Protein AF-0000000071075338 (afdb_homodimer)

pLDDT: mean 73.06, std 20.48, range [20.11, 98.56]

Sequence (1088 aa):
MGATGSKKIKPNLVAIKQRNQHFCYVDPVFQNDRLRSLNFHPDDVDEVLTTQPKAALSPLEVQELDDLDDVEFPYENIVFEGGGSQGMAYMGAVTELDRLGHLKKLRRYAGASIGAVTASLLALGHSAESLHEELKTAPTMEAFLDAGCGVCSLIPNVISSLGWHPGKTAFDWYGSIIQTKLDNPDATFKDLYDKTGKELCIVVTNLSLKMEEYCHVKTTPNLPIRIAIRMSTSLPGVYYPFQKVTGERKDLYVDGGLICNYPVHCFDGWWLSMKPEDSFLKRMQPLTDVGRLMMKKERFGTFNEKTFGLIIFSDHDHHVLYANPDLIARPTVIPDTVLGRSYKKVMKEREDNIRRHTVVTEAMSQFLKVINDHNLDGNATINMSEFEQAITKTAEFTAAHSKALFGSHLSSPGEIFSALDVNDDGEIDYHEMMAMAESRGAGIESQIIGAGWTSINKPQNIIDCVFRTLLMNVKRAFLESDDNERTVMINTAYIKSMDVEAAPEDIEFLIEQGRESLLLFLRYLRKKQNVKKITVEECNTQLTMGATGSKKIKPNLVAIKQRNQHFCYVDPVFQNDRLRSLNFHPDDVDEVLTTQPKAALSPLEVQELDDLDDVEFPYENIVFEGGGSQGMAYMGAVTELDRLGHLKKLRRYAGASIGAVTASLLALGHSAESLHEELKTAPTMEAFLDAGCGVCSLIPNVISSLGWHPGKTAFDWYGSIIQTKLDNPDATFKDLYDKTGKELCIVVTNLSLKMEEYCHVKTTPNLPIRIAIRMSTSLPGVYYPFQKVTGERKDLYVDGGLICNYPVHCFDGWWLSMKPEDSFLKRMQPLTDVGRLMMKKERFGTFNEKTFGLIIFSDHDHHVLYANPDLIARPTVIPDTVLGRSYKKVMKEREDNIRRHTVVTEAMSQFLKVINDHNLDGNATINMSEFEQAITKTAEFTAAHSKALFGSHLSSPGEIFSALDVNDDGEIDYHEMMAMAESRGAGIESQIIGAGWTSINKPQNIIDCVFRTLLMNVKRAFLESDDNERTVMINTAYIKSMDVEAAPEDIEFLIEQGRESLLLFLRYLRKKQNVKKITVEECNTQLT

Radius of gyration: 31.05 Å; Cα contacts (8 Å, |Δi|>4): 1953; chains: 2; bounding box: 73×83×95 Å

Foldseek 3Di:
DDCPDPPPPPPPPVVVVVVPPPDDDDDVLLVFPLLLLQAADLVQQPPLPPPDPCPLVDQPCPDDLPPLQPPDDLAQEEEEFDFAPLLLLQLLQQLLCVVSPNLVSHFEAEFFASSLVLSVCSLLPDHSVRSNVLVVPQQQQPQLPPPPPDLQCLPPVSPDPSVSPDPCVNLVSCLVSCCVRQVGSQQFQLSSCVVRVGKYWYWKAWVVVRDIDIGICQPPVRGGSSLSNSLQNAARSNHFWDWDDDPPDIITIHHRLLQARTPQLQPAALQRPPDPCSHCVNQCPPVVCNVVCVDPCNRRVGDDSNTFYEDEDALLLLLVCPLCVNLADDDPDQDPDPLSVVLCVVVVVVVSLVSLQVLQVVLLVLLVVLLCVLVPVNDQKGALVSQQCSCPVDPSNDPSSCCSQRNPVDDDSVSSQVSLPSVPPRIHGPVSSCSSSVSHSNVVVCVSVVSNPDDDDDPSVVVVVVSVVSSSVSVSVVSVPPSVLRYQYQYLHRDHSPNSDDDPVSSVSSSVSSNVSSSSSSSVVVVVVVVVVVVVVVVVVVVD/DDPPPPPPPPPPPVVVVVVPDPDDDDDVLLVFPLLLLQAADLVQQPPQPPPDPCPLVPQPCPDDLPPLQPPDDLAQEEEEFDFAPLLLLQLLQQLLCVVSVNLVSHFEAEFFASSLVLSVCSLLPDHSVRSNVLVVPQQFQQLQPPPPPDLQCLPPVSPDPSVSPDVCVNLVSQLVSCCVRQVGSQQFQLSSCVVRVGKYWYWKAWVVVRDIDIGICQPPVRGGSSLSNSLQNAAPSNHFWDWDDDPPDIITIHHRLLQARTPQLQPAALQRPPDPCSHCVNQCPPVVCNVVCVDCCNRRVGDDSNTFYEDEDALLLLLVCPLCVNLADDDPDQDPDPLSVVLCVVVVVVVSLVSLLVLLVVLLVLLVVLLCVLVPVNDQKGALVSQQCSCPVDPSNDPSSCCSQRNPVDDDSVSSQVSLPSVPPRIHGPVSSCSSSVSHSNVVVCVSVVSNDDDDDDPSVVVVVVSVVSSSVSVSVCSVPPSVLRYQYQYLHRDHSPNSDDDPVSSVSSSVSSNVSSSSSSSVVVVVVVVVCVVVVVVVVVVD

InterPro domains:
  IPR002048 EF-hand domain [PS50222] (415-443)
  IPR002048 EF-hand domain [SM00054] (366-394)
  IPR002048 EF-hand domain [SM00054] (412-440)
  IPR002641 Patatin-like phospholipase domain [PF01734] (78-265)
  IPR002641 Patatin-like phospholipase domain [PS51635] (78-268)
  IPR011992 EF-hand domain pair [SSF47473] (363-447)
  IPR016035 Acyl transferase/acyl hydrolase/lysophospholipase [SSF52151] (73-270)
  IPR018247 EF-Hand 1, calcium-binding site [PS00018] (421-433)
  IPR052580 Probable Lipid Hydrolase [PTHR46394] (60-533)

Organism: Strongylocentrotus purpuratus (NCBI:txid7668)

Solvent-accessible surface area (backbone atoms only — not comparable to full-atom values): 56400 Å² total; per-residue (Å²): 132,86,74,79,73,80,76,72,78,71,78,65,64,69,53,49,65,68,65,67,61,73,54,66,45,69,48,62,78,58,65,34,67,56,43,61,74,34,46,66,54,84,85,35,51,72,70,54,60,76,69,60,70,59,56,87,80,35,56,68,72,70,63,77,80,66,76,63,71,84,59,84,71,74,50,30,30,44,23,25,25,38,33,58,55,46,47,54,18,53,47,18,28,44,37,47,33,44,74,66,58,50,50,82,53,45,42,35,22,23,12,3,26,43,12,21,52,52,23,49,45,47,54,67,62,47,47,50,68,52,43,47,56,50,60,69,64,40,75,64,74,60,39,65,63,67,50,79,64,65,74,40,44,45,69,64,70,49,53,40,66,42,53,50,67,51,69,60,46,53,47,44,48,43,19,52,56,36,24,75,68,67,75,30,43,66,39,22,34,38,55,46,27,73,74,69,68,29,40,51,34,37,26,24,20,32,50,18,46,39,40,71,43,67,38,20,45,81,73,33,30,81,44,31,45,43,57,52,48,52,22,7,54,9,38,78,65,77,34,73,53,30,33,39,32,54,69,90,41,62,37,38,21,23,20,4,36,78,75,42,27,61,56,62,53,59,72,10,37,38,68,62,39,84,48,47,85,35,18,63,64,64,59,60,57,54,46,87,45,40,53,51,54,64,31,64,64,63,28,37,57,42,85,46,83,30,44,36,26,40,42,67,43,27,61,49,41,34,68,62,52,45,69,44,54,86,50,46,46,71,84,92,72,76,53,90,40,75,63,36,43,51,36,47,51,49,39,51,57,34,40,53,43,43,50,42,21,49,38,28,41,48,26,44,29,40,45,42,51,39,42,51,76,36,39,84,82,48,56,65,54,41,40,64,70,38,47,43,47,26,62,68,71,36,86,79,43,39,73,45,31,47,22,41,53,51,29,81,84,46,78,47,62,67,57,46,48,57,42,40,20,78,82,67,75,68,43,36,38,58,65,38,53,46,48,41,37,35,46,38,53,20,36,57,70,41,42,60,37,30,51,37,51,41,85,73,88,48,79,34,36,47,60,55,36,50,51,50,24,50,47,50,48,54,54,51,57,43,65,76,37,84,54,49,83,38,44,30,39,26,42,44,48,74,51,42,45,79,52,63,84,64,51,72,60,52,51,52,49,28,20,49,33,15,30,48,9,42,50,49,42,52,51,51,50,49,52,51,54,49,48,49,47,47,49,49,46,47,51,48,48,69,73,94,132,84,75,77,72,79,76,74,78,71,78,65,67,70,58,41,67,68,65,68,62,72,54,66,46,69,48,62,78,57,66,35,67,57,42,61,72,32,47,67,54,84,85,33,52,74,71,51,58,77,69,63,72,58,56,86,78,34,56,66,71,72,62,78,82,68,76,63,69,85,61,83,72,75,51,30,30,44,23,24,24,38,31,56,54,45,45,53,18,53,45,18,28,44,37,47,34,43,74,67,58,50,49,81,54,47,42,35,24,23,12,3,28,44,11,22,51,52,23,49,45,48,56,66,62,48,49,50,68,53,44,48,55,50,60,68,63,40,79,63,73,48,22,70,64,62,62,82,62,66,75,39,43,43,70,68,71,57,48,48,67,42,61,45,64,53,72,60,45,56,46,44,49,44,19,51,57,36,23,75,68,66,74,31,43,68,39,20,32,37,54,46,27,72,72,68,67,29,42,52,35,37,25,24,21,32,51,17,48,40,39,72,43,67,39,21,44,82,73,33,30,82,44,30,45,43,58,50,49,52,22,6,54,9,38,77,60,78,34,73,52,28,33,40,32,54,69,91,41,63,37,38,21,23,18,4,33,76,75,42,28,61,55,62,52,58,72,10,36,39,69,64,38,84,48,46,85,34,18,63,62,64,59,60,58,55,46,87,46,41,51,51,54,66,32,64,64,64,26,38,57,42,84,46,83,30,45,34,25,40,42,68,43,28,62,46,41,33,67,62,51,44,70,44,52,82,50,45,46,70,82,91,74,76,54,90,40,75,62,35,43,52,35,47,51,49,40,51,56,36,42,51,43,43,49,43,23,49,36,30,41,50,26,44,30,41,45,41,50,38,42,51,75,37,41,83,81,45,55,66,54,41,42,64,68,38,46,42,47,26,62,68,70,35,87,78,42,40,73,43,30,46,22,41,53,48,29,81,85,47,76,48,62,67,56,46,47,57,42,41,22,77,84,68,75,68,44,36,39,56,65,38,53,47,49,42,37,36,47,38,52,20,35,58,69,42,41,61,37,31,47,38,49,44,85,72,88,47,76,36,36,48,60,54,36,50,49,50,25,50,45,51,47,55,55,50,56,42,65,75,36,82,54,47,83,37,45,29,38,26,43,43,47,73,51,42,45,79,51,54,85,63,52,72,60,52,51,52,49,28,19,49,33,15,30,48,8,43,52,50,41,52,51,50,50,50,51,52,54,49,48,49,47,47,51,49,46,47,52,48,47,69,73,95

Structure (mmCIF, N/CA/C/O backbone):
data_AF-0000000071075338-model_v1
#
loop_
_entity.id
_entity.type
_entity.pdbx_description
1 polymer Calmodulin
#
loop_
_atom_site.group_PDB
_atom_site.id
_atom_site.type_symbol
_atom_site.label_atom_id
_atom_site.label_alt_id
_atom_site.label_comp_id
_atom_site.label_asym_id
_atom_site.label_entity_id
_atom_site.label_seq_id
_atom_site.pdbx_PDB_ins_code
_atom_site.Cartn_x
_atom_site.Cartn_y
_atom_site.Cartn_z
_atom_site.occupancy
_atom_site.B_iso_or_equiv
_atom_site.auth_seq_id
_atom_site.auth_comp_id
_atom_site.auth_asym_id
_atom_site.auth_atom_id
_atom_site.pdbx_PDB_model_num
ATOM 1 N N . MET A 1 1 ? -29.094 -20.094 51.719 1 20.11 1 MET A N 1
ATOM 2 C CA . MET A 1 1 ? -27.703 -19.688 51.594 1 20.11 1 MET A CA 1
ATOM 3 C C . MET A 1 1 ? -27.031 -20.406 50.406 1 20.11 1 MET A C 1
ATOM 5 O O . MET A 1 1 ? -25.812 -20.359 50.281 1 20.11 1 MET A O 1
ATOM 9 N N . GLY A 1 2 ? -27.578 -21.141 49.656 1 22.45 2 GLY A N 1
ATOM 10 C CA . GLY A 1 2 ? -27.016 -22.188 48.812 1 22.45 2 GLY A CA 1
ATOM 11 C C . GLY A 1 2 ? -26.188 -21.672 47.656 1 22.45 2 GLY A C 1
ATOM 12 O O . GLY A 1 2 ? -26.656 -20.828 46.875 1 22.45 2 GLY A O 1
ATOM 13 N N . ALA A 1 3 ? -24.766 -21.672 47.844 1 22.95 3 ALA A N 1
ATOM 14 C CA . ALA A 1 3 ? -23.609 -21.188 47.094 1 22.95 3 ALA A CA 1
ATOM 15 C C . ALA A 1 3 ? -23.531 -21.844 45.719 1 22.95 3 ALA A C 1
ATOM 17 O O . ALA A 1 3 ? -23.234 -23.047 45.625 1 22.95 3 ALA A O 1
ATOM 18 N N . THR A 1 4 ? -24.484 -21.828 45 1 25.92 4 THR A N 1
ATOM 19 C CA . THR A 1 4 ? -24.422 -22.578 43.75 1 25.92 4 THR A CA 1
ATOM 20 C C . THR A 1 4 ? -23.172 -22.219 42.969 1 25.92 4 THR A C 1
ATOM 22 O O . THR A 1 4 ? -22.953 -21.062 42.625 1 25.92 4 THR A O 1
ATOM 25 N N . GLY A 1 5 ? -22.094 -22.953 43.188 1 22.48 5 GLY A N 1
ATOM 26 C CA . GLY A 1 5 ? -20.688 -22.922 42.812 1 22.48 5 GLY A CA 1
ATOM 27 C C . GLY A 1 5 ? -20.484 -22.844 41.312 1 22.48 5 GLY A C 1
ATOM 28 O O . GLY A 1 5 ? -21.141 -23.562 40.531 1 22.48 5 GLY A O 1
ATOM 29 N N . SER A 1 6 ? -20.266 -21.734 40.812 1 25.41 6 SER A N 1
ATOM 30 C CA . SER A 1 6 ? -20.109 -21.375 39.406 1 25.41 6 SER A CA 1
ATOM 31 C C . SER A 1 6 ? -19.016 -22.188 38.75 1 25.41 6 SER A C 1
ATOM 33 O O . SER A 1 6 ? -17.859 -22.156 39.188 1 25.41 6 SER A O 1
ATOM 35 N N . LYS A 1 7 ? -19.359 -23.516 38.469 1 24.14 7 LYS A N 1
ATOM 36 C CA . LYS A 1 7 ? -18.422 -24.484 37.906 1 24.14 7 LYS A CA 1
ATOM 37 C C . LYS A 1 7 ? -17.547 -23.844 36.844 1 24.14 7 LYS A C 1
ATOM 39 O O . LYS A 1 7 ? -18.047 -23.234 35.875 1 24.14 7 LYS A O 1
ATOM 44 N N . LYS A 1 8 ? -16.344 -23.766 37.156 1 27.3 8 LYS A N 1
ATOM 45 C CA . LYS A 1 8 ? -15.102 -23.406 36.5 1 27.3 8 LYS A CA 1
ATOM 46 C C . LYS A 1 8 ? -14.953 -24.172 35.188 1 27.3 8 LYS A C 1
ATOM 48 O O . LYS A 1 8 ? -14.844 -25.406 35.188 1 27.3 8 LYS A O 1
ATOM 53 N N . ILE A 1 9 ? -15.664 -23.875 34.25 1 26.86 9 ILE A N 1
ATOM 54 C CA . ILE A 1 9 ? -15.594 -24.625 33 1 26.86 9 ILE A CA 1
ATOM 55 C C . ILE A 1 9 ? -14.141 -24.797 32.562 1 26.86 9 ILE A C 1
ATOM 57 O O . ILE A 1 9 ? -13.406 -23.812 32.438 1 26.86 9 ILE A O 1
ATOM 61 N N . LYS A 1 10 ? -13.492 -25.953 32.906 1 27.78 10 LYS A N 1
ATOM 62 C CA . LYS A 1 10 ? -12.148 -26.453 32.625 1 27.78 10 LYS A CA 1
ATOM 63 C C . LYS A 1 10 ? -11.766 -26.234 31.172 1 27.78 10 LYS A C 1
ATOM 65 O O . LYS A 1 10 ? -12.516 -26.594 30.25 1 27.78 10 LYS A O 1
ATOM 70 N N . PRO A 1 11 ? -10.891 -25.297 30.984 1 30.05 11 PRO A N 1
ATOM 71 C CA . PRO A 1 11 ? -10.406 -24.969 29.641 1 30.05 11 PRO A CA 1
ATOM 72 C C . PRO A 1 11 ? -9.883 -26.188 28.891 1 30.05 11 PRO A C 1
ATOM 74 O O . PRO A 1 11 ? -9.102 -26.969 29.422 1 30.05 11 PRO A O 1
ATOM 77 N N . ASN A 1 12 ? -10.773 -27 28.266 1 27.67 12 ASN A N 1
ATOM 78 C CA . ASN A 1 12 ? -10.367 -28.297 27.766 1 27.67 12 ASN A CA 1
ATOM 79 C C . ASN A 1 12 ? -9.023 -28.234 27.047 1 27.67 12 ASN A C 1
ATOM 81 O O . ASN A 1 12 ? -8.875 -27.5 26.062 1 27.67 12 ASN A O 1
ATOM 85 N N . LEU A 1 13 ? -7.938 -28.672 27.547 1 29.48 13 LEU A N 1
ATOM 86 C CA . LEU A 1 13 ? -6.531 -28.906 27.234 1 29.48 13 LEU A CA 1
ATOM 87 C C . LEU A 1 13 ? -6.383 -29.469 25.828 1 29.48 13 LEU A C 1
ATOM 89 O O . LEU A 1 13 ? -5.367 -29.25 25.156 1 29.48 13 LEU A O 1
ATOM 93 N N . VAL A 1 14 ? -7.23 -30.344 25.438 1 28.94 14 VAL A N 1
ATOM 94 C CA . VAL A 1 14 ? -7.16 -31.047 24.172 1 28.94 14 VAL A CA 1
ATOM 95 C C . VAL A 1 14 ? -7.305 -30.062 23.016 1 28.94 14 VAL A C 1
ATOM 97 O O . VAL A 1 14 ? -6.641 -30.219 21.984 1 28.94 14 VAL A O 1
ATOM 100 N N . ALA A 1 15 ? -8.133 -29.047 23.125 1 31.56 15 ALA A N 1
ATOM 101 C CA . ALA A 1 15 ? -8.414 -28.031 22.125 1 31.56 15 ALA A CA 1
ATOM 102 C C . ALA A 1 15 ? -7.207 -27.125 21.891 1 31.56 15 ALA A C 1
ATOM 104 O O . ALA A 1 15 ? -6.988 -26.641 20.781 1 31.56 15 ALA A O 1
ATOM 105 N N . ILE A 1 16 ? -6.262 -27.031 22.781 1 31.38 16 ILE A N 1
ATOM 106 C CA . ILE A 1 16 ? -4.992 -26.312 22.766 1 31.38 16 ILE A CA 1
ATOM 107 C C . ILE A 1 16 ? -3.99 -27.078 21.891 1 31.38 16 ILE A C 1
ATOM 109 O O . ILE A 1 16 ? -3.258 -26.469 21.109 1 31.38 16 ILE A O 1
ATOM 113 N N . LYS A 1 17 ? -3.895 -28.344 21.906 1 30.77 17 LYS A N 1
ATOM 114 C CA . LYS A 1 17 ? -2.918 -29.203 21.234 1 30.77 17 LYS A CA 1
ATOM 115 C C . LYS A 1 17 ? -3.16 -29.25 19.734 1 30.77 17 LYS A C 1
ATOM 117 O O . LYS A 1 17 ? -2.213 -29.344 18.953 1 30.77 17 LYS A O 1
ATOM 122 N N . GLN A 1 18 ? -4.348 -29.312 19.234 1 31.95 18 GLN A N 1
ATOM 123 C CA . GLN A 1 18 ? -4.719 -29.438 17.828 1 31.95 18 GLN A CA 1
ATOM 124 C C . GLN A 1 18 ? -4.66 -28.078 17.125 1 31.95 18 GLN A C 1
ATOM 126 O O . GLN A 1 18 ? -4.566 -28.031 15.898 1 31.95 18 GLN A O 1
ATOM 131 N N . ARG A 1 19 ? -4.727 -26.922 17.641 1 36.22 19 ARG A N 1
ATOM 132 C CA . ARG A 1 19 ? -4.652 -25.5 17.312 1 36.22 19 ARG A CA 1
ATOM 133 C C . ARG A 1 19 ? -3.312 -25.156 16.656 1 36.22 19 ARG A C 1
ATOM 135 O O . ARG A 1 19 ? -3.24 -24.281 15.805 1 36.22 19 ARG A O 1
ATOM 142 N N . ASN A 1 20 ? -2.215 -25.703 17.078 1 34.31 20 ASN A N 1
ATOM 143 C CA . ASN A 1 20 ? -0.808 -25.531 16.719 1 34.31 20 ASN A CA 1
ATOM 144 C C . ASN A 1 20 ? -0.439 -26.359 15.492 1 34.31 20 ASN A C 1
ATOM 146 O O . ASN A 1 20 ? 0.728 -26.703 15.305 1 34.31 20 ASN A O 1
ATOM 150 N N . GLN A 1 21 ? -1.377 -26.969 14.898 1 38.41 21 GLN A N 1
ATOM 151 C CA . GLN A 1 21 ? -0.806 -27.812 13.844 1 38.41 21 GLN A CA 1
ATOM 152 C C . GLN A 1 21 ? -0.372 -26.969 12.648 1 38.41 21 GLN A C 1
ATOM 154 O O . GLN A 1 21 ? -1.173 -26.219 12.086 1 38.41 21 GLN A O 1
ATOM 159 N N . HIS A 1 22 ? 0.86 -26.609 12.508 1 50.59 22 HIS A N 1
ATOM 160 C CA . HIS A 1 22 ? 1.63 -26.016 11.422 1 50.59 22 HIS A CA 1
ATOM 161 C C . HIS A 1 22 ? 1.298 -26.688 10.086 1 50.59 22 HIS A C 1
ATOM 163 O O . HIS A 1 22 ? 1.471 -27.891 9.93 1 50.59 22 HIS A O 1
ATOM 169 N N . PHE A 1 23 ? 0.155 -26.125 9.398 1 60.59 23 PHE A N 1
ATOM 170 C CA . PHE A 1 23 ? -0.039 -26.672 8.07 1 60.59 23 PHE A CA 1
ATOM 171 C C . PHE A 1 23 ? 1.186 -26.422 7.195 1 60.59 23 PHE A C 1
ATOM 173 O O . PHE A 1 23 ? 1.74 -25.328 7.191 1 60.59 23 PHE A O 1
ATOM 180 N N . CYS A 1 24 ? 1.771 -27.516 6.867 1 69.56 24 CYS A N 1
ATOM 181 C CA . CYS A 1 24 ? 2.951 -27.5 6.008 1 69.56 24 CYS A CA 1
ATOM 182 C C . CYS A 1 24 ? 2.699 -28.266 4.719 1 69.56 24 CYS A C 1
ATOM 184 O O . CYS A 1 24 ? 2.141 -29.375 4.742 1 69.56 24 CYS A O 1
ATOM 186 N N . TYR A 1 25 ? 2.773 -27.609 3.658 1 71.88 25 TYR A N 1
ATOM 187 C CA . TYR A 1 25 ? 2.744 -28.266 2.355 1 71.88 25 TYR A CA 1
ATOM 188 C C . TYR A 1 25 ? 4.148 -28.422 1.789 1 71.88 25 TYR A C 1
ATOM 190 O O . TYR A 1 25 ? 4.906 -27.453 1.718 1 71.88 25 TYR A O 1
ATOM 198 N N . VAL A 1 26 ? 4.473 -29.641 1.518 1 68.38 26 VAL A N 1
ATOM 199 C CA . VAL A 1 26 ? 5.754 -29.922 0.878 1 68.38 26 VAL A CA 1
ATOM 200 C C . VAL A 1 26 ? 5.551 -30.109 -0.623 1 68.38 26 VAL A C 1
ATOM 202 O O . VAL A 1 26 ? 4.82 -31.016 -1.045 1 68.38 26 VAL A O 1
ATOM 205 N N . ASP A 1 27 ? 6.098 -29.281 -1.423 1 67.94 27 ASP A N 1
ATOM 206 C CA . ASP A 1 27 ? 5.98 -29.359 -2.875 1 67.94 27 ASP A CA 1
ATOM 207 C C . ASP A 1 27 ? 6.621 -30.656 -3.4 1 67.94 27 ASP A C 1
ATOM 209 O O . ASP A 1 27 ? 7.824 -30.859 -3.236 1 67.94 27 ASP A O 1
ATOM 213 N N . PRO A 1 28 ? 5.867 -31.422 -3.996 1 65.5 28 PRO A N 1
ATOM 214 C CA . PRO A 1 28 ? 6.375 -32.719 -4.426 1 65.5 28 PRO A CA 1
ATOM 215 C C . PRO A 1 28 ? 7.422 -32.625 -5.531 1 65.5 28 PRO A C 1
ATOM 217 O O . PRO A 1 28 ? 8.242 -33.531 -5.707 1 65.5 28 PRO A O 1
ATOM 220 N N . VAL A 1 29 ? 7.383 -31.531 -6.266 1 63.44 29 VAL A N 1
ATOM 221 C CA . VAL A 1 29 ? 8.312 -31.375 -7.379 1 63.44 29 VAL A CA 1
ATOM 222 C C . VAL A 1 29 ? 9.75 -31.375 -6.859 1 63.44 29 VAL A C 1
ATOM 224 O O . VAL A 1 29 ? 10.648 -31.906 -7.512 1 63.44 29 VAL A O 1
ATOM 227 N N . PHE A 1 30 ? 9.867 -30.906 -5.637 1 62.34 30 PHE A N 1
ATOM 228 C CA . PHE A 1 30 ? 11.219 -30.734 -5.121 1 62.34 30 PHE A CA 1
ATOM 229 C C . PHE A 1 30 ? 11.633 -31.953 -4.305 1 62.34 30 PHE A C 1
ATOM 231 O O . PHE A 1 30 ? 12.773 -32.031 -3.836 1 62.34 30 PHE A O 1
ATOM 238 N N . GLN A 1 31 ? 10.672 -32.75 -4.105 1 59.78 31 GLN A N 1
ATOM 239 C CA . GLN A 1 31 ? 11 -34 -3.393 1 59.78 31 GLN A CA 1
ATOM 240 C C . GLN A 1 31 ? 11.375 -35.094 -4.363 1 59.78 31 GLN A C 1
ATOM 242 O O . GLN A 1 31 ? 11.828 -36.188 -3.945 1 59.78 31 GLN A O 1
ATOM 247 N N . ASN A 1 32 ? 11.242 -34.719 -5.598 1 60.28 32 ASN A N 1
ATOM 248 C CA . ASN A 1 32 ? 11.5 -35.75 -6.605 1 60.28 32 ASN A CA 1
ATOM 249 C C . ASN A 1 32 ? 12.984 -36.094 -6.68 1 60.28 32 ASN A C 1
ATOM 251 O O . ASN A 1 32 ? 13.836 -35.188 -6.75 1 60.28 32 ASN A O 1
ATOM 255 N N . ASP A 1 33 ? 13.305 -37.25 -6.551 1 59.88 33 ASP A N 1
ATOM 256 C CA . ASP A 1 33 ? 14.648 -37.812 -6.57 1 59.88 33 ASP A CA 1
ATOM 257 C C . ASP A 1 33 ? 15.375 -37.438 -7.863 1 59.88 33 ASP A C 1
ATOM 259 O O . ASP A 1 33 ? 16.609 -37.344 -7.883 1 59.88 33 ASP A O 1
ATOM 263 N N . ARG A 1 34 ? 14.656 -37.25 -8.883 1 60.34 34 ARG A N 1
ATOM 264 C CA . ARG A 1 34 ? 15.289 -36.938 -10.156 1 60.34 34 ARG A CA 1
ATOM 265 C C . ARG A 1 34 ? 16.016 -35.594 -10.094 1 60.34 34 ARG A C 1
ATOM 267 O O . ARG A 1 34 ? 17.125 -35.469 -10.617 1 60.34 34 ARG A O 1
ATOM 274 N N . LEU A 1 35 ? 15.422 -34.656 -9.43 1 60.84 35 LEU A N 1
ATOM 275 C CA . LEU A 1 35 ? 16.031 -33.344 -9.312 1 60.84 35 LEU A CA 1
ATOM 276 C C . LEU A 1 35 ? 17.219 -33.344 -8.352 1 60.84 35 LEU A C 1
ATOM 278 O O . LEU A 1 35 ? 18.156 -32.594 -8.508 1 60.84 35 LEU A O 1
ATOM 282 N N . ARG A 1 36 ? 17.156 -34.25 -7.465 1 57.88 36 ARG A N 1
ATOM 283 C CA . ARG A 1 36 ? 18.266 -34.344 -6.516 1 57.88 36 ARG A CA 1
ATOM 284 C C . ARG A 1 36 ? 19.562 -34.75 -7.223 1 57.88 36 ARG A C 1
ATOM 286 O O . ARG A 1 36 ? 20.656 -34.438 -6.754 1 57.88 36 ARG A O 1
ATOM 293 N N . SER A 1 37 ? 19.375 -35.438 -8.328 1 55 37 SER A N 1
ATOM 294 C CA . SER A 1 37 ? 20.562 -35.844 -9.086 1 55 37 SER A CA 1
ATOM 295 C C . SER A 1 37 ? 21.25 -34.625 -9.711 1 55 37 SER A C 1
ATOM 297 O O . SER A 1 37 ? 22.406 -34.719 -10.125 1 55 37 SER A O 1
ATOM 299 N N . LEU A 1 38 ? 20.516 -33.469 -9.688 1 57.53 38 LEU A N 1
ATOM 300 C CA . LEU A 1 38 ? 21.031 -32.281 -10.344 1 57.53 38 LEU A CA 1
ATOM 301 C C . LEU A 1 38 ? 21.656 -31.328 -9.32 1 57.53 38 LEU A C 1
ATOM 303 O O . LEU A 1 38 ? 21.859 -30.156 -9.617 1 57.53 38 LEU A O 1
ATOM 307 N N . ASN A 1 39 ? 21.953 -31.859 -8.25 1 59.88 39 ASN A N 1
ATOM 308 C CA . ASN A 1 39 ? 22.5 -31 -7.211 1 59.88 39 ASN A CA 1
ATOM 309 C C . ASN A 1 39 ? 23.828 -30.391 -7.629 1 59.88 39 ASN A C 1
ATOM 311 O O . ASN A 1 39 ? 24.609 -31.031 -8.336 1 59.88 39 ASN A O 1
ATOM 315 N N . PHE A 1 40 ? 24 -29.156 -7.328 1 60.88 40 PHE A N 1
ATOM 316 C CA . PHE A 1 40 ? 25.125 -28.328 -7.727 1 60.88 40 PHE A CA 1
ATOM 317 C C . PHE A 1 40 ? 26.422 -28.875 -7.129 1 60.88 40 PHE A C 1
ATOM 319 O O . PHE A 1 40 ? 26.469 -29.234 -5.953 1 60.88 40 PHE A O 1
ATOM 326 N N . HIS A 1 41 ? 27.391 -29.25 -8.07 1 61 41 HIS A N 1
ATOM 327 C CA . HIS A 1 41 ? 28.75 -29.516 -7.652 1 61 41 HIS A CA 1
ATOM 328 C C . HIS A 1 41 ? 29.656 -28.312 -7.941 1 61 41 HIS A C 1
ATOM 330 O O . HIS A 1 41 ? 29.594 -27.734 -9.023 1 61 41 HIS A O 1
ATOM 336 N N . PRO A 1 42 ? 30.328 -27.734 -6.957 1 59.28 42 PRO A N 1
ATOM 337 C CA . PRO A 1 42 ? 31.188 -26.562 -7.102 1 59.28 42 PRO A CA 1
ATOM 338 C C . PRO A 1 42 ? 32.031 -26.594 -8.383 1 59.28 42 PRO A C 1
ATOM 340 O O . PRO A 1 42 ? 32.344 -25.531 -8.93 1 59.28 42 PRO A O 1
ATOM 343 N N . ASP A 1 43 ? 32.406 -27.75 -8.859 1 57.94 43 ASP A N 1
ATOM 344 C CA . ASP A 1 43 ? 33.281 -27.875 -10.023 1 57.94 43 ASP A CA 1
ATOM 345 C C . ASP A 1 43 ? 32.531 -27.531 -11.312 1 57.94 43 ASP A C 1
ATOM 347 O O . ASP A 1 43 ? 33.156 -27.391 -12.375 1 57.94 43 ASP A O 1
ATOM 351 N N . ASP A 1 44 ? 31.266 -27.297 -11.219 1 60.41 44 ASP A N 1
ATOM 352 C CA . ASP A 1 44 ? 30.453 -27.078 -12.414 1 60.41 44 ASP A CA 1
ATOM 353 C C . ASP A 1 44 ? 30.531 -25.625 -12.859 1 60.41 44 ASP A C 1
ATOM 355 O O . ASP A 1 44 ? 30.125 -25.281 -13.977 1 60.41 44 ASP A O 1
ATOM 359 N N . VAL A 1 45 ? 30.828 -24.562 -12.078 1 57.5 45 VAL A N 1
ATOM 360 C CA . VAL A 1 45 ? 30.703 -23.125 -12.312 1 57.5 45 VAL A CA 1
ATOM 361 C C . VAL A 1 45 ? 31.938 -22.594 -13.016 1 57.5 45 VAL A C 1
ATOM 363 O O . VAL A 1 45 ? 31.938 -21.484 -13.555 1 57.5 45 VAL A O 1
ATOM 366 N N . ASP A 1 46 ? 33.031 -23.141 -13.156 1 52.31 46 ASP A N 1
ATOM 367 C CA . ASP A 1 46 ? 34.25 -22.406 -13.477 1 52.31 46 ASP A CA 1
ATOM 368 C C . ASP A 1 46 ? 34.188 -21.812 -14.875 1 52.31 46 ASP A C 1
ATOM 370 O O . ASP A 1 46 ? 34.656 -20.688 -15.094 1 52.31 46 ASP A O 1
ATOM 374 N N . GLU A 1 47 ? 33.688 -22.453 -15.875 1 50.88 47 GLU A N 1
ATOM 375 C CA . GLU A 1 47 ? 34 -21.984 -17.219 1 50.88 47 GLU A CA 1
ATOM 376 C C . GLU A 1 47 ? 32.938 -20.984 -17.703 1 50.88 47 GLU A C 1
ATOM 378 O O . GLU A 1 47 ? 33.156 -20.297 -18.719 1 50.88 47 GLU A O 1
ATOM 383 N N . VAL A 1 48 ? 31.844 -20.953 -17.297 1 49.72 48 VAL A N 1
ATOM 384 C CA . VAL A 1 48 ? 30.797 -20.125 -17.875 1 49.72 48 VAL A CA 1
ATOM 385 C C . VAL A 1 48 ? 31.047 -18.656 -17.531 1 49.72 48 VAL A C 1
ATOM 387 O O . VAL A 1 48 ? 30.453 -17.75 -18.109 1 49.72 48 VAL A O 1
ATOM 390 N N . LEU A 1 49 ? 31.672 -18.234 -16.5 1 46.75 49 LEU A N 1
ATOM 391 C CA . LEU A 1 49 ? 31.734 -16.875 -15.961 1 46.75 49 LEU A CA 1
ATOM 392 C C . LEU A 1 49 ? 32.375 -15.93 -16.984 1 46.75 49 LEU A C 1
ATOM 394 O O . LEU A 1 49 ? 32.406 -14.719 -16.75 1 46.75 49 LEU A O 1
ATOM 398 N N . THR A 1 50 ? 33.062 -16.359 -17.984 1 38.12 50 THR A N 1
ATOM 399 C CA . THR A 1 50 ? 33.875 -15.359 -18.656 1 38.12 50 THR A CA 1
ATOM 400 C C . THR A 1 50 ? 33 -14.352 -19.391 1 38.12 50 THR A C 1
ATOM 402 O O . THR A 1 50 ? 33.469 -13.281 -19.781 1 38.12 50 THR A O 1
ATOM 405 N N . THR A 1 51 ? 31.938 -14.695 -19.969 1 34.16 51 THR A N 1
ATOM 406 C CA . THR A 1 51 ? 31.375 -13.711 -20.891 1 34.16 51 THR A CA 1
ATOM 407 C C . THR A 1 51 ? 30.453 -12.75 -20.141 1 34.16 51 THR A C 1
ATOM 409 O O . THR A 1 51 ? 29.75 -11.945 -20.75 1 34.16 51 THR A O 1
ATOM 412 N N . GLN A 1 52 ? 29.938 -13.039 -19.109 1 36.16 52 GLN A N 1
ATOM 413 C CA . GLN A 1 52 ? 28.859 -12.164 -18.656 1 36.16 52 GLN A CA 1
ATOM 414 C C . GLN A 1 52 ? 29.359 -10.75 -18.422 1 36.16 52 GLN A C 1
ATOM 416 O O . GLN A 1 52 ? 30.406 -10.547 -17.781 1 36.16 52 GLN A O 1
ATOM 421 N N . PRO A 1 53 ? 28.953 -9.883 -19.25 1 33.09 53 PRO A N 1
ATOM 422 C CA . PRO A 1 53 ? 29.328 -8.5 -18.969 1 33.09 53 PRO A CA 1
ATOM 423 C C . PRO A 1 53 ? 29.219 -8.148 -17.484 1 33.09 53 PRO A C 1
ATOM 425 O O . PRO A 1 53 ? 28.25 -8.531 -16.828 1 33.09 53 PRO A O 1
ATOM 428 N N . LYS A 1 54 ? 30.25 -8.062 -16.703 1 32.22 54 LYS A N 1
ATOM 429 C CA . LYS A 1 54 ? 30.453 -7.383 -15.422 1 32.22 54 LYS A CA 1
ATOM 430 C C . LYS A 1 54 ? 29.391 -6.316 -15.195 1 32.22 54 LYS A C 1
ATOM 432 O O . LYS A 1 54 ? 29.484 -5.527 -14.258 1 32.22 54 LYS A O 1
ATOM 437 N N . ALA A 1 55 ? 28.609 -6.117 -16.094 1 32.09 55 ALA A N 1
ATOM 438 C CA . ALA A 1 55 ? 27.812 -4.887 -16.109 1 32.09 55 ALA A CA 1
ATOM 439 C C . ALA A 1 55 ? 26.828 -4.852 -14.953 1 32.09 55 ALA A C 1
ATOM 441 O O . ALA A 1 55 ? 26.359 -3.779 -14.562 1 32.09 55 ALA A O 1
ATOM 442 N N . ALA A 1 56 ? 26.125 -6.012 -14.711 1 33.22 56 ALA A N 1
ATOM 443 C CA . ALA A 1 56 ? 25.078 -5.887 -13.703 1 33.22 56 ALA A CA 1
ATOM 444 C C . ALA A 1 56 ? 25.656 -5.426 -12.367 1 33.22 56 ALA A C 1
ATOM 446 O O . ALA A 1 56 ? 24.953 -4.863 -11.539 1 33.22 56 ALA A O 1
ATOM 447 N N . LEU A 1 57 ? 26.719 -6.117 -12.016 1 30.97 57 LEU A N 1
ATOM 448 C CA . LEU A 1 57 ? 27.422 -5.711 -10.805 1 30.97 57 LEU A CA 1
ATOM 449 C C . LEU A 1 57 ? 28.344 -4.531 -11.086 1 30.97 57 LEU A C 1
ATOM 451 O O . LEU A 1 57 ? 29.078 -4.074 -10.203 1 30.97 57 LEU A O 1
ATOM 455 N N . SER A 1 58 ? 28.75 -4.465 -12.352 1 30.2 58 SER A N 1
ATOM 456 C CA . SER A 1 58 ? 29.781 -3.455 -12.547 1 30.2 58 SER A CA 1
ATOM 457 C C . SER A 1 58 ? 29.234 -2.049 -12.359 1 30.2 58 SER A C 1
ATOM 459 O O . SER A 1 58 ? 28.156 -1.724 -12.891 1 30.2 58 SER A O 1
ATOM 461 N N . PRO A 1 59 ? 29.672 -1.497 -11.453 1 31.53 59 PRO A N 1
ATOM 462 C CA . PRO A 1 59 ? 29.422 -0.073 -11.219 1 31.53 59 PRO A CA 1
ATOM 463 C C . PRO A 1 59 ? 29.391 0.737 -12.516 1 31.53 59 PRO A C 1
ATOM 465 O O . PRO A 1 59 ? 30.188 0.496 -13.422 1 31.53 59 PRO A O 1
ATOM 468 N N . LEU A 1 60 ? 28.234 0.847 -13.125 1 32.47 60 LEU A N 1
ATOM 469 C CA . LEU A 1 60 ? 28.359 1.856 -14.172 1 32.47 60 LEU A CA 1
ATOM 470 C C . LEU A 1 60 ? 29.578 2.74 -13.93 1 32.47 60 LEU A C 1
ATOM 472 O O . LEU A 1 60 ? 29.719 3.328 -12.852 1 32.47 60 LEU A O 1
ATOM 476 N N . GLU A 1 61 ? 30.656 2.305 -14.453 1 34.19 61 GLU A N 1
ATOM 477 C CA . GLU A 1 61 ? 31.781 3.244 -14.453 1 34.19 61 GLU A CA 1
ATOM 478 C C . GLU A 1 61 ? 31.297 4.672 -14.703 1 34.19 61 GLU A C 1
ATOM 480 O O . GLU A 1 61 ? 30.969 5.035 -15.828 1 34.19 61 GLU A O 1
ATOM 485 N N . VAL A 1 62 ? 30.328 5.102 -13.922 1 36.56 62 VAL A N 1
ATOM 486 C CA . VAL A 1 62 ? 30.203 6.547 -14.086 1 36.56 62 VAL A CA 1
ATOM 487 C C . VAL A 1 62 ? 31.578 7.168 -14.281 1 36.56 62 VAL A C 1
ATOM 489 O O . VAL A 1 62 ? 32.438 7.113 -13.391 1 36.56 62 VAL A O 1
ATOM 492 N N . GLN A 1 63 ? 32.219 7.043 -15.422 1 38.91 63 GLN A N 1
ATOM 493 C CA . GLN A 1 63 ? 33.469 7.727 -15.742 1 38.91 63 GLN A CA 1
ATOM 494 C C . GLN A 1 63 ? 33.656 8.969 -14.875 1 38.91 63 GLN A C 1
ATOM 496 O O . GLN A 1 63 ? 32.719 9.406 -14.195 1 38.91 63 GLN A O 1
ATOM 501 N N . GLU A 1 64 ? 34.625 9.789 -15.383 1 40.62 64 GLU A N 1
ATOM 502 C CA . GLU A 1 64 ? 35.281 10.969 -14.836 1 40.62 64 GLU A CA 1
ATOM 503 C C . GLU A 1 64 ? 34.281 11.977 -14.305 1 40.62 64 GLU A C 1
ATOM 505 O O . GLU A 1 64 ? 33.25 12.219 -14.938 1 40.62 64 GLU A O 1
ATOM 510 N N . LEU A 1 65 ? 34.125 12 -13.023 1 45.88 65 LEU A N 1
ATOM 511 C CA . LEU A 1 65 ? 33.469 13.078 -12.281 1 45.88 65 LEU A CA 1
ATOM 512 C C . LEU A 1 65 ? 33.469 14.375 -13.078 1 45.88 65 LEU A C 1
ATOM 514 O O . LEU A 1 65 ? 34.531 14.969 -13.289 1 45.88 65 LEU A O 1
ATOM 518 N N . ASP A 1 66 ? 32.781 14.367 -14.102 1 54.59 66 ASP A N 1
ATOM 519 C CA . ASP A 1 66 ? 32.594 15.711 -14.625 1 54.59 66 ASP A CA 1
ATOM 520 C C . ASP A 1 66 ? 32.219 16.688 -13.516 1 54.59 66 ASP A C 1
ATOM 522 O O . ASP A 1 66 ? 31.656 16.297 -12.492 1 54.59 66 ASP A O 1
ATOM 526 N N . ASP A 1 67 ? 32.875 17.844 -13.32 1 68.19 67 ASP A N 1
ATOM 527 C CA . ASP A 1 67 ? 32.844 18.953 -12.391 1 68.19 67 ASP A CA 1
ATOM 528 C C . ASP A 1 67 ? 31.422 19.438 -12.148 1 68.19 67 ASP A C 1
ATOM 530 O O . ASP A 1 67 ? 30.719 19.844 -13.094 1 68.19 67 ASP A O 1
ATOM 534 N N . LEU A 1 68 ? 30.703 18.75 -11.219 1 84.31 68 LEU A N 1
ATOM 535 C CA . LEU A 1 68 ? 29.375 19.203 -10.828 1 84.31 68 LEU A CA 1
ATOM 536 C C . LEU A 1 68 ? 29.422 20.594 -10.219 1 84.31 68 LEU A C 1
ATOM 538 O O . LEU A 1 68 ? 28.375 21.172 -9.898 1 84.31 68 LEU A O 1
ATOM 542 N N . ASP A 1 69 ? 30.766 20.984 -10.438 1 79.31 69 ASP A N 1
ATOM 543 C CA . ASP A 1 69 ? 30.938 22.312 -9.883 1 79.31 69 ASP A CA 1
ATOM 544 C C . ASP A 1 69 ? 30.281 23.375 -10.773 1 79.31 69 ASP A C 1
ATOM 546 O O . ASP A 1 69 ? 30.422 23.328 -12 1 79.31 69 ASP A O 1
ATOM 550 N N . ASP A 1 70 ? 29.25 23.969 -10.57 1 79.81 70 ASP A N 1
ATOM 551 C CA . ASP A 1 70 ? 28.609 25.109 -11.234 1 79.81 70 ASP A CA 1
ATOM 552 C C . ASP A 1 70 ? 27.391 24.656 -12.047 1 79.81 70 ASP A C 1
ATOM 554 O O . ASP A 1 70 ? 26.953 25.359 -12.953 1 79.81 70 ASP A O 1
ATOM 558 N N . VAL A 1 71 ? 27.188 23.438 -11.812 1 86.88 71 VAL A N 1
ATOM 559 C CA . VAL A 1 71 ? 25.984 22.969 -12.484 1 86.88 71 VAL A CA 1
ATOM 560 C C . VAL A 1 71 ? 24.766 23.297 -11.641 1 86.88 71 VAL A C 1
ATOM 562 O O . VAL A 1 71 ? 24.766 23.109 -10.422 1 86.88 71 VAL A O 1
ATOM 565 N N . GLU A 1 72 ? 23.797 23.859 -12.328 1 88.69 72 GLU A N 1
ATOM 566 C CA . GLU A 1 72 ? 22.578 24.219 -11.617 1 88.69 72 GLU A CA 1
ATOM 567 C C . GLU A 1 72 ? 21.484 23.188 -11.844 1 88.69 72 GLU A C 1
ATOM 569 O O . GLU A 1 72 ? 21.328 22.672 -12.961 1 88.69 72 GLU A O 1
ATOM 574 N N . PHE A 1 73 ? 20.844 22.844 -10.836 1 91.81 73 PHE A N 1
ATOM 575 C CA . PHE A 1 73 ? 19.672 21.969 -10.883 1 91.81 73 PHE A CA 1
ATOM 576 C C . PHE A 1 73 ? 18.422 22.703 -10.414 1 91.81 73 PHE A C 1
ATOM 578 O O . PHE A 1 73 ? 18.516 23.672 -9.656 1 91.81 73 PHE A O 1
ATOM 585 N N . PRO A 1 74 ? 17.266 22.312 -10.812 1 91.62 74 PRO A N 1
ATOM 586 C CA . PRO A 1 74 ? 16.031 23.078 -10.547 1 91.62 74 PRO A CA 1
ATOM 587 C C . PRO A 1 74 ? 15.477 22.828 -9.156 1 91.62 74 PRO A C 1
ATOM 589 O O . PRO A 1 74 ? 14.469 23.422 -8.773 1 91.62 74 PRO A O 1
ATOM 592 N N . TYR A 1 75 ? 16.109 22.141 -8.352 1 94.88 75 TYR A N 1
ATOM 593 C CA . TYR A 1 75 ? 15.516 21.609 -7.129 1 94.88 75 TYR A CA 1
ATOM 594 C C . TYR A 1 75 ? 15.438 22.688 -6.055 1 94.88 75 TYR A C 1
ATOM 596 O O . TYR A 1 75 ? 16.406 23.422 -5.832 1 94.88 75 TYR A O 1
ATOM 604 N N . GLU A 1 76 ? 14.258 22.828 -5.426 1 97 76 GLU A N 1
ATOM 605 C CA . GLU A 1 76 ? 14.023 23.734 -4.305 1 97 76 GLU A CA 1
ATOM 606 C C . GLU A 1 76 ? 13.414 22.984 -3.117 1 97 76 GLU A C 1
ATOM 608 O O . GLU A 1 76 ? 13.273 23.562 -2.031 1 97 76 GLU A O 1
ATOM 613 N N . ASN A 1 77 ? 12.992 21.75 -3.344 1 98.31 77 ASN A N 1
ATOM 614 C CA . ASN A 1 77 ? 12.391 20.906 -2.312 1 98.31 77 ASN A CA 1
ATOM 615 C C . ASN A 1 77 ? 13.133 19.578 -2.168 1 98.31 77 ASN A C 1
ATOM 617 O O . ASN A 1 77 ? 13.57 19 -3.162 1 98.31 77 ASN A O 1
ATOM 621 N N . ILE A 1 78 ? 13.297 19.125 -0.96 1 98.12 78 ILE A N 1
ATOM 622 C CA . ILE A 1 78 ? 13.961 17.844 -0.719 1 98.12 78 ILE A CA 1
ATOM 623 C C . ILE A 1 78 ? 13.117 16.984 0.219 1 98.12 78 ILE A C 1
ATOM 625 O O . ILE A 1 78 ? 12.523 17.5 1.171 1 98.12 78 ILE A O 1
ATOM 629 N N . VAL A 1 79 ? 12.961 15.695 -0.094 1 97.69 79 VAL A N 1
ATOM 630 C CA . VAL A 1 79 ? 12.141 14.766 0.671 1 97.69 79 VAL A CA 1
ATOM 631 C C . VAL A 1 79 ? 12.977 13.57 1.101 1 97.69 79 VAL A C 1
ATOM 633 O O . VAL A 1 79 ? 13.75 13.023 0.306 1 97.69 79 VAL A O 1
ATOM 636 N N . PHE A 1 80 ? 12.828 13.156 2.342 1 95.44 80 PHE A N 1
ATOM 637 C CA . PHE A 1 80 ? 13.609 12.055 2.895 1 95.44 80 PHE A CA 1
ATOM 638 C C . PHE A 1 80 ? 12.695 10.898 3.293 1 95.44 80 PHE A C 1
ATOM 640 O O . PHE A 1 80 ? 11.734 11.086 4.043 1 95.44 80 PHE A O 1
ATOM 647 N N . GLU A 1 81 ? 13.016 9.695 2.84 1 91.94 81 GLU A N 1
ATOM 648 C CA . GLU A 1 81 ? 12.305 8.484 3.238 1 91.94 81 GLU A CA 1
ATOM 649 C C . GLU A 1 81 ? 12.641 8.094 4.676 1 91.94 81 GLU A C 1
ATOM 651 O O . GLU A 1 81 ? 13.695 8.477 5.195 1 91.94 81 GLU A O 1
ATOM 656 N N . GLY A 1 82 ? 11.664 7.391 5.258 1 85 82 GLY A N 1
ATOM 657 C CA . GLY A 1 82 ? 12 6.77 6.527 1 85 82 GLY A CA 1
ATOM 658 C C . GLY A 1 82 ? 12.977 5.613 6.383 1 85 82 GLY A C 1
ATOM 659 O O . GLY A 1 82 ? 12.961 4.906 5.375 1 85 82 GLY A O 1
ATOM 660 N N . GLY A 1 83 ? 13.844 5.398 7.305 1 74.94 83 GLY A N 1
ATOM 661 C CA . GLY A 1 83 ? 14.859 4.375 7.117 1 74.94 83 GLY A CA 1
ATOM 662 C C . GLY A 1 83 ? 15.453 3.881 8.422 1 74.94 83 GLY A C 1
ATOM 663 O O . GLY A 1 83 ? 16.375 3.053 8.422 1 74.94 83 GLY A O 1
ATOM 664 N N . GLY A 1 84 ? 14.977 4.254 9.531 1 69.56 84 GLY A N 1
ATOM 665 C CA . GLY A 1 84 ? 15.492 3.803 10.82 1 69.56 84 GLY A CA 1
ATOM 666 C C . GLY A 1 84 ? 16.953 4.156 11.039 1 69.56 84 GLY A C 1
ATOM 667 O O . GLY A 1 84 ? 17.344 5.316 10.891 1 69.56 84 GLY A O 1
ATOM 668 N N . SER A 1 85 ? 17.875 3.105 11.25 1 66.56 85 SER A N 1
ATOM 669 C CA . SER A 1 85 ? 19.281 3.281 11.562 1 66.56 85 SER A CA 1
ATOM 670 C C . SER A 1 85 ? 20.078 3.688 10.32 1 66.56 85 SER A C 1
ATOM 672 O O . SER A 1 85 ? 21.219 4.16 10.438 1 66.56 85 SER A O 1
ATOM 674 N N . GLN A 1 86 ? 19.5 3.586 9.164 1 78.56 86 GLN A N 1
ATOM 675 C CA . GLN A 1 86 ? 20.172 3.904 7.914 1 78.56 86 GLN A CA 1
ATOM 676 C C . GLN A 1 86 ? 20.172 5.406 7.648 1 78.56 86 GLN A C 1
ATOM 678 O O . GLN A 1 86 ? 20.812 5.879 6.707 1 78.56 86 GLN A O 1
ATOM 683 N N . GLY A 1 87 ? 19.578 6.133 8.516 1 80.75 87 GLY A N 1
ATOM 684 C CA . GLY A 1 87 ? 19.375 7.559 8.32 1 80.75 87 GLY A CA 1
ATOM 685 C C . GLY A 1 87 ? 20.656 8.352 8.281 1 80.75 87 GLY A C 1
ATOM 686 O O . GLY A 1 87 ? 20.703 9.469 7.754 1 80.75 87 GLY A O 1
ATOM 687 N N . MET A 1 88 ? 21.797 7.766 8.727 1 83.62 88 MET A N 1
ATOM 688 C CA . MET A 1 88 ? 23.078 8.453 8.711 1 83.62 88 MET A CA 1
ATOM 689 C C . MET A 1 88 ? 23.562 8.656 7.277 1 83.62 88 MET A C 1
ATOM 691 O O . MET A 1 88 ? 24.391 9.531 7.016 1 83.62 88 MET A O 1
ATOM 695 N N . ALA A 1 89 ? 23.047 7.879 6.449 1 90.12 89 ALA A N 1
ATOM 696 C CA . ALA A 1 89 ? 23.391 8.023 5.039 1 90.12 89 ALA A CA 1
ATOM 697 C C . ALA A 1 89 ? 22.953 9.383 4.504 1 90.12 89 ALA A C 1
ATOM 699 O O . ALA A 1 89 ? 23.562 9.93 3.586 1 90.12 89 ALA A O 1
ATOM 700 N N . TYR A 1 90 ? 21.938 9.961 5.047 1 92.06 90 TYR A N 1
ATOM 701 C CA . TYR A 1 90 ? 21.453 11.266 4.617 1 92.06 90 TYR A CA 1
ATOM 702 C C . TYR A 1 90 ? 22.5 12.344 4.879 1 92.06 90 TYR A C 1
ATOM 704 O O . TYR A 1 90 ? 22.578 13.336 4.152 1 92.06 90 TYR A O 1
ATOM 712 N N . MET A 1 91 ? 23.344 12.117 5.859 1 89.06 91 MET A N 1
ATOM 713 C CA . MET A 1 91 ? 24.359 13.102 6.195 1 89.06 91 MET A CA 1
ATOM 714 C C . MET A 1 91 ? 25.359 13.258 5.055 1 89.06 91 MET A C 1
ATOM 716 O O . MET A 1 91 ? 25.766 14.375 4.723 1 89.06 91 MET A O 1
ATOM 720 N N . GLY A 1 92 ? 25.719 12.141 4.508 1 91.81 92 GLY A N 1
ATOM 721 C CA . GLY A 1 92 ? 26.641 12.203 3.375 1 91.81 92 GLY A CA 1
ATOM 722 C C . GLY A 1 92 ? 26.062 12.953 2.188 1 91.81 92 GLY A C 1
ATOM 723 O O . GLY A 1 92 ? 26.734 13.781 1.578 1 91.81 92 GLY A O 1
ATOM 724 N N . ALA A 1 93 ? 24.875 12.672 1.898 1 94.38 93 ALA A N 1
ATOM 725 C CA . ALA A 1 93 ? 24.203 13.32 0.771 1 94.38 93 ALA A CA 1
ATOM 726 C C . ALA A 1 93 ? 24.047 14.82 1.018 1 94.38 93 ALA A C 1
ATOM 728 O O . ALA A 1 93 ? 24.328 15.633 0.133 1 94.38 93 ALA A O 1
ATOM 729 N N . VAL A 1 94 ? 23.672 15.188 2.223 1 94.19 94 VAL A N 1
ATOM 730 C CA . VAL A 1 94 ? 23.422 16.578 2.57 1 94.19 94 VAL A CA 1
ATOM 731 C C . VAL A 1 94 ? 24.734 17.359 2.562 1 94.19 94 VAL A C 1
ATOM 733 O O . VAL A 1 94 ? 24.781 18.516 2.135 1 94.19 94 VAL A O 1
ATOM 736 N N . THR A 1 95 ? 25.781 16.734 3.057 1 92.25 95 THR A N 1
ATOM 737 C CA . THR A 1 95 ? 27.094 17.359 3.055 1 92.25 95 THR A CA 1
ATOM 738 C C . THR A 1 95 ? 27.531 17.688 1.632 1 92.25 95 THR A C 1
ATOM 740 O O . THR A 1 95 ? 28.047 18.781 1.374 1 92.25 95 THR A O 1
ATOM 743 N N . GLU A 1 96 ? 27.297 16.766 0.774 1 92 96 GLU A N 1
ATOM 744 C CA . GLU A 1 96 ? 27.672 17 -0.62 1 92 96 GLU A CA 1
ATOM 745 C C . GLU A 1 96 ? 26.781 18.062 -1.251 1 92 96 GLU A C 1
ATOM 747 O O . GLU A 1 96 ? 27.25 18.859 -2.08 1 92 96 GLU A O 1
ATOM 752 N N . LEU A 1 97 ? 25.562 18.062 -0.941 1 93.06 97 LEU A N 1
ATOM 753 C CA . LEU A 1 97 ? 24.656 19.094 -1.43 1 93.06 97 LEU A CA 1
ATOM 754 C C . LEU A 1 97 ? 25.109 20.469 -0.982 1 93.06 97 LEU A C 1
ATOM 756 O O . LEU A 1 97 ? 25.016 21.438 -1.743 1 93.06 97 LEU A O 1
ATOM 760 N N . ASP A 1 98 ? 25.484 20.5 0.24 1 91.06 98 ASP A N 1
ATOM 761 C CA . ASP A 1 98 ? 25.984 21.75 0.794 1 91.06 98 ASP A CA 1
ATOM 762 C C . ASP A 1 98 ? 27.281 22.172 0.105 1 91.06 98 ASP A C 1
ATOM 764 O O . ASP A 1 98 ? 27.438 23.344 -0.26 1 91.06 98 ASP A O 1
ATOM 768 N N . ARG A 1 99 ? 28.188 21.266 -0.054 1 90.19 99 ARG A N 1
ATOM 769 C CA . ARG A 1 99 ? 29.469 21.531 -0.705 1 90.19 99 ARG A CA 1
ATOM 770 C C . ARG A 1 99 ? 29.266 22.078 -2.113 1 90.19 99 ARG A C 1
ATOM 772 O O . ARG A 1 99 ? 29.969 22.984 -2.543 1 90.19 99 ARG A O 1
ATOM 779 N N . LEU A 1 100 ? 28.297 21.594 -2.799 1 91.44 100 LEU A N 1
ATOM 780 C CA . LEU A 1 100 ? 28.016 21.984 -4.176 1 91.44 100 LEU A CA 1
ATOM 781 C C . LEU A 1 100 ? 27.188 23.266 -4.223 1 91.44 100 LEU A C 1
ATOM 783 O O . LEU A 1 100 ? 26.938 23.797 -5.301 1 91.44 100 LEU A O 1
ATOM 787 N N . GLY A 1 101 ? 26.734 23.719 -3.072 1 89.38 101 GLY A N 1
ATOM 788 C CA . GLY A 1 101 ? 26.016 24.984 -2.975 1 89.38 101 GLY A CA 1
ATOM 789 C C . GLY A 1 101 ? 24.531 24.859 -3.246 1 89.38 101 GLY A C 1
ATOM 790 O O . GLY A 1 101 ? 23.844 25.859 -3.455 1 89.38 101 GLY A O 1
ATOM 791 N N . HIS A 1 102 ? 24.031 23.656 -3.221 1 92.56 102 HIS A N 1
ATOM 792 C CA . HIS A 1 102 ? 22.625 23.453 -3.57 1 92.56 102 HIS A CA 1
ATOM 793 C C . HIS A 1 102 ? 21.734 23.453 -2.33 1 92.56 102 HIS A C 1
ATOM 795 O O . HIS A 1 102 ? 20.531 23.656 -2.428 1 92.56 102 HIS A O 1
ATOM 801 N N . LEU A 1 103 ? 22.312 23.266 -1.19 1 91.81 103 LEU A N 1
ATOM 802 C CA . LEU A 1 103 ? 21.547 23.219 0.044 1 91.81 103 LEU A CA 1
ATOM 803 C C . LEU A 1 103 ? 20.875 24.562 0.321 1 91.81 103 LEU A C 1
ATOM 805 O O . LEU A 1 103 ? 19.75 24.609 0.795 1 91.81 103 LEU A O 1
ATOM 809 N N . LYS A 1 104 ? 21.547 25.641 0.014 1 90.31 104 LYS A N 1
ATOM 810 C CA . LYS A 1 104 ? 21.062 27 0.292 1 90.31 104 LYS A CA 1
ATOM 811 C C . LYS A 1 104 ? 19.859 27.344 -0.579 1 90.31 104 LYS A C 1
ATOM 813 O O . LYS A 1 104 ? 19.109 28.266 -0.266 1 90.31 104 LYS A O 1
ATOM 818 N N . LYS A 1 105 ? 19.75 26.578 -1.613 1 92.75 105 LYS A N 1
ATOM 819 C CA . LYS A 1 105 ? 18.656 26.859 -2.543 1 92.75 105 LYS A CA 1
ATOM 820 C C . LYS A 1 105 ? 17.359 26.188 -2.082 1 92.75 105 LYS A C 1
ATOM 822 O O . LYS A 1 105 ? 16.266 26.516 -2.561 1 92.75 105 LYS A O 1
ATOM 827 N N . LEU A 1 106 ? 17.484 25.312 -1.208 1 95.88 106 LEU A N 1
ATOM 828 C CA . LEU A 1 106 ? 16.312 24.547 -0.763 1 95.88 106 LEU A CA 1
ATOM 829 C C . LEU A 1 106 ? 15.43 25.391 0.144 1 95.88 106 LEU A C 1
ATOM 831 O O . LEU A 1 106 ? 15.93 26.172 0.955 1 95.88 106 LEU A O 1
ATOM 835 N N . ARG A 1 107 ? 14.062 25.188 -0.012 1 96.75 107 ARG A N 1
ATOM 836 C CA . ARG A 1 107 ? 13.102 25.984 0.742 1 96.75 107 ARG A CA 1
ATOM 837 C C . ARG A 1 107 ? 12.07 25.094 1.427 1 96.75 107 ARG A C 1
ATOM 839 O O . ARG A 1 107 ? 11.438 25.5 2.402 1 96.75 107 ARG A O 1
ATOM 846 N N . ARG A 1 108 ? 11.898 23.969 0.887 1 98.31 108 ARG A N 1
ATOM 847 C CA . ARG A 1 108 ? 10.898 23.062 1.433 1 98.31 108 ARG A CA 1
ATOM 848 C C . ARG A 1 108 ? 11.531 21.719 1.778 1 98.31 108 ARG A C 1
ATOM 850 O O . ARG A 1 108 ? 12.344 21.188 1.02 1 98.31 108 ARG A O 1
ATOM 857 N N . TYR A 1 109 ? 11.203 21.203 2.914 1 98.44 109 TYR A N 1
ATOM 858 C CA . TYR A 1 109 ? 11.75 19.969 3.445 1 98.44 109 TYR A CA 1
ATOM 859 C C . TYR A 1 109 ? 10.625 19.031 3.906 1 98.44 109 TYR A C 1
ATOM 861 O O . TYR A 1 109 ? 9.648 19.484 4.508 1 98.44 109 TYR A O 1
ATOM 869 N N . ALA A 1 110 ? 10.695 17.766 3.564 1 98.44 110 ALA A N 1
ATOM 870 C CA . ALA A 1 110 ? 9.68 16.812 3.994 1 98.44 110 ALA A CA 1
ATOM 871 C C . ALA A 1 110 ? 10.305 15.453 4.324 1 98.44 110 ALA A C 1
ATOM 873 O O . ALA A 1 110 ? 11.406 15.148 3.873 1 98.44 110 ALA A O 1
ATOM 874 N N . GLY A 1 111 ? 9.57 14.656 5.121 1 96.38 111 GLY A N 1
ATOM 875 C CA . GLY A 1 111 ? 10.062 13.32 5.422 1 96.38 111 GLY A CA 1
ATOM 876 C C . GLY A 1 111 ? 9.148 12.547 6.355 1 96.38 111 GLY A C 1
ATOM 877 O O . GLY A 1 111 ? 8.18 13.094 6.883 1 96.38 111 GLY A O 1
ATOM 878 N N . ALA A 1 112 ? 9.461 11.297 6.523 1 91 112 ALA A N 1
ATOM 879 C CA . ALA A 1 112 ? 8.812 10.398 7.469 1 91 112 ALA A CA 1
ATOM 880 C C . ALA A 1 112 ? 9.836 9.719 8.375 1 91 112 ALA A C 1
ATOM 882 O O . ALA A 1 112 ? 10.922 9.352 7.922 1 91 112 ALA A O 1
ATOM 883 N N . SER A 1 113 ? 9.477 9.555 9.695 1 88.06 113 SER A N 1
ATOM 884 C CA . SER A 1 113 ? 10.336 8.891 10.664 1 88.06 113 SER A CA 1
ATOM 885 C C . SER A 1 113 ? 11.703 9.57 10.734 1 88.06 113 SER A C 1
ATOM 887 O O . SER A 1 113 ? 11.789 10.781 10.93 1 88.06 113 SER A O 1
ATOM 889 N N . ILE A 1 114 ? 12.789 8.844 10.445 1 84.38 114 ILE A N 1
ATOM 890 C CA . ILE A 1 114 ? 14.117 9.438 10.492 1 84.38 114 ILE A CA 1
ATOM 891 C C . ILE A 1 114 ? 14.25 10.5 9.398 1 84.38 114 ILE A C 1
ATOM 893 O O . ILE A 1 114 ? 15 11.469 9.555 1 84.38 114 ILE A O 1
ATOM 897 N N . GLY A 1 115 ? 13.57 10.266 8.297 1 91.69 115 GLY A N 1
ATOM 898 C CA . GLY A 1 115 ? 13.516 11.305 7.277 1 91.69 115 GLY A CA 1
ATOM 899 C C . GLY A 1 115 ? 12.898 12.594 7.777 1 91.69 115 GLY A C 1
ATOM 900 O O . GLY A 1 115 ? 13.336 13.688 7.402 1 91.69 115 GLY A O 1
ATOM 901 N N . ALA A 1 116 ? 11.875 12.445 8.625 1 93.12 116 ALA A N 1
ATOM 902 C CA . ALA A 1 116 ? 11.25 13.625 9.234 1 93.12 116 ALA A CA 1
ATOM 903 C C . ALA A 1 116 ? 12.234 14.359 10.141 1 93.12 116 ALA A C 1
ATOM 905 O O . ALA A 1 116 ? 12.266 15.586 10.172 1 93.12 116 ALA A O 1
ATOM 906 N N . VAL A 1 117 ? 13.016 13.617 10.844 1 88.94 117 VAL A N 1
ATOM 907 C CA . VAL A 1 117 ? 14.031 14.203 11.719 1 88.94 117 VAL A CA 1
ATOM 908 C C . VAL A 1 117 ? 15.047 14.977 10.883 1 88.94 117 VAL A C 1
ATOM 910 O O . VAL A 1 117 ? 15.352 16.141 11.188 1 88.94 117 VAL A O 1
ATOM 913 N N . THR A 1 118 ? 15.523 14.383 9.875 1 91.62 118 THR A N 1
ATOM 914 C CA . THR A 1 118 ? 16.5 15.008 8.992 1 91.62 118 THR A CA 1
ATOM 915 C C . THR A 1 118 ? 15.93 16.266 8.352 1 91.62 118 THR A C 1
ATOM 917 O O . THR A 1 118 ? 16.578 17.312 8.344 1 91.62 118 THR A O 1
ATOM 920 N N . ALA A 1 119 ? 14.766 16.141 7.836 1 96.06 119 ALA A N 1
ATOM 921 C CA . ALA A 1 119 ? 14.102 17.281 7.211 1 96.06 119 ALA A CA 1
ATOM 922 C C . ALA A 1 119 ? 13.938 18.438 8.195 1 96.06 119 ALA A C 1
ATOM 924 O O . ALA A 1 119 ? 14.141 19.594 7.84 1 96.06 119 ALA A O 1
ATOM 925 N N . SER A 1 120 ? 13.586 18.094 9.422 1 95.19 120 SER A N 1
ATOM 926 C CA . SER A 1 120 ? 13.367 19.094 10.445 1 95.19 120 SER A CA 1
ATOM 927 C C . SER A 1 120 ? 14.664 19.828 10.781 1 95.19 120 SER A C 1
ATOM 929 O O . SER A 1 120 ? 14.672 21.062 10.898 1 95.19 120 SER A O 1
ATOM 931 N N . LEU A 1 121 ? 15.727 19.125 10.922 1 91.75 121 LEU A N 1
ATOM 932 C CA . LEU A 1 121 ? 17.016 19.734 11.234 1 91.75 121 LEU A CA 1
ATOM 933 C C . LEU A 1 121 ? 17.453 20.688 10.117 1 91.75 121 LEU A C 1
ATOM 935 O O . LEU A 1 121 ? 17.922 21.781 10.391 1 91.75 121 LEU A O 1
ATOM 939 N N . LEU A 1 122 ? 17.266 20.266 8.914 1 94.56 122 LEU A N 1
ATOM 940 C CA . LEU A 1 122 ? 17.625 21.109 7.781 1 94.56 122 LEU A CA 1
ATOM 941 C C . LEU A 1 122 ? 16.75 22.344 7.707 1 94.56 122 LEU A C 1
ATOM 943 O O . LEU A 1 122 ? 17.234 23.453 7.453 1 94.56 122 LEU A O 1
ATOM 947 N N . ALA A 1 123 ? 15.5 22.125 7.922 1 96.31 123 ALA A N 1
ATOM 948 C CA . ALA A 1 123 ? 14.562 23.25 7.879 1 96.31 123 ALA A CA 1
ATOM 949 C C . ALA A 1 123 ? 14.883 24.281 8.953 1 96.31 123 ALA A C 1
ATOM 951 O O . ALA A 1 123 ? 14.664 25.484 8.758 1 96.31 123 ALA A O 1
ATOM 952 N N . LEU A 1 124 ? 15.375 23.812 10.062 1 93.88 124 LEU A N 1
ATOM 953 C CA . LEU A 1 124 ? 15.734 24.688 11.18 1 93.88 124 LEU A CA 1
ATOM 954 C C . LEU A 1 124 ? 17.031 25.422 10.898 1 93.88 124 LEU A C 1
ATOM 956 O O . LEU A 1 124 ? 17.406 26.328 11.648 1 93.88 124 LEU A O 1
ATOM 960 N N . GLY A 1 125 ? 17.703 25.031 9.844 1 89.75 125 GLY A N 1
ATOM 961 C CA . GLY A 1 125 ? 18.875 25.797 9.414 1 89.75 125 GLY A CA 1
ATOM 962 C C . GLY A 1 125 ? 20.188 25.141 9.812 1 89.75 125 GLY A C 1
ATOM 963 O O . GLY A 1 125 ? 21.234 25.797 9.766 1 89.75 125 GLY A O 1
ATOM 964 N N . HIS A 1 126 ? 20.109 23.969 10.227 1 86.81 126 HIS A N 1
ATOM 965 C CA . HIS A 1 126 ? 21.359 23.281 10.531 1 86.81 126 HIS A CA 1
ATOM 966 C C . HIS A 1 126 ? 22.188 23.047 9.273 1 86.81 126 HIS A C 1
ATOM 968 O O . HIS A 1 126 ? 21.641 22.734 8.211 1 86.81 126 HIS A O 1
ATOM 974 N N . SER A 1 127 ? 23.438 23.344 9.453 1 82.25 127 SER A N 1
ATOM 975 C CA . SER A 1 127 ? 24.359 23 8.375 1 82.25 127 SER A CA 1
ATOM 976 C C . SER A 1 127 ? 24.609 21.5 8.305 1 82.25 127 SER A C 1
ATOM 978 O O . SER A 1 127 ? 24.172 20.75 9.18 1 82.25 127 SER A O 1
ATOM 980 N N . ALA A 1 128 ? 25.25 21.109 7.23 1 82.75 128 ALA A N 1
ATOM 981 C CA . ALA A 1 128 ? 25.609 19.703 7.105 1 82.75 128 ALA A CA 1
ATOM 982 C C . ALA A 1 128 ? 26.469 19.234 8.281 1 82.75 128 ALA A C 1
ATOM 984 O O . ALA A 1 128 ? 26.281 18.141 8.797 1 82.75 128 ALA A O 1
ATOM 985 N N . GLU A 1 129 ? 27.344 20.062 8.656 1 79.19 129 GLU A N 1
ATOM 986 C CA . GLU A 1 129 ? 28.234 19.75 9.773 1 79.19 129 GLU A CA 1
ATOM 987 C C . GLU A 1 129 ? 27.453 19.625 11.078 1 79.19 129 GLU A C 1
ATOM 989 O O . GLU A 1 129 ? 27.672 18.688 11.844 1 79.19 129 GLU A O 1
ATOM 994 N N . SER A 1 130 ? 26.609 20.562 11.305 1 79.56 130 SER A N 1
ATOM 995 C CA . SER A 1 130 ? 25.812 20.531 12.523 1 79.56 130 SER A CA 1
ATOM 996 C C . SER A 1 130 ? 24.859 19.344 12.539 1 79.56 130 SER A C 1
ATOM 998 O O . SER A 1 130 ? 24.578 18.766 13.594 1 79.56 130 SER A O 1
ATOM 1000 N N . LEU A 1 131 ? 24.375 19.078 11.383 1 79.06 131 LEU A N 1
ATOM 1001 C CA . LEU A 1 131 ? 23.516 17.906 11.25 1 79.06 131 LEU A CA 1
ATOM 1002 C C . LEU A 1 131 ? 24.219 16.641 11.734 1 79.06 131 LEU A C 1
ATOM 1004 O O . LEU A 1 131 ? 23.625 15.836 12.445 1 79.06 131 LEU A O 1
ATOM 1008 N N . HIS A 1 132 ? 25.453 16.5 11.336 1 74.69 132 HIS A N 1
ATOM 1009 C CA . HIS A 1 132 ? 26.25 15.336 11.711 1 74.69 132 HIS A CA 1
ATOM 1010 C C . HIS A 1 132 ? 26.391 15.234 13.227 1 74.69 132 HIS A C 1
ATOM 1012 O O . HIS A 1 132 ? 26.25 14.148 13.789 1 74.69 132 HIS A O 1
ATOM 1018 N N . GLU A 1 133 ? 26.656 16.281 13.789 1 73.81 133 GLU A N 1
ATOM 1019 C CA . GLU A 1 133 ? 26.844 16.312 15.234 1 73.81 133 GLU A CA 1
ATOM 1020 C C . GLU A 1 133 ? 25.547 15.992 15.969 1 73.81 133 GLU A C 1
ATOM 1022 O O . GLU A 1 133 ? 25.547 15.242 16.953 1 73.81 133 GLU A O 1
ATOM 1027 N N . GLU A 1 134 ? 24.516 16.562 15.477 1 71.38 134 GLU A N 1
ATOM 1028 C CA . GLU A 1 134 ? 23.234 16.375 16.125 1 71.38 134 GLU A CA 1
ATOM 1029 C C . GLU A 1 134 ? 22.734 14.945 15.977 1 71.38 134 GLU A C 1
ATOM 1031 O O . GLU A 1 134 ? 22.25 14.344 16.922 1 71.38 134 GLU A O 1
ATOM 1036 N N . LEU A 1 135 ? 22.859 14.398 14.789 1 69.12 135 LEU A N 1
ATOM 1037 C CA . LEU A 1 135 ? 22.391 13.039 14.555 1 69.12 135 LEU A CA 1
ATOM 1038 C C . LEU A 1 135 ? 23.219 12.023 15.336 1 69.12 135 LEU A C 1
ATOM 1040 O O . LEU A 1 135 ? 22.703 10.992 15.758 1 69.12 135 LEU A O 1
ATOM 1044 N N . LYS A 1 136 ? 24.531 12.352 15.508 1 63.72 136 LYS A N 1
ATOM 1045 C CA . LYS A 1 136 ? 25.391 11.492 16.312 1 63.72 136 LYS A CA 1
ATOM 1046 C C . LYS A 1 136 ? 24.938 11.461 17.766 1 63.72 136 LYS A C 1
ATOM 1048 O O . LYS A 1 136 ? 25.109 10.453 18.453 1 63.72 136 LYS A O 1
ATOM 1053 N N . THR A 1 137 ? 24.438 12.578 18.188 1 59.97 137 THR A N 1
ATOM 1054 C CA . THR A 1 137 ? 24.047 12.695 19.594 1 59.97 137 THR A CA 1
ATOM 1055 C C . THR A 1 137 ? 22.609 12.219 19.781 1 59.97 137 THR A C 1
ATOM 1057 O O . THR A 1 137 ? 22.125 12.125 20.922 1 59.97 137 THR A O 1
ATOM 1060 N N . ALA A 1 138 ? 21.984 12.055 18.625 1 59.44 138 ALA A N 1
ATOM 1061 C CA . ALA A 1 138 ? 20.594 11.602 18.719 1 59.44 138 ALA A CA 1
ATOM 1062 C C . ALA A 1 138 ? 20.5 10.297 19.516 1 59.44 138 ALA A C 1
ATOM 1064 O O . ALA A 1 138 ? 21.359 9.422 19.391 1 59.44 138 ALA A O 1
ATOM 1065 N N . PRO A 1 139 ? 19.719 10.312 20.641 1 48.12 139 PRO A N 1
ATOM 1066 C CA . PRO A 1 139 ? 19.578 9.07 21.406 1 48.12 139 PRO A CA 1
ATOM 1067 C C . PRO A 1 139 ? 19.406 7.844 20.516 1 48.12 139 PRO A C 1
ATOM 1069 O O . PRO A 1 139 ? 18.719 7.918 19.484 1 48.12 139 PRO A O 1
ATOM 1072 N N . THR A 1 140 ? 20.594 7.027 20.5 1 44.69 140 THR A N 1
ATOM 1073 C CA . THR A 1 140 ? 20.547 5.789 19.719 1 44.69 140 THR A CA 1
ATOM 1074 C C . THR A 1 140 ? 19.297 4.988 20.062 1 44.69 140 THR A C 1
ATOM 1076 O O . THR A 1 140 ? 18.812 5.023 21.203 1 44.69 140 THR A O 1
ATOM 1079 N N . MET A 1 141 ? 18.625 4.676 19.234 1 40.41 141 MET A N 1
ATOM 1080 C CA . MET A 1 141 ? 17.578 3.68 19.453 1 40.41 141 MET A CA 1
ATOM 1081 C C . MET A 1 141 ? 18.125 2.461 20.188 1 40.41 141 MET A C 1
ATOM 1083 O O . MET A 1 141 ? 18.75 1.588 19.578 1 40.41 141 MET A O 1
ATOM 1087 N N . GLU A 1 142 ? 19.188 2.518 21.312 1 33.09 142 GLU A N 1
ATOM 1088 C CA . GLU A 1 142 ? 19.781 1.338 21.938 1 33.09 142 GLU A CA 1
ATOM 1089 C C . GLU A 1 142 ? 18.828 0.145 21.859 1 33.09 142 GLU A C 1
ATOM 1091 O O . GLU A 1 142 ? 19.203 -0.926 21.375 1 33.09 142 GLU A O 1
ATOM 1096 N N . ALA A 1 143 ? 18.516 -0.366 23.406 1 29.3 143 ALA A N 1
ATOM 1097 C CA . ALA A 1 143 ? 18.141 -1.624 24.062 1 29.3 143 ALA A CA 1
ATOM 1098 C C . ALA A 1 143 ? 16.828 -2.168 23.484 1 29.3 143 ALA A C 1
ATOM 1100 O O . ALA A 1 143 ? 16.25 -3.102 24.047 1 29.3 143 ALA A O 1
ATOM 1101 N N . PHE A 1 144 ? 16.25 -1.555 22.766 1 29.66 144 PHE A N 1
ATOM 1102 C CA . PHE A 1 144 ? 14.984 -2.221 22.484 1 29.66 144 PHE A CA 1
ATOM 1103 C C . PHE A 1 144 ? 15.219 -3.666 22.062 1 29.66 144 PHE A C 1
ATOM 1105 O O . PHE A 1 144 ? 14.406 -4.543 22.344 1 29.66 144 PHE A O 1
ATOM 1112 N N . LEU A 1 145 ? 16.234 -3.848 21.281 1 29.28 145 LEU A N 1
ATOM 1113 C CA . LEU A 1 145 ? 16.422 -5.199 20.766 1 29.28 145 LEU A CA 1
ATOM 1114 C C . LEU A 1 145 ? 17.203 -6.059 21.766 1 29.28 145 LEU A C 1
ATOM 1116 O O . LEU A 1 145 ? 17.812 -7.055 21.375 1 29.28 145 LEU A O 1
ATOM 1120 N N . ASP A 1 146 ? 17.531 -5.691 22.984 1 27.09 146 ASP A N 1
ATOM 1121 C CA . ASP A 1 146 ? 18.078 -6.918 23.562 1 27.09 146 ASP A CA 1
ATOM 1122 C C . ASP A 1 146 ? 17.188 -8.117 23.25 1 27.09 146 ASP A C 1
ATOM 1124 O O . ASP A 1 146 ? 16.156 -8.312 23.891 1 27.09 146 ASP A O 1
ATOM 1128 N N . ALA A 1 147 ? 17.031 -8.43 22.172 1 28.12 147 ALA A N 1
ATOM 1129 C CA . ALA A 1 147 ? 16.547 -9.758 21.812 1 28.12 147 ALA A CA 1
ATOM 1130 C C . ALA A 1 147 ? 17.391 -10.844 22.453 1 28.12 147 ALA A C 1
ATOM 1132 O O . ALA A 1 147 ? 18.219 -11.484 21.797 1 28.12 147 ALA A O 1
ATOM 1133 N N . GLY A 1 148 ? 18.172 -10.734 23.578 1 25.55 148 GLY A N 1
ATOM 1134 C CA . GLY A 1 148 ? 18.328 -12.141 23.891 1 25.55 148 GLY A CA 1
ATOM 1135 C C . GLY A 1 148 ? 17.047 -12.938 23.719 1 25.55 148 GLY A C 1
ATOM 1136 O O . GLY A 1 148 ? 17.078 -14.172 23.719 1 25.55 148 GLY A O 1
ATOM 1137 N N . CYS A 1 149 ? 16.016 -12.617 24.594 1 26.11 149 CYS A N 1
ATOM 1138 C CA . CYS A 1 149 ? 14.773 -13.328 24.297 1 26.11 149 CYS A CA 1
ATOM 1139 C C . CYS A 1 149 ? 14.242 -12.961 22.922 1 26.11 149 CYS A C 1
ATOM 1141 O O . CYS A 1 149 ? 14.383 -11.82 22.484 1 26.11 149 CYS A O 1
ATOM 1143 N N . GLY A 1 150 ? 13.859 -13.773 21.938 1 24.69 150 GLY A N 1
ATOM 1144 C CA . GLY A 1 150 ? 13.391 -13.797 20.562 1 24.69 150 GLY A CA 1
ATOM 1145 C C . GLY A 1 150 ? 12.516 -12.609 20.219 1 24.69 150 GLY A C 1
ATOM 1146 O O . GLY A 1 150 ? 12.125 -11.836 21.094 1 24.69 150 GLY A O 1
ATOM 1147 N N . VAL A 1 151 ? 12.312 -12.336 18.828 1 25.27 151 VAL A N 1
ATOM 1148 C CA . VAL A 1 151 ? 11.727 -11.344 17.938 1 25.27 151 VAL A CA 1
ATOM 1149 C C . VAL A 1 151 ? 10.398 -10.852 18.531 1 25.27 151 VAL A C 1
ATOM 1151 O O . VAL A 1 151 ? 9.914 -9.781 18.156 1 25.27 151 VAL A O 1
ATOM 1154 N N . CYS A 1 152 ? 9.578 -11.656 19.109 1 26.36 152 CYS A N 1
ATOM 1155 C CA . CYS A 1 152 ? 8.164 -11.492 19.422 1 26.36 152 CYS A CA 1
ATOM 1156 C C . CYS A 1 152 ? 7.973 -10.633 20.656 1 26.36 152 CYS A C 1
ATOM 1158 O O . CYS A 1 152 ? 6.891 -10.625 21.25 1 26.36 152 CYS A O 1
ATOM 1160 N N . SER A 1 153 ? 9.023 -10.266 21.312 1 28.23 153 SER A N 1
ATOM 1161 C CA . SER A 1 153 ? 8.766 -9.562 22.562 1 28.23 153 SER A CA 1
ATOM 1162 C C . SER A 1 153 ? 8.016 -8.258 22.312 1 28.23 153 SER A C 1
ATOM 1164 O O . SER A 1 153 ? 7.984 -7.383 23.188 1 28.23 153 SER A O 1
ATOM 1166 N N . LEU A 1 154 ? 7.629 -8.016 21.109 1 28.98 154 LEU A N 1
ATOM 1167 C CA . LEU A 1 154 ? 7.039 -6.73 20.75 1 28.98 154 LEU A CA 1
ATOM 1168 C C . LEU A 1 154 ? 5.754 -6.492 21.531 1 28.98 154 LEU A C 1
ATOM 1170 O O . LEU A 1 154 ? 5.176 -5.402 21.469 1 28.98 154 LEU A O 1
ATOM 1174 N N . ILE A 1 155 ? 4.945 -7.559 22 1 27.44 155 ILE A N 1
ATOM 1175 C CA . ILE A 1 155 ? 3.742 -7.336 22.797 1 27.44 155 ILE A CA 1
ATOM 1176 C C . ILE A 1 155 ? 4.125 -6.801 24.172 1 27.44 155 ILE A C 1
ATOM 1178 O O . ILE A 1 155 ? 3.611 -5.773 24.609 1 27.44 155 ILE A O 1
ATOM 1182 N N . PRO A 1 156 ? 3.756 -7.262 25.281 1 28.44 156 PRO A N 1
ATOM 1183 C CA . PRO A 1 156 ? 3.936 -6.746 26.641 1 28.44 156 PRO A CA 1
ATOM 1184 C C . PRO A 1 156 ? 5.398 -6.742 27.078 1 28.44 156 PRO A C 1
ATOM 1186 O O . PRO A 1 156 ? 5.777 -5.965 27.953 1 28.44 156 PRO A O 1
ATOM 1189 N N . ASN A 1 157 ? 6.266 -7.781 26.859 1 27.28 157 ASN A N 1
ATOM 1190 C CA . ASN A 1 157 ? 7.434 -7.398 27.656 1 27.28 157 ASN A CA 1
ATOM 1191 C C . ASN A 1 157 ? 8.156 -6.199 27.031 1 27.28 157 ASN A C 1
ATOM 1193 O O . ASN A 1 157 ? 9.32 -5.945 27.344 1 27.28 157 ASN A O 1
ATOM 1197 N N . VAL A 1 158 ? 7.848 -5.867 25.906 1 28.39 158 VAL A N 1
ATOM 1198 C CA . VAL A 1 158 ? 8.281 -4.629 25.266 1 28.39 158 VAL A CA 1
ATOM 1199 C C . VAL A 1 158 ? 8.078 -3.457 26.219 1 28.39 158 VAL A C 1
ATOM 1201 O O . VAL A 1 158 ? 8.648 -2.379 26.016 1 28.39 158 VAL A O 1
ATOM 1204 N N . ILE A 1 159 ? 7.172 -3.562 27.016 1 27.38 159 ILE A N 1
ATOM 1205 C CA . ILE A 1 159 ? 6.977 -2.473 27.969 1 27.38 159 ILE A CA 1
ATOM 1206 C C . ILE A 1 159 ? 8.156 -2.42 28.938 1 27.38 159 ILE A C 1
ATOM 1208 O O . ILE A 1 159 ? 8.297 -1.455 29.703 1 27.38 159 ILE A O 1
ATOM 1212 N N . SER A 1 160 ? 8.727 -3.631 29.219 1 26.62 160 SER A N 1
ATOM 1213 C CA . SER A 1 160 ? 9.602 -3.377 30.359 1 26.62 160 SER A CA 1
ATOM 1214 C C . SER A 1 160 ? 10.742 -2.439 29.984 1 26.62 160 SER A C 1
ATOM 1216 O O . SER A 1 160 ? 10.945 -1.409 30.641 1 26.62 160 SER A O 1
ATOM 1218 N N . SER A 1 161 ? 12.133 -3.107 29.984 1 26.08 161 SER A N 1
ATOM 1219 C CA . SER A 1 161 ? 13.398 -2.402 30.125 1 26.08 161 SER A CA 1
ATOM 1220 C C . SER A 1 161 ? 13.844 -1.78 28.812 1 26.08 161 SER A C 1
ATOM 1222 O O . SER A 1 161 ? 15.039 -1.572 28.578 1 26.08 161 SER A O 1
ATOM 1224 N N . LEU A 1 162 ? 13.242 -2.111 27.766 1 26.75 162 LEU A N 1
ATOM 1225 C CA . LEU A 1 162 ? 13.961 -1.475 26.656 1 26.75 162 LEU A CA 1
ATOM 1226 C C . LEU A 1 162 ? 14.391 -0.062 27.047 1 26.75 162 LEU A C 1
ATOM 1228 O O . LEU A 1 162 ? 13.555 0.769 27.406 1 26.75 162 LEU A O 1
ATOM 1232 N N . GLY A 1 163 ? 15.359 0.03 27.609 1 25.95 163 GLY A N 1
ATOM 1233 C CA . GLY A 1 163 ? 16.219 1.096 28.094 1 25.95 163 GLY A CA 1
ATOM 1234 C C . GLY A 1 163 ? 16.297 2.277 27.141 1 25.95 163 GLY A C 1
ATOM 1235 O O . GLY A 1 163 ? 17.375 2.59 26.625 1 25.95 163 GLY A O 1
ATOM 1236 N N . TRP A 1 164 ? 15.438 2.125 25.891 1 29.16 164 TRP A N 1
ATOM 1237 C CA . TRP A 1 164 ? 15.398 3.52 25.453 1 29.16 164 TRP A CA 1
ATOM 1238 C C . TRP A 1 164 ? 15.383 4.461 26.656 1 29.16 164 TRP A C 1
ATOM 1240 O O . TRP A 1 164 ? 14.5 4.367 27.516 1 29.16 164 TRP A O 1
ATOM 1250 N N . HIS A 1 165 ? 16.188 4.598 27.188 1 31.5 165 HIS A N 1
ATOM 1251 C CA . HIS A 1 165 ? 16.297 5.844 27.953 1 31.5 165 HIS A CA 1
ATOM 1252 C C . HIS A 1 165 ? 15.25 6.859 27.484 1 31.5 165 HIS A C 1
ATOM 1254 O O . HIS A 1 165 ? 15.023 7.012 26.281 1 31.5 165 HIS A O 1
ATOM 1260 N N . PRO A 1 166 ? 14.234 7.473 28.094 1 37.44 166 PRO A N 1
ATOM 1261 C CA . PRO A 1 166 ? 12.938 8.141 28.078 1 37.44 166 PRO A CA 1
ATOM 1262 C C . PRO A 1 166 ? 12.695 8.945 26.797 1 37.44 166 PRO A C 1
ATOM 1264 O O . PRO A 1 166 ? 13.641 9.5 26.234 1 37.44 166 PRO A O 1
ATOM 1267 N N . GLY A 1 167 ? 11.625 8.586 25.703 1 41.38 167 GLY A N 1
ATOM 1268 C CA . GLY A 1 167 ? 10.812 9.461 24.875 1 41.38 167 GLY A CA 1
ATOM 1269 C C . GLY A 1 167 ? 10.945 10.93 25.25 1 41.38 167 GLY A C 1
ATOM 1270 O O . GLY A 1 167 ? 10.961 11.797 24.375 1 41.38 167 GLY A O 1
ATOM 1271 N N . LYS A 1 168 ? 11.008 10.938 26.5 1 48.09 168 LYS A N 1
ATOM 1272 C CA . LYS A 1 168 ? 11.281 12.258 27.047 1 48.09 168 LYS A CA 1
ATOM 1273 C C . LYS A 1 168 ? 12.633 12.789 26.562 1 48.09 168 LYS A C 1
ATOM 1275 O O . LYS A 1 168 ? 12.766 13.977 26.25 1 48.09 168 LYS A O 1
ATOM 1280 N N . THR A 1 169 ? 13.508 11.57 26.25 1 58.62 169 THR A N 1
ATOM 1281 C CA . THR A 1 169 ? 14.836 12.094 25.953 1 58.62 169 THR A CA 1
ATOM 1282 C C . THR A 1 169 ? 14.914 12.539 24.484 1 58.62 169 THR A C 1
ATOM 1284 O O . THR A 1 169 ? 15.438 13.609 24.188 1 58.62 169 THR A O 1
ATOM 1287 N N . ALA A 1 170 ? 14.227 11.57 23.562 1 70.44 170 ALA A N 1
ATOM 1288 C CA . ALA A 1 170 ? 14.234 12.055 22.188 1 70.44 170 ALA A CA 1
ATOM 1289 C C . ALA A 1 170 ? 13.359 13.297 22.047 1 70.44 170 ALA A C 1
ATOM 1291 O O . ALA A 1 170 ? 13.734 14.258 21.359 1 70.44 170 ALA A O 1
ATOM 1292 N N . PHE A 1 171 ? 12.266 13.133 22.75 1 76.44 171 PHE A N 1
ATOM 1293 C CA . PHE A 1 171 ? 11.336 14.25 22.734 1 76.44 171 PHE A CA 1
ATOM 1294 C C . PHE A 1 171 ? 11.992 15.516 23.281 1 76.44 171 PHE A C 1
ATOM 1296 O O . PHE A 1 171 ? 11.859 16.594 22.703 1 76.44 171 PHE A O 1
ATOM 1303 N N . ASP A 1 172 ? 12.75 15.297 24.344 1 77.69 172 ASP A N 1
ATOM 1304 C CA . ASP A 1 172 ? 13.453 16.422 24.953 1 77.69 172 ASP A CA 1
ATOM 1305 C C . ASP A 1 172 ? 14.617 16.875 24.062 1 77.69 172 ASP A C 1
ATOM 1307 O O . ASP A 1 172 ? 14.922 18.078 24.016 1 77.69 172 ASP A O 1
ATOM 1311 N N . TRP A 1 173 ? 15.195 15.914 23.438 1 79.19 173 TRP A N 1
ATOM 1312 C CA . TRP A 1 173 ? 16.266 16.25 22.5 1 79.19 173 TRP A CA 1
ATOM 1313 C C . TRP A 1 173 ? 15.75 17.109 21.359 1 79.19 173 TRP A C 1
ATOM 1315 O O . TRP A 1 173 ? 16.344 18.141 21.031 1 79.19 173 TRP A O 1
ATOM 1325 N N . TYR A 1 174 ? 14.641 16.797 20.828 1 84.25 174 TYR A N 1
ATOM 1326 C CA . TYR A 1 174 ? 14.039 17.594 19.781 1 84.25 174 TYR A CA 1
ATOM 1327 C C . TYR A 1 174 ? 13.711 19 20.281 1 84.25 174 TYR A C 1
ATOM 1329 O O . TYR A 1 174 ? 13.961 19.984 19.594 1 84.25 174 TYR A O 1
ATOM 1337 N N . GLY A 1 175 ? 13.18 18.953 21.484 1 87.56 175 GLY A N 1
ATOM 1338 C CA . GLY A 1 175 ? 12.844 20.234 22.094 1 87.56 175 GLY A CA 1
ATOM 1339 C C . GLY A 1 175 ? 14.039 21.156 22.25 1 87.56 175 GLY A C 1
ATOM 1340 O O . GLY A 1 175 ? 13.945 22.359 22.031 1 87.56 175 GLY A O 1
ATOM 1341 N N . SER A 1 176 ? 15.141 20.578 22.609 1 85.75 176 SER A N 1
ATOM 1342 C CA . SER A 1 176 ? 16.359 21.359 22.828 1 85.75 176 SER A CA 1
ATOM 1343 C C . SER A 1 176 ? 16.875 21.953 21.531 1 85.75 176 SER A C 1
ATOM 1345 O O . SER A 1 176 ? 17.344 23.094 21.5 1 85.75 176 SER A O 1
ATOM 1347 N N . ILE A 1 177 ? 16.812 21.203 20.5 1 87.06 177 ILE A N 1
ATOM 1348 C CA . ILE A 1 177 ? 17.281 21.656 19.203 1 87.06 177 ILE A CA 1
ATOM 1349 C C . ILE A 1 177 ? 16.391 22.797 18.703 1 87.06 177 ILE A C 1
ATOM 1351 O O . ILE A 1 177 ? 16.875 23.797 18.203 1 87.06 177 ILE A O 1
ATOM 1355 N N . ILE A 1 178 ? 15.133 22.594 18.875 1 92.19 178 ILE A N 1
ATOM 1356 C CA . ILE A 1 178 ? 14.164 23.594 18.422 1 92.19 178 ILE A CA 1
ATOM 1357 C C . ILE A 1 178 ? 14.289 24.859 19.25 1 92.19 178 ILE A C 1
ATOM 1359 O O . ILE A 1 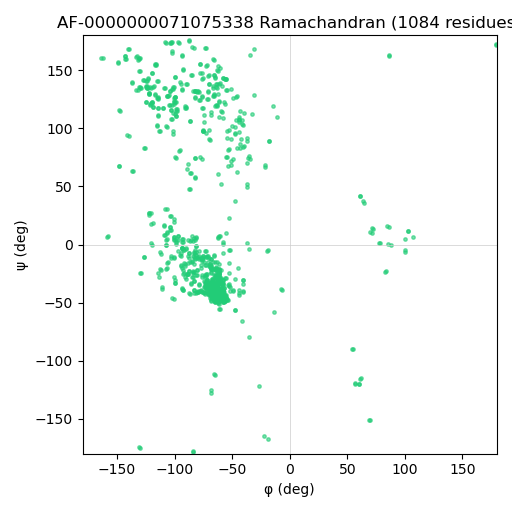178 ? 14.227 25.969 18.719 1 92.19 178 ILE A O 1
ATOM 1363 N N . GLN A 1 179 ? 14.555 24.672 20.547 1 92.44 179 GLN A N 1
ATOM 1364 C CA . GLN A 1 179 ? 14.766 25.797 21.453 1 92.44 179 GLN A CA 1
ATOM 1365 C C . GLN A 1 179 ? 15.938 26.656 21 1 92.44 179 GLN A C 1
ATOM 1367 O O . GLN A 1 179 ? 15.844 27.891 21.016 1 92.44 179 GLN A O 1
ATOM 1372 N N . THR A 1 180 ? 16.953 26.125 20.594 1 88.69 180 THR A N 1
ATOM 1373 C CA . THR A 1 180 ? 18.156 26.828 20.203 1 88.69 180 THR A CA 1
ATOM 1374 C C . THR A 1 180 ? 17.922 27.641 18.938 1 88.69 180 THR A C 1
ATOM 1376 O O . THR A 1 180 ? 18.484 28.734 18.766 1 88.69 180 THR A O 1
ATOM 1379 N N . LYS A 1 181 ? 17.062 27.172 18.078 1 90.88 181 LYS A N 1
ATOM 1380 C CA . LYS A 1 181 ? 16.906 27.797 16.766 1 90.88 181 LYS A CA 1
ATOM 1381 C C . LYS A 1 181 ? 15.695 28.719 16.734 1 90.88 181 LYS A C 1
ATOM 1383 O O . LYS A 1 181 ? 15.703 29.734 16.031 1 90.88 181 LYS A O 1
ATOM 1388 N N . LEU A 1 182 ? 14.672 28.375 17.469 1 94.06 182 LEU A N 1
ATOM 1389 C CA . LEU A 1 182 ? 13.43 29.125 17.391 1 94.06 182 LEU A CA 1
ATOM 1390 C C . LEU A 1 182 ? 13.062 29.734 18.734 1 94.06 182 LEU A C 1
ATOM 1392 O O . LEU A 1 182 ? 12 30.328 18.891 1 94.06 182 LEU A O 1
ATOM 1396 N N . ASP A 1 183 ? 13.867 29.531 19.797 1 92.31 183 ASP A N 1
ATOM 1397 C CA . ASP A 1 183 ? 13.758 30.141 21.125 1 92.31 183 ASP A CA 1
ATOM 1398 C C . ASP A 1 183 ? 12.555 29.578 21.875 1 92.31 183 ASP A C 1
ATOM 1400 O O . ASP A 1 183 ? 12.086 30.188 22.844 1 92.31 183 ASP A O 1
ATOM 1404 N N . ASN A 1 184 ? 11.914 28.578 21.438 1 94 184 ASN A N 1
ATOM 1405 C CA . ASN A 1 184 ? 10.773 27.891 22.031 1 94 184 ASN A CA 1
ATOM 1406 C C . ASN A 1 184 ? 10.781 26.391 21.688 1 94 184 ASN A C 1
ATOM 1408 O O . ASN A 1 184 ? 10.664 26.016 20.516 1 94 184 ASN A O 1
ATOM 1412 N N . PRO A 1 185 ? 10.922 25.547 22.688 1 92 185 PRO A N 1
ATOM 1413 C CA . PRO A 1 185 ? 10.961 24.109 22.406 1 92 185 PRO A CA 1
ATOM 1414 C C . PRO A 1 185 ? 9.672 23.609 21.766 1 92 185 PRO A C 1
ATOM 1416 O O . PRO A 1 185 ? 9.672 22.547 21.125 1 92 185 PRO A O 1
ATOM 1419 N N . ASP A 1 186 ? 8.602 24.344 21.953 1 93 186 ASP A N 1
ATOM 1420 C CA . ASP A 1 186 ? 7.316 23.969 21.375 1 93 186 ASP A CA 1
ATOM 1421 C C . ASP A 1 186 ? 6.938 24.875 20.203 1 93 186 ASP A C 1
ATOM 1423 O O . ASP A 1 186 ? 5.766 25.203 20.031 1 93 186 ASP A O 1
ATOM 1427 N N . ALA A 1 187 ? 8 25.328 19.562 1 95.69 187 ALA A N 1
ATOM 1428 C CA . ALA A 1 187 ? 7.738 26.125 18.359 1 95.69 187 ALA A CA 1
ATOM 1429 C C . ALA A 1 187 ? 6.93 25.328 17.344 1 95.69 187 ALA A C 1
ATOM 1431 O O . ALA A 1 187 ? 7.145 24.125 17.172 1 95.69 187 ALA A O 1
ATOM 1432 N N . THR A 1 188 ? 6.035 26.031 16.656 1 94.12 188 THR A N 1
ATOM 1433 C CA . THR A 1 188 ? 5.094 25.422 15.727 1 94.12 188 THR A CA 1
ATOM 1434 C C . THR A 1 188 ? 5.609 25.5 14.289 1 94.12 188 THR A C 1
ATOM 1436 O O . THR A 1 188 ? 6.648 26.125 14.039 1 94.12 188 THR A O 1
ATOM 1439 N N . PHE A 1 189 ? 4.883 24.859 13.383 1 96.06 189 PHE A N 1
ATOM 1440 C CA . PHE A 1 189 ? 5.215 24.953 11.961 1 96.06 189 PHE A CA 1
ATOM 1441 C C . PHE A 1 189 ? 5.141 26.391 11.477 1 96.06 189 PHE A C 1
ATOM 1443 O O . PHE A 1 189 ? 5.957 26.828 10.656 1 96.06 189 PHE A O 1
ATOM 1450 N N . LYS A 1 190 ? 4.195 27.094 11.961 1 93.75 190 LYS A N 1
ATOM 1451 C CA . LYS A 1 190 ? 4.047 28.5 11.602 1 93.75 190 LYS A CA 1
ATOM 1452 C C . LYS A 1 190 ? 5.234 29.312 12.094 1 93.75 190 LYS A C 1
ATOM 1454 O O . LYS A 1 190 ? 5.734 30.188 11.375 1 93.75 190 LYS A O 1
ATOM 1459 N N . ASP A 1 191 ? 5.641 29.047 13.383 1 95.56 191 ASP A N 1
ATOM 1460 C CA . ASP A 1 191 ? 6.793 29.75 13.93 1 95.56 191 ASP A CA 1
ATOM 1461 C C . ASP A 1 191 ? 8.023 29.562 13.047 1 95.56 191 ASP A C 1
ATOM 1463 O O . ASP A 1 191 ? 8.758 30.516 12.789 1 95.56 191 ASP A O 1
ATOM 1467 N N . LEU A 1 192 ? 8.227 28.375 12.609 1 97.25 192 LEU A N 1
ATOM 1468 C CA . LEU A 1 192 ? 9.359 28.078 11.742 1 97.25 192 LEU A CA 1
ATOM 1469 C C . LEU A 1 192 ? 9.258 28.859 10.43 1 97.25 192 LEU A C 1
ATOM 1471 O O . LEU A 1 192 ? 10.227 29.484 10.008 1 97.25 192 LEU A O 1
ATOM 1475 N N . TYR A 1 193 ? 8.148 28.781 9.812 1 96.81 193 TYR A N 1
ATOM 1476 C CA . TYR A 1 193 ? 7.934 29.438 8.531 1 96.81 193 TYR A CA 1
ATOM 1477 C C . TYR A 1 193 ? 8.125 30.953 8.664 1 96.81 193 TYR A C 1
ATOM 1479 O O . TYR A 1 193 ? 8.773 31.578 7.816 1 96.81 193 TYR A O 1
ATOM 1487 N N . ASP A 1 194 ? 7.562 31.531 9.695 1 95 194 ASP A N 1
ATOM 1488 C CA . ASP A 1 194 ? 7.637 32.969 9.898 1 95 194 ASP A CA 1
ATOM 1489 C C . ASP A 1 194 ? 9.078 33.438 10.133 1 95 194 ASP A C 1
ATOM 1491 O O . ASP A 1 194 ? 9.477 34.5 9.68 1 95 194 ASP A O 1
ATOM 1495 N N . LYS A 1 195 ? 9.797 32.688 10.812 1 95.38 195 LYS A N 1
ATOM 1496 C CA . LYS A 1 195 ? 11.156 33.062 11.18 1 95.38 195 LYS A CA 1
ATOM 1497 C C . LYS A 1 195 ? 12.125 32.812 10.023 1 95.38 195 LYS A C 1
ATOM 1499 O O . LYS A 1 195 ? 13.039 33.594 9.797 1 95.38 195 LYS A O 1
ATOM 1504 N N . THR A 1 196 ? 11.977 31.688 9.297 1 94.88 196 THR A N 1
ATOM 1505 C CA . THR A 1 196 ? 13.008 31.266 8.367 1 94.88 196 THR A CA 1
ATOM 1506 C C . THR A 1 196 ? 12.523 31.375 6.922 1 94.88 196 THR A C 1
ATOM 1508 O O . THR A 1 196 ? 13.328 31.359 5.988 1 94.88 196 THR A O 1
ATOM 1511 N N . GLY A 1 197 ? 11.234 31.375 6.754 1 95.38 197 GLY A N 1
ATOM 1512 C CA . GLY A 1 197 ? 10.672 31.328 5.414 1 95.38 197 GLY A CA 1
ATOM 1513 C C . GLY A 1 197 ? 10.695 29.938 4.809 1 95.38 197 GLY A C 1
ATOM 1514 O O . GLY A 1 197 ? 10.266 29.75 3.67 1 95.38 197 GLY A O 1
ATOM 1515 N N . LYS A 1 198 ? 11.172 28.969 5.527 1 97.31 198 LYS A N 1
ATOM 1516 C CA . LYS A 1 198 ? 11.25 27.594 5.043 1 97.31 198 LYS A CA 1
ATOM 1517 C C . LYS A 1 198 ? 10.016 26.797 5.438 1 97.31 198 LYS A C 1
ATOM 1519 O O . LYS A 1 198 ? 9.398 27.062 6.469 1 97.31 198 LYS A O 1
ATOM 1524 N N . GLU A 1 199 ? 9.688 25.844 4.625 1 98.5 199 GLU A N 1
ATOM 1525 C CA . GLU A 1 199 ? 8.539 24.969 4.863 1 98.5 199 GLU A CA 1
ATOM 1526 C C . GLU A 1 199 ? 8.977 23.562 5.254 1 98.5 199 GLU A C 1
ATOM 1528 O O . GLU A 1 199 ? 9.906 23.016 4.66 1 98.5 199 GLU A O 1
ATOM 1533 N N . LEU A 1 200 ? 8.328 23.047 6.281 1 98.56 200 LEU A N 1
ATOM 1534 C CA . LEU A 1 200 ? 8.594 21.703 6.766 1 98.56 200 LEU A CA 1
ATOM 1535 C C . LEU A 1 200 ? 7.32 20.859 6.727 1 98.56 200 LEU A C 1
ATOM 1537 O O . LEU A 1 200 ? 6.262 21.297 7.176 1 98.56 200 LEU A O 1
ATOM 1541 N N . CYS A 1 201 ? 7.434 19.703 6.137 1 98.56 201 CYS A N 1
ATOM 1542 C CA . CYS A 1 201 ? 6.324 18.75 6.121 1 98.56 201 CYS A CA 1
ATOM 1543 C C . CYS A 1 201 ? 6.719 17.438 6.781 1 98.56 201 CYS A C 1
ATOM 1545 O O . CYS A 1 201 ? 7.68 16.797 6.359 1 98.56 201 CYS A O 1
ATOM 1547 N N . ILE A 1 202 ? 6.012 17.062 7.781 1 97.19 202 ILE A N 1
ATOM 1548 C CA . ILE A 1 202 ? 6.215 15.797 8.484 1 97.19 202 ILE A CA 1
ATOM 1549 C C . ILE A 1 202 ? 5 14.898 8.281 1 97.19 202 ILE A C 1
ATOM 1551 O O . ILE A 1 202 ? 3.869 15.297 8.57 1 97.19 202 ILE A O 1
ATOM 1555 N N . VAL A 1 203 ? 5.25 13.711 7.828 1 94.56 203 VAL A N 1
ATOM 1556 C CA . VAL A 1 203 ? 4.156 12.781 7.562 1 94.56 203 VAL A CA 1
ATOM 1557 C C . VAL A 1 203 ? 3.924 11.891 8.781 1 94.56 203 VAL A C 1
ATOM 1559 O O . VAL A 1 203 ? 4.875 11.375 9.375 1 94.56 203 VAL A O 1
ATOM 1562 N N . VAL A 1 204 ? 2.664 11.773 9.141 1 91 204 VAL A N 1
ATOM 1563 C CA . VAL A 1 204 ? 2.256 10.945 10.266 1 91 204 VAL A CA 1
ATOM 1564 C C . VAL A 1 204 ? 1.098 10.039 9.852 1 91 204 VAL A C 1
ATOM 1566 O O . VAL A 1 204 ? 0.468 10.258 8.812 1 91 204 VAL A O 1
ATOM 1569 N N . THR A 1 205 ? 0.924 9 10.586 1 85.5 205 THR A N 1
ATOM 1570 C CA . THR A 1 205 ? -0.204 8.109 10.336 1 85.5 205 THR A CA 1
ATOM 1571 C C . THR A 1 205 ? -1.24 8.219 11.453 1 85.5 205 THR A C 1
ATOM 1573 O O . THR A 1 205 ? -0.932 7.977 12.625 1 85.5 205 THR A O 1
ATOM 1576 N N . ASN A 1 206 ? -2.426 8.656 11.117 1 84 206 ASN A N 1
ATOM 1577 C CA . ASN A 1 206 ? -3.562 8.656 12.031 1 84 206 ASN A CA 1
ATOM 1578 C C . ASN A 1 206 ? -4.301 7.32 12.008 1 84 206 ASN A C 1
ATOM 1580 O O . ASN A 1 206 ? -5.066 7.047 11.086 1 84 206 ASN A O 1
ATOM 1584 N N . LEU A 1 207 ? -4.148 6.523 13.023 1 77.44 207 LEU A N 1
ATOM 1585 C CA . LEU A 1 207 ? -4.75 5.191 13.078 1 77.44 207 LEU A CA 1
ATOM 1586 C C . LEU A 1 207 ? -6.262 5.285 13.227 1 77.44 207 LEU A C 1
ATOM 1588 O O . LEU A 1 207 ? -6.996 4.43 12.719 1 77.44 207 LEU A O 1
ATOM 1592 N N . SER A 1 208 ? -6.641 6.277 13.906 1 74.75 208 SER A N 1
ATOM 1593 C CA . SER A 1 208 ? -8.07 6.426 14.148 1 74.75 208 SER A CA 1
ATOM 1594 C C . SER A 1 208 ? -8.828 6.719 12.859 1 74.75 208 SER A C 1
ATOM 1596 O O . SER A 1 208 ? -9.961 6.266 12.68 1 74.75 208 SER A O 1
ATOM 1598 N N . LEU A 1 209 ? -8.18 7.414 12.008 1 73.12 209 LEU A N 1
ATOM 1599 C CA . LEU A 1 209 ? -8.789 7.758 10.727 1 73.12 209 LEU A CA 1
ATOM 1600 C C . LEU A 1 209 ? -8.281 6.844 9.617 1 73.12 209 LEU A C 1
ATOM 1602 O O . LEU A 1 209 ? -8.789 6.883 8.492 1 73.12 209 LEU A O 1
ATOM 1606 N N . LYS A 1 210 ? -7.242 6.094 9.953 1 75.69 210 LYS A N 1
ATOM 1607 C CA . LYS A 1 210 ? -6.637 5.145 9.023 1 75.69 210 LYS A CA 1
ATOM 1608 C C . LYS A 1 210 ? -6.102 5.855 7.785 1 75.69 210 LYS A C 1
ATOM 1610 O O . LYS A 1 210 ? -6.309 5.391 6.66 1 75.69 210 LYS A O 1
ATOM 1615 N N . MET A 1 211 ? -5.496 6.98 8.055 1 78.69 211 MET A N 1
ATOM 1616 C CA . MET A 1 211 ? -4.969 7.77 6.945 1 78.69 211 MET A CA 1
ATOM 1617 C C . MET A 1 211 ? -3.652 8.438 7.332 1 78.69 211 MET A C 1
ATOM 1619 O O . MET A 1 211 ? -3.334 8.555 8.516 1 78.69 211 MET A O 1
ATOM 1623 N N . GLU A 1 212 ? -2.953 8.836 6.266 1 85.06 212 GLU A N 1
ATOM 1624 C CA . GLU A 1 212 ? -1.764 9.656 6.48 1 85.06 212 GLU A CA 1
ATOM 1625 C C . GLU A 1 212 ? -2.127 11.133 6.594 1 85.06 212 GLU A C 1
ATOM 1627 O O . GLU A 1 212 ? -3.135 11.578 6.039 1 85.06 212 GLU A O 1
ATOM 1632 N N . GLU A 1 213 ? -1.447 11.812 7.363 1 88.81 213 GLU A N 1
ATOM 1633 C CA . GLU A 1 213 ? -1.57 13.258 7.484 1 88.81 213 GLU A CA 1
ATOM 1634 C C . GLU A 1 213 ? -0.235 13.953 7.227 1 88.81 213 GLU A C 1
ATOM 1636 O O . GLU A 1 213 ? 0.823 13.414 7.559 1 88.81 213 GLU A O 1
ATOM 1641 N N . TYR A 1 214 ? -0.324 15.07 6.59 1 94.5 214 TYR A N 1
ATOM 1642 C CA . TYR A 1 214 ? 0.848 15.883 6.273 1 94.5 214 TYR A CA 1
ATOM 1643 C C . TYR A 1 214 ? 0.905 17.125 7.152 1 94.5 214 TYR A C 1
ATOM 1645 O O . TYR A 1 214 ? 0.223 18.109 6.879 1 94.5 214 TYR A O 1
ATOM 1653 N N . CYS A 1 215 ? 1.745 17.078 8.18 1 95.5 215 CYS A N 1
ATOM 1654 C CA . CYS A 1 215 ? 1.903 18.234 9.047 1 95.5 215 CYS A CA 1
ATOM 1655 C C . CYS A 1 215 ? 2.746 19.312 8.375 1 95.5 215 CYS A C 1
ATOM 1657 O O . CYS A 1 215 ? 3.875 19.062 7.953 1 95.5 215 CYS A O 1
ATOM 1659 N N . HIS A 1 216 ? 2.266 20.438 8.32 1 97.06 216 HIS A N 1
ATOM 1660 C CA . HIS A 1 216 ? 2.822 21.531 7.531 1 97.06 216 HIS A CA 1
ATOM 1661 C C . HIS A 1 216 ? 2.273 22.875 7.992 1 97.06 216 HIS A C 1
ATOM 1663 O O . HIS A 1 216 ? 1.272 22.922 8.711 1 97.06 216 HIS A O 1
ATOM 1669 N N . VAL A 1 217 ? 2.959 23.891 7.66 1 95.62 217 VAL A N 1
ATOM 1670 C CA . VAL A 1 217 ? 2.535 25.234 8.039 1 95.62 217 VAL A CA 1
ATOM 1671 C C . VAL A 1 217 ? 1.137 25.5 7.488 1 95.62 217 VAL A C 1
ATOM 1673 O O . VAL A 1 217 ? 0.345 26.219 8.117 1 95.62 217 VAL A O 1
ATOM 1676 N N . LYS A 1 218 ? 0.806 24.938 6.414 1 93.94 218 LYS A N 1
ATOM 1677 C CA . LYS A 1 218 ? -0.511 25.156 5.82 1 93.94 218 LYS A CA 1
ATOM 1678 C C . LYS A 1 218 ? -1.573 24.297 6.516 1 93.94 218 LYS A C 1
ATOM 1680 O O . LYS A 1 218 ? -2.682 24.766 6.77 1 93.94 218 LYS A O 1
ATOM 1685 N N . THR A 1 219 ? -1.302 23.094 6.844 1 91.25 219 THR A N 1
ATOM 1686 C CA . THR A 1 219 ? -2.303 22.141 7.32 1 91.25 219 THR A CA 1
ATOM 1687 C C . THR A 1 219 ? -2.375 22.141 8.844 1 91.25 219 THR A C 1
ATOM 1689 O O . THR A 1 219 ? -3.447 21.953 9.422 1 91.25 219 THR A O 1
ATOM 1692 N N . THR A 1 220 ? -1.26 22.281 9.461 1 89.12 220 THR A N 1
ATOM 1693 C CA . THR A 1 220 ? -1.193 22.25 10.922 1 89.12 220 THR A CA 1
ATOM 1694 C C . THR A 1 220 ? -0.271 23.359 11.438 1 89.12 220 THR A C 1
ATOM 1696 O O . THR A 1 220 ? 0.693 23.078 12.156 1 89.12 220 THR A O 1
ATOM 1699 N N . PRO A 1 221 ? -0.63 24.562 11.195 1 89.19 221 PRO A N 1
ATOM 1700 C CA . PRO A 1 221 ? 0.255 25.688 11.547 1 89.19 221 PRO A CA 1
ATOM 1701 C C . PRO A 1 221 ? 0.556 25.75 13.039 1 89.19 221 PRO A C 1
ATOM 1703 O O . PRO A 1 221 ? 1.665 26.109 13.438 1 89.19 221 PRO A O 1
ATOM 1706 N N . ASN A 1 222 ? -0.347 25.281 13.922 1 85.56 222 ASN A N 1
ATOM 1707 C CA . ASN A 1 222 ? -0.208 25.469 15.359 1 85.56 222 ASN A CA 1
ATOM 1708 C C . ASN A 1 222 ? 0.327 24.219 16.047 1 85.56 222 ASN A C 1
ATOM 1710 O O . ASN A 1 222 ? 0.462 24.188 17.266 1 85.56 222 ASN A O 1
ATOM 1714 N N . LEU A 1 223 ? 0.658 23.234 15.367 1 89.06 223 LEU A N 1
ATOM 1715 C CA . LEU A 1 223 ? 1.215 22.016 15.953 1 89.06 223 LEU A CA 1
ATOM 1716 C C . LEU A 1 223 ? 2.707 22.172 16.219 1 89.06 223 LEU A C 1
ATOM 1718 O O . LEU A 1 223 ? 3.463 22.578 15.336 1 89.06 223 LEU A O 1
ATOM 1722 N N . PRO A 1 224 ? 3.086 21.906 17.469 1 92.88 224 PRO A N 1
ATOM 1723 C CA . PRO A 1 224 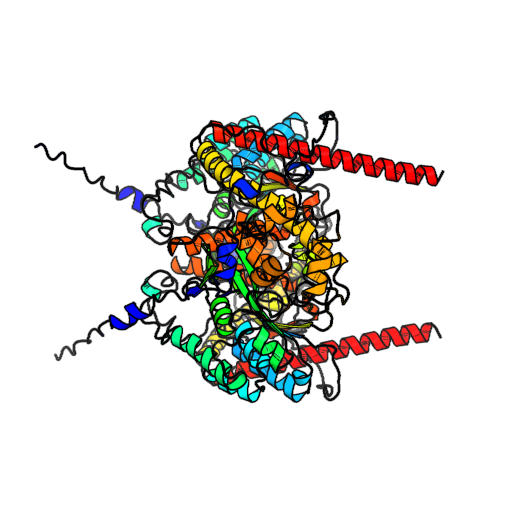? 4.527 21.938 17.719 1 92.88 224 PRO A CA 1
ATOM 1724 C C . PRO A 1 224 ? 5.297 20.922 16.875 1 92.88 224 PRO A C 1
ATOM 1726 O O . PRO A 1 224 ? 4.855 19.766 16.734 1 92.88 224 PRO A O 1
ATOM 1729 N N . ILE A 1 225 ? 6.387 21.328 16.391 1 95.5 225 ILE A N 1
ATOM 1730 C CA . ILE A 1 225 ? 7.184 20.5 15.484 1 95.5 225 ILE A CA 1
ATOM 1731 C C . ILE A 1 225 ? 7.645 19.234 16.219 1 95.5 225 ILE A C 1
ATOM 1733 O O . ILE A 1 225 ? 7.594 18.141 15.656 1 95.5 225 ILE A O 1
ATOM 1737 N N . ARG A 1 226 ? 8.086 19.406 17.453 1 91.06 226 ARG A N 1
ATOM 1738 C CA . ARG A 1 226 ? 8.609 18.25 18.172 1 91.06 226 ARG A CA 1
ATOM 1739 C C . ARG A 1 226 ? 7.527 17.188 18.375 1 91.06 226 ARG A C 1
ATOM 1741 O O . ARG A 1 226 ? 7.82 15.992 18.406 1 91.06 226 ARG A O 1
ATOM 1748 N N . ILE A 1 227 ? 6.277 17.609 18.484 1 88.88 227 ILE A N 1
ATOM 1749 C CA . ILE A 1 227 ? 5.164 16.672 18.625 1 88.88 227 ILE A CA 1
ATOM 1750 C C . ILE A 1 227 ? 4.977 15.914 17.312 1 88.88 227 ILE A C 1
ATOM 1752 O O . ILE A 1 227 ? 4.812 14.688 17.328 1 88.88 227 ILE A O 1
ATOM 1756 N N . ALA A 1 228 ? 4.992 16.594 16.219 1 92.69 228 ALA A N 1
ATOM 1757 C CA . ALA A 1 228 ? 4.855 15.961 14.914 1 92.69 228 ALA A CA 1
ATOM 1758 C C . ALA A 1 228 ? 5.969 14.945 14.68 1 92.69 228 ALA A C 1
ATOM 1760 O O . ALA A 1 228 ? 5.723 13.852 14.156 1 92.69 228 ALA A O 1
ATOM 1761 N N . ILE A 1 229 ? 7.191 15.305 15.055 1 90.81 229 ILE A N 1
ATOM 1762 C CA . ILE A 1 229 ? 8.32 14.391 14.891 1 90.81 229 ILE A CA 1
ATOM 1763 C C . ILE A 1 229 ? 8.086 13.141 15.734 1 90.81 229 ILE A C 1
ATOM 1765 O O . ILE A 1 229 ? 8.312 12.023 15.258 1 90.81 229 ILE A O 1
ATOM 1769 N N . ARG A 1 230 ? 7.652 13.344 16.922 1 85.69 230 ARG A N 1
ATOM 1770 C CA . ARG A 1 230 ? 7.398 12.211 17.812 1 85.69 230 ARG A CA 1
ATOM 1771 C C . ARG A 1 230 ? 6.324 11.297 17.219 1 85.69 230 ARG A C 1
ATOM 1773 O O . ARG A 1 230 ? 6.434 10.07 17.312 1 85.69 230 ARG A O 1
ATOM 1780 N N . MET A 1 231 ? 5.289 11.922 16.734 1 85.69 231 MET A N 1
ATOM 1781 C CA . MET A 1 231 ? 4.246 11.141 16.078 1 85.69 231 MET A CA 1
ATOM 1782 C C . MET A 1 231 ? 4.82 10.344 14.914 1 85.69 231 MET A C 1
ATOM 1784 O O . MET A 1 231 ? 4.566 9.141 14.797 1 85.69 231 MET A O 1
ATOM 1788 N N . SER A 1 232 ? 5.613 10.898 14.125 1 89.5 232 SER A N 1
ATOM 1789 C CA . SER A 1 232 ? 6.121 10.328 12.875 1 89.5 232 SER A CA 1
ATOM 1790 C C . SER A 1 232 ? 7.145 9.234 13.148 1 89.5 232 SER A C 1
ATOM 1792 O O . SER A 1 232 ? 7.453 8.43 12.266 1 89.5 232 SER A O 1
ATOM 1794 N N . THR A 1 233 ? 7.691 9.188 14.336 1 80.25 233 THR A N 1
ATOM 1795 C CA . THR A 1 233 ? 8.727 8.211 14.648 1 80.25 233 THR A CA 1
ATOM 1796 C C . THR A 1 233 ? 8.188 7.125 15.578 1 80.25 233 THR A C 1
ATOM 1798 O O . THR A 1 233 ? 8.953 6.332 16.125 1 80.25 233 THR A O 1
ATOM 1801 N N . SER A 1 234 ? 6.879 7.141 15.805 1 77.81 234 SER A N 1
ATOM 1802 C CA . SER A 1 234 ? 6.258 6.168 16.688 1 77.81 234 SER A CA 1
ATOM 1803 C C . SER A 1 234 ? 5.988 4.852 15.977 1 77.81 234 SER A C 1
ATOM 1805 O O . SER A 1 234 ? 4.836 4.52 15.688 1 77.81 234 SER A O 1
ATOM 1807 N N . LEU A 1 235 ? 6.996 4.094 15.734 1 66.88 235 LEU A N 1
ATOM 1808 C CA . LEU A 1 235 ? 6.859 2.809 15.055 1 66.88 235 LEU A CA 1
ATOM 1809 C C . LEU A 1 235 ? 5.98 1.861 15.867 1 66.88 235 LEU A C 1
ATOM 1811 O O . LEU A 1 235 ? 6.254 1.61 17.047 1 66.88 235 LEU A O 1
ATOM 1815 N N . PRO A 1 236 ? 4.918 1.394 15.227 1 62.94 236 PRO A N 1
ATOM 1816 C CA . PRO A 1 236 ? 4.062 0.474 15.977 1 62.94 236 PRO A CA 1
ATOM 1817 C C . PRO A 1 236 ? 4.832 -0.727 16.531 1 62.94 236 PRO A C 1
ATOM 1819 O O . PRO A 1 236 ? 5.691 -1.283 15.844 1 62.94 236 PRO A O 1
ATOM 1822 N N . GLY A 1 237 ? 4.477 -1.114 17.672 1 54.56 237 GLY A N 1
ATOM 1823 C CA . GLY A 1 237 ? 5.145 -2.246 18.297 1 54.56 237 GLY A CA 1
ATOM 1824 C C . GLY A 1 237 ? 6.438 -1.868 19 1 54.56 237 GLY A C 1
ATOM 1825 O O . GLY A 1 237 ? 6.902 -2.586 19.891 1 54.56 237 GLY A O 1
ATOM 1826 N N . VAL A 1 238 ? 7.023 -0.697 18.531 1 47.44 238 VAL A N 1
ATOM 1827 C CA . VAL A 1 238 ? 8.266 -0.247 19.156 1 47.44 238 VAL A CA 1
ATOM 1828 C C . VAL A 1 238 ? 7.969 0.893 20.125 1 47.44 238 VAL A C 1
ATOM 1830 O O . VAL A 1 238 ? 8.477 0.905 21.25 1 47.44 238 VAL A O 1
ATOM 1833 N N . TYR A 1 239 ? 7.164 1.787 19.578 1 50.84 239 TYR A N 1
ATOM 1834 C CA . TYR A 1 239 ? 6.801 2.936 20.406 1 50.84 239 TYR A CA 1
ATOM 1835 C C . TYR A 1 239 ? 5.293 2.996 20.625 1 50.84 239 TYR A C 1
ATOM 1837 O O . TYR A 1 239 ? 4.52 2.531 19.781 1 50.84 239 TYR A O 1
ATOM 1845 N N . TYR A 1 240 ? 4.953 3.51 21.812 1 51.28 240 TYR A N 1
ATOM 1846 C CA . TYR A 1 240 ? 3.537 3.764 22.062 1 51.28 240 TYR A CA 1
ATOM 1847 C C . TYR A 1 240 ? 3.002 4.824 21.109 1 51.28 240 TYR A C 1
ATOM 1849 O O . TYR A 1 240 ? 3.68 5.816 20.828 1 51.28 240 TYR A O 1
ATOM 1857 N N . PRO A 1 241 ? 1.892 4.578 20.578 1 63.28 241 PRO A N 1
ATOM 1858 C CA . PRO A 1 241 ? 1.268 5.582 19.719 1 63.28 241 PRO A CA 1
ATOM 1859 C C . PRO A 1 241 ? 1.085 6.93 20.422 1 63.28 241 PRO A C 1
ATOM 1861 O O . PRO A 1 241 ? 0.95 6.98 21.641 1 63.28 241 PRO A O 1
ATOM 1864 N N . PHE A 1 242 ? 1.277 8 19.688 1 70.44 242 PHE A N 1
ATOM 1865 C CA . PHE A 1 242 ? 1.063 9.344 20.203 1 70.44 242 PHE A CA 1
ATOM 1866 C C . PHE A 1 242 ? -0.412 9.727 20.141 1 70.44 242 PHE A C 1
ATOM 1868 O O . PHE A 1 242 ? -1.095 9.414 19.156 1 70.44 242 PHE A O 1
ATOM 1875 N N . GLN A 1 243 ? -0.855 10.25 21.266 1 70.56 243 GLN A N 1
ATOM 1876 C CA . GLN A 1 243 ? -2.258 10.648 21.328 1 70.56 243 GLN A CA 1
ATOM 1877 C C . GLN A 1 243 ? -2.418 12.148 21.125 1 70.56 243 GLN A C 1
ATOM 1879 O O . GLN A 1 243 ? -1.675 12.938 21.719 1 70.56 243 GLN A O 1
ATOM 1884 N N . LYS A 1 244 ? -3.246 12.477 20.203 1 72.44 244 LYS A N 1
ATOM 1885 C CA . LYS A 1 244 ? -3.652 13.875 20.047 1 72.44 244 LYS A CA 1
ATOM 1886 C C . LYS A 1 244 ? -5.137 14.047 20.344 1 72.44 244 LYS A C 1
ATOM 1888 O O . LYS A 1 244 ? -5.977 13.352 19.766 1 72.44 244 LYS A O 1
ATOM 1893 N N . VAL A 1 245 ? -5.391 14.953 21.234 1 68.69 245 VAL A N 1
ATOM 1894 C CA . VAL A 1 245 ? -6.77 15.203 21.656 1 68.69 245 VAL A CA 1
ATOM 1895 C C . VAL A 1 245 ? -7.281 16.484 21 1 68.69 245 VAL A C 1
ATOM 1897 O O . VAL A 1 245 ? -6.66 17.547 21.109 1 68.69 245 VAL A O 1
ATOM 1900 N N . THR A 1 246 ? -8.219 16.375 20.203 1 66.69 246 THR A N 1
ATOM 1901 C CA . THR A 1 246 ? -8.922 17.484 19.578 1 66.69 246 THR A CA 1
ATOM 1902 C C . THR A 1 246 ? -10.375 17.531 20.031 1 66.69 246 THR A C 1
ATOM 1904 O O . THR A 1 246 ? -11.203 16.75 19.547 1 66.69 246 THR A O 1
ATOM 1907 N N . GLY A 1 247 ? -10.664 18.422 20.906 1 62.84 247 GLY A N 1
ATOM 1908 C CA . GLY A 1 247 ? -11.984 18.391 21.516 1 62.84 247 GLY A CA 1
ATOM 1909 C C . GLY A 1 247 ? -12.273 17.109 22.281 1 62.84 247 GLY A C 1
ATOM 1910 O O . GLY A 1 247 ? -11.539 16.75 23.203 1 62.84 247 GLY A O 1
ATOM 1911 N N . GLU A 1 248 ? -13.242 16.375 21.797 1 61.47 248 GLU A N 1
ATOM 1912 C CA . GLU A 1 248 ? -13.625 15.133 22.453 1 61.47 248 GLU A CA 1
ATOM 1913 C C . GLU A 1 248 ? -13.008 13.922 21.766 1 61.47 248 GLU A C 1
ATOM 1915 O O . GLU A 1 248 ? -13.133 12.797 22.234 1 61.47 248 GLU A O 1
ATOM 1920 N N . ARG A 1 249 ? -12.281 14.305 20.812 1 68.44 249 ARG A N 1
ATOM 1921 C CA . ARG A 1 249 ? -11.734 13.203 20.031 1 68.44 249 ARG A CA 1
ATOM 1922 C C . ARG A 1 249 ? -10.273 12.953 20.406 1 68.44 249 ARG A C 1
ATOM 1924 O O . ARG A 1 249 ? -9.508 13.898 20.609 1 68.44 249 ARG A O 1
ATOM 1931 N N . LYS A 1 250 ? -10.023 11.703 20.578 1 75.12 250 LYS A N 1
ATOM 1932 C CA . LYS A 1 250 ? -8.648 11.266 20.812 1 75.12 250 LYS A CA 1
ATOM 1933 C C . LYS A 1 250 ? -8.141 10.398 19.672 1 75.12 250 LYS A C 1
ATOM 1935 O O . LYS A 1 250 ? -8.625 9.281 19.469 1 75.12 250 LYS A O 1
ATOM 1940 N N . ASP A 1 251 ? -7.219 10.969 18.953 1 78.12 251 ASP A N 1
ATOM 1941 C CA . ASP A 1 251 ? -6.645 10.234 17.828 1 78.12 251 ASP A CA 1
ATOM 1942 C C . ASP A 1 251 ? -5.301 9.617 18.219 1 78.12 251 ASP A C 1
ATOM 1944 O O . ASP A 1 251 ? -4.531 10.203 18.969 1 78.12 251 ASP A O 1
ATOM 1948 N N . LEU A 1 252 ? -5.102 8.508 17.688 1 80.88 252 LEU A N 1
ATOM 1949 C CA . LEU A 1 252 ? -3.828 7.828 17.891 1 80.88 252 LEU A CA 1
ATOM 1950 C C . LEU A 1 252 ? -2.967 7.914 16.641 1 80.88 252 LEU A C 1
ATOM 1952 O O . LEU A 1 252 ? -3.443 7.648 15.531 1 80.88 252 LEU A O 1
ATOM 1956 N N . TYR A 1 253 ? -1.777 8.359 16.891 1 83.25 253 TYR A N 1
ATOM 1957 C CA . TYR A 1 253 ? -0.849 8.539 15.781 1 83.25 253 TYR A CA 1
ATOM 1958 C C . TYR A 1 253 ? 0.338 7.59 15.898 1 83.25 253 TYR A C 1
ATOM 1960 O O . TYR A 1 253 ? 0.819 7.324 17 1 83.25 253 TYR A O 1
ATOM 1968 N N . VAL A 1 254 ? 0.754 7.074 14.805 1 80.81 254 VAL A N 1
ATOM 1969 C CA . VAL A 1 254 ? 1.961 6.258 14.727 1 80.81 254 VAL A CA 1
ATOM 1970 C C . VAL A 1 254 ? 2.848 6.75 13.586 1 80.81 254 VAL A C 1
ATOM 1972 O O . VAL A 1 254 ? 2.594 7.809 13.008 1 80.81 254 VAL A O 1
ATOM 1975 N N . ASP A 1 255 ? 3.914 6.027 13.344 1 79.81 255 ASP A N 1
ATOM 1976 C CA . ASP A 1 255 ? 4.926 6.379 12.352 1 79.81 255 ASP A CA 1
ATOM 1977 C C . ASP A 1 255 ? 4.301 6.59 10.977 1 79.81 255 ASP A C 1
ATOM 1979 O O . ASP A 1 255 ? 3.496 5.773 10.523 1 79.81 255 ASP A O 1
ATOM 1983 N N . GLY A 1 256 ? 4.707 7.676 10.383 1 79.25 256 GLY A N 1
ATOM 1984 C CA . GLY A 1 256 ? 4.188 8.031 9.07 1 79.25 256 GLY A CA 1
ATOM 1985 C C . GLY A 1 256 ? 4.551 7.023 7.996 1 79.25 256 GLY A C 1
ATOM 1986 O O . GLY A 1 256 ? 3.895 6.961 6.953 1 79.25 256 GLY A O 1
ATOM 1987 N N . GLY A 1 257 ? 5.527 6.293 8.242 1 77.12 257 GLY A N 1
ATOM 1988 C CA . GLY A 1 257 ? 6.023 5.332 7.266 1 77.12 257 GLY A CA 1
ATOM 1989 C C . GLY A 1 257 ? 5.102 4.145 7.07 1 77.12 257 GLY A C 1
ATOM 1990 O O . GLY A 1 257 ? 5.238 3.396 6.102 1 77.12 257 GLY A O 1
ATOM 1991 N N . LEU A 1 258 ? 4.109 4.047 7.941 1 76.75 258 LEU A N 1
ATOM 1992 C CA . LEU A 1 258 ? 3.17 2.939 7.82 1 76.75 258 LEU A CA 1
ATOM 1993 C C . LEU A 1 258 ? 2.387 3.033 6.516 1 76.75 258 LEU A C 1
ATOM 1995 O O . LEU A 1 258 ? 2.166 2.021 5.844 1 76.75 258 LEU A O 1
ATOM 1999 N N . ILE A 1 259 ? 2.031 4.254 6.188 1 79.31 259 ILE A N 1
ATOM 2000 C CA . ILE A 1 259 ? 1.211 4.438 4.992 1 79.31 259 ILE A CA 1
ATOM 2001 C C . ILE A 1 259 ? 2.025 5.141 3.91 1 79.31 259 ILE A C 1
ATOM 2003 O O . ILE A 1 259 ? 1.925 4.801 2.73 1 79.31 259 ILE A O 1
ATOM 2007 N N . CYS A 1 260 ? 2.818 6.055 4.34 1 86.62 260 CYS A N 1
ATOM 2008 C CA . CYS A 1 260 ? 3.584 6.852 3.389 1 86.62 260 CYS A CA 1
ATOM 2009 C C . CYS A 1 260 ? 5 7.094 3.896 1 86.62 260 CYS A C 1
ATOM 2011 O O . CYS A 1 260 ? 5.289 8.148 4.465 1 86.62 260 CYS A O 1
ATOM 2013 N N . ASN A 1 261 ? 5.895 6.215 3.48 1 86.88 261 ASN A N 1
ATOM 2014 C CA . ASN A 1 261 ? 7.258 6.266 3.992 1 86.88 261 ASN A CA 1
ATOM 2015 C C . ASN A 1 261 ? 8.141 7.188 3.156 1 86.88 261 ASN A C 1
ATOM 2017 O O . ASN A 1 261 ? 9.18 7.656 3.627 1 86.88 261 ASN A O 1
ATOM 2021 N N . TYR A 1 262 ? 7.84 7.391 1.964 1 90.31 262 TYR A N 1
ATOM 2022 C CA . TYR A 1 262 ? 8.547 8.266 1.037 1 90.31 262 TYR A CA 1
ATOM 2023 C C . TYR A 1 262 ? 7.602 9.273 0.403 1 90.31 262 TYR A C 1
ATOM 2025 O O . TYR A 1 262 ? 7.215 9.125 -0.758 1 90.31 262 TYR A O 1
ATOM 2033 N N . PRO A 1 263 ? 7.336 10.391 1.117 1 93 263 PRO A N 1
ATOM 2034 C CA . PRO A 1 263 ? 6.328 11.352 0.658 1 93 263 PRO A CA 1
ATOM 2035 C C . PRO A 1 263 ? 6.875 12.32 -0.384 1 93 263 PRO A C 1
ATOM 2037 O O . PRO A 1 263 ? 6.688 13.531 -0.258 1 93 263 PRO A O 1
ATOM 2040 N N . VAL A 1 264 ? 7.387 11.844 -1.479 1 93.69 264 VAL A N 1
ATOM 2041 C CA . VAL A 1 264 ? 8.008 12.688 -2.494 1 93.69 264 VAL A CA 1
ATOM 2042 C C . VAL A 1 264 ? 6.938 13.531 -3.186 1 93.69 264 VAL A C 1
ATOM 2044 O O . VAL A 1 264 ? 7.227 14.633 -3.672 1 93.69 264 VAL A O 1
ATOM 2047 N N . HIS A 1 265 ? 5.715 13.156 -3.107 1 93 265 HIS A N 1
ATOM 2048 C CA . HIS A 1 265 ? 4.633 13.852 -3.797 1 93 265 HIS A CA 1
ATOM 2049 C C . HIS A 1 265 ? 4.082 14.992 -2.953 1 93 265 HIS A C 1
ATOM 2051 O O . HIS A 1 265 ? 3.238 15.766 -3.418 1 93 265 HIS A O 1
ATOM 2057 N N . CYS A 1 266 ? 4.504 15.117 -1.735 1 95.69 266 CYS A N 1
ATOM 2058 C CA . CYS A 1 266 ? 3.82 15.992 -0.79 1 95.69 266 CYS A CA 1
ATOM 2059 C C . CYS A 1 266 ? 3.838 17.438 -1.274 1 95.69 266 CYS A C 1
ATOM 2061 O O . CYS A 1 266 ? 2.961 18.219 -0.92 1 95.69 266 CYS A O 1
ATOM 2063 N N . PHE A 1 267 ? 4.816 17.812 -2.104 1 97.19 267 PHE A N 1
ATOM 2064 C CA . PHE A 1 267 ? 4.898 19.188 -2.582 1 97.19 267 PHE A CA 1
ATOM 2065 C C . PHE A 1 267 ? 4.344 19.297 -3.998 1 97.19 267 PHE A C 1
ATOM 2067 O O . PHE A 1 267 ? 4.496 20.328 -4.648 1 97.19 267 PHE A O 1
ATOM 2074 N N . ASP A 1 268 ? 3.787 18.203 -4.473 1 95.75 268 ASP A N 1
ATOM 2075 C CA . ASP A 1 268 ? 3.066 18.25 -5.742 1 95.75 268 ASP A CA 1
ATOM 2076 C C . ASP A 1 268 ? 1.68 18.859 -5.562 1 95.75 268 ASP A C 1
ATOM 2078 O O . ASP A 1 268 ? 1.153 18.906 -4.449 1 95.75 268 ASP A O 1
ATOM 2082 N N . GLY A 1 269 ? 1.146 19.391 -6.57 1 95.94 269 GLY A N 1
ATOM 2083 C CA . GLY A 1 269 ? -0.23 19.859 -6.566 1 95.94 269 GLY A CA 1
ATOM 2084 C C . GLY A 1 269 ? -0.446 21.078 -5.688 1 95.94 269 GLY A C 1
ATOM 2085 O O . GLY A 1 269 ? 0.456 21.906 -5.527 1 95.94 269 GLY A O 1
ATOM 2086 N N . TRP A 1 270 ? -1.652 21.219 -5.16 1 94.75 270 TRP A N 1
ATOM 2087 C CA . TRP A 1 270 ? -2.025 22.469 -4.52 1 94.75 270 TRP A CA 1
ATOM 2088 C C . TRP A 1 270 ? -2.07 22.328 -3.004 1 94.75 270 TRP A C 1
ATOM 2090 O O . TRP A 1 270 ? -2.072 23.312 -2.275 1 94.75 270 TRP A O 1
ATOM 2100 N N . TRP A 1 271 ? -2.098 21.141 -2.52 1 94.62 271 TRP A N 1
ATOM 2101 C CA . TRP A 1 271 ? -2.475 20.859 -1.14 1 94.62 271 TRP A CA 1
ATOM 2102 C C . TRP A 1 271 ? -1.532 21.562 -0.164 1 94.62 271 TRP A C 1
ATOM 2104 O O . TRP A 1 271 ? -1.978 22.172 0.805 1 94.62 271 TRP A O 1
ATOM 2114 N N . LEU A 1 272 ? -0.184 21.5 -0.426 1 96.62 272 LEU A N 1
ATOM 2115 C CA . LEU A 1 272 ? 0.762 22.141 0.48 1 96.62 272 LEU A CA 1
ATOM 2116 C C . LEU A 1 272 ? 1.336 23.406 -0.141 1 96.62 272 LEU A C 1
ATOM 2118 O O . LEU A 1 272 ? 2.32 23.953 0.359 1 96.62 272 LEU A O 1
ATOM 2122 N N . SER A 1 273 ? 0.746 23.828 -1.256 1 95.5 273 SER A N 1
ATOM 2123 C CA . SER A 1 273 ? 1.165 25.078 -1.884 1 95.5 273 SER A CA 1
ATOM 2124 C C . SER A 1 273 ? 0.738 26.281 -1.054 1 95.5 273 SER A C 1
ATOM 2126 O O . SER A 1 273 ? -0.406 26.359 -0.602 1 95.5 273 SER A O 1
ATOM 2128 N N . MET A 1 274 ? 1.621 27.172 -0.822 1 93.56 274 MET A N 1
ATOM 2129 C CA . MET A 1 274 ? 1.351 28.359 -0.02 1 93.56 274 MET A CA 1
ATOM 2130 C C . MET A 1 274 ? 0.924 29.531 -0.904 1 93.56 274 MET A C 1
ATOM 2132 O O . MET A 1 274 ? 0.749 30.641 -0.419 1 93.56 274 MET A O 1
ATOM 2136 N N . LYS A 1 275 ? 0.781 29.25 -2.182 1 92.38 275 LYS A N 1
ATOM 2137 C CA . LYS A 1 275 ? 0.295 30.297 -3.082 1 92.38 275 LYS A CA 1
ATOM 2138 C C . LYS A 1 275 ? -1.136 30.703 -2.736 1 92.38 275 LYS A C 1
ATOM 2140 O O . LYS A 1 275 ? -1.951 29.859 -2.363 1 92.38 275 LYS A O 1
ATOM 2145 N N . PRO A 1 276 ? -1.454 31.906 -2.875 1 88 276 PRO A N 1
ATOM 2146 C CA . PRO A 1 276 ? -2.795 32.375 -2.527 1 88 276 PRO A CA 1
ATOM 2147 C C . PRO A 1 276 ? -3.895 31.672 -3.314 1 88 276 PRO A C 1
ATOM 2149 O O . PRO A 1 276 ? -4.973 31.391 -2.773 1 88 276 PRO A O 1
ATOM 2152 N N . GLU A 1 277 ? -3.609 31.328 -4.582 1 88.75 277 GLU A N 1
ATOM 2153 C CA . GLU A 1 277 ? -4.605 30.656 -5.414 1 88.75 277 GLU A CA 1
ATOM 2154 C C . GLU A 1 277 ? -4.875 29.234 -4.93 1 88.75 277 GLU A C 1
ATOM 2156 O O . GLU A 1 277 ? -5.879 28.625 -5.309 1 88.75 277 GLU A O 1
ATOM 2161 N N . ASP A 1 278 ? -3.941 28.766 -4.121 1 92.06 278 ASP A N 1
ATOM 2162 C CA . ASP A 1 278 ? -4.055 27.391 -3.658 1 92.06 278 ASP A CA 1
ATOM 2163 C C . ASP A 1 278 ? -4.543 27.344 -2.211 1 92.06 278 ASP A C 1
ATOM 2165 O O . ASP A 1 278 ? -4.449 26.297 -1.558 1 92.06 278 ASP A O 1
ATOM 2169 N N . SER A 1 279 ? -5.066 28.484 -1.731 1 88.94 279 SER A N 1
ATOM 2170 C CA . SER A 1 279 ? -5.543 28.516 -0.354 1 88.94 279 SER A CA 1
ATOM 2171 C C . SER A 1 279 ? -6.695 27.531 -0.151 1 88.94 279 SER A C 1
ATOM 2173 O O . SER A 1 279 ? -7.426 27.219 -1.093 1 88.94 279 SER A O 1
ATOM 2175 N N . PHE A 1 280 ? -6.797 27 1.079 1 86.81 280 PHE A N 1
ATOM 2176 C CA . PHE A 1 280 ? -7.902 26.094 1.389 1 86.81 280 PHE A CA 1
ATOM 2177 C C . PHE A 1 280 ? -9.242 26.781 1.157 1 86.81 280 PHE A C 1
ATOM 2179 O O . PHE A 1 280 ? -10.211 26.141 0.749 1 86.81 280 PHE A O 1
ATOM 2186 N N . LEU A 1 281 ? -9.312 28.094 1.4 1 82.94 281 LEU A N 1
ATOM 2187 C CA . LEU A 1 281 ? -10.531 28.859 1.211 1 82.94 281 LEU A CA 1
ATOM 2188 C C . LEU A 1 281 ? -11.023 28.766 -0.229 1 82.94 281 LEU A C 1
ATOM 2190 O O . LEU A 1 281 ? -12.234 28.719 -0.478 1 82.94 281 LEU A O 1
ATOM 2194 N N . LYS A 1 282 ? -10.086 28.688 -1.105 1 84.88 282 LYS A N 1
ATOM 2195 C CA . LYS A 1 282 ? -10.43 28.656 -2.523 1 84.88 282 LYS A CA 1
ATOM 2196 C C . LYS A 1 282 ? -10.578 27.219 -3.031 1 84.88 282 LYS A C 1
ATOM 2198 O O . LYS A 1 282 ? -11.484 26.922 -3.807 1 84.88 282 LYS A O 1
ATOM 2203 N N . ARG A 1 283 ? -9.711 26.328 -2.57 1 87.12 283 ARG A N 1
ATOM 2204 C CA . ARG A 1 283 ? -9.594 25.016 -3.191 1 87.12 283 ARG A CA 1
ATOM 2205 C C . ARG A 1 283 ? -10.531 24.016 -2.533 1 87.12 283 ARG A C 1
ATOM 2207 O O . ARG A 1 283 ? -10.961 23.047 -3.166 1 87.12 283 ARG A O 1
ATOM 2214 N N . MET A 1 284 ? -10.812 24.188 -1.321 1 82.81 284 MET A N 1
ATOM 2215 C CA . MET A 1 284 ? -11.664 23.234 -0.609 1 82.81 284 MET A CA 1
ATOM 2216 C C . MET A 1 284 ? -13.141 23.578 -0.792 1 82.81 284 MET A C 1
ATOM 2218 O O . MET A 1 284 ? -13.883 23.688 0.186 1 82.81 284 MET A O 1
ATOM 2222 N N . GLN A 1 285 ? -13.602 23.828 -1.942 1 79.12 285 GLN A N 1
ATOM 2223 C CA . GLN A 1 285 ? -14.969 24.203 -2.273 1 79.12 285 GLN A CA 1
ATOM 2224 C C . GLN A 1 285 ? -15.453 23.453 -3.518 1 79.12 285 GLN A C 1
ATOM 2226 O O . GLN A 1 285 ? -14.68 23.219 -4.445 1 79.12 285 GLN A O 1
ATOM 2231 N N . PRO A 1 286 ? -16.625 23.062 -3.457 1 78 286 PRO A N 1
ATOM 2232 C CA . PRO A 1 286 ? -17.562 23.062 -2.334 1 78 286 PRO A CA 1
ATOM 2233 C C . PRO A 1 286 ? -17.266 21.953 -1.321 1 78 286 PRO A C 1
ATOM 2235 O O . PRO A 1 286 ? -16.766 20.891 -1.688 1 78 286 PRO A O 1
ATOM 2238 N N . LEU A 1 287 ? -17.531 22.234 -0.124 1 73.81 287 LEU A N 1
ATOM 2239 C CA . LEU A 1 287 ? -17.234 21.281 0.936 1 73.81 287 LEU A CA 1
ATOM 2240 C C . LEU A 1 287 ? -18.062 20.016 0.77 1 73.81 287 LEU A C 1
ATOM 2242 O O . LEU A 1 287 ? -17.719 18.969 1.325 1 73.81 287 LEU A O 1
ATOM 2246 N N . THR A 1 288 ? -19.109 20.141 0.043 1 66.62 288 THR A N 1
ATOM 2247 C CA . THR A 1 288 ? -19.938 18.969 -0.224 1 66.62 288 THR A CA 1
ATOM 2248 C C . THR A 1 288 ? -19.156 17.938 -1.056 1 66.62 288 THR A C 1
ATOM 2250 O O . THR A 1 288 ? -19.5 16.75 -1.062 1 66.62 288 THR A O 1
ATOM 2253 N N . ASP A 1 289 ? -18.141 18.438 -1.727 1 71.81 289 ASP A N 1
ATOM 2254 C CA . ASP A 1 289 ? -17.328 17.547 -2.549 1 71.81 289 ASP A CA 1
ATOM 2255 C C . ASP A 1 289 ? -16 17.234 -1.861 1 71.81 289 ASP A C 1
ATOM 2257 O O . ASP A 1 289 ? -15.008 16.938 -2.525 1 71.81 289 ASP A O 1
ATOM 2261 N N . VAL A 1 290 ? -15.984 17.344 -0.583 1 71.88 290 VAL A N 1
ATOM 2262 C CA . VAL A 1 290 ? -14.75 17.203 0.172 1 71.88 290 VAL A CA 1
ATOM 2263 C C . VAL A 1 290 ? -14.172 15.797 -0.042 1 71.88 290 VAL A C 1
ATOM 2265 O O . VAL A 1 290 ? -12.953 15.617 -0.081 1 71.88 290 VAL A O 1
ATOM 2268 N N . GLY A 1 291 ? -15 14.828 -0.211 1 70.12 291 GLY A N 1
ATOM 2269 C CA . GLY A 1 291 ? -14.523 13.477 -0.469 1 70.12 291 GLY A CA 1
ATOM 2270 C C . GLY A 1 291 ? -13.641 13.383 -1.697 1 70.12 291 GLY A C 1
ATOM 2271 O O . GLY A 1 291 ? -12.586 12.75 -1.661 1 70.12 291 GLY A O 1
ATOM 2272 N N . ARG A 1 292 ? -14.109 14 -2.709 1 71.81 292 ARG A N 1
ATOM 2273 C CA . ARG A 1 292 ? -13.336 14.023 -3.941 1 71.81 292 ARG A CA 1
ATOM 2274 C C . ARG A 1 292 ? -12.094 14.898 -3.793 1 71.81 292 ARG A C 1
ATOM 2276 O O . ARG A 1 292 ? -11.008 14.531 -4.246 1 71.81 292 ARG A O 1
ATOM 2283 N N . LEU A 1 293 ? -12.312 16.016 -3.158 1 77 293 LEU A N 1
ATOM 2284 C CA . LEU A 1 293 ? -11.242 16.984 -3.016 1 77 293 LEU A CA 1
ATOM 2285 C C . LEU A 1 293 ? -10.086 16.422 -2.201 1 77 293 LEU A C 1
ATOM 2287 O O . LEU A 1 293 ? -8.93 16.812 -2.385 1 77 293 LEU A O 1
ATOM 2291 N N . MET A 1 294 ? -10.422 15.422 -1.411 1 78.94 294 MET A N 1
ATOM 2292 C CA . MET A 1 294 ? -9.422 14.883 -0.499 1 78.94 294 MET A CA 1
ATOM 2293 C C . MET A 1 294 ? -8.695 13.695 -1.125 1 78.94 294 MET A C 1
ATOM 2295 O O . MET A 1 294 ? -7.707 13.203 -0.573 1 78.94 294 MET A O 1
ATOM 2299 N N . MET A 1 295 ? -9.102 13.328 -2.295 1 77.31 295 MET A N 1
ATOM 2300 C CA . MET A 1 295 ? -8.406 12.25 -2.982 1 77.31 295 MET A CA 1
ATOM 2301 C C . MET A 1 295 ? -6.98 12.656 -3.33 1 77.31 295 MET A C 1
ATOM 2303 O O . MET A 1 295 ? -6.723 13.812 -3.662 1 77.31 295 MET A O 1
ATOM 2307 N N . LYS A 1 296 ? -6.09 11.688 -3.285 1 80.69 296 LYS A N 1
ATOM 2308 C CA . LYS A 1 296 ? -4.672 11.945 -3.508 1 80.69 296 LYS A CA 1
ATOM 2309 C C . LYS A 1 296 ? -4.438 12.594 -4.871 1 80.69 296 LYS A C 1
ATOM 2311 O O . LYS A 1 296 ? -3.656 13.539 -4.988 1 80.69 296 LYS A O 1
ATOM 2316 N N . LYS A 1 297 ? -5.105 12.086 -5.859 1 80.19 297 LYS A N 1
ATOM 2317 C CA . LYS A 1 297 ? -4.922 12.602 -7.215 1 80.19 297 LYS A CA 1
ATOM 2318 C C . LYS A 1 297 ? -5.344 14.062 -7.309 1 80.19 297 LYS A C 1
ATOM 2320 O O . LYS A 1 297 ? -4.77 14.828 -8.086 1 80.19 297 LYS A O 1
ATOM 2325 N N . GLU A 1 298 ? -6.344 14.453 -6.57 1 83.38 298 GLU A N 1
ATOM 2326 C CA . GLU A 1 298 ? -6.816 15.836 -6.566 1 83.38 298 GLU A CA 1
ATOM 2327 C C . GLU A 1 298 ? -5.871 16.734 -5.781 1 83.38 298 GLU A C 1
ATOM 2329 O O . GLU A 1 298 ? -5.582 17.859 -6.203 1 83.38 298 GLU A O 1
ATOM 2334 N N . ARG A 1 299 ? -5.395 16.266 -4.688 1 89.19 299 ARG A N 1
ATOM 2335 C CA . ARG A 1 299 ? -4.547 17.062 -3.807 1 89.19 299 ARG A CA 1
ATOM 2336 C C . ARG A 1 299 ? -3.148 17.234 -4.391 1 89.19 299 ARG A C 1
ATOM 2338 O O . ARG A 1 299 ? -2.572 18.312 -4.344 1 89.19 299 ARG A O 1
ATOM 2345 N N . PHE A 1 300 ? -2.615 16.078 -4.965 1 91.5 300 PHE A N 1
ATOM 2346 C CA . PHE A 1 300 ? -1.202 16.031 -5.324 1 91.5 300 PHE A CA 1
ATOM 2347 C C . PHE A 1 300 ? -1.031 15.727 -6.809 1 91.5 300 PHE A C 1
ATOM 2349 O O . PHE A 1 300 ? 0.014 15.227 -7.23 1 91.5 300 PHE A O 1
ATOM 2356 N N . GLY A 1 301 ? -1.919 16.031 -7.66 1 86.06 301 GLY A N 1
ATOM 2357 C CA . GLY A 1 301 ? -1.994 15.555 -9.031 1 86.06 301 GLY A CA 1
ATOM 2358 C C . GLY A 1 301 ? -1.012 16.25 -9.961 1 86.06 301 GLY A C 1
ATOM 2359 O O . GLY A 1 301 ? -0.673 15.711 -11.023 1 86.06 301 GLY A O 1
ATOM 2360 N N . THR A 1 302 ? -0.483 17.391 -9.672 1 89.81 302 THR A N 1
ATOM 2361 C CA . THR A 1 302 ? 0.433 18.094 -10.562 1 89.81 302 THR A CA 1
ATOM 2362 C C . THR A 1 302 ? 1.879 17.891 -10.117 1 89.81 302 THR A C 1
ATOM 2364 O O . THR A 1 302 ? 2.264 18.312 -9.023 1 89.81 302 THR A O 1
ATOM 2367 N N . PHE A 1 303 ? 2.688 17.328 -11 1 91.75 303 PHE A N 1
ATOM 2368 C CA . PHE A 1 303 ? 4.082 17 -10.727 1 91.75 303 PHE A CA 1
ATOM 2369 C C . PHE A 1 303 ? 4.906 18.266 -10.508 1 91.75 303 PHE A C 1
ATOM 2371 O O . PHE A 1 303 ? 4.848 19.188 -11.312 1 91.75 303 PHE A O 1
ATOM 2378 N N . ASN A 1 304 ? 5.641 18.312 -9.445 1 94.69 304 ASN A N 1
ATOM 2379 C CA . ASN A 1 304 ? 6.547 19.422 -9.148 1 94.69 304 ASN A CA 1
ATOM 2380 C C . ASN A 1 304 ? 7.984 19.078 -9.531 1 94.69 304 ASN A C 1
ATOM 2382 O O . ASN A 1 304 ? 8.656 18.312 -8.836 1 94.69 304 ASN A O 1
ATOM 2386 N N . GLU A 1 305 ? 8.508 19.688 -10.523 1 92.31 305 GLU A N 1
ATOM 2387 C CA . GLU A 1 305 ? 9.828 19.391 -11.07 1 92.31 305 GLU A CA 1
ATOM 2388 C C . GLU A 1 305 ? 10.938 19.875 -10.133 1 92.31 305 GLU A C 1
ATOM 2390 O O . GLU A 1 305 ? 12.094 19.5 -10.289 1 92.31 305 GLU A O 1
ATOM 2395 N N . LYS A 1 306 ? 10.594 20.625 -9.164 1 96.19 306 LYS A N 1
ATOM 2396 C CA . LYS A 1 306 ? 11.602 21.188 -8.273 1 96.19 306 LYS A CA 1
ATOM 2397 C C . LYS A 1 306 ? 11.82 20.297 -7.055 1 96.19 306 LYS A C 1
ATOM 2399 O O . LYS A 1 306 ? 12.57 20.672 -6.141 1 96.19 306 LYS A O 1
ATOM 2404 N N . THR A 1 307 ? 11.117 19.188 -7.031 1 96.94 307 THR A N 1
ATOM 2405 C CA . THR A 1 307 ? 11.211 18.297 -5.875 1 96.94 307 THR A CA 1
ATOM 2406 C C . THR A 1 307 ? 12.055 17.078 -6.203 1 96.94 307 THR A C 1
ATOM 2408 O O . THR A 1 307 ? 11.891 16.453 -7.262 1 96.94 307 THR A O 1
ATOM 2411 N N . PHE A 1 308 ? 12.984 16.734 -5.355 1 95.88 308 PHE A N 1
ATOM 2412 C CA . PHE A 1 308 ? 13.648 15.43 -5.418 1 95.88 308 PHE A CA 1
ATOM 2413 C C . PHE A 1 308 ? 13.719 14.789 -4.039 1 95.88 308 PHE A C 1
ATOM 2415 O O . PHE A 1 308 ? 13.477 15.453 -3.027 1 95.88 308 PHE A O 1
ATOM 2422 N N . GLY A 1 309 ? 13.922 13.562 -3.986 1 95.62 309 GLY A N 1
ATOM 2423 C CA . GLY A 1 309 ? 13.93 12.859 -2.713 1 95.62 309 GLY A CA 1
ATOM 2424 C C . GLY A 1 309 ? 15.008 11.805 -2.617 1 95.62 309 GLY A C 1
ATOM 2425 O O . GLY A 1 309 ? 15.773 11.602 -3.566 1 95.62 309 GLY A O 1
ATOM 2426 N N . LEU A 1 310 ? 15.242 11.297 -1.438 1 95.31 310 LEU A N 1
ATOM 2427 C CA . LEU A 1 310 ? 16.234 10.266 -1.152 1 95.31 310 LEU A CA 1
ATOM 2428 C C . LEU A 1 310 ? 15.578 9.047 -0.503 1 95.31 310 LEU A C 1
ATOM 2430 O O . LEU A 1 310 ? 14.781 9.188 0.431 1 95.31 310 LEU A O 1
ATOM 2434 N N . ILE A 1 311 ? 15.875 7.898 -1.021 1 90.56 311 ILE A N 1
ATOM 2435 C CA . ILE A 1 311 ? 15.461 6.648 -0.391 1 90.56 311 ILE A CA 1
ATOM 2436 C C . ILE A 1 311 ? 16.688 5.844 0.019 1 90.56 311 ILE A C 1
ATOM 2438 O O . ILE A 1 311 ? 17.781 6.039 -0.529 1 90.56 311 ILE A O 1
ATOM 2442 N N . ILE A 1 312 ? 16.516 5.02 1.001 1 88.75 312 ILE A N 1
ATOM 2443 C CA . ILE A 1 312 ? 17.594 4.18 1.512 1 88.75 312 ILE A CA 1
ATOM 2444 C C . ILE A 1 312 ? 17.172 2.711 1.452 1 88.75 312 ILE A C 1
ATOM 2446 O O . ILE A 1 312 ? 16.031 2.371 1.754 1 88.75 312 ILE A O 1
ATOM 2450 N N . PHE A 1 313 ? 18.109 1.906 0.965 1 80.81 313 PHE A N 1
ATOM 2451 C CA . PHE A 1 313 ? 17.844 0.472 0.914 1 80.81 313 PHE A CA 1
ATOM 2452 C C . PHE A 1 313 ? 19.141 -0.318 1.082 1 80.81 313 PHE A C 1
ATOM 2454 O O . PHE A 1 313 ? 20.234 0.225 0.905 1 80.81 313 PHE A O 1
ATOM 2461 N N . SER A 1 314 ? 19.047 -1.503 1.506 1 78.88 314 SER A N 1
ATOM 2462 C CA . SER A 1 314 ? 20.203 -2.383 1.635 1 78.88 314 SER A CA 1
ATOM 2463 C C . SER A 1 314 ? 20.25 -3.406 0.506 1 78.88 314 SER A C 1
ATOM 2465 O O . SER A 1 314 ? 19.328 -3.479 -0.311 1 78.88 314 SER A O 1
ATOM 2467 N N . ASP A 1 315 ? 21.297 -4.113 0.491 1 75.19 315 ASP A N 1
ATOM 2468 C CA . ASP A 1 315 ? 21.453 -5.137 -0.535 1 75.19 315 ASP A CA 1
ATOM 2469 C C . ASP A 1 315 ? 20.406 -6.246 -0.369 1 75.19 315 ASP A C 1
ATOM 2471 O O . ASP A 1 315 ? 20.219 -7.059 -1.274 1 75.19 315 ASP A O 1
ATOM 2475 N N . HIS A 1 316 ? 19.766 -6.164 0.704 1 65.12 316 HIS A N 1
ATOM 2476 C CA . HIS A 1 316 ? 18.719 -7.16 0.937 1 65.12 316 HIS A CA 1
ATOM 2477 C C . HIS A 1 316 ? 17.422 -6.77 0.246 1 65.12 316 HIS A C 1
ATOM 2479 O O . HIS A 1 316 ? 16.5 -7.586 0.128 1 65.12 316 HIS A O 1
ATOM 2485 N N . ASP A 1 317 ? 17.422 -5.516 -0.236 1 69.38 317 ASP A N 1
ATOM 2486 C CA . ASP A 1 317 ? 16.25 -5.027 -0.961 1 69.38 317 ASP A CA 1
ATOM 2487 C C . ASP A 1 317 ? 16.438 -5.191 -2.469 1 69.38 317 ASP A C 1
ATOM 2489 O O . ASP A 1 317 ? 16.516 -4.203 -3.199 1 69.38 317 ASP A O 1
ATOM 2493 N N . HIS A 1 318 ? 16.25 -6.223 -3.012 1 62.47 318 HIS A N 1
ATOM 2494 C CA . HIS A 1 318 ? 16.625 -6.582 -4.375 1 62.47 318 HIS A CA 1
ATOM 2495 C C . HIS A 1 318 ? 15.711 -5.895 -5.395 1 62.47 318 HIS A C 1
ATOM 2497 O O . HIS A 1 318 ? 16.156 -5.543 -6.488 1 62.47 318 HIS A O 1
ATOM 2503 N N . HIS A 1 319 ? 14.531 -5.738 -5.047 1 63.78 319 HIS A N 1
ATOM 2504 C CA . HIS A 1 319 ? 13.625 -5.102 -5.988 1 63.78 319 HIS A CA 1
ATOM 2505 C C . HIS A 1 319 ? 14.062 -3.676 -6.305 1 63.78 319 HIS A C 1
ATOM 2507 O O . HIS A 1 319 ? 13.859 -3.189 -7.422 1 63.78 319 HIS A O 1
ATOM 2513 N N . VAL A 1 320 ? 14.656 -3.094 -5.316 1 67.06 320 VAL A N 1
ATOM 2514 C CA . VAL A 1 320 ? 15.141 -1.737 -5.551 1 67.06 320 VAL A CA 1
ATOM 2515 C C . VAL A 1 320 ? 16.391 -1.778 -6.434 1 67.06 320 VAL A C 1
ATOM 2517 O O . VAL A 1 320 ? 16.516 -0.997 -7.379 1 67.06 320 VAL A O 1
ATOM 2520 N N . LEU A 1 321 ? 17.203 -2.775 -6.227 1 67.38 321 LEU A N 1
ATOM 2521 C CA . LEU A 1 321 ? 18.484 -2.898 -6.926 1 67.38 321 LEU A CA 1
ATOM 2522 C C . LEU A 1 321 ? 18.25 -3.162 -8.414 1 67.38 321 LEU A C 1
ATOM 2524 O O . LEU A 1 321 ? 18.984 -2.639 -9.258 1 67.38 321 LEU A O 1
ATOM 2528 N N . TYR A 1 322 ? 17.188 -3.783 -8.648 1 65.5 322 TYR A N 1
ATOM 2529 C CA . TYR A 1 322 ? 16.969 -4.195 -10.031 1 65.5 322 TYR A CA 1
ATOM 2530 C C . TYR A 1 322 ? 16.156 -3.152 -10.789 1 65.5 322 TYR A C 1
ATOM 2532 O O . TYR A 1 322 ? 16.203 -3.096 -12.023 1 65.5 322 TYR A O 1
ATOM 2540 N N . ALA A 1 323 ? 15.477 -2.355 -10.125 1 64.44 323 ALA A N 1
ATOM 2541 C CA . ALA A 1 323 ? 14.625 -1.362 -10.773 1 64.44 323 ALA A CA 1
ATOM 2542 C C . ALA A 1 323 ? 15.461 -0.251 -11.398 1 64.44 323 ALA A C 1
ATOM 2544 O O . ALA A 1 323 ? 15.109 0.282 -12.453 1 64.44 323 ALA A O 1
ATOM 2545 N N . ASN A 1 324 ? 16.578 0.072 -10.805 1 68.06 324 ASN A N 1
ATOM 2546 C CA . ASN A 1 324 ? 17.391 1.175 -11.297 1 68.06 324 ASN A CA 1
ATOM 2547 C C . ASN A 1 324 ? 18.875 0.931 -11.047 1 68.06 324 ASN A C 1
ATOM 2549 O O . ASN A 1 324 ? 19.531 1.711 -10.352 1 68.06 324 ASN A O 1
ATOM 2553 N N . PRO A 1 325 ? 19.391 -0.032 -11.727 1 66.62 325 PRO A N 1
ATOM 2554 C CA . PRO A 1 325 ? 20.766 -0.392 -11.406 1 66.62 325 PRO A CA 1
ATOM 2555 C C . PRO A 1 325 ? 21.75 0.733 -11.711 1 66.62 325 PRO A C 1
ATOM 2557 O O . PRO A 1 325 ? 22.781 0.867 -11.031 1 66.62 325 PRO A O 1
ATOM 2560 N N . ASP A 1 326 ? 21.406 1.54 -12.625 1 67.62 326 ASP A N 1
ATOM 2561 C CA . ASP A 1 326 ? 22.328 2.588 -13.055 1 67.62 326 ASP A CA 1
ATOM 2562 C C . ASP A 1 326 ? 22.406 3.715 -12.023 1 67.62 326 ASP A C 1
ATOM 2564 O O . ASP A 1 326 ? 23.344 4.512 -12.031 1 67.62 326 ASP A O 1
ATOM 2568 N N . LEU A 1 327 ? 21.516 3.768 -11.148 1 76.62 327 LEU A N 1
ATOM 2569 C CA . LEU A 1 327 ? 21.438 4.867 -10.195 1 76.62 327 LEU A CA 1
ATOM 2570 C C . LEU A 1 327 ? 21.828 4.398 -8.797 1 76.62 327 LEU A C 1
ATOM 2572 O O . LEU A 1 327 ? 21.578 5.094 -7.812 1 76.62 327 LEU A O 1
ATOM 2576 N N . ILE A 1 328 ? 22.484 3.219 -8.766 1 80.81 328 ILE A N 1
ATOM 2577 C CA . ILE A 1 328 ? 22.844 2.688 -7.453 1 80.81 328 ILE A CA 1
ATOM 2578 C C . ILE A 1 328 ? 24.359 2.67 -7.301 1 80.81 328 ILE A C 1
ATOM 2580 O O . ILE A 1 328 ? 25.062 2.012 -8.078 1 80.81 328 ILE A O 1
ATOM 2584 N N . ALA A 1 329 ? 24.844 3.449 -6.32 1 79.12 329 ALA A N 1
ATOM 2585 C CA . ALA A 1 329 ? 26.266 3.469 -6.012 1 79.12 329 ALA A CA 1
ATOM 2586 C C . ALA A 1 329 ? 26.672 2.217 -5.238 1 79.12 329 ALA A C 1
ATOM 2588 O O . ALA A 1 329 ? 26.172 1.96 -4.145 1 79.12 329 ALA A O 1
ATOM 2589 N N . ARG A 1 330 ? 27.5 1.423 -5.742 1 78.5 330 ARG A N 1
ATOM 2590 C CA . ARG A 1 330 ? 28 0.223 -5.07 1 78.5 330 ARG A CA 1
ATOM 2591 C C . ARG A 1 330 ? 29.234 0.528 -4.238 1 78.5 330 ARG A C 1
ATOM 2593 O O . ARG A 1 330 ? 30.094 1.317 -4.648 1 78.5 330 ARG A O 1
ATOM 2600 N N . PRO A 1 331 ? 29.203 -0.08 -3.061 1 81.94 331 PRO A N 1
ATOM 2601 C CA . PRO A 1 331 ? 30.375 0.205 -2.219 1 81.94 331 PRO A CA 1
ATOM 2602 C C . PRO A 1 331 ? 31.656 -0.444 -2.742 1 81.94 331 PRO A C 1
ATOM 2604 O O . PRO A 1 331 ? 31.609 -1.565 -3.256 1 81.94 331 PRO A O 1
ATOM 2607 N N . THR A 1 332 ? 32.781 0.293 -2.699 1 73.38 332 THR A N 1
ATOM 2608 C CA . THR A 1 332 ? 34.094 -0.232 -3.111 1 73.38 332 THR A CA 1
ATOM 2609 C C . THR A 1 332 ? 34.781 -0.97 -1.96 1 73.38 332 THR A C 1
ATOM 2611 O O . THR A 1 332 ? 35.531 -1.913 -2.182 1 73.38 332 THR A O 1
ATOM 2614 N N . VAL A 1 333 ? 34.531 -0.487 -0.714 1 82.62 333 VAL A N 1
ATOM 2615 C CA . VAL A 1 333 ? 35.156 -1.084 0.459 1 82.62 333 VAL A CA 1
ATOM 2616 C C . VAL A 1 333 ? 34.125 -1.307 1.55 1 82.62 333 VAL A C 1
ATOM 2618 O O . VAL A 1 333 ? 33.281 -0.44 1.798 1 82.62 333 VAL A O 1
ATOM 2621 N N . ILE A 1 334 ? 34.156 -2.488 2.111 1 87.94 334 ILE A N 1
ATOM 2622 C CA . ILE A 1 334 ? 33.312 -2.799 3.27 1 87.94 334 ILE A CA 1
ATOM 2623 C C . ILE A 1 334 ? 34.188 -2.814 4.531 1 87.94 334 ILE A C 1
ATOM 2625 O O . ILE A 1 334 ? 35.125 -3.594 4.633 1 87.94 334 ILE A O 1
ATOM 2629 N N . PRO A 1 335 ? 33.844 -1.97 5.406 1 90.88 335 PRO A N 1
ATOM 2630 C CA . PRO A 1 335 ? 34.656 -1.914 6.625 1 90.88 335 PRO A CA 1
ATOM 2631 C C . PRO A 1 335 ? 34.656 -3.24 7.383 1 90.88 335 PRO A C 1
ATOM 2633 O O . PRO A 1 335 ? 33.688 -4.012 7.309 1 90.88 335 PRO A O 1
ATOM 2636 N N . ASP A 1 336 ? 35.781 -3.482 8.117 1 89.94 336 ASP A N 1
ATOM 2637 C CA . ASP A 1 336 ? 35.938 -4.715 8.883 1 89.94 336 ASP A CA 1
ATOM 2638 C C . ASP A 1 336 ? 35.312 -4.586 10.266 1 89.94 336 ASP A C 1
ATOM 2640 O O . ASP A 1 336 ? 36 -4.652 11.289 1 89.94 336 ASP A O 1
ATOM 2644 N N . THR A 1 337 ? 34.094 -4.367 10.352 1 91.31 337 THR A N 1
ATOM 2645 C CA . THR A 1 337 ? 33.312 -4.312 11.578 1 91.31 337 THR A CA 1
ATOM 2646 C C . THR A 1 337 ? 32.5 -5.602 11.766 1 91.31 337 THR A C 1
ATOM 2648 O O . THR A 1 337 ? 32.562 -6.492 10.914 1 91.31 337 THR A O 1
ATOM 2651 N N . VAL A 1 338 ? 31.891 -5.656 12.891 1 86.44 338 VAL A N 1
ATOM 2652 C CA . VAL A 1 338 ? 31.078 -6.848 13.148 1 86.44 338 VAL A CA 1
ATOM 2653 C C . VAL A 1 338 ? 30.031 -7.016 12.055 1 86.44 338 VAL A C 1
ATOM 2655 O O . VAL A 1 338 ? 29.859 -8.109 11.516 1 86.44 338 VAL A O 1
ATOM 2658 N N . LEU A 1 339 ? 29.344 -5.891 11.703 1 84.62 339 LEU A N 1
ATOM 2659 C CA . LEU A 1 339 ? 28.344 -5.93 10.648 1 84.62 339 LEU A CA 1
ATOM 2660 C C . LEU A 1 339 ? 28.984 -6.211 9.297 1 84.62 339 LEU A C 1
ATOM 2662 O O . LEU A 1 339 ? 28.453 -6.992 8.5 1 84.62 339 LEU A O 1
ATOM 2666 N N . GLY A 1 340 ? 30.125 -5.555 9.094 1 85.81 340 GLY A N 1
ATOM 2667 C CA . GLY A 1 340 ? 30.828 -5.754 7.832 1 85.81 340 GLY A CA 1
ATOM 2668 C C . GLY A 1 340 ? 31.312 -7.18 7.637 1 85.81 340 GLY A C 1
ATOM 2669 O O . GLY A 1 340 ? 31.188 -7.738 6.543 1 85.81 340 GLY A O 1
ATOM 2670 N N . ARG A 1 341 ? 31.812 -7.746 8.695 1 84.44 341 ARG A N 1
ATOM 2671 C CA . ARG A 1 341 ? 32.281 -9.117 8.633 1 84.44 341 ARG A CA 1
ATOM 2672 C C . ARG A 1 341 ? 31.141 -10.094 8.391 1 84.44 341 ARG A C 1
ATOM 2674 O O . ARG A 1 341 ? 31.281 -11.047 7.617 1 84.44 341 ARG A O 1
ATOM 2681 N N . SER A 1 342 ? 30.109 -9.773 9.156 1 78.06 342 SER A N 1
ATOM 2682 C CA . SER A 1 342 ? 28.953 -10.625 8.961 1 78.06 342 SER A CA 1
ATOM 2683 C C . SER A 1 342 ? 28.469 -10.578 7.516 1 78.06 342 SER A C 1
ATOM 2685 O O . SER A 1 342 ? 28.062 -11.602 6.957 1 78.06 342 SER A O 1
ATOM 2687 N N . TYR A 1 343 ? 28.531 -9.414 7.012 1 79.81 343 TYR A N 1
ATOM 2688 C CA . TYR A 1 343 ? 28.125 -9.227 5.621 1 79.81 343 TYR A CA 1
ATOM 2689 C C . TYR A 1 343 ? 29.062 -9.945 4.672 1 79.81 343 TYR A C 1
ATOM 2691 O O . TYR A 1 343 ? 28.625 -10.617 3.738 1 79.81 343 TYR A O 1
ATOM 2699 N N . LYS A 1 344 ? 30.359 -9.766 4.938 1 75.81 344 LYS A N 1
ATOM 2700 C CA . LYS A 1 344 ? 31.359 -10.406 4.078 1 75.81 344 LYS A CA 1
ATOM 2701 C C . LYS A 1 344 ? 31.219 -11.922 4.102 1 75.81 344 LYS A C 1
ATOM 2703 O O . LYS A 1 344 ? 31.391 -12.586 3.074 1 75.81 344 LYS A O 1
ATOM 2708 N N . LYS A 1 345 ? 30.922 -12.344 5.324 1 72.94 345 LYS A N 1
ATOM 2709 C CA . LYS A 1 345 ? 30.719 -13.781 5.445 1 72.94 345 LYS A CA 1
ATOM 2710 C C . LYS A 1 345 ? 29.5 -14.234 4.645 1 72.94 345 LYS A C 1
ATOM 2712 O O . LYS A 1 345 ? 29.578 -15.219 3.908 1 72.94 345 LYS A O 1
ATOM 2717 N N . VAL A 1 346 ? 28.469 -13.398 4.922 1 66.62 346 VAL A N 1
ATOM 2718 C CA . VAL A 1 346 ? 27.234 -13.734 4.219 1 66.62 346 VAL A CA 1
ATOM 2719 C C . VAL A 1 346 ? 27.438 -13.57 2.715 1 66.62 346 VAL A C 1
ATOM 2721 O O . VAL A 1 346 ? 26.984 -14.398 1.926 1 66.62 346 VAL A O 1
ATOM 2724 N N . MET A 1 347 ? 28.172 -12.516 2.418 1 68.25 347 MET A N 1
ATOM 2725 C CA . MET A 1 347 ? 28.375 -12.227 1 1 68.25 347 MET A CA 1
ATOM 2726 C C . MET A 1 347 ? 29.281 -13.273 0.356 1 68.25 347 MET A C 1
ATOM 2728 O O . MET A 1 347 ? 29.078 -13.648 -0.802 1 68.25 347 MET A O 1
ATOM 2732 N N . LYS A 1 348 ? 30.328 -13.641 1.125 1 64.25 348 LYS A N 1
ATOM 2733 C CA . LYS A 1 348 ? 31.188 -14.695 0.594 1 64.25 348 LYS A CA 1
ATOM 2734 C C . LYS A 1 348 ? 30.406 -15.969 0.326 1 64.25 348 LYS A C 1
ATOM 2736 O O . LYS A 1 348 ? 30.578 -16.609 -0.716 1 64.25 348 LYS A O 1
ATOM 2741 N N . GLU A 1 349 ? 29.578 -16.234 1.344 1 61.44 349 GLU A N 1
ATOM 2742 C CA . GLU A 1 349 ? 28.703 -17.391 1.147 1 61.44 349 GLU A CA 1
ATOM 2743 C C . GLU A 1 349 ? 27.734 -17.156 -0.008 1 61.44 349 GLU A C 1
ATOM 2745 O O . GLU A 1 349 ? 27.469 -18.062 -0.8 1 61.44 349 GLU A O 1
ATOM 2750 N N . ARG A 1 350 ? 27.438 -15.844 0.091 1 60.72 350 ARG A N 1
ATOM 2751 C CA . ARG A 1 350 ? 26.5 -15.453 -0.953 1 60.72 350 ARG A CA 1
ATOM 2752 C C . ARG A 1 350 ? 27.188 -15.383 -2.312 1 60.72 350 ARG A C 1
ATOM 2754 O O . ARG A 1 350 ? 26.562 -15.656 -3.342 1 60.72 350 ARG A O 1
ATOM 2761 N N . GLU A 1 351 ? 28.484 -14.906 -2.127 1 60.88 351 GLU A N 1
ATOM 2762 C CA . GLU A 1 351 ? 29.219 -14.789 -3.383 1 60.88 351 GLU A CA 1
ATOM 2763 C C . GLU A 1 351 ? 29.234 -16.109 -4.141 1 60.88 351 GLU A C 1
ATOM 2765 O O . GLU A 1 351 ? 29.047 -16.141 -5.359 1 60.88 351 GLU A O 1
ATOM 2770 N N . ASP A 1 352 ? 29.531 -17.172 -3.332 1 60.88 352 ASP A N 1
ATOM 2771 C CA . ASP A 1 352 ? 29.469 -18.469 -3.984 1 60.88 352 ASP A CA 1
ATOM 2772 C C . ASP A 1 352 ? 28.094 -18.75 -4.562 1 60.88 352 ASP A C 1
ATOM 2774 O O . ASP A 1 352 ? 27.969 -19.25 -5.684 1 60.88 352 ASP A O 1
ATOM 2778 N N . ASN A 1 353 ? 27.188 -18.391 -3.73 1 61.62 353 ASN A N 1
ATOM 2779 C CA . ASN A 1 353 ? 25.812 -18.578 -4.184 1 61.62 353 ASN A CA 1
ATOM 2780 C C . ASN A 1 353 ? 25.484 -17.672 -5.355 1 61.62 353 ASN A C 1
ATOM 2782 O O . ASN A 1 353 ? 24.781 -18.062 -6.289 1 61.62 353 ASN A O 1
ATOM 2786 N N . ILE A 1 354 ? 26.031 -16.484 -5.156 1 60.81 354 ILE A N 1
ATOM 2787 C CA . ILE A 1 354 ? 25.781 -15.516 -6.219 1 60.81 354 ILE A CA 1
ATOM 2788 C C . ILE A 1 354 ? 26.453 -15.984 -7.508 1 60.81 354 ILE A C 1
ATOM 2790 O O . ILE A 1 354 ? 25.875 -15.867 -8.594 1 60.81 354 ILE A O 1
ATOM 2794 N N . ARG A 1 355 ? 27.719 -16.406 -7.293 1 64.19 355 ARG A N 1
ATOM 2795 C CA . ARG A 1 355 ? 28.422 -16.922 -8.461 1 64.19 355 ARG A CA 1
ATOM 2796 C C . ARG A 1 355 ? 27.641 -18.078 -9.086 1 64.19 355 ARG A C 1
ATOM 2798 O O . ARG A 1 355 ? 27.484 -18.125 -10.312 1 64.19 355 ARG A O 1
ATOM 2805 N N . ARG A 1 356 ? 27.297 -18.922 -8.203 1 68.25 356 ARG A N 1
ATOM 2806 C CA . ARG A 1 356 ? 26.5 -20.047 -8.688 1 68.25 356 ARG A CA 1
ATOM 2807 C C . ARG A 1 356 ? 25.234 -19.562 -9.367 1 68.25 356 ARG A C 1
ATOM 2809 O O . ARG A 1 356 ? 24.891 -20.031 -10.461 1 68.25 356 ARG A O 1
ATOM 2816 N N . HIS A 1 357 ? 24.609 -18.672 -8.688 1 67.56 357 HIS A N 1
ATOM 2817 C CA . HIS A 1 357 ? 23.375 -18.125 -9.219 1 67.56 357 HIS A CA 1
ATOM 2818 C C . HIS A 1 357 ? 23.594 -17.453 -10.57 1 67.56 357 HIS A C 1
ATOM 2820 O O . HIS A 1 357 ? 22.812 -17.641 -11.5 1 67.56 357 HIS A O 1
ATOM 2826 N N . THR A 1 358 ? 24.609 -16.734 -10.539 1 66.38 358 THR A N 1
ATOM 2827 C CA . THR A 1 358 ? 24.891 -15.992 -11.766 1 66.38 358 THR A CA 1
ATOM 2828 C C . THR A 1 358 ? 25.188 -16.953 -12.914 1 66.38 358 THR A C 1
ATOM 2830 O O . THR A 1 358 ? 24.688 -16.766 -14.023 1 66.38 358 THR A O 1
ATOM 2833 N N . VAL A 1 359 ? 26.016 -17.938 -12.578 1 71.88 359 VAL A N 1
ATOM 2834 C CA . VAL A 1 359 ? 26.406 -18.891 -13.609 1 71.88 359 VAL A CA 1
ATOM 2835 C C . VAL A 1 359 ? 25.188 -19.688 -14.07 1 71.88 359 VAL A C 1
ATOM 2837 O O . VAL A 1 359 ? 24.969 -19.859 -15.273 1 71.88 359 VAL A O 1
ATOM 2840 N N . VAL A 1 360 ? 24.469 -20.141 -13.133 1 76.06 360 VAL A N 1
ATOM 2841 C CA . VAL A 1 360 ? 23.297 -20.953 -13.461 1 76.06 360 VAL A CA 1
ATOM 2842 C C . VAL A 1 360 ? 22.25 -20.094 -14.18 1 76.06 360 VAL A C 1
ATOM 2844 O O . VAL A 1 360 ? 21.609 -20.547 -15.133 1 76.06 360 VAL A O 1
ATOM 2847 N N . THR A 1 361 ? 22.078 -18.859 -13.68 1 74.75 361 THR A N 1
ATOM 2848 C CA . THR A 1 361 ? 21.109 -17.969 -14.312 1 74.75 361 THR A CA 1
ATOM 2849 C C . THR A 1 361 ? 21.516 -17.656 -15.75 1 74.75 361 THR A C 1
ATOM 2851 O O . THR A 1 361 ? 20.672 -17.625 -16.641 1 74.75 361 THR A O 1
ATOM 2854 N N . GLU A 1 362 ? 22.797 -17.422 -15.891 1 74.75 362 GLU A N 1
ATOM 2855 C CA . GLU A 1 362 ? 23.281 -17.172 -17.25 1 74.75 362 GLU A CA 1
ATOM 2856 C C . GLU A 1 362 ? 23.094 -18.391 -18.141 1 74.75 362 GLU A C 1
ATOM 2858 O O . GLU A 1 362 ? 22.656 -18.266 -19.281 1 74.75 362 GLU A O 1
ATOM 2863 N N . ALA A 1 363 ? 23.5 -19.484 -17.578 1 80.69 363 ALA A N 1
ATOM 2864 C CA . ALA A 1 363 ? 23.344 -20.719 -18.328 1 80.69 363 ALA A CA 1
ATOM 2865 C C . ALA A 1 363 ? 21.859 -20.969 -18.656 1 80.69 363 ALA A C 1
ATOM 2867 O O . ALA A 1 363 ? 21.531 -21.391 -19.766 1 80.69 363 ALA A O 1
ATOM 2868 N N . MET A 1 364 ? 21.094 -20.734 -17.688 1 83 364 MET A N 1
ATOM 2869 C CA . MET A 1 364 ? 19.656 -20.922 -17.875 1 83 364 MET A CA 1
ATOM 2870 C C . MET A 1 364 ? 19.109 -19.938 -18.906 1 83 364 MET A C 1
ATOM 2872 O O . MET A 1 364 ? 18.234 -20.297 -19.719 1 83 364 MET A O 1
ATOM 2876 N N . SER A 1 365 ? 19.578 -18.672 -18.75 1 81.5 365 SER A N 1
ATOM 2877 C CA . SER A 1 365 ? 19.156 -17.672 -19.719 1 81.5 365 SER A CA 1
ATOM 2878 C C . SER A 1 365 ? 19.484 -18.109 -21.141 1 81.5 365 SER A C 1
ATOM 2880 O O . SER A 1 365 ? 18.656 -18 -22.047 1 81.5 365 SER A O 1
ATOM 2882 N N . GLN A 1 366 ? 20.688 -18.594 -21.328 1 84.06 366 GLN A N 1
ATOM 2883 C CA . GLN A 1 366 ? 21.094 -19.078 -22.641 1 84.06 366 GLN A CA 1
ATOM 2884 C C . GLN A 1 366 ? 20.297 -20.312 -23.047 1 84.06 366 GLN A C 1
ATOM 2886 O O . GLN A 1 366 ? 19.953 -20.469 -24.219 1 84.06 366 GLN A O 1
ATOM 2891 N N . PHE A 1 367 ? 20.125 -21.188 -22.109 1 87.75 367 PHE A N 1
ATOM 2892 C CA . PHE A 1 367 ? 19.344 -22.391 -22.359 1 87.75 367 PHE A CA 1
ATOM 2893 C C . PHE A 1 367 ? 17.938 -22.047 -22.828 1 87.75 367 PHE A C 1
ATOM 2895 O O . PHE A 1 367 ? 17.469 -22.594 -23.844 1 87.75 367 PHE A O 1
ATOM 2902 N N . LEU A 1 368 ? 17.281 -21.141 -22.094 1 86.25 368 LEU A N 1
ATOM 2903 C CA . LEU A 1 368 ? 15.93 -20.734 -22.453 1 86.25 368 LEU A CA 1
ATOM 2904 C C . LEU A 1 368 ? 15.898 -20.109 -23.844 1 86.25 368 LEU A C 1
ATOM 2906 O O . LEU A 1 368 ? 14.953 -20.312 -24.594 1 86.25 368 LEU A O 1
ATOM 2910 N N . LYS A 1 369 ? 16.922 -19.297 -24.062 1 86.69 369 LYS A N 1
ATOM 2911 C CA . LYS A 1 369 ? 17.016 -18.656 -25.359 1 86.69 369 LYS A CA 1
ATOM 2912 C C . LYS A 1 369 ? 17.078 -19.703 -26.484 1 86.69 369 LYS A C 1
ATOM 2914 O O . LYS A 1 369 ? 16.312 -19.625 -27.453 1 86.69 369 LYS A O 1
ATOM 2919 N N . VAL A 1 370 ? 17.953 -20.672 -26.328 1 88.94 370 VAL A N 1
ATOM 2920 C CA . VAL A 1 370 ? 18.156 -21.672 -27.375 1 88.94 370 VAL A CA 1
ATOM 2921 C C . VAL A 1 370 ? 16.906 -22.562 -27.5 1 88.94 370 VAL A C 1
ATOM 2923 O O . VAL A 1 370 ? 16.5 -22.938 -28.594 1 88.94 370 VAL A O 1
ATOM 2926 N N . ILE A 1 371 ? 16.328 -22.891 -26.344 1 89.19 371 ILE A N 1
ATOM 2927 C CA . ILE A 1 371 ? 15.125 -23.719 -26.344 1 89.19 371 ILE A CA 1
ATOM 2928 C C . ILE A 1 371 ? 14 -22.984 -27.078 1 89.19 371 ILE A C 1
ATOM 2930 O O . ILE A 1 371 ? 13.25 -23.578 -27.844 1 89.19 371 ILE A O 1
ATOM 2934 N N . ASN A 1 372 ? 13.898 -21.75 -26.75 1 86.25 372 ASN A N 1
ATOM 2935 C CA . ASN A 1 372 ? 12.859 -20.953 -27.391 1 86.25 372 ASN A CA 1
ATOM 2936 C C . ASN A 1 372 ? 13.078 -20.875 -28.906 1 86.25 372 ASN A C 1
ATOM 2938 O O . ASN A 1 372 ? 12.125 -20.891 -29.672 1 86.25 372 ASN A O 1
ATOM 2942 N N . ASP A 1 373 ? 14.328 -20.703 -29.328 1 86.25 373 ASP A N 1
ATOM 2943 C CA . ASP A 1 373 ? 14.672 -20.625 -30.75 1 86.25 373 ASP A CA 1
ATOM 2944 C C . ASP A 1 373 ? 14.32 -21.922 -31.469 1 86.25 373 ASP A C 1
ATOM 2946 O O . ASP A 1 373 ? 14.062 -21.922 -32.688 1 86.25 373 ASP A O 1
ATOM 2950 N N . HIS A 1 374 ? 14.273 -23.031 -30.734 1 87.31 374 HIS A N 1
ATOM 2951 C CA . HIS A 1 374 ? 14.039 -24.328 -31.359 1 87.31 374 HIS A CA 1
ATOM 2952 C C . HIS A 1 374 ? 12.633 -24.844 -31.047 1 87.31 374 HIS A C 1
ATOM 2954 O O . HIS A 1 374 ? 12.328 -26 -31.297 1 87.31 374 HIS A O 1
ATOM 2960 N N . ASN A 1 375 ? 11.922 -24.031 -30.281 1 87.94 375 ASN A N 1
ATOM 2961 C CA . ASN A 1 375 ? 10.516 -24.359 -30.062 1 87.94 375 ASN A CA 1
ATOM 2962 C C . ASN A 1 375 ? 9.703 -24.156 -31.344 1 87.94 375 ASN A C 1
ATOM 2964 O O . ASN A 1 375 ? 9.078 -23.109 -31.531 1 87.94 375 ASN A O 1
ATOM 2968 N N . LEU A 1 376 ? 9.57 -25.125 -32.125 1 81.44 376 LEU A N 1
ATOM 2969 C CA . LEU A 1 376 ? 9.055 -25.047 -33.469 1 81.44 376 LEU A CA 1
ATOM 2970 C C . LEU A 1 376 ? 7.543 -24.844 -33.469 1 81.44 376 LEU A C 1
ATOM 2972 O O . LEU A 1 376 ? 6.996 -24.188 -34.344 1 81.44 376 LEU A O 1
ATOM 2976 N N . ASP A 1 377 ? 6.895 -25.375 -32.469 1 79.81 377 ASP A N 1
ATOM 2977 C CA . ASP A 1 377 ? 5.441 -25.266 -32.469 1 79.81 377 ASP A CA 1
ATOM 2978 C C . ASP A 1 377 ? 4.992 -24.078 -31.609 1 79.81 377 ASP A C 1
ATOM 2980 O O . ASP A 1 377 ? 3.803 -23.75 -31.578 1 79.81 377 ASP A O 1
ATOM 2984 N N . GLY A 1 378 ? 5.871 -23.438 -30.938 1 78.88 378 GLY A N 1
ATOM 2985 C CA . GLY A 1 378 ? 5.613 -22.203 -30.203 1 78.88 378 GLY A CA 1
ATOM 2986 C C . GLY A 1 378 ? 4.773 -22.406 -28.969 1 78.88 378 GLY A C 1
ATOM 2987 O O . GLY A 1 378 ? 4.203 -21.453 -28.422 1 78.88 378 GLY A O 1
ATOM 2988 N N . ASN A 1 379 ? 4.637 -23.672 -28.562 1 79.62 379 ASN A N 1
ATOM 2989 C CA . ASN A 1 379 ? 3.809 -23.922 -27.391 1 79.62 379 ASN A CA 1
ATOM 2990 C C . ASN A 1 379 ? 4.598 -23.734 -26.109 1 79.62 379 ASN A C 1
ATOM 2992 O O . ASN A 1 379 ? 5.727 -23.219 -26.125 1 79.62 379 ASN A O 1
ATOM 2996 N N . ALA A 1 380 ? 3.914 -23.969 -25.016 1 84.25 380 ALA A N 1
ATOM 2997 C CA . ALA A 1 380 ? 4.5 -23.672 -23.703 1 84.25 380 ALA A CA 1
ATOM 2998 C C . ALA A 1 380 ? 5.375 -24.812 -23.219 1 84.25 380 ALA A C 1
ATOM 3000 O O . ALA A 1 380 ? 5.898 -24.766 -22.094 1 84.25 380 ALA A O 1
ATOM 3001 N N . THR A 1 381 ? 5.566 -25.891 -24.047 1 87.5 381 THR A N 1
ATOM 3002 C CA . THR A 1 381 ? 6.363 -27.047 -23.641 1 87.5 381 THR A CA 1
ATOM 3003 C C . THR A 1 381 ? 7.383 -27.406 -24.719 1 87.5 381 THR A C 1
ATOM 3005 O O . THR A 1 381 ? 7.285 -26.922 -25.859 1 87.5 381 THR A O 1
ATOM 3008 N N . ILE A 1 382 ? 8.406 -28.156 -24.328 1 90.88 382 ILE A N 1
ATOM 3009 C CA . ILE A 1 382 ? 9.484 -28.594 -25.219 1 90.88 382 ILE A CA 1
ATOM 3010 C C . ILE A 1 382 ? 9.531 -30.109 -25.266 1 90.88 382 ILE A C 1
ATOM 3012 O O . ILE A 1 382 ? 9.625 -30.766 -24.234 1 90.88 382 ILE A O 1
ATOM 3016 N N . ASN A 1 383 ? 9.398 -30.625 -26.438 1 91.69 383 ASN A N 1
ATOM 3017 C CA . ASN A 1 383 ? 9.477 -32.062 -26.578 1 91.69 383 ASN A CA 1
ATOM 3018 C C . ASN A 1 383 ? 10.914 -32.531 -26.781 1 91.69 383 ASN A C 1
ATOM 3020 O O . ASN A 1 383 ? 11.836 -31.719 -26.828 1 91.69 383 ASN A O 1
ATOM 3024 N N . MET A 1 384 ? 11.109 -33.906 -26.812 1 92.38 384 MET A N 1
ATOM 3025 C CA . MET A 1 384 ? 12.445 -34.5 -26.859 1 92.38 384 MET A CA 1
ATOM 3026 C C . MET A 1 384 ? 13.188 -34.062 -28.109 1 92.38 384 MET A C 1
ATOM 3028 O O . MET A 1 384 ? 14.383 -33.75 -28.062 1 92.38 384 MET A O 1
ATOM 3032 N N . SER A 1 385 ? 12.516 -34.062 -29.203 1 90.94 385 SER A N 1
ATOM 3033 C CA . SER A 1 385 ? 13.148 -33.719 -30.469 1 90.94 385 SER A CA 1
ATOM 3034 C C . SER A 1 385 ? 13.625 -32.25 -30.453 1 90.94 385 SER A C 1
ATOM 3036 O O . SER A 1 385 ? 14.758 -31.969 -30.859 1 90.94 385 SER A O 1
ATOM 3038 N N . GLU A 1 386 ? 12.789 -31.375 -30.047 1 91.69 386 GLU A N 1
ATOM 3039 C CA . GLU A 1 386 ? 13.148 -29.953 -29.938 1 91.69 386 GLU A CA 1
ATOM 3040 C C . GLU A 1 386 ? 14.312 -29.75 -28.969 1 91.69 386 GLU A C 1
ATOM 3042 O O . GLU A 1 386 ? 15.227 -28.969 -29.25 1 91.69 386 GLU A O 1
ATOM 3047 N N . PHE A 1 387 ? 14.219 -30.469 -27.891 1 92.19 387 PHE A N 1
ATOM 3048 C CA . PHE A 1 387 ? 15.25 -30.375 -26.859 1 92.19 387 PHE A CA 1
ATOM 3049 C C . PHE A 1 387 ? 16.609 -30.797 -27.406 1 92.19 387 PHE A C 1
ATOM 3051 O O . PHE A 1 387 ? 17.609 -30.109 -27.203 1 92.19 387 PHE A O 1
ATOM 3058 N N . GLU A 1 388 ? 16.625 -31.906 -28.125 1 90.75 388 GLU A N 1
ATOM 3059 C CA . GLU A 1 388 ? 17.875 -32.438 -28.672 1 90.75 388 GLU A CA 1
ATOM 3060 C C . GLU A 1 388 ? 18.484 -31.484 -29.688 1 90.75 388 GLU A C 1
ATOM 3062 O O . GLU A 1 388 ? 19.703 -31.281 -29.703 1 90.75 388 GLU A O 1
ATOM 3067 N N . GLN A 1 389 ? 17.703 -30.891 -30.438 1 88.25 389 GLN A N 1
ATOM 3068 C CA . GLN A 1 389 ? 18.188 -29.922 -31.422 1 88.25 389 GLN A CA 1
ATOM 3069 C C . GLN A 1 389 ? 18.75 -28.688 -30.75 1 88.25 389 GLN A C 1
ATOM 3071 O O . GLN A 1 389 ? 19.75 -28.125 -31.188 1 88.25 389 GLN A O 1
ATOM 3076 N N . ALA A 1 390 ? 18.078 -28.281 -29.703 1 88.5 390 ALA A N 1
ATOM 3077 C CA . ALA A 1 390 ? 18.469 -27.062 -29 1 88.5 390 ALA A CA 1
ATOM 3078 C C . ALA A 1 390 ? 19.828 -27.234 -28.328 1 88.5 390 ALA A C 1
ATOM 3080 O O . ALA A 1 390 ? 20.625 -26.312 -28.281 1 88.5 390 ALA A O 1
ATOM 3081 N N . ILE A 1 391 ? 20.062 -28.344 -27.812 1 86.88 391 ILE A N 1
ATOM 3082 C CA . ILE A 1 391 ? 21.266 -28.531 -27 1 86.88 391 ILE A CA 1
ATOM 3083 C C . ILE A 1 391 ? 22.422 -28.969 -27.906 1 86.88 391 ILE A C 1
ATOM 3085 O O . ILE A 1 391 ? 23.594 -28.766 -27.547 1 86.88 391 ILE A O 1
ATOM 3089 N N . THR A 1 392 ? 22.125 -29.609 -29.078 1 82.81 392 THR A N 1
ATOM 3090 C CA . THR A 1 392 ? 23.203 -30.172 -29.891 1 82.81 392 THR A CA 1
ATOM 3091 C C . THR A 1 392 ? 23.547 -29.25 -31.047 1 82.81 392 THR A C 1
ATOM 3093 O O . THR A 1 392 ? 24.688 -29.234 -31.516 1 82.81 392 THR A O 1
ATOM 3096 N N . LYS A 1 393 ? 22.641 -28.531 -31.531 1 70.94 393 LYS A N 1
ATOM 3097 C CA . LYS A 1 393 ? 22.844 -27.828 -32.781 1 70.94 393 LYS A CA 1
ATOM 3098 C C . LYS A 1 393 ? 23.109 -26.344 -32.531 1 70.94 393 LYS A C 1
ATOM 3100 O O . LYS A 1 393 ? 22.891 -25.5 -33.406 1 70.94 393 LYS A O 1
ATOM 3105 N N . THR A 1 394 ? 23.359 -25.938 -31.406 1 69.38 394 THR A N 1
ATOM 3106 C CA . THR A 1 394 ? 23.531 -24.5 -31.219 1 69.38 394 THR A CA 1
ATOM 3107 C C . THR A 1 394 ? 24.922 -24.188 -30.656 1 69.38 394 THR A C 1
ATOM 3109 O O . THR A 1 394 ? 25.453 -24.953 -29.844 1 69.38 394 THR A O 1
ATOM 3112 N N . ALA A 1 395 ? 25.547 -23.156 -31.25 1 75.81 395 ALA A N 1
ATOM 3113 C CA . ALA A 1 395 ? 26.828 -22.656 -30.766 1 75.81 395 ALA A CA 1
ATOM 3114 C C . ALA A 1 395 ? 26.641 -21.75 -29.547 1 75.81 395 ALA A C 1
ATOM 3116 O O . ALA A 1 395 ? 27.578 -21.5 -28.797 1 75.81 395 ALA A O 1
ATOM 3117 N N . GLU A 1 396 ? 25.422 -21.406 -29.297 1 80.62 396 GLU A N 1
ATOM 3118 C CA . GLU A 1 396 ? 25.156 -20.438 -28.25 1 80.62 396 GLU A CA 1
ATOM 3119 C C . GLU A 1 396 ? 25.109 -21.094 -26.875 1 80.62 396 GLU A C 1
ATOM 3121 O O . GLU A 1 396 ? 25.422 -20.469 -25.859 1 80.62 396 GLU A O 1
ATOM 3126 N N . PHE A 1 397 ? 24.656 -22.359 -26.859 1 87.44 397 PHE A N 1
ATOM 3127 C CA . PHE A 1 397 ? 24.641 -23.109 -25.609 1 87.44 397 PHE A CA 1
ATOM 3128 C C . PHE A 1 397 ? 25.828 -24.078 -25.562 1 87.44 397 PHE A C 1
ATOM 3130 O O . PHE A 1 397 ? 25.75 -25.188 -26.109 1 87.44 397 PHE A O 1
ATOM 3137 N N . THR A 1 398 ? 26.875 -23.719 -24.922 1 83.25 398 THR A N 1
ATOM 3138 C CA . THR A 1 398 ? 28.156 -24.406 -24.938 1 83.25 398 THR A CA 1
ATOM 3139 C C . THR A 1 398 ? 28.172 -25.531 -23.922 1 83.25 398 THR A C 1
ATOM 3141 O O . THR A 1 398 ? 27.266 -25.656 -23.109 1 83.25 398 THR A O 1
ATOM 3144 N N . ALA A 1 399 ? 29.203 -26.312 -24.031 1 81.69 399 ALA A N 1
ATOM 3145 C CA . ALA A 1 399 ? 29.391 -27.406 -23.094 1 81.69 399 ALA A CA 1
ATOM 3146 C C . ALA A 1 399 ? 29.516 -26.875 -21.656 1 81.69 399 ALA A C 1
ATOM 3148 O O . ALA A 1 399 ? 29.094 -27.531 -20.719 1 81.69 399 ALA A O 1
ATOM 3149 N N . ALA A 1 400 ? 30.031 -25.703 -21.594 1 81.69 400 ALA A N 1
ATOM 3150 C CA . ALA A 1 400 ? 30.172 -25.078 -20.281 1 81.69 400 ALA A CA 1
ATOM 3151 C C . ALA A 1 400 ? 28.797 -24.734 -19.688 1 81.69 400 ALA A C 1
ATOM 3153 O O . ALA A 1 400 ? 28.578 -24.906 -18.484 1 81.69 400 ALA A O 1
ATOM 3154 N N . HIS A 1 401 ? 27.922 -24.266 -20.531 1 85.12 401 HIS A N 1
ATOM 3155 C CA . HIS A 1 401 ? 26.562 -23.969 -20.094 1 85.12 401 HIS A CA 1
ATOM 3156 C C . HIS A 1 401 ? 25.844 -25.234 -19.609 1 85.12 401 HIS A C 1
ATOM 3158 O O . HIS A 1 401 ? 25.172 -25.219 -18.578 1 85.12 401 HIS A O 1
ATOM 3164 N N . SER A 1 402 ? 26 -26.234 -20.406 1 85.12 402 SER A N 1
ATOM 3165 C CA . SER A 1 402 ? 25.344 -27.5 -20.078 1 85.12 402 SER A CA 1
ATOM 3166 C C . SER A 1 402 ? 25.844 -28.047 -18.75 1 85.12 402 SER A C 1
ATOM 3168 O O . SER A 1 402 ? 25.062 -28.547 -17.938 1 85.12 402 SER A O 1
ATOM 3170 N N . LYS A 1 403 ? 27.141 -27.953 -18.562 1 81.69 403 LYS A N 1
ATOM 3171 C CA . LYS A 1 403 ? 27.719 -28.438 -17.312 1 81.69 403 LYS A CA 1
ATOM 3172 C C . LYS A 1 403 ? 27.219 -27.625 -16.125 1 81.69 403 LYS A C 1
ATOM 3174 O O . LYS A 1 403 ? 26.984 -28.172 -15.047 1 81.69 403 LYS A O 1
ATOM 3179 N N . ALA A 1 404 ? 27.094 -26.406 -16.328 1 80.12 404 ALA A N 1
ATOM 3180 C CA . ALA A 1 404 ? 26.641 -25.516 -15.258 1 80.12 404 ALA A CA 1
ATOM 3181 C C . ALA A 1 404 ? 25.188 -25.812 -14.891 1 80.12 404 ALA A C 1
ATOM 3183 O O . ALA A 1 404 ? 24.812 -25.734 -13.719 1 80.12 404 ALA A O 1
ATOM 3184 N N . LEU A 1 405 ? 24.422 -26.094 -15.875 1 82.5 405 LEU A N 1
ATOM 3185 C CA . LEU A 1 405 ? 22.984 -26.234 -15.656 1 82.5 405 LEU A CA 1
ATOM 3186 C C . LEU A 1 405 ? 22.641 -27.656 -15.242 1 82.5 405 LEU A C 1
ATOM 3188 O O . LEU A 1 405 ? 21.75 -27.875 -14.414 1 82.5 405 LEU A O 1
ATOM 3192 N N . PHE A 1 406 ? 23.297 -28.625 -15.938 1 83 406 PHE A N 1
ATOM 3193 C CA . PHE A 1 406 ? 22.844 -29.984 -15.773 1 83 406 PHE A CA 1
ATOM 3194 C C . PHE A 1 406 ? 23.875 -30.828 -15.031 1 83 406 PHE A C 1
ATOM 3196 O O . PHE A 1 406 ? 23.594 -31.938 -14.594 1 83 406 PHE A O 1
ATOM 3203 N N . GLY A 1 407 ? 24.953 -30.297 -14.828 1 78.12 407 GLY A N 1
ATOM 3204 C CA . GLY A 1 407 ? 26.016 -31.062 -14.203 1 78.12 407 GLY A CA 1
ATOM 3205 C C . GLY A 1 407 ? 26.844 -31.859 -15.195 1 78.12 407 GLY A C 1
ATOM 3206 O O . GLY A 1 407 ? 26.422 -32.062 -16.328 1 78.12 407 GLY A O 1
ATOM 3207 N N . SER A 1 408 ? 28.047 -32.281 -14.742 1 75.69 408 SER A N 1
ATOM 3208 C CA . SER A 1 408 ? 28.969 -33.031 -15.602 1 75.69 408 SER A CA 1
ATOM 3209 C C . SER A 1 408 ? 28.547 -34.469 -15.766 1 75.69 408 SER A C 1
ATOM 3211 O O . SER A 1 408 ? 28.969 -35.156 -16.703 1 75.69 408 SER A O 1
ATOM 3213 N N . HIS A 1 409 ? 27.594 -34.875 -14.922 1 76.62 409 HIS A N 1
ATOM 3214 C CA . HIS A 1 409 ? 27.234 -36.281 -14.93 1 76.62 409 HIS A CA 1
ATOM 3215 C C . HIS A 1 409 ? 26.219 -36.594 -16.016 1 76.62 409 HIS A C 1
ATOM 3217 O O . HIS A 1 409 ? 26.047 -37.75 -16.391 1 76.62 409 HIS A O 1
ATOM 3223 N N . LEU A 1 410 ? 25.531 -35.562 -16.375 1 78.38 410 LEU A N 1
ATOM 3224 C CA . LEU A 1 410 ? 24.578 -35.75 -17.453 1 78.38 410 LEU A CA 1
ATOM 3225 C C . LEU A 1 410 ? 25.141 -35.25 -18.766 1 78.38 410 LEU A C 1
ATOM 3227 O O . LEU A 1 410 ? 25.453 -34.062 -18.906 1 78.38 410 LEU A O 1
ATOM 3231 N N . SER A 1 411 ? 25.406 -36.188 -19.688 1 74.75 411 SER A N 1
ATOM 3232 C CA . SER A 1 411 ? 26.062 -35.75 -20.922 1 74.75 411 SER A CA 1
ATOM 3233 C C . SER A 1 411 ? 25.156 -35.938 -22.125 1 74.75 411 SER A C 1
ATOM 3235 O O . SER A 1 411 ? 25.234 -35.188 -23.094 1 74.75 411 SER A O 1
ATOM 3237 N N . SER A 1 412 ? 24.25 -36.844 -22 1 85.56 412 SER A N 1
ATOM 3238 C CA . SER A 1 412 ? 23.406 -37.062 -23.172 1 85.56 412 SER A CA 1
ATOM 3239 C C . SER A 1 412 ? 22.109 -36.281 -23.094 1 85.56 412 SER A C 1
ATOM 3241 O O . SER A 1 412 ? 21.562 -36.094 -22.016 1 85.56 412 SER A O 1
ATOM 3243 N N . PRO A 1 413 ? 21.703 -35.719 -24.234 1 88.56 413 PRO A N 1
ATOM 3244 C CA . PRO A 1 413 ? 20.438 -34.969 -24.266 1 88.56 413 PRO A CA 1
ATOM 3245 C C . PRO A 1 413 ? 19.266 -35.781 -23.703 1 88.56 413 PRO A C 1
ATOM 3247 O O . PRO A 1 413 ? 18.391 -35.219 -23.047 1 88.56 413 PRO A O 1
ATOM 3250 N N . GLY A 1 414 ? 19.266 -37.062 -23.969 1 88.56 414 GLY A N 1
ATOM 3251 C CA . GLY A 1 414 ? 18.203 -37.938 -23.484 1 88.56 414 GLY A CA 1
ATOM 3252 C C . GLY A 1 414 ? 18.156 -38 -21.969 1 88.56 414 GLY A C 1
ATOM 3253 O O . GLY A 1 414 ? 17.078 -37.969 -21.375 1 88.56 414 GLY A O 1
ATOM 3254 N N . GLU A 1 415 ? 19.344 -38.156 -21.391 1 87.69 415 GLU A N 1
ATOM 3255 C CA . GLU A 1 415 ? 19.438 -38.219 -19.938 1 87.69 415 GLU A CA 1
ATOM 3256 C C . GLU A 1 415 ? 19.016 -36.906 -19.281 1 87.69 415 GLU A C 1
ATOM 3258 O O . GLU A 1 415 ? 18.312 -36.906 -18.266 1 87.69 415 GLU A O 1
ATOM 3263 N N . ILE A 1 416 ? 19.438 -35.844 -19.891 1 88.31 416 ILE A N 1
ATOM 3264 C CA . ILE A 1 416 ? 19.094 -34.531 -19.375 1 88.31 416 ILE A CA 1
ATOM 3265 C C . ILE A 1 416 ? 17.578 -34.312 -19.469 1 88.31 416 ILE A C 1
ATOM 3267 O O . ILE A 1 416 ? 16.953 -33.844 -18.531 1 88.31 416 ILE A O 1
ATOM 3271 N N . PHE A 1 417 ? 17.031 -34.656 -20.578 1 90.31 417 PHE A N 1
ATOM 3272 C CA . PHE A 1 417 ? 15.602 -34.531 -20.812 1 90.31 417 PHE A CA 1
ATOM 3273 C C . PHE A 1 417 ? 14.812 -35.312 -19.781 1 90.31 417 PHE A C 1
ATOM 3275 O O . PHE A 1 417 ? 13.828 -34.812 -19.219 1 90.31 417 PHE A O 1
ATOM 3282 N N . SER A 1 418 ? 15.219 -36.531 -19.547 1 87.19 418 SER A N 1
ATOM 3283 C CA . SER A 1 418 ? 14.539 -37.375 -18.578 1 87.19 418 SER A CA 1
ATOM 3284 C C . SER A 1 418 ? 14.633 -36.812 -17.172 1 87.19 418 SER A C 1
ATOM 3286 O O . SER A 1 418 ? 13.719 -37 -16.359 1 87.19 418 SER A O 1
ATOM 3288 N N . ALA A 1 419 ? 15.711 -36.25 -16.906 1 82.88 419 ALA A N 1
ATOM 3289 C CA . ALA A 1 419 ? 15.898 -35.656 -15.586 1 82.88 419 ALA A CA 1
ATOM 3290 C C . ALA A 1 419 ? 15.008 -34.406 -15.406 1 82.88 419 ALA A C 1
ATOM 3292 O O . ALA A 1 419 ? 14.539 -34.156 -14.297 1 82.88 419 ALA A O 1
ATOM 3293 N N . LEU A 1 420 ? 14.82 -33.719 -16.469 1 85.56 420 LEU A N 1
ATOM 3294 C CA . LEU A 1 420 ? 14.031 -32.469 -16.422 1 85.56 420 LEU A CA 1
ATOM 3295 C C . LEU A 1 420 ? 12.539 -32.812 -16.406 1 85.56 420 LEU A C 1
ATOM 3297 O O . LEU A 1 420 ? 11.742 -32.062 -15.828 1 85.56 420 LEU A O 1
ATOM 3301 N N . ASP A 1 421 ? 12.211 -33.812 -17.078 1 86.12 421 ASP A N 1
ATOM 3302 C CA . ASP A 1 421 ? 10.805 -34.219 -17.188 1 86.12 421 ASP A CA 1
ATOM 3303 C C . ASP A 1 421 ? 10.336 -34.906 -15.914 1 86.12 421 ASP A C 1
ATOM 3305 O O . ASP A 1 421 ? 10.031 -36.125 -15.945 1 86.12 421 ASP A O 1
ATOM 3309 N N . VAL A 1 422 ? 10.125 -34.219 -14.891 1 78.38 422 VAL A N 1
ATOM 3310 C CA . VAL A 1 422 ? 9.844 -34.75 -13.547 1 78.38 422 VAL A CA 1
ATOM 3311 C C . VAL A 1 422 ? 8.492 -35.438 -13.531 1 78.38 422 VAL A C 1
ATOM 3313 O O . VAL A 1 422 ? 8.32 -36.469 -12.836 1 78.38 422 VAL A O 1
ATOM 3316 N N . ASN A 1 423 ? 7.543 -35 -14.312 1 76.12 423 ASN A N 1
ATOM 3317 C CA . ASN A 1 423 ? 6.215 -35.594 -14.273 1 76.12 423 ASN A CA 1
ATOM 3318 C C . ASN A 1 423 ? 6.066 -36.688 -15.312 1 76.12 423 ASN A C 1
ATOM 3320 O O . ASN A 1 423 ? 5.004 -37.312 -15.43 1 76.12 423 ASN A O 1
ATOM 3324 N N . ASP A 1 424 ? 7.059 -36.938 -16.141 1 80.44 424 ASP A N 1
ATOM 3325 C CA . ASP A 1 424 ? 7.172 -38.031 -17.094 1 80.44 424 ASP A CA 1
ATOM 3326 C C . ASP A 1 424 ? 6.082 -37.938 -18.156 1 80.44 424 ASP A C 1
ATOM 3328 O O . ASP A 1 424 ? 5.457 -38.969 -18.484 1 80.44 424 ASP A O 1
ATOM 3332 N N . ASP A 1 425 ? 5.754 -36.75 -18.578 1 82.69 425 ASP A N 1
ATOM 3333 C CA . ASP A 1 425 ? 4.723 -36.625 -19.609 1 82.69 425 ASP A CA 1
ATOM 3334 C C . ASP A 1 425 ? 5.344 -36.438 -20.984 1 82.69 425 ASP A C 1
ATOM 3336 O O . ASP A 1 425 ? 4.633 -36.188 -21.969 1 82.69 425 ASP A O 1
ATOM 3340 N N . GLY A 1 426 ? 6.629 -36.5 -21.031 1 87.88 426 GLY A N 1
ATOM 3341 C CA . GLY A 1 426 ? 7.328 -36.5 -22.312 1 87.88 426 GLY A CA 1
ATOM 3342 C C . GLY A 1 426 ? 7.617 -35.094 -22.797 1 87.88 426 GLY A C 1
ATOM 3343 O O . GLY A 1 426 ? 8.094 -34.906 -23.922 1 87.88 426 GLY A O 1
ATOM 3344 N N . GLU A 1 427 ? 7.23 -34.125 -22.062 1 90.88 427 GLU A N 1
ATOM 3345 C CA . GLU A 1 427 ? 7.504 -32.719 -22.375 1 90.88 427 GLU A CA 1
ATOM 3346 C C . GLU A 1 427 ? 8.086 -31.984 -21.172 1 90.88 427 GLU A C 1
ATOM 3348 O O . GLU A 1 427 ? 7.848 -32.375 -20.031 1 90.88 427 GLU A O 1
ATOM 3353 N N . ILE A 1 428 ? 8.914 -31.016 -21.5 1 89.06 428 ILE A N 1
ATOM 3354 C CA . ILE A 1 428 ? 9.477 -30.188 -20.438 1 89.06 428 ILE A CA 1
ATOM 3355 C C . ILE A 1 428 ? 8.812 -28.812 -20.469 1 89.06 428 ILE A C 1
ATOM 3357 O O . ILE A 1 428 ? 8.68 -28.203 -21.531 1 89.06 428 ILE A O 1
ATOM 3361 N N . ASP A 1 429 ? 8.328 -28.453 -19.328 1 85.19 429 ASP A N 1
ATOM 3362 C CA . ASP A 1 429 ? 7.738 -27.125 -19.25 1 85.19 429 ASP A CA 1
ATOM 3363 C C . ASP A 1 429 ? 8.633 -26.172 -18.453 1 85.19 429 ASP A C 1
ATOM 3365 O O . ASP A 1 429 ? 9.719 -26.562 -18 1 85.19 429 ASP A O 1
ATOM 3369 N N . TYR A 1 430 ? 8.25 -24.938 -18.438 1 85.44 430 TYR A N 1
ATOM 3370 C CA . TYR A 1 430 ? 9.047 -23.891 -17.797 1 85.44 430 TYR A CA 1
ATOM 3371 C C . TYR A 1 430 ? 9.273 -24.203 -16.328 1 85.44 430 TYR A C 1
ATOM 3373 O O . TYR A 1 430 ? 10.367 -23.969 -15.797 1 85.44 430 TYR A O 1
ATOM 3381 N N . HIS A 1 431 ? 8.281 -24.688 -15.625 1 80.69 431 HIS A N 1
ATOM 3382 C CA . HIS A 1 431 ? 8.375 -24.938 -14.195 1 80.69 431 HIS A CA 1
ATOM 3383 C C . HIS A 1 431 ? 9.383 -26.047 -13.891 1 80.69 431 HIS A C 1
ATOM 3385 O O . HIS A 1 431 ? 10.078 -26 -12.875 1 80.69 431 HIS A O 1
ATOM 3391 N N . GLU A 1 432 ? 9.391 -27 -14.742 1 80.5 432 GLU A N 1
ATOM 3392 C CA . GLU A 1 432 ? 10.375 -28.078 -14.602 1 80.5 432 GLU A CA 1
ATOM 3393 C C . GLU A 1 432 ? 11.797 -27.547 -14.797 1 80.5 432 GLU A C 1
ATOM 3395 O O . GLU A 1 432 ? 12.711 -27.953 -14.078 1 80.5 432 GLU A O 1
ATOM 3400 N N . MET A 1 433 ? 11.898 -26.688 -15.75 1 81.56 433 MET A N 1
ATOM 3401 C CA . MET A 1 433 ? 13.203 -26.062 -15.977 1 81.56 433 MET A CA 1
ATOM 3402 C C . MET A 1 433 ? 13.625 -25.234 -14.773 1 81.56 433 MET A C 1
ATOM 3404 O O . MET A 1 433 ? 14.781 -25.266 -14.359 1 81.56 433 MET A O 1
ATOM 3408 N N . MET A 1 434 ? 12.625 -24.547 -14.242 1 78.56 434 MET A N 1
ATOM 3409 C CA . MET A 1 434 ? 12.93 -23.688 -13.102 1 78.56 434 MET A CA 1
ATOM 3410 C C . MET A 1 434 ? 13.242 -24.531 -11.867 1 78.56 434 MET A C 1
ATOM 3412 O O . MET A 1 434 ? 14.078 -24.141 -11.047 1 78.56 434 MET A O 1
ATOM 3416 N N . ALA A 1 435 ? 12.523 -25.562 -11.727 1 75.25 435 ALA A N 1
ATOM 3417 C CA . ALA A 1 435 ? 12.805 -26.469 -10.617 1 75.25 435 ALA A CA 1
ATOM 3418 C C . ALA A 1 435 ? 14.242 -27 -10.688 1 75.25 435 ALA A C 1
ATOM 3420 O O . ALA A 1 435 ? 14.898 -27.156 -9.656 1 75.25 435 ALA A O 1
ATOM 3421 N N . MET A 1 436 ? 14.664 -27.281 -11.859 1 76.31 436 MET A N 1
ATOM 3422 C CA . MET A 1 436 ? 16.047 -27.719 -12.062 1 76.31 436 MET A CA 1
ATOM 3423 C C . MET A 1 436 ? 17.031 -26.625 -11.672 1 76.31 436 MET A C 1
ATOM 3425 O O . MET A 1 436 ? 18.016 -26.875 -10.984 1 76.31 436 MET A O 1
ATOM 3429 N N . ALA A 1 437 ? 16.688 -25.422 -12.164 1 73.5 437 ALA A N 1
ATOM 3430 C CA . ALA A 1 437 ? 17.562 -24.297 -11.82 1 73.5 437 ALA A CA 1
ATOM 3431 C C . ALA A 1 437 ? 17.641 -24.109 -10.312 1 73.5 437 ALA A C 1
ATOM 3433 O O . ALA A 1 437 ? 18.703 -23.828 -9.766 1 73.5 437 ALA A O 1
ATOM 3434 N N . GLU A 1 438 ? 16.516 -24.219 -9.68 1 70.19 438 GLU A N 1
ATOM 3435 C CA . GLU A 1 438 ? 16.469 -24.062 -8.234 1 70.19 438 GLU A CA 1
ATOM 3436 C C . GLU A 1 438 ? 17.266 -25.156 -7.523 1 70.19 438 GLU A C 1
ATOM 3438 O O . GLU A 1 438 ? 17.906 -24.906 -6.512 1 70.19 438 GLU A O 1
ATOM 3443 N N . SER A 1 439 ? 17.125 -26.312 -8.062 1 68.38 439 SER A N 1
ATOM 3444 C CA . SER A 1 439 ? 17.844 -27.438 -7.469 1 68.38 439 SER A CA 1
ATOM 3445 C C . SER A 1 439 ? 19.359 -27.25 -7.598 1 68.38 439 SER A C 1
ATOM 3447 O O . SER A 1 439 ? 20.125 -27.766 -6.789 1 68.38 439 SER A O 1
ATOM 3449 N N . ARG A 1 440 ? 19.703 -26.469 -8.656 1 71 440 ARG A N 1
ATOM 3450 C CA . ARG A 1 440 ? 21.109 -26.188 -8.875 1 71 440 ARG A CA 1
ATOM 3451 C C . ARG A 1 440 ? 21.547 -24.938 -8.094 1 71 440 ARG A C 1
ATOM 3453 O O . ARG A 1 440 ? 22.719 -24.562 -8.125 1 71 440 ARG A O 1
ATOM 3460 N N . GLY A 1 441 ? 20.625 -24.469 -7.383 1 60.31 441 GLY A N 1
ATOM 3461 C CA . GLY A 1 441 ? 20.969 -23.375 -6.5 1 60.31 441 GLY A CA 1
ATOM 3462 C C . GLY A 1 441 ? 20.562 -22.016 -7.047 1 60.31 441 GLY A C 1
ATOM 3463 O O . GLY A 1 441 ? 20.922 -20.984 -6.484 1 60.31 441 GLY A O 1
ATOM 3464 N N . ALA A 1 442 ? 20.078 -21.938 -8.289 1 56.88 442 ALA A N 1
ATOM 3465 C CA . ALA A 1 442 ? 19.641 -20.641 -8.797 1 56.88 442 ALA A CA 1
ATOM 3466 C C . ALA A 1 442 ? 18.172 -20.375 -8.453 1 56.88 442 ALA A C 1
ATOM 3468 O O . ALA A 1 442 ? 17.281 -20.844 -9.148 1 56.88 442 ALA A O 1
ATOM 3469 N N . GLY A 1 443 ? 17.844 -20.172 -7.277 1 55.53 443 GLY A N 1
ATOM 3470 C CA . GLY A 1 443 ? 16.484 -19.75 -6.984 1 55.53 443 GLY A CA 1
ATOM 3471 C C . GLY A 1 443 ? 16.062 -18.516 -7.766 1 55.53 443 GLY A C 1
ATOM 3472 O O . GLY A 1 443 ? 16.219 -17.391 -7.297 1 55.53 443 GLY A O 1
ATOM 3473 N N . ILE A 1 444 ? 15.938 -18.734 -9.125 1 50.78 444 ILE A N 1
ATOM 3474 C CA . ILE A 1 444 ? 15.703 -17.609 -10.023 1 50.78 444 ILE A CA 1
ATOM 3475 C C . ILE A 1 444 ? 14.578 -16.734 -9.477 1 50.78 444 ILE A C 1
ATOM 3477 O O . ILE A 1 444 ? 14.727 -15.516 -9.383 1 50.78 444 ILE A O 1
ATOM 3481 N N . GLU A 1 445 ? 13.398 -17.484 -9.273 1 49 445 GLU A N 1
ATOM 3482 C CA . GLU A 1 445 ? 12.297 -16.656 -8.781 1 49 445 GLU A CA 1
ATOM 3483 C C . GLU A 1 445 ? 12.578 -16.125 -7.379 1 49 445 GLU A C 1
ATOM 3485 O O . GLU A 1 445 ? 12.273 -14.977 -7.066 1 49 445 GLU A O 1
ATOM 3490 N N . SER A 1 446 ? 13.172 -17.219 -6.684 1 45.38 446 SER A N 1
ATOM 3491 C CA . SER A 1 446 ? 13.492 -16.875 -5.301 1 45.38 446 SER A CA 1
ATOM 3492 C C . SER A 1 446 ? 14.57 -15.797 -5.242 1 45.38 446 SER A C 1
ATOM 3494 O O . SER A 1 446 ? 14.555 -14.961 -4.34 1 45.38 446 SER A O 1
ATOM 3496 N N . GLN A 1 447 ? 15.555 -16.047 -5.961 1 44.47 447 GLN A N 1
ATOM 3497 C CA . GLN A 1 447 ? 16.656 -15.094 -5.906 1 44.47 447 GLN A CA 1
ATOM 3498 C C . GLN A 1 447 ? 16.203 -13.703 -6.348 1 44.47 447 GLN A C 1
ATOM 3500 O O . GLN A 1 447 ? 16.609 -12.695 -5.773 1 44.47 447 GLN A O 1
ATOM 3505 N N . ILE A 1 448 ? 15.625 -13.781 -7.66 1 42.94 448 ILE A N 1
ATOM 3506 C CA . ILE A 1 448 ? 15.117 -12.445 -7.938 1 42.94 448 ILE A CA 1
ATOM 3507 C C . ILE A 1 448 ? 14.383 -11.906 -6.715 1 42.94 448 ILE A C 1
ATOM 3509 O O . ILE A 1 448 ? 14.578 -10.758 -6.32 1 42.94 448 ILE A O 1
ATOM 3513 N N . ILE A 1 449 ? 13.523 -13.023 -6.176 1 43.06 449 ILE A N 1
ATOM 3514 C CA . ILE A 1 449 ? 12.719 -12.773 -4.984 1 43.06 449 ILE A CA 1
ATOM 3515 C C . ILE A 1 449 ? 13.57 -12.969 -3.732 1 43.06 449 ILE A C 1
ATOM 3517 O O . ILE A 1 449 ? 13.367 -12.289 -2.725 1 43.06 449 ILE A O 1
ATOM 3521 N N . GLY A 1 450 ? 14.477 -14.016 -3.748 1 44.78 450 GLY A N 1
ATOM 3522 C CA . GLY A 1 450 ? 15.203 -14.531 -2.596 1 44.78 450 GLY A CA 1
ATOM 3523 C C . GLY A 1 450 ? 15.977 -13.453 -1.853 1 44.78 450 GLY A C 1
ATOM 3524 O O . GLY A 1 450 ? 16.156 -13.539 -0.634 1 44.78 450 GLY A O 1
ATOM 3525 N N . ALA A 1 451 ? 16.688 -12.68 -2.672 1 46.97 451 ALA A N 1
ATOM 3526 C CA . ALA A 1 451 ? 17.562 -11.789 -1.922 1 46.97 451 ALA A CA 1
ATOM 3527 C C . ALA A 1 451 ? 16.781 -11.008 -0.87 1 46.97 451 ALA A C 1
ATOM 3529 O O . ALA A 1 451 ? 17.359 -10.555 0.126 1 46.97 451 ALA A O 1
ATOM 3530 N N . GLY A 1 452 ? 15.531 -11.234 -0.936 1 54.88 452 GLY A N 1
ATOM 3531 C CA . GLY A 1 452 ? 14.711 -10.609 0.09 1 54.88 452 GLY A CA 1
ATOM 3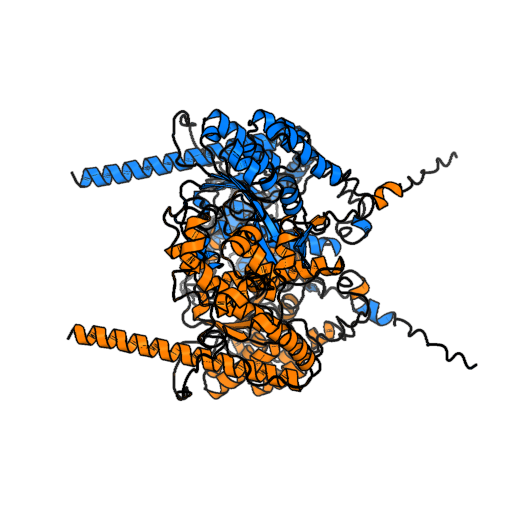532 C C . GLY A 1 452 ? 13.969 -11.609 0.956 1 54.88 452 GLY A C 1
ATOM 3533 O O . GLY A 1 452 ? 13.078 -11.234 1.723 1 54.88 452 GLY A O 1
ATOM 3534 N N . TRP A 1 453 ? 14.688 -12.984 0.773 1 65 453 TRP A N 1
ATOM 3535 C CA . TRP A 1 453 ? 14 -14.031 1.527 1 65 453 TRP A CA 1
ATOM 3536 C C . TRP A 1 453 ? 14.391 -13.977 3.002 1 65 453 TRP A C 1
ATOM 3538 O O . TRP A 1 453 ? 15.562 -13.781 3.336 1 65 453 TRP A O 1
ATOM 3548 N N . THR A 1 454 ? 13.539 -14.016 3.895 1 64.44 454 THR A N 1
ATOM 3549 C CA . THR A 1 454 ? 13.758 -14.039 5.336 1 64.44 454 THR A CA 1
ATOM 3550 C C . THR A 1 454 ? 13.141 -15.281 5.961 1 64.44 454 THR A C 1
ATOM 3552 O O . THR A 1 454 ? 12.008 -15.641 5.648 1 64.44 454 THR A O 1
ATOM 3555 N N . SER A 1 455 ? 14.062 -16.016 6.586 1 64.88 455 SER A N 1
ATOM 3556 C CA . SER A 1 455 ? 13.523 -17.156 7.332 1 64.88 455 SER A CA 1
ATOM 3557 C C . SER A 1 455 ? 12.68 -16.688 8.516 1 64.88 455 SER A C 1
ATOM 3559 O O . SER A 1 455 ? 13.086 -15.789 9.258 1 64.88 455 SER A O 1
ATOM 3561 N N . ILE A 1 456 ? 11.5 -17.219 8.555 1 67.5 456 ILE A N 1
ATOM 3562 C CA . ILE A 1 456 ? 10.602 -16.859 9.648 1 67.5 456 ILE A CA 1
ATOM 3563 C C . ILE A 1 456 ? 10.367 -18.078 10.539 1 67.5 456 ILE A C 1
ATOM 3565 O O . ILE A 1 456 ? 9.633 -19 10.156 1 67.5 456 ILE A O 1
ATOM 3569 N N . ASN A 1 457 ? 11.016 -18.234 11.578 1 58.16 457 ASN A N 1
ATOM 3570 C CA . ASN A 1 457 ? 10.945 -19.422 12.414 1 58.16 457 ASN A CA 1
ATOM 3571 C C . ASN A 1 457 ? 10.18 -19.156 13.703 1 58.16 457 ASN A C 1
ATOM 3573 O O . ASN A 1 457 ? 9.75 -20.094 14.383 1 58.16 457 ASN A O 1
ATOM 3577 N N . LYS A 1 458 ? 10.023 -17.875 14.164 1 54.31 458 LYS A N 1
ATOM 3578 C CA . LYS A 1 458 ? 9.359 -17.562 15.422 1 54.31 458 LYS A CA 1
ATOM 3579 C C . LYS A 1 458 ? 8.117 -16.703 15.195 1 54.31 458 LYS A C 1
ATOM 3581 O O . LYS A 1 458 ? 8.102 -15.859 14.305 1 54.31 458 LYS A O 1
ATOM 3586 N N . PRO A 1 459 ? 6.988 -17.109 15.938 1 54.53 459 PRO A N 1
ATOM 3587 C CA . PRO A 1 459 ? 5.742 -16.344 15.797 1 54.53 459 PRO A CA 1
ATOM 3588 C C . PRO A 1 459 ? 5.949 -14.836 15.945 1 54.53 459 PRO A C 1
ATOM 3590 O O . PRO A 1 459 ? 5.293 -14.055 15.258 1 54.53 459 PRO A O 1
ATOM 3593 N N . GLN A 1 460 ? 6.82 -14.422 16.875 1 50.38 460 GLN A N 1
ATOM 3594 C CA . GLN A 1 460 ? 7.062 -13 17.094 1 50.38 460 GLN A CA 1
ATOM 3595 C C . GLN A 1 460 ? 7.625 -12.336 15.844 1 50.38 460 GLN A C 1
ATOM 3597 O O . GLN A 1 460 ? 7.406 -11.148 15.609 1 50.38 460 GLN A O 1
ATOM 3602 N N . ASN A 1 461 ? 8.148 -13.219 15.078 1 60.34 461 ASN A N 1
ATOM 3603 C CA . ASN A 1 461 ? 8.773 -12.711 13.859 1 60.34 461 ASN A CA 1
ATOM 3604 C C . ASN A 1 461 ? 7.742 -12.469 12.766 1 60.34 461 ASN A C 1
ATOM 3606 O O . ASN A 1 461 ? 8.008 -11.734 11.805 1 60.34 461 ASN A O 1
ATOM 3610 N N . ILE A 1 462 ? 6.539 -12.969 13.172 1 63.88 462 ILE A N 1
ATOM 3611 C CA . ILE A 1 462 ? 5.559 -12.891 12.094 1 63.88 462 ILE A CA 1
ATOM 3612 C C . ILE A 1 462 ? 5.047 -11.461 11.961 1 63.88 462 ILE A C 1
ATOM 3614 O O . ILE A 1 462 ? 4.945 -10.93 10.852 1 63.88 462 ILE A O 1
ATOM 3618 N N . ILE A 1 463 ? 4.816 -10.719 13.047 1 62.12 463 ILE A N 1
ATOM 3619 C CA . ILE A 1 463 ? 4.289 -9.359 13.016 1 62.12 463 ILE A CA 1
ATOM 3620 C C . ILE A 1 463 ? 5.336 -8.414 12.43 1 62.12 463 ILE A C 1
ATOM 3622 O O . ILE A 1 463 ? 5.012 -7.555 11.602 1 62.12 463 ILE A O 1
ATOM 3626 N N . ASP A 1 464 ? 6.516 -8.648 12.844 1 63.25 464 ASP A N 1
ATOM 3627 C CA . ASP A 1 464 ? 7.605 -7.859 12.281 1 63.25 464 ASP A CA 1
ATOM 3628 C C . ASP A 1 464 ? 7.707 -8.062 10.766 1 63.25 464 ASP A C 1
ATOM 3630 O O . ASP A 1 464 ? 7.887 -7.105 10.016 1 63.25 464 ASP A O 1
ATOM 3634 N N . CYS A 1 465 ? 7.578 -9.281 10.414 1 69.31 465 CYS A N 1
ATOM 3635 C CA . CYS A 1 465 ? 7.684 -9.594 8.992 1 69.31 465 CYS A CA 1
ATOM 3636 C C . CYS A 1 465 ? 6.523 -8.984 8.211 1 69.31 465 CYS A C 1
ATOM 3638 O O . CYS A 1 465 ? 6.703 -8.523 7.082 1 69.31 465 CYS A O 1
ATOM 3640 N N . VAL A 1 466 ? 5.402 -8.977 8.906 1 70.25 466 VAL A N 1
ATOM 3641 C CA . VAL A 1 466 ? 4.234 -8.359 8.281 1 70.25 466 VAL A CA 1
ATOM 3642 C C . VAL A 1 466 ? 4.492 -6.871 8.055 1 70.25 466 VAL A C 1
ATOM 3644 O O . VAL A 1 466 ? 4.246 -6.352 6.965 1 70.25 466 VAL A O 1
ATOM 3647 N N . PHE A 1 467 ? 5.062 -6.191 8.961 1 67.44 467 PHE A N 1
ATOM 3648 C CA . PHE A 1 467 ? 5.336 -4.766 8.844 1 67.44 467 PHE A CA 1
ATOM 3649 C C . PHE A 1 467 ? 6.391 -4.496 7.781 1 67.44 467 PHE A C 1
ATOM 3651 O O . PHE A 1 467 ? 6.238 -3.594 6.961 1 67.44 467 PHE A O 1
ATOM 3658 N N . ARG A 1 468 ? 7.367 -5.281 7.762 1 69.06 468 ARG A N 1
ATOM 3659 C CA . ARG A 1 468 ? 8.414 -5.129 6.754 1 69.06 468 ARG A CA 1
ATOM 3660 C C . ARG A 1 468 ? 7.852 -5.352 5.352 1 69.06 468 ARG A C 1
ATOM 3662 O O . ARG A 1 468 ? 8.234 -4.656 4.41 1 69.06 468 ARG A O 1
ATOM 3669 N N . THR A 1 469 ? 7.031 -6.367 5.363 1 71.06 469 THR A N 1
ATOM 3670 C CA . THR A 1 469 ? 6.398 -6.645 4.082 1 71.06 469 THR A CA 1
ATOM 3671 C C . THR A 1 469 ? 5.598 -5.441 3.6 1 71.06 469 THR A C 1
ATOM 3673 O O . THR A 1 469 ? 5.695 -5.047 2.436 1 71.06 469 THR A O 1
ATOM 3676 N N . LEU A 1 470 ? 4.949 -4.824 4.465 1 69.62 470 LEU A N 1
ATOM 3677 C CA . LEU A 1 470 ? 4.148 -3.662 4.105 1 69.62 470 LEU A CA 1
ATOM 3678 C C . LEU A 1 470 ? 5.039 -2.492 3.697 1 69.62 470 LEU A C 1
ATOM 3680 O O . LEU A 1 470 ? 4.816 -1.866 2.658 1 69.62 470 LEU A O 1
ATOM 3684 N N . LEU A 1 471 ? 6.039 -2.191 4.473 1 67.44 471 LEU A N 1
ATOM 3685 C CA . LEU A 1 471 ? 6.945 -1.083 4.191 1 67.44 471 LEU A CA 1
ATOM 3686 C C . LEU A 1 471 ? 7.641 -1.272 2.85 1 67.44 471 LEU A C 1
ATOM 3688 O O . LEU A 1 471 ? 7.777 -0.32 2.078 1 67.44 471 LEU A O 1
ATOM 3692 N N . MET A 1 472 ? 8.016 -2.5 2.551 1 70.69 472 MET A N 1
ATOM 3693 C CA . MET A 1 472 ? 8.703 -2.789 1.295 1 70.69 472 MET A CA 1
ATOM 3694 C C . MET A 1 472 ? 7.777 -2.574 0.104 1 70.69 472 MET A C 1
ATOM 3696 O O . MET A 1 472 ? 8.211 -2.094 -0.946 1 70.69 472 MET A O 1
ATOM 3700 N N . ASN A 1 473 ? 6.586 -2.926 0.315 1 71.5 473 ASN A N 1
ATOM 3701 C CA . ASN A 1 473 ? 5.672 -2.818 -0.816 1 71.5 473 ASN A CA 1
ATOM 3702 C C . ASN A 1 473 ? 5.25 -1.372 -1.061 1 71.5 473 ASN A C 1
ATOM 3704 O O . ASN A 1 473 ? 4.965 -0.988 -2.195 1 71.5 473 ASN A O 1
ATOM 3708 N N . VAL A 1 474 ? 5.273 -0.556 -0.024 1 67.56 474 VAL A N 1
ATOM 3709 C CA . VAL A 1 474 ? 5.066 0.875 -0.224 1 67.56 474 VAL A CA 1
ATOM 3710 C C . VAL A 1 474 ? 6.23 1.456 -1.024 1 67.56 474 VAL A C 1
ATOM 3712 O O . VAL A 1 474 ? 6.023 2.246 -1.949 1 67.56 474 VAL A O 1
ATOM 3715 N N . LYS A 1 475 ? 7.434 0.996 -0.724 1 69.75 475 LYS A N 1
ATOM 3716 C CA . LYS A 1 475 ? 8.625 1.419 -1.45 1 69.75 475 LYS A CA 1
ATOM 3717 C C . LYS A 1 475 ? 8.562 0.989 -2.914 1 69.75 475 LYS A C 1
ATOM 3719 O O . LYS A 1 475 ? 8.906 1.763 -3.809 1 69.75 475 LYS A O 1
ATOM 3724 N N . ARG A 1 476 ? 8.102 -0.188 -3.127 1 71.56 476 ARG A N 1
ATOM 3725 C CA . ARG A 1 476 ? 7.996 -0.741 -4.473 1 71.56 476 ARG A CA 1
ATOM 3726 C C . ARG A 1 476 ? 7.023 0.067 -5.324 1 71.56 476 ARG A C 1
ATOM 3728 O O . ARG A 1 476 ? 7.242 0.251 -6.523 1 71.56 476 ARG A O 1
ATOM 3735 N N . ALA A 1 477 ? 5.992 0.58 -4.734 1 68 477 ALA A N 1
ATOM 3736 C CA . ALA A 1 477 ? 4.969 1.337 -5.453 1 68 477 ALA A CA 1
ATOM 3737 C C . ALA A 1 477 ? 5.555 2.605 -6.066 1 68 477 ALA A C 1
ATOM 3739 O O . ALA A 1 477 ? 5.195 2.984 -7.184 1 68 477 ALA A O 1
ATOM 3740 N N . PHE A 1 478 ? 6.535 3.162 -5.477 1 67.69 478 PHE A N 1
ATOM 3741 C CA . PHE A 1 478 ? 7.102 4.41 -5.969 1 67.69 478 PHE A CA 1
ATOM 3742 C C . PHE A 1 478 ? 8.117 4.145 -7.074 1 67.69 478 PHE A C 1
ATOM 3744 O O . PHE A 1 478 ? 8.359 5.008 -7.922 1 67.69 478 PHE A O 1
ATOM 3751 N N . LEU A 1 479 ? 8.75 2.971 -7.02 1 70.38 479 LEU A N 1
ATOM 3752 C CA . LEU A 1 479 ? 9.719 2.621 -8.047 1 70.38 479 LEU A CA 1
ATOM 3753 C C . LEU A 1 479 ? 9.039 2.43 -9.398 1 70.38 479 LEU A C 1
ATOM 3755 O O . LEU A 1 479 ? 9.656 2.633 -10.445 1 70.38 479 LEU A O 1
ATOM 3759 N N . GLU A 1 480 ? 7.754 2.186 -9.297 1 66.31 480 GLU A N 1
ATOM 3760 C CA . GLU A 1 480 ? 6.988 1.952 -10.516 1 66.31 480 GLU A CA 1
ATOM 3761 C C . GLU A 1 480 ? 6.367 3.248 -11.031 1 66.31 480 GLU A C 1
ATOM 3763 O O . GLU A 1 480 ? 5.859 3.293 -12.156 1 66.31 480 GLU A O 1
ATOM 3768 N N . SER A 1 481 ? 6.547 4.352 -10.219 1 68.81 481 SER A N 1
ATOM 3769 C CA . SER A 1 481 ? 5.957 5.633 -10.586 1 68.81 481 SER A CA 1
ATOM 3770 C C . SER A 1 481 ? 7 6.57 -11.188 1 68.81 481 SER A C 1
ATOM 3772 O O . SER A 1 481 ? 8.195 6.262 -11.188 1 68.81 481 SER A O 1
ATOM 3774 N N . ASP A 1 482 ? 6.613 7.543 -11.789 1 73.12 482 ASP A N 1
ATOM 3775 C CA . ASP A 1 482 ? 7.477 8.562 -12.383 1 73.12 482 ASP A CA 1
ATOM 3776 C C . ASP A 1 482 ? 8.383 9.203 -11.336 1 73.12 482 ASP A C 1
ATOM 3778 O O . ASP A 1 482 ? 9.312 9.938 -11.68 1 73.12 482 ASP A O 1
ATOM 3782 N N . ASP A 1 483 ? 8.281 8.734 -10.141 1 82.69 483 ASP A N 1
ATOM 3783 C CA . ASP A 1 483 ? 9.055 9.344 -9.062 1 82.69 483 ASP A CA 1
ATOM 3784 C C . ASP A 1 483 ? 10.484 8.812 -9.047 1 82.69 483 ASP A C 1
ATOM 3786 O O . ASP A 1 483 ? 11.352 9.352 -8.352 1 82.69 483 ASP A O 1
ATOM 3790 N N . ASN A 1 484 ? 10.703 7.883 -9.891 1 76.75 484 ASN A N 1
ATOM 3791 C CA . ASN A 1 484 ? 12.062 7.34 -9.969 1 76.75 484 ASN A CA 1
ATOM 3792 C C . ASN A 1 484 ? 13.047 8.375 -10.5 1 76.75 484 ASN A C 1
ATOM 3794 O O . ASN A 1 484 ? 14.211 8.398 -10.086 1 76.75 484 ASN A O 1
ATOM 3798 N N . GLU A 1 485 ? 12.562 9.234 -11.312 1 81.12 485 GLU A N 1
ATOM 3799 C CA . GLU A 1 485 ? 13.422 10.203 -11.977 1 81.12 485 GLU A CA 1
ATOM 3800 C C . GLU A 1 485 ? 13.82 11.328 -11.023 1 81.12 485 GLU A C 1
ATOM 3802 O O . GLU A 1 485 ? 14.766 12.078 -11.297 1 81.12 485 GLU A O 1
ATOM 3807 N N . ARG A 1 486 ? 13.266 11.461 -9.922 1 91.44 486 ARG A N 1
ATOM 3808 C CA . ARG A 1 486 ? 13.594 12.508 -8.953 1 91.44 486 ARG A CA 1
ATOM 3809 C C . ARG A 1 486 ? 14.016 11.898 -7.617 1 91.44 486 ARG A C 1
ATOM 3811 O O . ARG A 1 486 ? 13.789 12.5 -6.562 1 91.44 486 ARG A O 1
ATOM 3818 N N . THR A 1 487 ? 14.547 10.672 -7.711 1 92 487 THR A N 1
ATOM 3819 C CA . THR A 1 487 ? 14.852 9.977 -6.465 1 92 487 THR A CA 1
ATOM 3820 C C . THR A 1 487 ? 16.312 9.555 -6.426 1 92 487 THR A C 1
ATOM 3822 O O . THR A 1 487 ? 16.797 8.891 -7.344 1 92 487 THR A O 1
ATOM 3825 N N . VAL A 1 488 ? 17.031 10.008 -5.402 1 93 488 VAL A N 1
ATOM 3826 C CA . VAL A 1 488 ? 18.375 9.5 -5.094 1 93 488 VAL A CA 1
ATOM 3827 C C . VAL A 1 488 ? 18.266 8.156 -4.379 1 93 488 VAL A C 1
ATOM 3829 O O . VAL A 1 488 ? 17.609 8.055 -3.336 1 93 488 VAL A O 1
ATOM 3832 N N . MET A 1 489 ? 18.859 7.184 -4.879 1 90.06 489 MET A N 1
ATOM 3833 C CA . MET A 1 489 ? 18.812 5.844 -4.297 1 90.06 489 MET A CA 1
ATOM 3834 C C . MET A 1 489 ? 20.094 5.523 -3.537 1 90.06 489 MET A C 1
ATOM 3836 O O . MET A 1 489 ? 21.109 5.219 -4.148 1 90.06 489 MET A O 1
ATOM 3840 N N . ILE A 1 490 ? 20 5.504 -2.248 1 92.19 490 ILE A N 1
ATOM 3841 C CA . ILE A 1 490 ? 21.172 5.27 -1.428 1 92.19 490 ILE A CA 1
ATOM 3842 C C . ILE A 1 490 ? 21.234 3.803 -1.004 1 92.19 490 ILE A C 1
ATOM 3844 O O . ILE A 1 490 ? 20.391 3.346 -0.224 1 92.19 490 ILE A O 1
ATOM 3848 N N . ASN A 1 491 ? 22.203 3.121 -1.451 1 88.25 491 ASN A N 1
ATOM 3849 C CA . ASN A 1 491 ? 22.422 1.727 -1.085 1 88.25 491 ASN A CA 1
ATOM 3850 C C . ASN A 1 491 ? 23.312 1.605 0.145 1 88.25 491 ASN A C 1
ATOM 3852 O O . ASN A 1 491 ? 24.5 1.933 0.088 1 88.25 491 ASN A O 1
ATOM 3856 N N . THR A 1 492 ? 22.812 1.05 1.205 1 88.69 492 THR A N 1
ATOM 3857 C CA . THR A 1 492 ? 23.562 0.925 2.447 1 88.69 492 THR A CA 1
ATOM 3858 C C . THR A 1 492 ? 24.188 -0.459 2.561 1 88.69 492 THR A C 1
ATOM 3860 O O . THR A 1 492 ? 24.688 -0.838 3.625 1 88.69 492 THR A O 1
ATOM 3863 N N . ALA A 1 493 ? 24.047 -1.161 1.467 1 85.5 493 ALA A N 1
ATOM 3864 C CA . ALA A 1 493 ? 24.688 -2.463 1.292 1 85.5 493 ALA A CA 1
ATOM 3865 C C . ALA A 1 493 ? 24.312 -3.412 2.43 1 85.5 493 ALA A C 1
ATOM 3867 O O . ALA A 1 493 ? 23.281 -4.086 2.375 1 85.5 493 ALA A O 1
ATOM 3868 N N . TYR A 1 494 ? 25.203 -3.395 3.629 1 81.38 494 TYR A N 1
ATOM 3869 C CA . TYR A 1 494 ? 25.062 -4.426 4.648 1 81.38 494 TYR A CA 1
ATOM 3870 C C . TYR A 1 494 ? 24.328 -3.883 5.875 1 81.38 494 TYR A C 1
ATOM 3872 O O . TYR A 1 494 ? 23.969 -4.641 6.773 1 81.38 494 TYR A O 1
ATOM 3880 N N . ILE A 1 495 ? 24.172 -2.686 5.926 1 80.25 495 ILE A N 1
ATOM 3881 C CA . ILE A 1 495 ? 23.531 -2.078 7.086 1 80.25 495 ILE A CA 1
ATOM 3882 C C . ILE A 1 495 ? 22.016 -2.004 6.863 1 80.25 495 ILE A C 1
ATOM 3884 O O . ILE A 1 495 ? 21.562 -1.345 5.93 1 80.25 495 ILE A O 1
ATOM 3888 N N . LYS A 1 496 ? 21.281 -2.652 7.691 1 72.06 496 LYS A N 1
ATOM 3889 C CA . LYS A 1 496 ? 19.812 -2.688 7.609 1 72.06 496 LYS A CA 1
ATOM 3890 C C . LYS A 1 496 ? 19.188 -1.608 8.484 1 72.06 496 LYS A C 1
ATOM 3892 O O . LYS A 1 496 ? 19.859 -1.023 9.336 1 72.06 496 LYS A O 1
ATOM 3897 N N . SER A 1 497 ? 17.922 -1.34 8.188 1 65.5 497 SER A N 1
ATOM 3898 C CA . SER A 1 497 ? 17.219 -0.266 8.883 1 65.5 497 SER A CA 1
ATOM 3899 C C . SER A 1 497 ? 17.141 -0.531 10.375 1 65.5 497 SER A C 1
ATOM 3901 O O . SER A 1 497 ? 17.062 0.405 11.18 1 65.5 497 SER A O 1
ATOM 3903 N N . MET A 1 498 ? 17.25 -1.74 10.75 1 59.22 498 MET A N 1
ATOM 3904 C CA . MET A 1 498 ? 17.031 -2.057 12.164 1 59.22 498 MET A CA 1
ATOM 3905 C C . MET A 1 498 ? 18.359 -2.393 12.844 1 59.22 498 MET A C 1
ATOM 3907 O O . MET A 1 498 ? 18.375 -2.793 14.008 1 59.22 498 MET A O 1
ATOM 3911 N N . ASP A 1 499 ? 19.516 -2.27 12.109 1 60.03 499 ASP A N 1
ATOM 3912 C CA . ASP A 1 499 ? 20.812 -2.504 12.719 1 60.03 499 ASP A CA 1
ATOM 3913 C C . ASP A 1 499 ? 21.219 -1.336 13.617 1 60.03 499 ASP A C 1
ATOM 3915 O O . ASP A 1 499 ? 21.688 -0.305 13.125 1 60.03 499 ASP A O 1
ATOM 3919 N N . VAL A 1 500 ? 20.984 -1.504 14.922 1 57.94 500 VAL A N 1
ATOM 3920 C CA . VAL A 1 500 ? 21.156 -0.392 15.852 1 57.94 500 VAL A CA 1
ATOM 3921 C C . VAL A 1 500 ? 22.594 -0.391 16.391 1 57.94 500 VAL A C 1
ATOM 3923 O O . VAL A 1 500 ? 23.078 0.637 16.859 1 57.94 500 VAL A O 1
ATOM 3926 N N . GLU A 1 501 ? 23.297 -1.521 16.266 1 67.25 501 GLU A N 1
ATOM 3927 C CA . GLU A 1 501 ? 24.656 -1.582 16.781 1 67.25 501 GLU A CA 1
ATOM 3928 C C . GLU A 1 501 ? 25.688 -1.376 15.672 1 67.25 501 GLU A C 1
ATOM 3930 O O . GLU A 1 501 ? 26.344 -2.326 15.242 1 67.25 501 GLU A O 1
ATOM 3935 N N . ALA A 1 502 ? 25.812 -0.165 15.258 1 75 502 ALA A N 1
ATOM 3936 C CA . ALA A 1 502 ? 26.766 0.147 14.195 1 75 502 ALA A CA 1
ATOM 3937 C C . ALA A 1 502 ? 28.062 0.732 14.758 1 75 502 ALA A C 1
ATOM 3939 O O . ALA A 1 502 ? 28.016 1.592 15.641 1 75 502 ALA A O 1
ATOM 3940 N N . ALA A 1 503 ? 29.188 0.142 14.375 1 83.88 503 ALA A N 1
ATOM 3941 C CA . ALA A 1 503 ? 30.5 0.687 14.703 1 83.88 503 ALA A CA 1
ATOM 3942 C C . ALA A 1 503 ? 30.734 2.02 14 1 83.88 503 ALA A C 1
ATOM 3944 O O . ALA A 1 503 ? 30.031 2.357 13.047 1 83.88 503 ALA A O 1
ATOM 3945 N N . PRO A 1 504 ? 31.656 2.785 14.523 1 83.31 504 PRO A N 1
ATOM 3946 C CA . PRO A 1 504 ? 31.969 4.059 13.867 1 83.31 504 PRO A CA 1
ATOM 3947 C C . PRO A 1 504 ? 32.312 3.887 12.383 1 83.31 504 PRO A C 1
ATOM 3949 O O . PRO A 1 504 ? 31.953 4.738 11.562 1 83.31 504 PRO A O 1
ATOM 3952 N N . GLU A 1 505 ? 32.938 2.803 12.109 1 89.62 505 GLU A N 1
ATOM 3953 C CA . GLU A 1 505 ? 33.281 2.543 10.719 1 89.62 505 GLU A CA 1
ATOM 3954 C C . GLU A 1 505 ? 32.031 2.301 9.867 1 89.62 505 GLU A C 1
ATOM 3956 O O . GLU A 1 505 ? 32.031 2.623 8.68 1 89.62 505 GLU A O 1
ATOM 3961 N N . ASP A 1 506 ? 31.062 1.723 10.477 1 89.12 506 ASP A N 1
ATOM 3962 C CA . ASP A 1 506 ? 29.797 1.513 9.773 1 89.12 506 ASP A CA 1
ATOM 3963 C C . ASP A 1 506 ? 29.109 2.842 9.477 1 89.12 506 ASP A C 1
ATOM 3965 O O . ASP A 1 506 ? 28.516 3.012 8.406 1 89.12 506 ASP A O 1
ATOM 3969 N N . ILE A 1 507 ? 29.203 3.721 10.406 1 85.75 507 ILE A N 1
ATOM 3970 C CA . ILE A 1 507 ? 28.594 5.035 10.25 1 85.75 507 ILE A CA 1
ATOM 3971 C C . ILE A 1 507 ? 29.297 5.801 9.125 1 85.75 507 ILE A C 1
ATOM 3973 O O . ILE A 1 507 ? 28.641 6.438 8.297 1 85.75 507 ILE A O 1
ATOM 3977 N N . GLU A 1 508 ? 30.641 5.723 9.094 1 88.06 508 GLU A N 1
ATOM 3978 C CA . GLU A 1 508 ? 31.406 6.371 8.031 1 88.06 508 GLU A CA 1
ATOM 3979 C C . GLU A 1 508 ? 31.047 5.793 6.668 1 88.06 508 GLU A C 1
ATOM 3981 O O . GLU A 1 508 ? 30.984 6.523 5.676 1 88.06 508 GLU A O 1
ATOM 3986 N N . PHE A 1 509 ? 30.922 4.539 6.684 1 91.69 509 PHE A N 1
ATOM 3987 C CA . PHE A 1 509 ? 30.516 3.869 5.457 1 91.69 509 PHE A CA 1
ATOM 3988 C C . PHE A 1 509 ? 29.172 4.414 4.965 1 91.69 509 PHE A C 1
ATOM 3990 O O . PHE A 1 509 ? 29.016 4.703 3.779 1 91.69 509 PHE A O 1
ATOM 3997 N N . LEU A 1 510 ? 28.156 4.59 5.859 1 89.94 510 LEU A N 1
ATOM 3998 C CA . LEU A 1 510 ? 26.828 5.121 5.512 1 89.94 510 LEU A CA 1
ATOM 3999 C C . LEU A 1 510 ? 26.953 6.527 4.938 1 89.94 510 LEU A C 1
ATOM 4001 O O . LEU A 1 510 ? 26.312 6.848 3.934 1 89.94 510 LEU A O 1
ATOM 4005 N N . ILE A 1 511 ? 27.766 7.312 5.547 1 89.81 511 ILE A N 1
ATOM 4006 C CA . ILE A 1 511 ? 27.938 8.695 5.117 1 89.81 511 ILE A CA 1
ATOM 4007 C C . ILE A 1 511 ? 28.531 8.727 3.711 1 89.81 511 ILE A C 1
ATOM 4009 O O . ILE A 1 511 ? 28.062 9.484 2.854 1 89.81 511 ILE A O 1
ATOM 4013 N N . GLU A 1 512 ? 29.453 7.859 3.49 1 91.94 512 GLU A N 1
ATOM 4014 C CA . GLU A 1 512 ? 30.094 7.805 2.178 1 91.94 512 GLU A CA 1
ATOM 4015 C C . GLU A 1 512 ? 29.109 7.332 1.109 1 91.94 512 GLU A C 1
ATOM 4017 O O . GLU A 1 512 ? 29.094 7.852 -0.01 1 91.94 512 GLU A O 1
ATOM 4022 N N . GLN A 1 513 ? 28.359 6.387 1.454 1 92.81 513 GLN A N 1
ATOM 4023 C CA . GLN A 1 513 ? 27.375 5.898 0.504 1 92.81 513 GLN A CA 1
ATOM 4024 C C . GLN A 1 513 ? 26.359 6.984 0.152 1 92.81 513 GLN A C 1
ATOM 4026 O O . GLN A 1 513 ? 25.891 7.062 -0.987 1 92.81 513 GLN A O 1
ATOM 4031 N N . GLY A 1 514 ? 25.953 7.797 1.167 1 93.31 514 GLY A N 1
ATOM 4032 C CA . GLY A 1 514 ? 25.078 8.922 0.9 1 93.31 514 GLY A CA 1
ATOM 4033 C C . GLY A 1 514 ? 25.672 9.93 -0.065 1 93.31 514 GLY A C 1
ATOM 4034 O O . GLY A 1 514 ? 25 10.391 -0.988 1 93.31 514 GLY A O 1
ATOM 4035 N N . ARG A 1 515 ? 26.953 10.164 0.129 1 92.69 515 ARG A N 1
ATOM 4036 C CA . ARG A 1 515 ? 27.672 11.109 -0.723 1 92.69 515 ARG A CA 1
ATOM 4037 C C . ARG A 1 515 ? 27.75 10.602 -2.16 1 92.69 515 ARG A C 1
ATOM 4039 O O . ARG A 1 515 ? 27.391 11.32 -3.096 1 92.69 515 ARG A O 1
ATOM 4046 N N . GLU A 1 516 ? 28.125 9.391 -2.316 1 91.75 516 GLU A N 1
ATOM 4047 C CA . GLU A 1 516 ? 28.328 8.812 -3.643 1 91.75 516 GLU A CA 1
ATOM 4048 C C . GLU A 1 516 ? 27 8.695 -4.398 1 91.75 516 GLU A C 1
ATOM 4050 O O . GLU A 1 516 ? 26.953 8.906 -5.609 1 91.75 516 GLU A O 1
ATOM 4055 N N . SER A 1 517 ? 26.016 8.336 -3.699 1 92.94 517 SER A N 1
ATOM 4056 C CA . SER A 1 517 ? 24.719 8.164 -4.34 1 92.94 517 SER A CA 1
ATOM 4057 C C . SER A 1 517 ? 24.172 9.5 -4.848 1 92.94 517 SER A C 1
ATOM 4059 O O . SER A 1 517 ? 23.578 9.562 -5.93 1 92.94 517 SER A O 1
ATOM 4061 N N . LEU A 1 518 ? 24.297 10.539 -4.051 1 94.12 518 LEU A N 1
ATOM 4062 C CA . LEU A 1 518 ? 23.859 11.859 -4.488 1 94.12 518 LEU A CA 1
ATOM 4063 C C . LEU A 1 518 ? 24.625 12.32 -5.715 1 94.12 518 LEU A C 1
ATOM 4065 O O . LEU A 1 518 ? 24.047 12.852 -6.66 1 94.12 518 LEU A O 1
ATOM 4069 N N . LEU A 1 519 ? 25.922 12.133 -5.719 1 91.56 519 LEU A N 1
ATOM 4070 C CA . LEU A 1 519 ? 26.766 12.531 -6.844 1 91.56 519 LEU A CA 1
ATOM 4071 C C . LEU A 1 519 ? 26.359 11.789 -8.117 1 91.56 519 LEU A C 1
ATOM 4073 O O . LEU A 1 519 ? 26.266 12.383 -9.188 1 91.56 519 LEU A O 1
ATOM 4077 N N . LEU A 1 520 ? 26.109 10.555 -7.93 1 89.06 520 LEU A N 1
ATOM 4078 C CA . LEU A 1 520 ? 25.672 9.75 -9.07 1 89.06 520 LEU A CA 1
ATOM 4079 C C . LEU A 1 520 ? 24.359 10.273 -9.641 1 89.06 520 LEU A C 1
ATOM 4081 O O . LEU A 1 520 ? 24.203 10.344 -10.859 1 89.06 520 LEU A O 1
ATOM 4085 N N . PHE A 1 521 ? 23.5 10.57 -8.82 1 91.25 521 PHE A N 1
ATOM 4086 C CA . PHE A 1 521 ? 22.188 11.094 -9.227 1 91.25 521 PHE A CA 1
ATOM 4087 C C . PHE A 1 521 ? 22.344 12.406 -9.977 1 91.25 521 PHE A C 1
ATOM 4089 O O . PHE A 1 521 ? 21.766 12.594 -11.039 1 91.25 521 PHE A O 1
ATOM 4096 N N . LEU A 1 522 ? 23.125 13.312 -9.453 1 91.5 522 LEU A N 1
ATOM 4097 C CA . LEU A 1 522 ? 23.328 14.609 -10.086 1 91.5 522 LEU A CA 1
ATOM 4098 C C . LEU A 1 522 ? 24.047 14.469 -11.422 1 91.5 522 LEU A C 1
ATOM 4100 O O . LEU A 1 522 ? 23.734 15.188 -12.375 1 91.5 522 LEU A O 1
ATOM 4104 N N . ARG A 1 523 ? 24.938 13.578 -11.5 1 87.56 523 ARG A N 1
ATOM 4105 C CA . ARG A 1 523 ? 25.625 13.32 -12.766 1 87.56 523 ARG A CA 1
ATOM 4106 C C . ARG A 1 523 ? 24.656 12.758 -13.805 1 87.56 523 ARG A C 1
ATOM 4108 O O . ARG A 1 523 ? 24.75 13.094 -14.984 1 87.56 523 ARG A O 1
ATOM 4115 N N . TYR A 1 524 ? 23.875 11.867 -13.266 1 83.5 524 TYR A N 1
ATOM 4116 C CA . TYR A 1 524 ? 22.844 11.312 -14.133 1 83.5 524 TYR A CA 1
ATOM 4117 C C . TYR A 1 524 ? 21.938 12.414 -14.68 1 83.5 524 TYR A C 1
ATOM 4119 O O . TYR A 1 524 ? 21.625 12.43 -15.875 1 83.5 524 TYR A O 1
ATOM 4127 N N . LEU A 1 525 ? 21.516 13.344 -13.883 1 85.81 525 LEU A N 1
ATOM 4128 C CA . LEU A 1 525 ? 20.656 14.445 -14.297 1 85.81 525 LEU A CA 1
ATOM 4129 C C . LEU A 1 525 ? 21.375 15.352 -15.289 1 85.81 525 LEU A C 1
ATOM 4131 O O . LEU A 1 525 ? 20.766 15.844 -16.25 1 85.81 525 LEU A O 1
ATOM 4135 N N . ARG A 1 526 ? 22.609 15.547 -15.062 1 85.5 526 ARG A N 1
ATOM 4136 C CA . ARG A 1 526 ? 23.391 16.375 -15.961 1 85.5 526 ARG A CA 1
ATOM 4137 C C . ARG A 1 526 ? 23.5 15.75 -17.344 1 85.5 526 ARG A C 1
ATOM 4139 O O . ARG A 1 526 ? 23.391 16.453 -18.359 1 85.5 526 ARG A O 1
ATOM 4146 N N . LYS A 1 527 ? 23.719 14.5 -17.328 1 79.31 527 LYS A N 1
ATOM 4147 C CA . LYS A 1 527 ? 23.797 13.789 -18.594 1 79.31 527 LYS A CA 1
ATOM 4148 C C . LYS A 1 527 ? 22.469 13.875 -19.359 1 79.31 527 LYS A C 1
ATOM 4150 O O . LYS A 1 527 ? 22.453 14.047 -20.578 1 79.31 527 LYS A O 1
ATOM 4155 N N . LYS A 1 528 ? 21.453 13.742 -18.625 1 77.38 528 LYS A N 1
ATOM 4156 C CA . LYS A 1 528 ? 20.125 13.82 -19.234 1 77.38 528 LYS A CA 1
ATOM 4157 C C . LYS A 1 528 ? 19.844 15.227 -19.781 1 77.38 528 LYS A C 1
ATOM 4159 O O . LYS A 1 528 ? 19.234 15.383 -20.828 1 77.38 528 LYS A O 1
ATOM 4164 N N . GLN A 1 529 ? 20.234 16.234 -19 1 75.19 529 GLN A N 1
ATOM 4165 C CA . GLN A 1 529 ? 20.078 17.609 -19.422 1 75.19 529 GLN A CA 1
ATOM 4166 C C . GLN A 1 529 ? 20.891 17.891 -20.688 1 75.19 529 GLN A C 1
ATOM 4168 O O . GLN A 1 529 ? 20.453 18.641 -21.562 1 75.19 529 GLN A O 1
ATOM 4173 N N . ASN A 1 530 ? 22.047 17.281 -20.734 1 66.75 530 ASN A N 1
ATOM 4174 C CA . ASN A 1 530 ? 22.922 17.469 -21.875 1 66.75 530 ASN A CA 1
ATOM 4175 C C . ASN A 1 530 ? 22.391 16.75 -23.109 1 66.75 530 ASN A C 1
ATOM 4177 O O . ASN A 1 530 ? 22.484 17.266 -24.234 1 66.75 530 ASN A O 1
ATOM 4181 N N . VAL A 1 531 ? 21.844 15.648 -22.812 1 55.62 531 VAL A N 1
ATOM 4182 C CA . VAL A 1 531 ? 21.281 14.891 -23.938 1 55.62 531 VAL A CA 1
ATOM 4183 C C . VAL A 1 531 ? 20.062 15.617 -24.484 1 55.62 531 VAL A C 1
ATOM 4185 O O . VAL A 1 531 ? 19.891 15.695 -25.703 1 55.62 531 VAL A O 1
ATOM 4188 N N . LYS A 1 532 ? 19.312 16.188 -23.672 1 56.72 532 LYS A N 1
ATOM 4189 C CA . LYS A 1 532 ? 18.141 16.938 -24.125 1 56.72 532 LYS A CA 1
ATOM 4190 C C . LYS A 1 532 ? 18.562 18.188 -24.891 1 56.72 532 LYS A C 1
ATOM 4192 O O . LYS A 1 532 ? 17.906 18.578 -25.859 1 56.72 532 LYS A O 1
ATOM 4197 N N . LYS A 1 533 ? 19.672 18.734 -24.469 1 55.22 533 LYS A N 1
ATOM 4198 C CA . LYS A 1 533 ? 20.203 19.906 -25.156 1 55.22 533 LYS A CA 1
ATOM 4199 C C . LYS A 1 533 ? 20.688 19.547 -26.562 1 55.22 533 LYS A C 1
ATOM 4201 O O . LYS A 1 533 ? 20.469 20.297 -27.516 1 55.22 533 LYS A O 1
ATOM 4206 N N . ILE A 1 534 ? 21.203 18.422 -26.562 1 47.56 534 ILE A N 1
ATOM 4207 C CA . ILE A 1 534 ? 21.719 17.984 -27.859 1 47.56 534 ILE A CA 1
ATOM 4208 C C . ILE A 1 534 ? 20.547 17.703 -28.797 1 47.56 534 ILE A C 1
ATOM 4210 O O . ILE A 1 534 ? 20.578 18.078 -29.969 1 47.56 534 ILE A O 1
ATOM 4214 N N . THR A 1 535 ? 19.547 17.016 -28.156 1 49.5 535 THR A N 1
ATOM 4215 C CA . THR A 1 535 ? 18.406 16.688 -29 1 49.5 535 THR A CA 1
ATOM 4216 C C . THR A 1 535 ? 17.672 17.969 -29.422 1 49.5 535 THR A C 1
ATOM 4218 O O . THR A 1 535 ? 17.203 18.078 -30.562 1 49.5 535 THR A O 1
ATOM 4221 N N . VAL A 1 536 ? 17.625 18.781 -28.5 1 51.62 536 VAL A N 1
ATOM 4222 C CA . VAL A 1 536 ? 16.969 20.047 -28.828 1 51.62 536 VAL A CA 1
ATOM 4223 C C . VAL A 1 536 ? 17.844 20.828 -29.812 1 51.62 536 VAL A C 1
ATOM 4225 O O . VAL A 1 536 ? 17.328 21.406 -30.766 1 51.62 536 VAL A O 1
ATOM 4228 N N . GLU A 1 537 ? 19.047 20.797 -29.594 1 50.56 537 GLU A N 1
ATOM 4229 C CA . GLU A 1 537 ? 19.953 21.484 -30.516 1 50.56 537 GLU A CA 1
ATOM 4230 C C . GLU A 1 537 ? 19.953 20.812 -31.875 1 50.56 537 GLU A C 1
ATOM 4232 O O . GLU A 1 537 ? 19.984 21.484 -32.906 1 50.56 537 GLU A O 1
ATOM 4237 N N . GLU A 1 538 ? 19.938 19.578 -31.797 1 50.09 538 GLU A N 1
ATOM 4238 C CA . GLU A 1 538 ? 19.875 18.875 -33.062 1 50.09 538 GLU A CA 1
ATOM 4239 C C . GLU A 1 538 ? 18.531 19.125 -33.781 1 50.09 538 GLU A C 1
ATOM 4241 O O . GLU A 1 538 ? 18.5 19.266 -35 1 50.09 538 GLU A O 1
ATOM 4246 N N . CYS A 1 539 ? 17.562 19.047 -32.938 1 50.47 539 CYS A N 1
ATOM 4247 C CA . CYS A 1 539 ? 16.266 19.359 -33.531 1 50.47 539 CYS A CA 1
ATOM 4248 C C . CYS A 1 539 ? 16.25 20.797 -34.062 1 50.47 539 CYS A C 1
ATOM 4250 O O . CYS A 1 539 ? 15.672 21.062 -35.125 1 50.47 539 CYS A O 1
ATOM 4252 N N . ASN A 1 540 ? 16.859 21.609 -33.375 1 49.91 540 ASN A N 1
ATOM 4253 C CA . ASN A 1 540 ? 16.938 22.984 -33.844 1 49.91 540 ASN A CA 1
ATOM 4254 C C . ASN A 1 540 ? 17.844 23.109 -35.062 1 49.91 540 ASN A C 1
ATOM 4256 O O . ASN A 1 540 ? 17.594 23.906 -35.938 1 49.91 540 ASN A O 1
ATOM 4260 N N . THR A 1 541 ? 18.797 22.359 -35.094 1 49.5 541 THR A N 1
ATOM 4261 C CA . THR A 1 541 ? 19.656 22.438 -36.25 1 49.5 541 THR A CA 1
ATOM 4262 C C . THR A 1 541 ? 18.969 21.859 -37.469 1 49.5 541 THR A C 1
ATOM 4264 O O . THR A 1 541 ? 19.203 22.312 -38.594 1 49.5 541 THR A O 1
ATOM 4267 N N . GLN A 1 542 ? 18.156 20.922 -37.188 1 46.72 542 GLN A N 1
ATOM 4268 C CA . GLN A 1 542 ? 17.438 20.406 -38.344 1 46.72 542 GLN A CA 1
ATOM 4269 C C . GLN A 1 542 ? 16.391 21.391 -38.844 1 46.72 542 GLN A C 1
ATOM 4271 O O . GLN A 1 542 ? 15.922 21.312 -39.969 1 46.72 542 GLN A O 1
ATOM 4276 N N . LEU A 1 543 ? 15.969 22.188 -37.938 1 42.72 543 LEU A N 1
ATOM 4277 C CA . LEU A 1 543 ? 15.008 23.203 -38.344 1 42.72 543 LEU A CA 1
ATOM 4278 C C . LEU A 1 543 ? 15.711 24.406 -38.969 1 42.72 543 LEU A C 1
ATOM 4280 O O . LEU A 1 543 ? 15.062 25.281 -39.531 1 42.72 543 LEU A O 1
ATOM 4284 N N . THR A 1 544 ? 17.016 24.391 -38.781 1 36.78 544 THR A N 1
ATOM 4285 C CA . THR A 1 544 ? 17.688 25.438 -39.562 1 36.78 544 THR A CA 1
ATOM 4286 C C . THR A 1 544 ? 18.219 24.859 -40.875 1 36.78 544 THR A C 1
ATOM 4288 O O . THR A 1 544 ? 18.781 23.766 -40.906 1 36.78 544 THR A O 1
ATOM 4291 N N . MET B 1 1 ? 35.438 -24.469 45.969 1 20.78 1 MET B N 1
ATOM 4292 C CA . MET B 1 1 ? 34.094 -24.812 45.531 1 20.78 1 MET B CA 1
ATOM 4293 C C . MET B 1 1 ? 33.219 -23.562 45.406 1 20.78 1 MET B C 1
ATOM 4295 O O . MET B 1 1 ? 32 -23.641 45.281 1 20.78 1 MET B O 1
ATOM 4299 N N . GLY B 1 2 ? 33.656 -22.391 45.375 1 23.11 2 GLY B N 1
ATOM 4300 C CA . GLY B 1 2 ? 33 -21.125 45.688 1 23.11 2 GLY B CA 1
ATOM 4301 C C . GLY B 1 2 ? 32 -20.672 44.656 1 23.11 2 GLY B C 1
ATOM 4302 O O . GLY B 1 2 ? 32.344 -20.562 43.469 1 23.11 2 GLY B O 1
ATOM 4303 N N . ALA B 1 3 ? 30.641 -20.984 44.875 1 23.5 3 ALA B N 1
ATOM 4304 C CA . ALA B 1 3 ? 29.438 -20.859 44.062 1 23.5 3 ALA B CA 1
ATOM 4305 C C . ALA B 1 3 ? 29.156 -19.406 43.719 1 23.5 3 ALA B C 1
ATOM 4307 O O . ALA B 1 3 ? 28.828 -18.594 44.594 1 23.5 3 ALA B O 1
ATOM 4308 N N . THR B 1 4 ? 30 -18.766 43.062 1 26.3 4 THR B N 1
ATOM 4309 C CA . THR B 1 4 ? 29.844 -17.344 42.844 1 26.3 4 THR B CA 1
ATOM 4310 C C . THR B 1 4 ? 28.484 -17.047 42.219 1 26.3 4 THR B C 1
ATOM 4312 O O . THR B 1 4 ? 28.172 -17.578 41.156 1 26.3 4 THR B O 1
ATOM 4315 N N . GLY B 1 5 ? 27.469 -16.781 43.031 1 23.42 5 GLY B N 1
ATOM 4316 C CA . GLY B 1 5 ? 26.031 -16.562 42.875 1 23.42 5 GLY B CA 1
ATOM 4317 C C . GLY B 1 5 ? 25.688 -15.492 41.844 1 23.42 5 GLY B C 1
ATOM 4318 O O . GLY B 1 5 ? 26.297 -14.422 41.844 1 23.42 5 GLY B O 1
ATOM 4319 N N . SER B 1 6 ? 25.375 -15.883 40.719 1 26.03 6 SER B N 1
ATOM 4320 C CA . SER B 1 6 ? 25.062 -15.094 39.531 1 26.03 6 SER B CA 1
ATOM 4321 C C . SER B 1 6 ? 23.953 -14.086 39.812 1 26.03 6 SER B C 1
ATOM 4323 O O . SER B 1 6 ? 22.828 -14.469 40.156 1 26.03 6 SER B O 1
ATOM 4325 N N . LYS B 1 7 ? 24.328 -12.961 40.562 1 24.48 7 LYS B N 1
ATOM 4326 C CA . LYS B 1 7 ? 23.391 -11.93 41.031 1 24.48 7 LYS B CA 1
ATOM 4327 C C . LYS B 1 7 ? 22.391 -11.578 39.906 1 24.48 7 LYS B C 1
ATOM 4329 O O . LYS B 1 7 ? 22.781 -11.25 38.812 1 24.48 7 LYS B O 1
ATOM 4334 N N . LYS B 1 8 ? 21.203 -11.891 40.188 1 28.25 8 LYS B N 1
ATOM 4335 C CA . LYS B 1 8 ? 19.891 -11.625 39.594 1 28.25 8 LYS B CA 1
ATOM 4336 C C . LYS B 1 8 ? 19.719 -10.141 39.312 1 28.25 8 LYS B C 1
ATOM 4338 O O . LYS B 1 8 ? 19.719 -9.32 40.219 1 28.25 8 LYS B O 1
ATOM 4343 N N . ILE B 1 9 ? 20.312 -9.664 38.406 1 26.97 9 ILE B N 1
ATOM 4344 C CA . ILE B 1 9 ? 20.188 -8.234 38.125 1 26.97 9 ILE B CA 1
ATOM 4345 C C . ILE B 1 9 ? 18.719 -7.836 38.125 1 26.97 9 ILE B C 1
ATOM 4347 O O . ILE B 1 9 ? 17.922 -8.375 37.344 1 26.97 9 ILE B O 1
ATOM 4351 N N . LYS B 1 10 ? 18.188 -7.324 39.25 1 29.31 10 LYS B N 1
ATOM 4352 C CA . LYS B 1 10 ? 16.875 -6.816 39.594 1 29.31 10 LYS B CA 1
ATOM 4353 C C . LYS B 1 10 ? 16.344 -5.863 38.531 1 29.31 10 LYS B C 1
ATOM 4355 O O . LYS B 1 10 ? 17.016 -4.887 38.188 1 29.31 10 LYS B O 1
ATOM 4360 N N . PRO B 1 11 ? 15.383 -6.359 37.812 1 29.98 11 PRO B N 1
ATOM 4361 C CA . PRO B 1 11 ? 14.758 -5.555 36.781 1 29.98 11 PRO B CA 1
ATOM 4362 C C . PRO B 1 11 ? 14.242 -4.211 37.281 1 29.98 11 PRO B C 1
ATOM 4364 O O . PRO B 1 11 ? 13.555 -4.16 38.312 1 29.98 11 PRO B O 1
ATOM 4367 N N . ASN B 1 12 ? 15.109 -3.188 37.406 1 27.33 12 ASN B N 1
ATOM 4368 C CA . ASN B 1 12 ? 14.727 -1.99 38.156 1 27.33 12 ASN B CA 1
ATOM 4369 C C . ASN B 1 12 ? 13.312 -1.538 37.812 1 27.33 12 ASN B C 1
ATOM 4371 O O . ASN B 1 12 ? 13.008 -1.267 36.656 1 27.33 12 ASN B O 1
ATOM 4375 N N . LEU B 1 13 ? 12.312 -1.667 38.625 1 29.03 13 LEU B N 1
ATOM 4376 C CA . LEU B 1 13 ? 10.898 -1.335 38.75 1 29.03 13 LEU B CA 1
ATOM 4377 C C . LEU B 1 13 ? 10.633 0.098 38.312 1 29.03 13 LEU B C 1
ATOM 4379 O O . LEU B 1 13 ? 9.531 0.416 37.844 1 29.03 13 LEU B O 1
ATOM 4383 N N . VAL B 1 14 ? 11.484 0.993 38.625 1 28.52 14 VAL B N 1
ATOM 4384 C CA . VAL B 1 14 ? 11.328 2.42 38.375 1 28.52 14 VAL B CA 1
ATOM 4385 C C . VAL B 1 14 ? 11.297 2.676 36.875 1 28.52 14 VAL B C 1
ATOM 4387 O O . VAL B 1 14 ? 10.539 3.523 36.406 1 28.52 14 VAL B O 1
ATOM 4390 N N . ALA B 1 15 ? 12.086 1.966 36.094 1 31.11 15 ALA B N 1
ATOM 4391 C CA . ALA B 1 15 ? 12.211 2.086 34.625 1 31.11 15 ALA B CA 1
ATOM 4392 C C . ALA B 1 15 ? 10.938 1.615 33.938 1 31.11 15 ALA B C 1
ATOM 4394 O O . ALA B 1 15 ? 10.586 2.119 32.875 1 31.11 15 ALA B O 1
ATOM 4395 N N . ILE B 1 16 ? 10.086 0.86 34.562 1 31.02 16 ILE B N 1
ATOM 4396 C CA . ILE B 1 16 ? 8.781 0.335 34.156 1 31.02 16 ILE B CA 1
ATOM 4397 C C . ILE B 1 16 ? 7.73 1.437 34.281 1 31.02 16 ILE B C 1
ATOM 4399 O O . ILE B 1 16 ? 6.883 1.583 33.375 1 31.02 16 ILE B O 1
ATOM 4403 N N . LYS B 1 17 ? 7.695 2.246 35.219 1 30.66 17 LYS B N 1
ATOM 4404 C CA . LYS B 1 17 ? 6.691 3.254 35.562 1 30.66 17 LYS B CA 1
ATOM 4405 C C . LYS B 1 17 ? 6.766 4.438 34.594 1 30.66 17 LYS B C 1
ATOM 4407 O O . LYS B 1 17 ? 5.738 5.027 34.25 1 30.66 17 LYS B O 1
ATOM 4412 N N . GLN B 1 18 ? 7.898 4.934 34.188 1 31.77 18 GLN B N 1
ATOM 4413 C CA . GLN B 1 18 ? 8.125 6.098 33.344 1 31.77 18 GLN B CA 1
ATOM 4414 C C . GLN B 1 18 ? 7.934 5.758 31.859 1 31.77 18 GLN B C 1
ATOM 4416 O O . GLN B 1 18 ? 7.727 6.645 31.031 1 31.77 18 GLN B O 1
ATOM 4421 N N . ARG B 1 19 ? 7.988 4.625 31.281 1 35.91 19 ARG B N 1
ATOM 4422 C CA . ARG B 1 19 ? 7.848 3.918 30.016 1 35.91 19 ARG B CA 1
ATOM 4423 C C . ARG B 1 19 ? 6.445 4.09 29.438 1 35.91 19 ARG B C 1
ATOM 4425 O O . ARG B 1 19 ? 6.266 4.129 28.219 1 35.91 19 ARG B O 1
ATOM 4432 N N . ASN B 1 20 ? 5.406 4.078 30.203 1 34.34 20 ASN B N 1
ATOM 4433 C CA . ASN B 1 20 ? 3.969 4.145 29.984 1 34.34 20 ASN B CA 1
ATOM 4434 C C . ASN B 1 20 ? 3.494 5.586 29.812 1 34.34 20 ASN B C 1
ATOM 4436 O O . ASN B 1 20 ? 2.32 5.887 30.047 1 34.34 20 ASN B O 1
ATOM 4440 N N . GLN B 1 21 ? 4.355 6.496 29.797 1 38.38 21 GLN B N 1
ATOM 4441 C CA . GLN B 1 21 ? 3.707 7.805 29.797 1 38.38 21 GLN B CA 1
ATOM 4442 C C . GLN B 1 21 ? 3.131 8.125 28.422 1 38.38 21 GLN B C 1
ATOM 4444 O O . GLN B 1 21 ? 3.846 8.086 27.422 1 38.38 21 GLN B O 1
ATOM 4449 N N . HIS B 1 22 ? 1.861 7.91 28.172 1 50.94 22 HIS B N 1
ATOM 4450 C CA . HIS B 1 22 ? 0.95 8.297 27.109 1 50.94 22 HIS B CA 1
ATOM 4451 C C . HIS B 1 22 ? 1.174 9.75 26.688 1 50.94 22 HIS B C 1
ATOM 4453 O O . HIS B 1 22 ? 1.03 10.664 27.5 1 50.94 22 HIS B O 1
ATOM 4459 N N . PHE B 1 23 ? 2.238 9.953 25.719 1 60.72 23 PHE B N 1
ATOM 4460 C CA . PHE B 1 23 ? 2.32 11.32 25.25 1 60.72 23 PHE B CA 1
ATOM 4461 C C . PHE B 1 23 ? 1.003 11.758 24.609 1 60.72 23 PHE B C 1
ATOM 4463 O O . PHE B 1 23 ? 0.398 11 23.844 1 60.72 23 PHE B O 1
ATOM 4470 N N . CYS B 1 24 ? 0.428 12.688 25.281 1 69.56 24 CYS B N 1
ATOM 4471 C CA . CYS B 1 24 ? -0.832 13.266 24.812 1 69.56 24 CYS B CA 1
ATOM 4472 C C . CYS B 1 24 ? -0.678 14.75 24.531 1 69.56 24 CYS B C 1
ATOM 4474 O O . CYS B 1 24 ? -0.076 15.484 25.328 1 69.56 24 CYS B O 1
ATOM 4476 N N . TYR B 1 25 ? -0.884 15.109 23.344 1 72 25 TYR B N 1
ATOM 4477 C CA . TYR B 1 25 ? -0.954 16.531 22.984 1 72 25 TYR B CA 1
ATOM 4478 C C . TYR B 1 25 ? -2.402 16.984 22.875 1 72 25 TYR B C 1
ATOM 4480 O O . TYR B 1 25 ? -3.197 16.375 22.156 1 72 25 TYR B O 1
ATOM 4488 N N . VAL B 1 26 ? -2.703 17.953 23.641 1 69.38 26 VAL B N 1
ATOM 4489 C CA . VAL B 1 26 ? -4.027 18.562 23.562 1 69.38 26 VAL B CA 1
ATOM 4490 C C . VAL B 1 26 ? -3.967 19.828 22.703 1 69.38 26 VAL B C 1
ATOM 4492 O O . VAL B 1 26 ? -3.248 20.766 23.047 1 69.38 26 VAL B O 1
ATOM 4495 N N . ASP B 1 27 ? -4.633 19.859 21.609 1 68.56 27 ASP B N 1
ATOM 4496 C CA . ASP B 1 27 ? -4.652 21.016 20.719 1 68.56 27 ASP B CA 1
ATOM 4497 C C . ASP B 1 27 ? -5.285 22.219 21.406 1 68.56 27 ASP B C 1
ATOM 4499 O O . ASP B 1 27 ? -6.457 22.172 21.781 1 68.56 27 ASP B O 1
ATOM 4503 N N . PRO B 1 28 ? -4.559 23.219 21.516 1 65.5 28 PRO B N 1
ATOM 4504 C CA . PRO B 1 28 ? -5.051 24.375 22.266 1 65.5 28 PRO B CA 1
ATOM 4505 C C . PRO B 1 28 ? -6.203 25.078 21.562 1 65.5 28 PRO B C 1
ATOM 4507 O O . PRO B 1 28 ? -6.996 25.766 22.219 1 65.5 28 PRO B O 1
ATOM 4510 N N . VAL B 1 29 ? -6.273 24.938 20.281 1 63.5 29 VAL B N 1
ATOM 4511 C CA . VAL B 1 29 ? -7.312 25.625 19.516 1 63.5 29 VAL B CA 1
ATOM 4512 C C . VAL B 1 29 ? -8.688 25.172 20 1 63.5 29 VAL B C 1
ATOM 4514 O O . VAL B 1 29 ? -9.633 25.969 20.062 1 63.5 29 VAL B O 1
ATOM 4517 N N . PHE B 1 30 ? -8.711 23.922 20.438 1 62.5 30 PHE B N 1
ATOM 4518 C CA . PHE B 1 30 ? -10.016 23.359 20.781 1 62.5 30 PHE B CA 1
ATOM 4519 C C . PHE B 1 30 ? -10.297 23.531 22.266 1 62.5 30 PHE B C 1
ATOM 4521 O O . PHE B 1 30 ? -11.375 23.172 22.75 1 62.5 30 PHE B O 1
ATOM 4528 N N . GLN B 1 31 ? -9.289 23.938 22.922 1 60.03 31 GLN B N 1
ATOM 4529 C CA . GLN B 1 31 ? -9.484 24.188 24.344 1 60.03 31 GLN B CA 1
ATOM 4530 C C . GLN B 1 31 ? -9.906 25.625 24.594 1 60.03 31 GLN B C 1
ATOM 4532 O O . GLN B 1 31 ? -10.273 25.984 25.719 1 60.03 31 GLN B O 1
ATOM 4537 N N . ASN B 1 32 ? -9.93 26.312 23.484 1 60.22 32 ASN B N 1
ATOM 4538 C CA . ASN B 1 32 ? -10.234 27.734 23.625 1 60.22 32 ASN B CA 1
ATOM 4539 C C . ASN B 1 32 ? -11.703 27.953 23.984 1 60.22 32 ASN B C 1
ATOM 4541 O O . ASN B 1 32 ? -12.594 27.375 23.359 1 60.22 32 ASN B O 1
ATOM 4545 N N . ASP B 1 33 ? -11.945 28.625 25 1 59.84 33 ASP B N 1
ATOM 4546 C CA . ASP B 1 33 ? -13.266 28.953 25.531 1 59.84 33 ASP B CA 1
ATOM 4547 C C . ASP B 1 33 ? -14.125 29.656 24.484 1 59.84 33 ASP B C 1
ATOM 4549 O O . ASP B 1 33 ? -15.352 29.547 24.516 1 59.84 33 ASP B O 1
ATOM 4553 N N . ARG B 1 34 ? -13.523 30.344 23.609 1 60.25 34 ARG B N 1
ATOM 4554 C CA . ARG B 1 34 ? -14.289 31.062 22.594 1 60.25 34 ARG B CA 1
ATOM 4555 C C . ARG B 1 34 ? -15.078 30.109 21.703 1 60.25 34 ARG B C 1
ATOM 4557 O O . ARG B 1 34 ? -16.234 30.375 21.375 1 60.25 34 ARG B O 1
ATOM 4564 N N . LEU B 1 35 ? -14.461 29 21.359 1 60.97 35 LEU B N 1
ATOM 4565 C CA . LEU B 1 35 ? -15.117 28.016 20.5 1 60.97 35 LEU B CA 1
ATOM 4566 C C . LEU B 1 35 ? -16.203 27.266 21.266 1 60.97 35 LEU B C 1
ATOM 4568 O O . LEU B 1 35 ? -17.188 26.828 20.672 1 60.97 35 LEU B O 1
ATOM 4572 N N . ARG B 1 36 ? -16.031 27.172 22.5 1 57.81 36 ARG B N 1
ATOM 4573 C CA . ARG B 1 36 ? -17.031 26.484 23.312 1 57.81 36 ARG B CA 1
ATOM 4574 C C . ARG B 1 36 ? -18.359 27.219 23.281 1 57.81 36 ARG B C 1
ATOM 4576 O O . ARG B 1 36 ? -19.422 26.594 23.453 1 57.81 36 ARG B O 1
ATOM 4583 N N . SER B 1 37 ? -18.281 28.516 23.062 1 54.78 37 SER B N 1
ATOM 4584 C CA . SER B 1 37 ? -19.5 29.297 22.984 1 54.78 37 SER B CA 1
ATOM 4585 C C . SER B 1 37 ? -20.297 28.938 21.734 1 54.78 37 SER B C 1
ATOM 4587 O O . SER B 1 37 ? -21.484 29.25 21.625 1 54.78 37 SER B O 1
ATOM 4589 N N . LEU B 1 38 ? -19.625 28.188 20.812 1 57.41 38 LEU B N 1
ATOM 4590 C CA . LEU B 1 38 ? -20.266 27.875 19.531 1 57.41 38 LEU B CA 1
ATOM 4591 C C . LEU B 1 38 ? -20.828 26.453 19.547 1 57.41 38 LEU B C 1
ATOM 4593 O O . LEU B 1 38 ? -21.125 25.891 18.5 1 57.41 38 LEU B O 1
ATOM 4597 N N . ASN B 1 39 ? -21.031 26 20.672 1 59.53 39 ASN B N 1
ATOM 4598 C CA . ASN B 1 39 ? -21.531 24.625 20.766 1 59.53 39 ASN B CA 1
ATOM 4599 C C . ASN B 1 39 ? -22.906 24.484 20.141 1 59.53 39 ASN B C 1
ATOM 4601 O O . ASN B 1 39 ? -23.719 25.406 20.219 1 59.53 39 ASN B O 1
ATOM 4605 N N . PHE B 1 40 ? -23.078 23.438 19.438 1 60.75 40 PHE B N 1
ATOM 4606 C CA . PHE B 1 40 ? -24.266 23.156 18.641 1 60.75 40 PHE B CA 1
ATOM 4607 C C . PHE B 1 40 ? -25.484 22.984 19.547 1 60.75 40 PHE B C 1
ATOM 4609 O O . PHE B 1 40 ? -25.422 22.328 20.578 1 60.75 40 PHE B O 1
ATOM 4616 N N . HIS B 1 41 ? -26.516 23.906 19.312 1 61.03 41 HIS B N 1
ATOM 4617 C CA . HIS B 1 41 ? -27.828 23.688 19.906 1 61.03 41 HIS B CA 1
ATOM 4618 C C . HIS B 1 41 ? -28.812 23.094 18.891 1 61.03 41 HIS B C 1
ATOM 4620 O O . HIS B 1 41 ? -28.859 23.531 17.734 1 61.03 41 HIS B O 1
ATOM 4626 N N . PRO B 1 42 ? -29.422 21.953 19.156 1 59.56 42 PRO B N 1
ATOM 4627 C CA . PRO B 1 42 ? -30.344 21.25 18.234 1 59.56 42 PRO B CA 1
ATOM 4628 C C . PRO B 1 42 ? -31.281 22.203 17.5 1 59.56 42 PRO B C 1
ATOM 4630 O O . PRO B 1 42 ? -31.703 21.922 16.375 1 59.56 42 PRO B O 1
ATOM 4633 N N . ASP B 1 43 ? -31.641 23.328 18.125 1 58.06 43 ASP B N 1
ATOM 4634 C CA . ASP B 1 43 ? -32.594 24.25 17.531 1 58.06 43 ASP B CA 1
ATOM 4635 C C . ASP B 1 43 ? -31.984 25.016 16.375 1 58.06 43 ASP B C 1
ATOM 4637 O O . ASP B 1 43 ? -32.688 25.719 15.633 1 58.06 43 ASP B O 1
ATOM 4641 N N . ASP B 1 44 ? -30.719 24.844 16.156 1 60.62 44 ASP B N 1
ATOM 4642 C CA . ASP B 1 44 ? -30.016 25.609 15.133 1 60.62 44 ASP B CA 1
ATOM 4643 C C . ASP B 1 44 ? -30.188 24.984 13.758 1 60.62 44 ASP B C 1
ATOM 4645 O O . ASP B 1 44 ? -29.891 25.609 12.742 1 60.62 44 ASP B O 1
ATOM 4649 N N . VAL B 1 45 ? -30.484 23.703 13.492 1 57.62 45 VAL B N 1
ATOM 4650 C CA . VAL B 1 45 ? -30.438 22.922 12.258 1 57.62 45 VAL B CA 1
ATOM 4651 C C . VAL B 1 45 ? -31.766 23.047 11.516 1 57.62 45 VAL B C 1
ATOM 4653 O O . VAL B 1 45 ? -31.859 22.719 10.336 1 57.62 45 VAL B O 1
ATOM 4656 N N . ASP B 1 46 ? -32.844 23.453 11.93 1 51.41 46 ASP B N 1
ATOM 4657 C CA . ASP B 1 46 ? -34.125 23.172 11.297 1 51.41 46 ASP B CA 1
ATOM 4658 C C . ASP B 1 46 ? -34.219 23.844 9.93 1 51.41 46 ASP B C 1
ATOM 4660 O O . ASP B 1 46 ? -34.75 23.25 8.984 1 51.41 46 ASP B O 1
ATOM 4664 N N . GLU B 1 47 ? -33.75 25.031 9.695 1 50.28 47 GLU B N 1
ATOM 4665 C CA . GLU B 1 47 ? -34.188 25.719 8.492 1 50.28 47 GLU B CA 1
ATOM 4666 C C . GLU B 1 47 ? -33.25 25.484 7.336 1 50.28 47 GLU B C 1
ATOM 4668 O O . GLU B 1 47 ? -33.562 25.797 6.188 1 50.28 47 GLU B O 1
ATOM 4673 N N . VAL B 1 48 ? -32.125 25.219 7.477 1 48.62 48 VAL B N 1
ATOM 4674 C CA . VAL B 1 48 ? -31.141 25.172 6.387 1 48.62 48 VAL B CA 1
ATOM 4675 C C . VAL B 1 48 ? -31.406 23.953 5.508 1 48.62 48 VAL B C 1
ATOM 4677 O O . VAL B 1 48 ? -30.859 23.859 4.406 1 48.62 48 VAL B O 1
ATOM 4680 N N . LEU B 1 49 ? -31.906 22.844 5.879 1 46.12 49 LEU B N 1
ATOM 4681 C CA . LEU B 1 49 ? -31.891 21.562 5.191 1 46.12 49 LEU B CA 1
ATOM 4682 C C . LEU B 1 49 ? -32.656 21.656 3.863 1 46.12 49 LEU B C 1
ATOM 4684 O O . LEU B 1 49 ? -32.688 20.672 3.107 1 46.12 49 LEU B O 1
ATOM 4688 N N . THR B 1 50 ? -33.438 22.625 3.572 1 37.06 50 THR B N 1
ATOM 4689 C CA . THR B 1 50 ? -34.344 22.375 2.459 1 37.06 50 THR B CA 1
ATOM 4690 C C . THR B 1 50 ? -33.594 22.297 1.141 1 37.06 50 THR B C 1
ATOM 4692 O O . THR B 1 50 ? -34.125 21.844 0.13 1 37.06 50 THR B O 1
ATOM 4695 N N . THR B 1 51 ? -32.562 23.031 0.94 1 33.44 51 THR B N 1
ATOM 4696 C CA . THR B 1 51 ? -32.125 23.094 -0.45 1 33.44 51 THR B CA 1
ATOM 4697 C C . THR B 1 51 ? -31.156 21.953 -0.765 1 33.44 51 THR B C 1
ATOM 4699 O O . THR B 1 51 ? -30.547 21.938 -1.829 1 33.44 51 THR B O 1
ATOM 4702 N N . GLN B 1 52 ? -30.531 21.406 0.071 1 35.91 52 GLN B N 1
ATOM 4703 C CA . GLN B 1 52 ? -29.469 20.516 -0.389 1 35.91 52 GLN B CA 1
ATOM 4704 C C . GLN B 1 52 ? -30.016 19.422 -1.295 1 35.91 52 GLN B C 1
ATOM 4706 O O . GLN B 1 52 ? -31 18.766 -0.961 1 35.91 52 GLN B O 1
ATOM 4711 N N . PRO B 1 53 ? -29.688 19.547 -2.527 1 33.28 53 PRO B N 1
ATOM 4712 C CA . PRO B 1 53 ? -30.109 18.422 -3.377 1 33.28 53 PRO B CA 1
ATOM 4713 C C . PRO B 1 53 ? -29.906 17.062 -2.713 1 33.28 53 PRO B C 1
ATOM 4715 O O . PRO B 1 53 ? -28.875 16.828 -2.082 1 33.28 53 PRO B O 1
ATOM 4718 N N . LYS B 1 54 ? -30.891 16.375 -2.205 1 32.34 54 LYS B N 1
ATOM 4719 C CA . LYS B 1 54 ? -31.031 14.961 -1.879 1 32.34 54 LYS B CA 1
ATOM 4720 C C . LYS B 1 54 ? -30 14.125 -2.645 1 32.34 54 LYS B C 1
ATOM 4722 O O . LYS B 1 54 ? -30.062 12.891 -2.623 1 32.34 54 LYS B O 1
ATOM 4727 N N . ALA B 1 55 ? -29.312 14.703 -3.461 1 31.97 55 ALA B N 1
ATOM 4728 C CA . ALA B 1 55 ? -28.609 13.914 -4.469 1 31.97 55 ALA B CA 1
ATOM 4729 C C . ALA B 1 55 ? -27.531 13.047 -3.828 1 31.97 55 ALA B C 1
ATOM 4731 O O . ALA B 1 55 ? -27.109 12.047 -4.406 1 31.97 55 ALA B O 1
ATOM 4732 N N . ALA B 1 56 ? -26.75 13.641 -2.861 1 33.19 56 ALA B N 1
ATOM 4733 C CA . ALA B 1 56 ? -25.641 12.828 -2.389 1 33.19 56 ALA B CA 1
ATOM 4734 C C . ALA B 1 56 ? -26.125 11.516 -1.785 1 33.19 56 ALA B C 1
ATOM 4736 O O . ALA B 1 56 ? -25.406 10.516 -1.769 1 33.19 56 ALA B O 1
ATOM 4737 N N . LEU B 1 57 ? -27.125 11.68 -0.952 1 31.3 57 LEU B N 1
ATOM 4738 C CA . LEU B 1 57 ? -27.766 10.492 -0.399 1 31.3 57 LEU B CA 1
ATOM 4739 C C . LEU B 1 57 ? -28.781 9.914 -1.383 1 31.3 57 LEU B C 1
ATOM 4741 O O . LEU B 1 57 ? -29.469 8.938 -1.069 1 31.3 57 LEU B O 1
ATOM 4745 N N . SER B 1 58 ? -29.281 10.797 -2.211 1 30.2 58 SER B N 1
ATOM 4746 C CA . SER B 1 58 ? -30.375 10.242 -3.018 1 30.2 58 SER B CA 1
ATOM 4747 C C . SER B 1 58 ? -29.844 9.195 -3.996 1 30.2 58 SER B C 1
ATOM 4749 O O . SER B 1 58 ? -28.859 9.422 -4.684 1 30.2 58 SER B O 1
ATOM 4751 N N . PRO B 1 59 ? -30.203 8.125 -3.727 1 32.28 59 PRO B N 1
ATOM 4752 C CA . PRO B 1 59 ? -29.953 7.039 -4.68 1 32.28 59 PRO B CA 1
ATOM 4753 C C . PRO B 1 59 ? -30.094 7.488 -6.133 1 32.28 59 PRO B C 1
ATOM 4755 O O . PRO B 1 59 ? -30.969 8.281 -6.461 1 32.28 59 PRO B O 1
ATOM 4758 N N . LEU B 1 60 ? -29.016 7.914 -6.734 1 32.97 60 LEU B N 1
ATOM 4759 C CA . LEU B 1 60 ? -29.281 8.047 -8.164 1 32.97 60 LEU B CA 1
ATOM 4760 C C . LEU B 1 60 ? -30.531 7.258 -8.555 1 32.97 60 LEU B C 1
ATOM 4762 O O . LEU B 1 60 ? -30.625 6.055 -8.281 1 32.97 60 LEU B O 1
ATOM 4766 N N . GLU B 1 61 ? -31.625 7.922 -8.453 1 34.5 61 GLU B N 1
ATOM 4767 C CA . GLU B 1 61 ? -32.781 7.285 -9.062 1 34.5 61 GLU B CA 1
ATOM 4768 C C . GLU B 1 61 ? -32.406 6.562 -10.352 1 34.5 61 GLU B C 1
ATOM 4770 O O . GLU B 1 61 ? -32.219 7.195 -11.391 1 34.5 61 GLU B O 1
ATOM 4775 N N . VAL B 1 62 ? -31.359 5.746 -10.273 1 36.88 62 VAL B N 1
ATOM 4776 C CA . VAL B 1 62 ? -31.328 4.934 -11.484 1 36.88 62 VAL B CA 1
ATOM 4777 C C . VAL B 1 62 ? -32.75 4.617 -11.938 1 36.88 62 VAL B C 1
ATOM 4779 O O . VAL B 1 62 ? -33.5 3.943 -11.219 1 36.88 62 VAL B O 1
ATOM 4782 N N . GLN B 1 63 ? -33.469 5.531 -12.539 1 38.97 63 GLN B N 1
ATOM 4783 C CA . GLN B 1 63 ? -34.75 5.281 -13.148 1 38.97 63 GLN B CA 1
ATOM 4784 C C . GLN B 1 63 ? -34.969 3.797 -13.438 1 38.97 63 GLN B C 1
ATOM 4786 O O . GLN B 1 63 ? -34 3.018 -13.375 1 38.97 63 GLN B O 1
ATOM 4791 N N . GLU B 1 64 ? -36.031 3.582 -14.25 1 40.91 64 GLU B N 1
ATOM 4792 C CA . GLU B 1 64 ? -36.688 2.357 -14.695 1 40.91 64 GLU B CA 1
ATOM 4793 C C . GLU B 1 64 ? -35.656 1.329 -15.172 1 40.91 64 GLU B C 1
ATOM 4795 O O . GLU B 1 64 ? -34.719 1.675 -15.875 1 40.91 64 GLU B O 1
ATOM 4800 N N . LEU B 1 65 ? -35.375 0.37 -14.312 1 46.22 65 LEU B N 1
ATOM 4801 C CA . LEU B 1 65 ? -34.688 -0.87 -14.664 1 46.22 65 LEU B CA 1
ATOM 4802 C C . LEU B 1 65 ? -34.812 -1.147 -16.156 1 46.22 65 LEU B C 1
ATOM 4804 O O . LEU B 1 65 ? -35.906 -1.422 -16.656 1 46.22 65 LEU B O 1
ATOM 4808 N N . ASP B 1 66 ? -34.188 -0.364 -16.891 1 54.44 66 ASP B N 1
ATOM 4809 C CA . ASP B 1 66 ? -34.125 -0.851 -18.266 1 54.44 66 ASP B CA 1
ATOM 4810 C C . ASP B 1 66 ? -33.719 -2.328 -18.312 1 54.44 66 ASP B C 1
ATOM 4812 O O . ASP B 1 66 ? -33.031 -2.822 -17.406 1 54.44 66 ASP B O 1
ATOM 4816 N N . ASP B 1 67 ? -34.438 -3.209 -18.953 1 68.31 67 ASP B N 1
ATOM 4817 C CA . ASP B 1 67 ? -34.406 -4.645 -19.203 1 68.31 67 ASP B CA 1
ATOM 4818 C C . ASP B 1 67 ? -32.969 -5.09 -19.547 1 68.31 67 ASP B C 1
ATOM 4820 O O . ASP B 1 67 ? -32.406 -4.609 -20.531 1 68.31 67 ASP B O 1
ATOM 4824 N N . LEU B 1 68 ? -32.156 -5.316 -18.5 1 84.19 68 LEU B N 1
ATOM 4825 C CA . LEU B 1 68 ? -30.812 -5.852 -18.703 1 84.19 68 LEU B CA 1
ATOM 4826 C C . LEU B 1 68 ? -30.875 -7.227 -19.359 1 84.19 68 LEU B C 1
ATOM 4828 O O . LEU B 1 68 ? -29.828 -7.809 -19.688 1 84.19 68 LEU B O 1
ATOM 4832 N N . ASP B 1 69 ? -32.25 -7.387 -19.672 1 79.44 69 ASP B N 1
ATOM 4833 C CA . ASP B 1 69 ? -32.406 -8.688 -20.312 1 79.44 69 ASP B CA 1
ATOM 4834 C C . ASP B 1 69 ? -31.875 -8.672 -21.734 1 79.44 69 ASP B C 1
ATOM 4836 O O . ASP B 1 69 ? -32.125 -7.719 -22.484 1 79.44 69 ASP B O 1
ATOM 4840 N N . ASP B 1 70 ? -30.891 -9.258 -22.141 1 80 70 ASP B N 1
ATOM 4841 C CA . ASP B 1 70 ? -30.375 -9.461 -23.484 1 80 70 ASP B CA 1
ATOM 4842 C C . ASP B 1 70 ? -29.234 -8.492 -23.781 1 80 70 ASP B C 1
ATOM 4844 O O . ASP B 1 70 ? -28.906 -8.234 -24.938 1 80 70 ASP B O 1
ATOM 4848 N N . VAL B 1 71 ? -28.953 -7.816 -22.75 1 86.88 71 VAL B N 1
ATOM 4849 C CA . VAL B 1 71 ? -27.797 -6.945 -22.953 1 86.88 71 VAL B CA 1
ATOM 4850 C C . VAL B 1 71 ? -26.5 -7.742 -22.766 1 86.88 71 VAL B C 1
ATOM 4852 O O . VAL B 1 71 ? -26.391 -8.539 -21.828 1 86.88 71 VAL B O 1
ATOM 4855 N N . GLU B 1 72 ? -25.641 -7.543 -23.719 1 88.75 72 GLU B N 1
ATOM 4856 C CA . GLU B 1 72 ? -24.375 -8.258 -23.641 1 88.75 72 GLU B CA 1
ATOM 4857 C C . GLU B 1 72 ? -23.25 -7.359 -23.125 1 88.75 72 GLU B C 1
ATOM 4859 O O . GLU B 1 72 ? -23.188 -6.18 -23.469 1 88.75 72 GLU B O 1
ATOM 4864 N N . PHE B 1 73 ? -22.516 -7.879 -22.281 1 91.88 73 PHE B N 1
ATOM 4865 C CA . PHE B 1 73 ? -21.328 -7.215 -21.766 1 91.88 73 PHE B CA 1
ATOM 4866 C C . PHE B 1 73 ? -20.062 -7.996 -22.125 1 91.88 73 PHE B C 1
ATOM 4868 O O . PHE B 1 73 ? -20.125 -9.203 -22.359 1 91.88 73 PHE B O 1
ATOM 4875 N N . PRO B 1 74 ? -18.922 -7.391 -22.203 1 91.69 74 PRO B N 1
ATOM 4876 C CA . PRO B 1 74 ? -17.719 -8.031 -22.719 1 91.69 74 PRO B CA 1
ATOM 4877 C C . PRO B 1 74 ? -17.016 -8.898 -21.688 1 91.69 74 PRO B C 1
ATOM 4879 O O . PRO B 1 74 ? -16 -9.531 -21.984 1 91.69 74 PRO B O 1
ATOM 4882 N N . TYR B 1 75 ? -17.547 -9.094 -20.578 1 94.88 75 TYR B N 1
ATOM 4883 C CA . TYR B 1 75 ? -16.812 -9.641 -19.453 1 94.88 75 TYR B CA 1
ATOM 4884 C C . TYR B 1 75 ? -16.688 -11.156 -19.562 1 94.88 75 TYR B C 1
ATOM 4886 O O . TYR B 1 75 ? -17.656 -11.844 -19.875 1 94.88 75 TYR B O 1
ATOM 4894 N N . GLU B 1 76 ? -15.453 -11.656 -19.375 1 97 76 GLU B N 1
ATOM 4895 C CA . GLU B 1 76 ? -15.148 -13.086 -19.344 1 97 76 GLU B CA 1
ATOM 4896 C C . GLU B 1 76 ? -14.391 -13.469 -18.078 1 97 76 GLU B C 1
ATOM 4898 O O . GLU B 1 76 ? -14.164 -14.648 -17.812 1 97 76 GLU B O 1
ATOM 4903 N N . ASN B 1 77 ? -13.953 -12.461 -17.344 1 98.25 77 ASN B N 1
ATOM 4904 C CA . ASN B 1 77 ? -13.211 -12.664 -16.094 1 98.25 77 ASN B CA 1
ATOM 4905 C C . ASN B 1 77 ? -13.875 -11.93 -14.93 1 98.25 77 ASN B C 1
ATOM 4907 O O . ASN B 1 77 ? -14.383 -10.82 -15.094 1 98.25 77 ASN B O 1
ATOM 4911 N N . ILE B 1 78 ? -13.898 -12.547 -13.781 1 98.12 78 ILE B N 1
ATOM 4912 C CA . ILE B 1 78 ? -14.484 -11.922 -12.594 1 98.12 78 ILE B CA 1
ATOM 4913 C C . ILE B 1 78 ? -13.508 -12.031 -11.422 1 98.12 78 ILE B C 1
ATOM 4915 O O . ILE B 1 78 ? -12.852 -13.055 -11.25 1 98.12 78 ILE B O 1
ATOM 4919 N N . VAL B 1 79 ? -13.328 -10.945 -10.672 1 97.69 79 VAL B N 1
ATOM 4920 C CA . VAL B 1 79 ? -12.391 -10.875 -9.562 1 97.69 79 VAL B CA 1
ATOM 4921 C C . VAL B 1 79 ? -13.125 -10.445 -8.289 1 97.69 79 VAL B C 1
ATOM 4923 O O . VAL B 1 79 ? -13.945 -9.523 -8.328 1 97.69 79 VAL B O 1
ATOM 4926 N N . PHE B 1 80 ? -12.844 -11.094 -7.184 1 95.44 80 PHE B N 1
ATOM 4927 C CA . PHE B 1 80 ? -13.508 -10.82 -5.914 1 95.44 80 PHE B CA 1
ATOM 4928 C C . PHE B 1 80 ? -12.508 -10.32 -4.875 1 95.44 80 PHE B C 1
ATOM 4930 O O . PHE B 1 80 ? -11.492 -10.969 -4.625 1 95.44 80 PHE B O 1
ATOM 4937 N N . GLU B 1 81 ? -12.812 -9.211 -4.242 1 91.94 81 GLU B N 1
ATOM 4938 C CA . GLU B 1 81 ? -12.016 -8.688 -3.139 1 91.94 81 GLU B CA 1
ATOM 4939 C C . GLU B 1 81 ? -12.188 -9.531 -1.879 1 91.94 81 GLU B C 1
ATOM 4941 O O . GLU B 1 81 ? -13.195 -10.227 -1.727 1 91.94 81 GLU B O 1
ATOM 4946 N N . GLY B 1 82 ? -11.133 -9.461 -1.058 1 84.94 82 GLY B N 1
ATOM 4947 C CA . GLY B 1 82 ? -11.32 -10.031 0.269 1 84.94 82 GLY B CA 1
ATOM 4948 C C . GLY B 1 82 ? -12.25 -9.203 1.144 1 84.94 82 GLY B C 1
ATOM 4949 O O . GLY B 1 82 ? -12.297 -7.98 1.025 1 84.94 82 GLY B O 1
ATOM 4950 N N . GLY B 1 83 ? -13.023 -9.805 1.979 1 74.75 83 GLY B N 1
ATOM 4951 C CA . GLY B 1 83 ? -14 -9.031 2.729 1 74.75 83 GLY B CA 1
ATOM 4952 C C . GLY B 1 83 ? -14.445 -9.719 4.004 1 74.75 83 GLY B C 1
ATOM 4953 O O . GLY B 1 83 ? -15.328 -9.219 4.711 1 74.75 83 GLY B O 1
ATOM 4954 N N . GLY B 1 84 ? -13.875 -10.781 4.387 1 69.5 84 GLY B N 1
ATOM 4955 C CA . GLY B 1 84 ? -14.234 -11.477 5.613 1 69.5 84 GLY B CA 1
ATOM 4956 C C . GLY B 1 84 ? -15.68 -11.938 5.633 1 69.5 84 GLY B C 1
ATOM 4957 O O . GLY B 1 84 ? -16.141 -12.594 4.699 1 69.5 84 GLY B O 1
ATOM 4958 N N . SER B 1 85 ? -16.531 -11.438 6.664 1 66.19 85 SER B N 1
ATOM 4959 C CA . SER B 1 85 ? -17.922 -11.852 6.871 1 66.19 85 SER B CA 1
ATOM 4960 C C . SER B 1 85 ? -18.844 -11.219 5.836 1 66.19 85 SER B C 1
ATOM 4962 O O . SER B 1 85 ? -19.984 -11.664 5.656 1 66.19 85 SER B O 1
ATOM 4964 N N . GLN B 1 86 ? -18.375 -10.258 5.098 1 78.19 86 GLN B N 1
ATOM 4965 C CA . GLN B 1 86 ? -19.172 -9.555 4.109 1 78.19 86 GLN B CA 1
ATOM 4966 C C . GLN B 1 86 ? -19.266 -10.336 2.807 1 78.19 86 GLN B C 1
ATOM 4968 O O . GLN B 1 86 ? -20 -9.961 1.896 1 78.19 86 GLN B O 1
ATOM 4973 N N . GLY B 1 87 ? -18.641 -11.445 2.762 1 80.56 87 GLY B N 1
ATOM 4974 C CA . GLY B 1 87 ? -18.516 -12.219 1.538 1 80.56 87 GLY B CA 1
ATOM 4975 C C . GLY B 1 87 ? -19.844 -12.773 1.046 1 80.56 87 GLY B C 1
ATOM 4976 O O . GLY B 1 87 ? -19.984 -13.109 -0.131 1 80.56 87 GLY B O 1
ATOM 4977 N N . MET B 1 88 ? -20.891 -12.773 1.902 1 83.44 88 MET B N 1
ATOM 4978 C CA . MET B 1 88 ? -22.203 -13.266 1.502 1 83.44 88 MET B CA 1
ATOM 4979 C C . MET B 1 88 ? -22.828 -12.344 0.466 1 83.44 88 MET B C 1
ATOM 4981 O O . MET B 1 88 ? -23.719 -12.758 -0.281 1 83.44 88 MET B O 1
ATOM 4985 N N . ALA B 1 89 ? -22.359 -11.188 0.458 1 90 89 ALA B N 1
ATOM 4986 C CA . ALA B 1 89 ? -22.859 -10.234 -0.538 1 90 89 ALA B CA 1
ATOM 4987 C C . ALA B 1 89 ? -22.531 -10.711 -1.952 1 90 89 ALA B C 1
ATOM 4989 O O . ALA B 1 89 ? -23.266 -10.406 -2.898 1 90 89 ALA B O 1
ATOM 4990 N N . TYR B 1 90 ? -21.5 -11.445 -2.139 1 91.94 90 TYR B N 1
ATOM 4991 C CA . TYR B 1 90 ? -21.125 -11.961 -3.449 1 91.94 90 TYR B CA 1
ATOM 4992 C C . TYR B 1 90 ? -22.188 -12.914 -3.986 1 91.94 90 TYR B C 1
ATOM 4994 O O . TYR B 1 90 ? -22.375 -13.023 -5.199 1 91.94 90 TYR B O 1
ATOM 5002 N N . MET B 1 91 ? -22.922 -13.539 -3.086 1 88.94 91 MET B N 1
ATOM 5003 C CA . MET B 1 91 ? -23.953 -14.484 -3.51 1 88.94 91 MET B CA 1
ATOM 5004 C C . MET B 1 91 ? -25.062 -13.766 -4.273 1 88.94 91 MET B C 1
ATOM 5006 O O . MET B 1 91 ? -25.531 -14.273 -5.289 1 88.94 91 MET B O 1
ATOM 5010 N N . GLY B 1 92 ? -25.422 -12.633 -3.758 1 91.62 92 GLY B N 1
ATOM 5011 C CA . GLY B 1 92 ? -26.438 -11.867 -4.457 1 91.62 92 GLY B CA 1
ATOM 5012 C C . GLY B 1 92 ? -26.016 -11.438 -5.848 1 91.62 92 GLY B C 1
ATOM 5013 O O . GLY B 1 92 ? -26.781 -11.555 -6.801 1 91.62 92 GLY B O 1
ATOM 5014 N N . ALA B 1 93 ? -24.844 -10.984 -5.934 1 94.31 93 ALA B N 1
ATOM 5015 C CA . ALA B 1 93 ? -24.312 -10.531 -7.223 1 94.31 93 ALA B CA 1
ATOM 5016 C C . ALA B 1 93 ? -24.203 -11.695 -8.203 1 94.31 93 ALA B C 1
ATOM 5018 O O . ALA B 1 93 ? -24.609 -11.578 -9.367 1 94.31 93 ALA B O 1
ATOM 5019 N N . VAL B 1 94 ? -23.734 -12.82 -7.746 1 94.12 94 VAL B N 1
ATOM 5020 C CA . VAL B 1 94 ? -23.516 -13.984 -8.594 1 94.12 94 VAL B CA 1
ATOM 5021 C C . VAL B 1 94 ? -24.859 -14.547 -9.055 1 94.12 94 VAL B C 1
ATOM 5023 O O . VAL B 1 94 ? -24.984 -14.984 -10.195 1 94.12 94 VAL B O 1
ATOM 5026 N N . THR B 1 95 ? -25.812 -14.555 -8.148 1 92.19 95 THR B N 1
ATOM 5027 C CA . THR B 1 95 ? -27.141 -15.031 -8.5 1 92.19 95 THR B CA 1
ATOM 5028 C C . THR B 1 95 ? -27.734 -14.195 -9.633 1 92.19 95 THR B C 1
ATOM 5030 O O . THR B 1 95 ? -28.328 -14.734 -10.57 1 92.19 95 THR B O 1
ATOM 5033 N N . GLU B 1 96 ? -27.547 -12.93 -9.516 1 91.94 96 GLU B N 1
ATOM 5034 C CA . GLU B 1 96 ? -28.062 -12.047 -10.562 1 91.94 96 GLU B CA 1
ATOM 5035 C C . GLU B 1 96 ? -27.297 -12.234 -11.867 1 91.94 96 GLU B C 1
ATOM 5037 O O . GLU B 1 96 ? -27.875 -12.141 -12.953 1 91.94 96 GLU B O 1
ATOM 5042 N N . LEU B 1 97 ? -26.047 -12.406 -11.781 1 93.06 97 LEU B N 1
ATOM 5043 C CA . LEU B 1 97 ? -25.234 -12.68 -12.961 1 93.06 97 LEU B CA 1
ATOM 5044 C C . LEU B 1 97 ? -25.703 -13.945 -13.672 1 93.06 97 LEU B C 1
ATOM 5046 O O . LEU B 1 97 ? -25.719 -14 -14.898 1 93.06 97 LEU B O 1
ATOM 5050 N N . ASP B 1 98 ? -25.953 -14.891 -12.859 1 90.94 98 ASP B N 1
ATOM 5051 C CA . ASP B 1 98 ? -26.453 -16.156 -13.391 1 90.94 98 ASP B CA 1
ATOM 5052 C C . ASP B 1 98 ? -27.828 -15.969 -14.039 1 90.94 98 ASP B C 1
ATOM 5054 O O . ASP B 1 98 ? -28.078 -16.469 -15.141 1 90.94 98 ASP B O 1
ATOM 5058 N N . ARG B 1 99 ? -28.703 -15.289 -13.359 1 90.12 99 ARG B N 1
ATOM 5059 C CA . ARG B 1 99 ? -30.047 -15.031 -13.859 1 90.12 99 ARG B CA 1
ATOM 5060 C C . ARG B 1 99 ? -30 -14.32 -15.203 1 90.12 99 ARG B C 1
ATOM 5062 O O . ARG B 1 99 ? -30.797 -14.625 -16.109 1 90.12 99 ARG B O 1
ATOM 5069 N N . LEU B 1 100 ? -29.094 -13.445 -15.375 1 91.5 100 LEU B N 1
ATOM 5070 C CA . LEU B 1 100 ? -28.969 -12.648 -16.594 1 91.5 100 LEU B CA 1
ATOM 5071 C C . LEU B 1 100 ? -28.203 -13.414 -17.672 1 91.5 100 LEU B C 1
ATOM 5073 O O . LEU B 1 100 ? -28.094 -12.953 -18.812 1 91.5 100 LEU B O 1
ATOM 5077 N N . GLY B 1 101 ? -27.672 -14.57 -17.328 1 89.38 101 GLY B N 1
ATOM 5078 C CA . GLY B 1 101 ? -27 -15.438 -18.281 1 89.38 101 GLY B CA 1
ATOM 5079 C C . GLY B 1 101 ? -25.547 -15.078 -18.5 1 89.38 101 GLY B C 1
ATOM 5080 O O . GLY B 1 101 ? -24.922 -15.539 -19.453 1 89.38 101 GLY B O 1
ATOM 5081 N N . HIS B 1 102 ? -24.984 -14.289 -17.625 1 92.56 102 HIS B N 1
ATOM 5082 C CA . HIS B 1 102 ? -23.609 -13.828 -17.828 1 92.56 102 HIS B CA 1
ATOM 5083 C C . HIS B 1 102 ? -22.609 -14.727 -17.109 1 92.56 102 HIS B C 1
ATOM 5085 O O . HIS B 1 102 ? -21.422 -14.734 -17.453 1 92.56 102 HIS B O 1
ATOM 5091 N N . LEU B 1 103 ? -23.078 -15.484 -16.172 1 91.81 103 LEU B N 1
ATOM 5092 C CA . LEU B 1 103 ? -22.188 -16.359 -15.406 1 91.81 103 LEU B CA 1
ATOM 5093 C C . LEU B 1 103 ? -21.562 -17.422 -16.312 1 91.81 103 LEU B C 1
ATOM 5095 O O . LEU B 1 103 ? -20.375 -17.75 -16.156 1 91.81 103 LEU B O 1
ATOM 5099 N N . LYS B 1 104 ? -22.312 -17.922 -17.266 1 90.31 104 LYS B N 1
ATOM 5100 C CA . LYS B 1 104 ? -21.859 -19 -18.156 1 90.31 104 LYS B CA 1
ATOM 5101 C C . LYS B 1 104 ? -20.766 -18.516 -19.094 1 90.31 104 LYS B C 1
ATOM 5103 O O . LYS B 1 104 ? -20.031 -19.312 -19.656 1 90.31 104 LYS B O 1
ATOM 5108 N N . LYS B 1 105 ? -20.703 -17.234 -19.203 1 92.81 105 LYS B N 1
ATOM 5109 C CA . LYS B 1 105 ? -19.719 -16.656 -20.109 1 92.81 105 LYS B CA 1
ATOM 5110 C C . LYS B 1 105 ? -18.359 -16.5 -19.438 1 92.81 105 LYS B C 1
ATOM 5112 O O . LYS B 1 105 ? -17.344 -16.312 -20.094 1 92.81 105 LYS B O 1
ATOM 5117 N N . LEU B 1 106 ? -18.359 -16.609 -18.188 1 95.88 106 LEU B N 1
ATOM 5118 C CA . LEU B 1 106 ? -17.125 -16.391 -17.438 1 95.88 106 LEU B CA 1
ATOM 5119 C C . LEU B 1 106 ? -16.203 -17.594 -17.562 1 95.88 106 LEU B C 1
ATOM 5121 O O . LEU B 1 106 ? -16.656 -18.734 -17.578 1 95.88 106 LEU B O 1
ATOM 5125 N N . ARG B 1 107 ? -14.836 -17.266 -17.656 1 96.75 107 ARG B N 1
ATOM 5126 C CA . ARG B 1 107 ? -13.844 -18.312 -17.859 1 96.75 107 ARG B CA 1
ATOM 5127 C C . ARG B 1 107 ? -12.711 -18.203 -16.844 1 96.75 107 ARG B C 1
ATOM 5129 O O . ARG B 1 107 ? -12 -19.172 -16.594 1 96.75 107 ARG B O 1
ATOM 5136 N N . ARG B 1 108 ? -12.547 -17.062 -16.375 1 98.31 108 ARG B N 1
ATOM 5137 C CA . ARG B 1 108 ? -11.461 -16.828 -15.43 1 98.31 108 ARG B CA 1
ATOM 5138 C C . ARG B 1 108 ? -11.984 -16.234 -14.133 1 98.31 108 ARG B C 1
ATOM 5140 O O . ARG B 1 108 ? -12.852 -15.359 -14.148 1 98.31 108 ARG B O 1
ATOM 5147 N N . TYR B 1 109 ? -11.531 -16.75 -13.047 1 98.38 109 TYR B N 1
ATOM 5148 C CA . TYR B 1 109 ? -11.961 -16.359 -11.711 1 98.38 109 TYR B CA 1
ATOM 5149 C C . TYR B 1 109 ? -10.758 -16.047 -10.82 1 98.38 109 TYR B C 1
ATOM 5151 O O . TYR B 1 109 ? -9.742 -16.75 -10.867 1 98.38 109 TYR B O 1
ATOM 5159 N N . ALA B 1 110 ? -10.805 -14.945 -10.07 1 98.44 110 ALA B N 1
ATOM 5160 C CA . ALA B 1 110 ? -9.703 -14.602 -9.172 1 98.44 110 ALA B CA 1
ATOM 5161 C C . ALA B 1 110 ? -10.234 -13.984 -7.879 1 98.44 110 ALA B C 1
ATOM 5163 O O . ALA B 1 110 ? -11.359 -13.492 -7.832 1 98.44 110 ALA B O 1
ATOM 5164 N N . GLY B 1 111 ? -9.391 -14.031 -6.828 1 96.31 111 GLY B N 1
ATOM 5165 C CA . GLY B 1 111 ? -9.789 -13.398 -5.578 1 96.31 111 GLY B CA 1
ATOM 5166 C C . GLY B 1 111 ? -8.758 -13.555 -4.477 1 96.31 111 GLY B C 1
ATOM 5167 O O . GLY B 1 111 ? -7.762 -14.266 -4.648 1 96.31 111 GLY B O 1
ATOM 5168 N N . ALA B 1 112 ? -8.984 -12.883 -3.395 1 90.94 112 ALA B N 1
ATOM 5169 C CA . ALA B 1 112 ? -8.203 -12.977 -2.164 1 90.94 112 ALA B CA 1
ATOM 5170 C C . ALA B 1 112 ? -9.102 -13.25 -0.962 1 90.94 112 ALA B C 1
ATOM 5172 O O . ALA B 1 112 ? -10.211 -12.719 -0.873 1 90.94 112 ALA B O 1
ATOM 5173 N N . SER B 1 113 ? -8.609 -14.117 -0.017 1 87.94 113 SER B N 1
ATOM 5174 C CA . SER B 1 113 ? -9.344 -14.453 1.196 1 87.94 113 SER B CA 1
ATOM 5175 C C . SER B 1 113 ? -10.727 -15.023 0.869 1 87.94 113 SER B C 1
ATOM 5177 O O . SER B 1 113 ? -10.844 -15.969 0.089 1 87.94 113 SER B O 1
ATOM 5179 N N . ILE B 1 114 ? -11.805 -14.367 1.328 1 84.38 114 ILE B N 1
ATOM 5180 C CA . ILE B 1 114 ? -13.148 -14.859 1.043 1 84.38 114 ILE B CA 1
ATOM 5181 C C . ILE B 1 114 ? -13.438 -14.742 -0.453 1 84.38 114 ILE B C 1
ATOM 5183 O O . ILE B 1 114 ? -14.211 -15.523 -1.008 1 84.38 114 ILE B O 1
ATOM 5187 N N . GLY B 1 115 ? -12.852 -13.727 -1.062 1 91.5 115 GLY B N 1
ATOM 5188 C CA . GLY B 1 115 ? -12.953 -13.641 -2.51 1 91.5 115 GLY B CA 1
ATOM 5189 C C . GLY B 1 115 ? -12.344 -14.836 -3.221 1 91.5 115 GLY B C 1
ATOM 5190 O O . GLY B 1 115 ? -12.867 -15.289 -4.242 1 91.5 115 GLY B O 1
ATOM 5191 N N . ALA B 1 116 ? -11.234 -15.336 -2.662 1 93.06 116 ALA B N 1
ATOM 5192 C CA . ALA B 1 116 ? -10.617 -16.531 -3.215 1 93.06 116 ALA B CA 1
ATOM 5193 C C . ALA B 1 116 ? -11.539 -17.734 -3.078 1 93.06 116 ALA B C 1
ATOM 5195 O O . ALA B 1 116 ? -11.617 -18.578 -3.984 1 93.06 116 ALA B O 1
ATOM 5196 N N . VAL B 1 117 ? -12.211 -17.812 -1.987 1 88.75 117 VAL B N 1
ATOM 5197 C CA . VAL B 1 117 ? -13.156 -18.906 -1.759 1 88.75 117 VAL B CA 1
ATOM 5198 C C . VAL B 1 117 ? -14.289 -18.828 -2.785 1 88.75 117 VAL B C 1
ATOM 5200 O O . VAL B 1 117 ? -14.617 -19.828 -3.43 1 88.75 117 VAL B O 1
ATOM 5203 N N . THR B 1 118 ? -14.836 -17.688 -2.949 1 91.56 118 THR B N 1
ATOM 5204 C CA . THR B 1 118 ? -15.922 -17.484 -3.898 1 91.56 118 THR B CA 1
ATOM 5205 C C . THR B 1 118 ? -15.469 -17.797 -5.32 1 91.56 118 THR B C 1
ATOM 5207 O O . THR B 1 118 ? -16.156 -18.516 -6.051 1 91.56 118 THR B O 1
ATOM 5210 N N . ALA B 1 119 ? -14.359 -17.281 -5.676 1 96.06 119 ALA B N 1
ATOM 5211 C CA . ALA B 1 119 ? -13.812 -17.531 -7.008 1 96.06 119 ALA B CA 1
ATOM 5212 C C . ALA B 1 119 ? -13.602 -19.016 -7.25 1 96.06 119 ALA B C 1
ATOM 5214 O O . ALA B 1 119 ? -13.891 -19.531 -8.336 1 96.06 119 ALA B O 1
ATOM 5215 N N . SER B 1 120 ? -13.117 -19.703 -6.223 1 95.19 120 SER B N 1
ATOM 5216 C CA . SER B 1 120 ? -12.852 -21.141 -6.34 1 95.19 120 SER B CA 1
ATOM 5217 C C . SER B 1 120 ? -14.141 -21.922 -6.551 1 95.19 120 SER B C 1
ATOM 5219 O O . SER B 1 120 ? -14.188 -22.828 -7.398 1 95.19 120 SER B O 1
ATOM 5221 N N . LEU B 1 121 ? -15.148 -21.609 -5.816 1 91.75 121 LEU B N 1
ATOM 5222 C CA . LEU B 1 121 ? -16.422 -22.312 -5.949 1 91.75 121 LEU B CA 1
ATOM 5223 C C . LEU B 1 121 ? -17.016 -22.109 -7.344 1 91.75 121 LEU B C 1
ATOM 5225 O O . LEU B 1 121 ? -17.516 -23.047 -7.953 1 91.75 121 LEU B O 1
ATOM 5229 N N . LEU B 1 122 ? -16.922 -20.922 -7.832 1 94.5 122 LEU B N 1
ATOM 5230 C CA . LEU B 1 122 ? -17.438 -20.641 -9.164 1 94.5 122 LEU B CA 1
ATOM 5231 C C . LEU B 1 122 ? -16.625 -21.359 -10.234 1 94.5 122 LEU B C 1
ATOM 5233 O O . LEU B 1 122 ? -17.188 -21.906 -11.18 1 94.5 122 LEU B O 1
ATOM 5237 N N . ALA B 1 123 ? -15.344 -21.312 -10.055 1 96.25 123 ALA B N 1
ATOM 5238 C CA . ALA B 1 123 ? -14.469 -21.984 -11.016 1 96.25 123 ALA B CA 1
ATOM 5239 C C . ALA B 1 123 ? -14.734 -23.484 -11.062 1 96.25 123 ALA B C 1
ATOM 5241 O O . ALA B 1 123 ? -14.586 -24.109 -12.117 1 96.25 123 ALA B O 1
ATOM 5242 N N . LEU B 1 124 ? -15.102 -24.031 -9.938 1 93.81 124 LEU B N 1
ATOM 5243 C CA . LEU B 1 124 ? -15.383 -25.453 -9.836 1 93.81 124 LEU B CA 1
ATOM 5244 C C . LEU B 1 124 ? -16.734 -25.797 -10.453 1 93.81 124 LEU B C 1
ATOM 5246 O O . LEU B 1 124 ? -17.078 -26.969 -10.602 1 93.81 124 LEU B O 1
ATOM 5250 N N . GLY B 1 125 ? -17.484 -24.766 -10.773 1 89.56 125 GLY B N 1
ATOM 5251 C CA . GLY B 1 125 ? -18.719 -25 -11.516 1 89.56 125 GLY B CA 1
ATOM 5252 C C . GLY B 1 125 ? -19.953 -24.922 -10.641 1 89.56 125 GLY B C 1
ATOM 5253 O O . GLY B 1 125 ? -21.031 -25.359 -11.055 1 89.56 125 GLY B O 1
ATOM 5254 N N . HIS B 1 126 ? -19.781 -24.453 -9.492 1 86.81 126 HIS B N 1
ATOM 5255 C CA . HIS B 1 126 ? -20.969 -24.297 -8.648 1 86.81 126 HIS B CA 1
ATOM 5256 C C . HIS B 1 126 ? -21.906 -23.219 -9.219 1 86.81 126 HIS B C 1
ATOM 5258 O O . HIS B 1 126 ? -21.438 -22.203 -9.727 1 86.81 126 HIS B O 1
ATOM 5264 N N . SER B 1 127 ? -23.141 -23.594 -9.188 1 82.25 127 SER B N 1
ATOM 5265 C CA . SER B 1 127 ? -24.156 -22.609 -9.547 1 82.25 127 SER B CA 1
ATOM 5266 C C . SER B 1 127 ? -24.344 -21.578 -8.438 1 82.25 127 SER B C 1
ATOM 5268 O O . SER B 1 127 ? -23.781 -21.719 -7.348 1 82.25 127 SER B O 1
ATOM 5270 N N . ALA B 1 128 ? -25.062 -20.547 -8.773 1 82.94 128 ALA B N 1
ATOM 5271 C CA . ALA B 1 128 ? -25.359 -19.547 -7.758 1 82.94 128 ALA B CA 1
ATOM 5272 C C . ALA B 1 128 ? -26.094 -20.172 -6.566 1 82.94 128 ALA B C 1
ATOM 5274 O O . ALA B 1 128 ? -25.812 -19.828 -5.414 1 82.94 128 ALA B O 1
ATOM 5275 N N . GLU B 1 129 ? -26.969 -21.031 -6.859 1 79.19 129 GLU B N 1
ATOM 5276 C CA . GLU B 1 129 ? -27.719 -21.703 -5.809 1 79.19 129 GLU B CA 1
ATOM 5277 C C . GLU B 1 129 ? -26.812 -22.562 -4.934 1 79.19 129 GLU B C 1
ATOM 5279 O O . GLU B 1 129 ? -26.922 -22.531 -3.707 1 79.19 129 GLU B O 1
ATOM 5284 N N . SER B 1 130 ? -26 -23.297 -5.582 1 79.62 130 SER B N 1
ATOM 5285 C CA . SER B 1 130 ? -25.094 -24.172 -4.84 1 79.62 130 SER B CA 1
ATOM 5286 C C . SER B 1 130 ? -24.094 -23.359 -4.035 1 79.62 130 SER B C 1
ATOM 5288 O O . SER B 1 130 ? -23.688 -23.766 -2.945 1 79.62 130 SER B O 1
ATOM 5290 N N . LEU B 1 131 ? -23.703 -22.297 -4.621 1 79 131 LEU B N 1
ATOM 5291 C CA . LEU B 1 131 ? -22.797 -21.391 -3.918 1 79 131 LEU B CA 1
ATOM 5292 C C . LEU B 1 131 ? -23.391 -20.953 -2.586 1 79 131 LEU B C 1
ATOM 5294 O O . LEU B 1 131 ? -22.703 -20.938 -1.565 1 79 131 LEU B O 1
ATOM 5298 N N . HIS B 1 132 ? -24.656 -20.625 -2.619 1 74.81 132 HIS B N 1
ATOM 5299 C CA . HIS B 1 132 ? -25.359 -20.172 -1.427 1 74.81 132 HIS B CA 1
ATOM 5300 C C . HIS B 1 132 ? -25.359 -21.25 -0.345 1 74.81 132 HIS B C 1
ATOM 5302 O O . HIS B 1 132 ? -25.109 -20.953 0.826 1 74.81 132 HIS B O 1
ATOM 5308 N N . GLU B 1 133 ? -25.594 -22.375 -0.745 1 73.88 133 GLU B N 1
ATOM 5309 C CA . GLU B 1 133 ? -25.641 -23.484 0.198 1 73.88 133 GLU B CA 1
ATOM 5310 C C . GLU B 1 133 ? -24.266 -23.766 0.792 1 73.88 133 GLU B C 1
ATOM 5312 O O . GLU B 1 133 ? -24.141 -24.016 1.994 1 73.88 133 GLU B O 1
ATOM 5317 N N . GLU B 1 134 ? -23.328 -23.734 -0.067 1 71.44 134 GLU B N 1
ATOM 5318 C CA . GLU B 1 134 ? -21.984 -24.031 0.376 1 71.44 134 GLU B CA 1
ATOM 5319 C C . GLU B 1 134 ? -21.438 -22.953 1.308 1 71.44 134 GLU B C 1
ATOM 5321 O O . GLU B 1 134 ? -20.828 -23.25 2.332 1 71.44 134 GLU B O 1
ATOM 5326 N N . LEU B 1 135 ? -21.656 -21.703 0.973 1 69.25 135 LEU B N 1
ATOM 5327 C CA . LEU B 1 135 ? -21.141 -20.609 1.791 1 69.25 135 LEU B CA 1
ATOM 5328 C C . LEU B 1 135 ? -21.844 -20.562 3.141 1 69.25 135 LEU B C 1
ATOM 5330 O O . LEU B 1 135 ? -21.25 -20.172 4.148 1 69.25 135 LEU B O 1
ATOM 5334 N N . LYS B 1 136 ? -23.156 -20.953 3.129 1 63.75 136 LYS B N 1
ATOM 5335 C CA . LYS B 1 136 ? -23.891 -21.031 4.379 1 63.75 136 LYS B CA 1
ATOM 5336 C C . LYS B 1 136 ? -23.312 -22.078 5.312 1 63.75 136 LYS B C 1
ATOM 5338 O O . LYS B 1 136 ? -23.375 -21.938 6.535 1 63.75 136 LYS B O 1
ATOM 5343 N N . THR B 1 137 ? -22.812 -23.109 4.711 1 60.09 137 THR B N 1
ATOM 5344 C CA . THR B 1 137 ? -22.297 -24.203 5.5 1 60.09 137 THR B CA 1
ATOM 5345 C C . THR B 1 137 ? -20.828 -23.984 5.848 1 60.09 137 THR B C 1
ATOM 5347 O O . THR B 1 137 ? -20.234 -24.75 6.609 1 60.09 137 THR B O 1
ATOM 5350 N N . ALA B 1 138 ? -20.328 -22.953 5.176 1 59.38 138 ALA B N 1
ATOM 5351 C CA . ALA B 1 138 ? -18.922 -22.656 5.449 1 59.38 138 ALA B CA 1
ATOM 5352 C C . ALA B 1 138 ? -18.688 -22.391 6.934 1 59.38 138 ALA B C 1
ATOM 5354 O O . ALA B 1 138 ? -19.531 -21.781 7.594 1 59.38 138 ALA B O 1
ATOM 5355 N N . PRO B 1 139 ? -17.781 -23.156 7.59 1 48.28 139 PRO B N 1
ATOM 5356 C CA . PRO B 1 139 ? -17.531 -22.891 9.008 1 48.28 139 PRO B CA 1
ATOM 5357 C C . PRO B 1 139 ? -17.391 -21.406 9.328 1 48.28 139 PRO B C 1
ATOM 5359 O O . PRO B 1 139 ? -16.812 -20.656 8.531 1 48.28 139 PRO B O 1
ATOM 5362 N N . THR B 1 140 ? -18.516 -20.875 10.086 1 45.09 140 THR B N 1
ATOM 5363 C CA . THR B 1 140 ? -18.516 -19.469 10.492 1 45.09 140 THR B CA 1
ATOM 5364 C C . THR B 1 140 ? -17.203 -19.109 11.195 1 45.09 140 THR B C 1
ATOM 5366 O O . THR B 1 140 ? -16.609 -19.953 11.867 1 45.09 140 THR B O 1
ATOM 5369 N N . MET B 1 141 ? -16.688 -18.125 10.867 1 40.91 141 MET B N 1
ATOM 5370 C CA . MET B 1 141 ? -15.57 -17.531 11.594 1 40.91 141 MET B CA 1
ATOM 5371 C C . MET B 1 141 ? -15.93 -17.297 13.055 1 40.91 141 MET B C 1
ATOM 5373 O O . MET B 1 141 ? -16.109 -16.156 13.484 1 40.91 141 MET B O 1
ATOM 5377 N N . GLU B 1 142 ? -17.172 -17.812 13.727 1 33.66 142 GLU B N 1
ATOM 5378 C CA . GLU B 1 142 ? -17.609 -17.516 15.086 1 33.66 142 GLU B CA 1
ATOM 5379 C C . GLU B 1 142 ? -16.422 -17.391 16.031 1 33.66 142 GLU B C 1
ATOM 5381 O O . GLU B 1 142 ? -16.406 -16.531 16.922 1 33.66 142 GLU B O 1
ATOM 5386 N N . ALA B 1 143 ? -15.898 -18.703 16.453 1 30.61 143 ALA B N 1
ATOM 5387 C CA . ALA B 1 143 ? -15.141 -18.984 17.656 1 30.61 143 ALA B CA 1
ATOM 5388 C C . ALA B 1 143 ? -13.93 -18.062 17.781 1 30.61 143 ALA B C 1
ATOM 5390 O O . ALA B 1 143 ? -13.188 -18.125 18.766 1 30.61 143 ALA B O 1
ATOM 5391 N N . PHE B 1 144 ? -13.578 -17.469 16.812 1 29.89 144 PHE B N 1
ATOM 5392 C CA . PHE B 1 144 ? -12.359 -16.672 16.969 1 29.89 144 PHE B CA 1
ATOM 5393 C C . PHE B 1 144 ? -12.578 -15.516 17.938 1 29.89 144 PHE B C 1
ATOM 5395 O O . PHE B 1 144 ? -11.664 -15.133 18.656 1 29.89 144 PHE B O 1
ATOM 5402 N N . LEU B 1 145 ? -13.75 -14.859 17.844 1 29.66 145 LEU B N 1
ATOM 5403 C CA . LEU B 1 145 ? -13.898 -13.609 18.578 1 29.66 145 LEU B CA 1
ATOM 5404 C C . LEU B 1 145 ? -14.484 -13.844 19.969 1 29.66 145 LEU B C 1
ATOM 5406 O O . LEU B 1 145 ? -14.836 -12.898 20.672 1 29.66 145 LEU B O 1
ATOM 5410 N N . ASP B 1 146 ? -15.109 -14.984 20.375 1 27.36 146 ASP B N 1
ATOM 5411 C CA . ASP B 1 146 ? -15.703 -14.859 21.703 1 27.36 146 ASP B CA 1
ATOM 5412 C C . ASP B 1 146 ? -14.672 -14.367 22.719 1 27.36 146 ASP B C 1
ATOM 5414 O O . ASP B 1 146 ? -14.844 -14.555 23.922 1 27.36 146 ASP B O 1
ATOM 5418 N N . ALA B 1 147 ? -13.312 -14.523 22.609 1 27.52 147 ALA B N 1
ATOM 5419 C CA . ALA B 1 147 ? -12.688 -14.125 23.859 1 27.52 147 ALA B CA 1
ATOM 5420 C C . ALA B 1 147 ? -13.289 -12.836 24.391 1 27.52 147 ALA B C 1
ATOM 5422 O O . ALA B 1 147 ? -13.484 -11.875 23.641 1 27.52 147 ALA B O 1
ATOM 5423 N N . GLY B 1 148 ? -14.297 -12.867 25.359 1 25.38 148 GLY B N 1
ATOM 5424 C CA . GLY B 1 148 ? -14.57 -11.773 26.281 1 25.38 148 GLY B CA 1
ATOM 5425 C C . GLY B 1 148 ? -13.469 -10.734 26.328 1 25.38 148 GLY B C 1
ATOM 5426 O O . GLY B 1 148 ? -13.586 -9.727 27.031 1 25.38 148 GLY B O 1
ATOM 5427 N N . CYS B 1 149 ? -12.234 -11.281 26.688 1 26.27 149 CYS B N 1
ATOM 5428 C CA . CYS B 1 149 ? -11.195 -10.273 26.859 1 26.27 149 CYS B CA 1
ATOM 5429 C C . CYS B 1 149 ? -11.008 -9.477 25.562 1 26.27 149 CYS B C 1
ATOM 5431 O O . CYS B 1 149 ? -11.188 -10 24.469 1 26.27 149 CYS B O 1
ATOM 5433 N N . GLY B 1 150 ? -10.867 -8.195 25.484 1 24.8 150 GLY B N 1
ATOM 5434 C CA . GLY B 1 150 ? -10.664 -7.152 24.5 1 24.8 150 GLY B CA 1
ATOM 5435 C C . GLY B 1 150 ? -9.875 -7.617 23.297 1 24.8 150 GLY B C 1
ATOM 5436 O O . GLY B 1 150 ? -9.344 -8.727 23.281 1 24.8 150 GLY B O 1
ATOM 5437 N N . VAL B 1 151 ? -9.852 -6.762 22.203 1 25.36 151 VAL B N 1
ATOM 5438 C CA . VAL B 1 151 ? -9.375 -6.734 20.828 1 25.36 151 VAL B CA 1
ATOM 5439 C C . VAL B 1 151 ? -8 -7.395 20.75 1 25.36 151 VAL B C 1
ATOM 5441 O O . VAL B 1 151 ? -7.531 -7.734 19.656 1 25.36 151 VAL B O 1
ATOM 5444 N N . CYS B 1 152 ? -7.164 -7.273 21.75 1 26.31 152 CYS B N 1
ATOM 5445 C CA . CYS B 1 152 ? -5.727 -7.539 21.75 1 26.31 152 CYS B CA 1
ATOM 5446 C C . CYS B 1 152 ? -5.449 -9.031 21.859 1 26.31 152 CYS B C 1
ATOM 5448 O O . CYS B 1 152 ? -4.328 -9.438 22.172 1 26.31 152 CYS B O 1
ATOM 5450 N N . SER B 1 153 ? -6.473 -9.812 22.141 1 28.44 153 SER B N 1
ATOM 5451 C CA . SER B 1 153 ? -6.145 -11.211 22.422 1 28.44 153 SER B CA 1
ATOM 5452 C C . SER B 1 153 ? -5.516 -11.883 21.203 1 28.44 153 SER B C 1
ATOM 5454 O O . SER B 1 153 ? -5.461 -13.109 21.125 1 28.44 153 SER B O 1
ATOM 5456 N N . LEU B 1 154 ? -5.246 -11.141 20.188 1 29.09 154 LEU B N 1
ATOM 5457 C CA . LEU B 1 154 ? -4.777 -11.719 18.938 1 29.09 154 LEU B CA 1
ATOM 5458 C C . LEU B 1 154 ? -3.449 -12.445 19.141 1 29.09 154 LEU B C 1
ATOM 5460 O O . LEU B 1 154 ? -2.945 -13.094 18.219 1 29.09 154 LEU B O 1
ATOM 5464 N N . ILE B 1 155 ? -2.545 -12.102 20.188 1 27.59 155 ILE B N 1
ATOM 5465 C CA . ILE B 1 155 ? -1.312 -12.836 20.438 1 27.59 155 ILE B CA 1
ATOM 5466 C C . ILE B 1 155 ? -1.642 -14.234 20.953 1 27.59 155 ILE B C 1
ATOM 5468 O O . ILE B 1 155 ? -1.151 -15.227 20.422 1 27.59 155 ILE B O 1
ATOM 5472 N N . PRO B 1 156 ? -1.212 -14.734 22.031 1 28.3 156 PRO B N 1
ATOM 5473 C CA . PRO B 1 156 ? -1.302 -16.109 22.547 1 28.3 156 PRO B CA 1
ATOM 5474 C C . PRO B 1 156 ? -2.73 -16.516 22.891 1 28.3 156 PRO B C 1
ATOM 5476 O O . PRO B 1 156 ? -3.055 -17.703 22.891 1 28.3 156 PRO B O 1
ATOM 5479 N N . ASN B 1 157 ? -3.578 -15.664 23.625 1 27.34 157 ASN B N 1
ATOM 5480 C CA . ASN B 1 157 ? -4.742 -16.469 24 1 27.34 157 ASN B CA 1
ATOM 5481 C C . ASN B 1 157 ? -5.625 -16.766 22.781 1 27.34 157 ASN B C 1
ATOM 5483 O O . ASN B 1 157 ? -6.781 -17.156 22.938 1 27.34 157 ASN B O 1
ATOM 5487 N N . VAL B 1 158 ? -5.453 -16.125 21.766 1 28.28 158 VAL B N 1
ATOM 5488 C CA . VAL B 1 158 ? -6.086 -16.484 20.5 1 28.28 158 VAL B CA 1
ATOM 5489 C C . VAL B 1 158 ? -5.965 -17.984 20.25 1 28.28 158 VAL B C 1
ATOM 5491 O O . VAL B 1 158 ? -6.594 -18.516 19.344 1 28.28 158 VAL B O 1
ATOM 5494 N N . ILE B 1 159 ? -5.105 -18.594 20.859 1 27.14 159 ILE B N 1
ATOM 5495 C CA . ILE B 1 159 ? -4.969 -20.031 20.688 1 27.14 159 ILE B CA 1
ATOM 5496 C C . ILE B 1 159 ? -6.137 -20.734 21.359 1 27.14 159 ILE B C 1
ATOM 5498 O O . ILE B 1 159 ? -6.348 -21.938 21.156 1 27.14 159 ILE B O 1
ATOM 5502 N N . SER B 1 160 ? -6.68 -20.156 22.5 1 26.48 160 SER B N 1
ATOM 5503 C CA . SER B 1 160 ? -7.496 -21.172 23.141 1 26.48 160 SER B CA 1
ATOM 5504 C C . SER B 1 160 ? -8.695 -21.547 22.281 1 26.48 160 SER B C 1
ATOM 5506 O O . SER B 1 160 ? -8.914 -22.734 21.984 1 26.48 160 SER B O 1
ATOM 5508 N N . SER B 1 161 ? -10.078 -21.125 22.828 1 26.03 161 SER B N 1
ATOM 5509 C CA . SER B 1 161 ? -11.352 -21.766 22.547 1 26.03 161 SER B CA 1
ATOM 5510 C C . SER B 1 161 ? -11.93 -21.266 21.219 1 26.03 161 SER B C 1
ATOM 5512 O O . SER B 1 161 ? -13.117 -21.469 20.953 1 26.03 161 SER B O 1
ATOM 5514 N N . LEU B 1 162 ? -11.484 -20.203 20.703 1 26.47 162 LEU B N 1
ATOM 5515 C CA . LEU B 1 162 ? -12.367 -19.938 19.578 1 26.47 162 LEU B CA 1
ATOM 5516 C C . LEU B 1 162 ? -12.688 -21.234 18.812 1 26.47 162 LEU B C 1
ATOM 5518 O O . LEU B 1 162 ? -11.773 -21.984 18.453 1 26.47 162 LEU B O 1
ATOM 5522 N N . GLY B 1 163 ? -13.609 -21.812 19.141 1 26.11 163 GLY B N 1
ATOM 5523 C CA . GLY B 1 163 ? -14.367 -22.984 18.703 1 26.11 163 GLY B CA 1
ATOM 5524 C C . GLY B 1 163 ? -14.398 -23.125 17.188 1 26.11 163 GLY B C 1
ATOM 5525 O O . GLY B 1 163 ? -15.469 -23.203 16.594 1 26.11 163 GLY B O 1
ATOM 5526 N N . TRP B 1 164 ? -13.711 -21.969 16.422 1 29.02 164 TRP B N 1
ATOM 5527 C CA . TRP B 1 164 ? -13.531 -22.609 15.133 1 29.02 164 TRP B CA 1
ATOM 5528 C C . TRP B 1 164 ? -13.172 -24.078 15.305 1 29.02 164 TRP B C 1
ATOM 5530 O O . TRP B 1 164 ? -12.172 -24.406 15.945 1 29.02 164 TRP B O 1
ATOM 5540 N N . HIS B 1 165 ? -13.797 -24.734 15.625 1 31.45 165 HIS B N 1
ATOM 5541 C CA . HIS B 1 165 ? -13.688 -26.125 15.203 1 31.45 165 HIS B CA 1
ATOM 5542 C C . HIS B 1 165 ? -12.695 -26.281 14.055 1 31.45 165 HIS B C 1
ATOM 5544 O O . HIS B 1 165 ? -12.758 -25.531 13.07 1 31.45 165 HIS B O 1
ATOM 5550 N N . PRO B 1 166 ? -11.461 -26.844 13.992 1 37.5 166 PRO B N 1
ATOM 5551 C CA . PRO B 1 166 ? -10.109 -26.984 13.445 1 37.5 166 PRO B CA 1
ATOM 5552 C C . PRO B 1 166 ? -10.031 -26.625 11.969 1 37.5 166 PRO B C 1
ATOM 5554 O O . PRO B 1 166 ? -11.039 -26.672 11.258 1 37.5 166 PRO B O 1
ATOM 5557 N N . GLY B 1 167 ? -8.953 -25.578 11.352 1 41.59 167 GLY B N 1
ATOM 5558 C CA . GLY B 1 167 ? -8.258 -25.531 10.07 1 41.59 167 GLY B CA 1
ATOM 5559 C C . GLY B 1 167 ? -8.484 -26.781 9.227 1 41.59 167 GLY B C 1
ATOM 5560 O O . GLY B 1 167 ? -8.625 -26.688 8.008 1 41.59 167 GLY B O 1
ATOM 5561 N N . LYS B 1 168 ? -8.484 -27.734 10.047 1 48.34 168 LYS B N 1
ATOM 5562 C CA . LYS B 1 168 ? -8.766 -29.016 9.43 1 48.34 168 LYS B CA 1
ATOM 5563 C C . LYS B 1 168 ? -10.18 -29.062 8.859 1 48.34 168 LYS B C 1
ATOM 5565 O O . LYS B 1 168 ? -10.406 -29.609 7.781 1 48.34 168 LYS B O 1
ATOM 5570 N N . THR B 1 169 ? -11.062 -28.094 9.672 1 58.28 169 THR B N 1
ATOM 5571 C CA . THR B 1 169 ? -12.43 -28.266 9.203 1 58.28 169 THR B CA 1
ATOM 5572 C C . THR B 1 169 ? -12.672 -27.469 7.926 1 58.28 169 THR B C 1
ATOM 5574 O O . THR B 1 169 ? -13.266 -27.984 6.973 1 58.28 169 THR B O 1
ATOM 5577 N N . ALA B 1 170 ? -12.055 -26.125 7.965 1 70.31 170 ALA B N 1
ATOM 5578 C CA . ALA B 1 170 ? -12.219 -25.406 6.703 1 70.31 170 ALA B CA 1
ATOM 5579 C C . ALA B 1 170 ? -11.414 -26.062 5.586 1 70.31 170 ALA B C 1
ATOM 5581 O O . ALA B 1 170 ? -11.906 -26.203 4.461 1 70.31 170 ALA B O 1
ATOM 5582 N N . PHE B 1 171 ? -10.266 -26.453 6.074 1 76.38 171 PHE B N 1
ATOM 5583 C CA . PHE B 1 171 ? -9.391 -27.125 5.121 1 76.38 171 PHE B CA 1
ATOM 5584 C C . PHE B 1 171 ? -10.055 -28.391 4.594 1 76.38 171 PHE B C 1
ATOM 5586 O O . PHE B 1 171 ? -10.023 -28.656 3.391 1 76.38 171 PHE B O 1
ATOM 5593 N N . ASP B 1 172 ? -10.695 -29.078 5.512 1 77.81 172 ASP B N 1
ATOM 5594 C CA . ASP B 1 172 ? -11.391 -30.312 5.125 1 77.81 172 ASP B CA 1
ATOM 5595 C C . ASP B 1 172 ? -12.648 -30 4.324 1 77.81 172 ASP B C 1
ATOM 5597 O O . ASP B 1 172 ? -13.016 -30.75 3.418 1 77.81 172 ASP B O 1
ATOM 5601 N N . TRP B 1 173 ? -13.242 -28.922 4.691 1 79.31 173 TRP B N 1
ATOM 5602 C CA . TRP B 1 173 ? -14.414 -28.484 3.945 1 79.31 173 TRP B CA 1
ATOM 5603 C C . TRP B 1 173 ? -14.055 -28.172 2.498 1 79.31 173 TRP B C 1
ATOM 5605 O O . TRP B 1 173 ? -14.727 -28.625 1.569 1 79.31 173 TRP B O 1
ATOM 5615 N N . TYR B 1 174 ? -13 -27.5 2.287 1 84.25 174 TYR B N 1
ATOM 5616 C CA . TYR B 1 174 ? -12.539 -27.219 0.933 1 84.25 174 TYR B CA 1
ATOM 5617 C C . TYR B 1 174 ? -12.227 -28.5 0.177 1 84.25 174 TYR B C 1
ATOM 5619 O O . TYR B 1 174 ? -12.578 -28.641 -0.995 1 84.25 174 TYR B O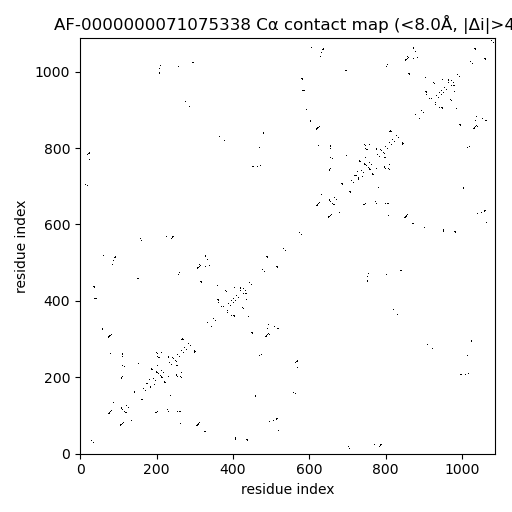 1
ATOM 5627 N N . GLY B 1 175 ? -11.578 -29.344 0.937 1 87.56 175 GLY B N 1
ATOM 5628 C CA . GLY B 1 175 ? -11.242 -30.625 0.331 1 87.56 175 GLY B CA 1
ATOM 5629 C C . GLY B 1 175 ? -12.461 -31.406 -0.127 1 87.56 175 GLY B C 1
ATOM 5630 O O . GLY B 1 175 ? -12.445 -32.031 -1.195 1 87.56 175 GLY B O 1
ATOM 5631 N N . SER B 1 176 ? -13.492 -31.344 0.64 1 85.94 176 SER B N 1
ATOM 5632 C CA . SER B 1 176 ? -14.711 -32.094 0.315 1 85.94 176 SER B CA 1
ATOM 5633 C C . SER B 1 176 ? -15.383 -31.516 -0.928 1 85.94 176 SER B C 1
ATOM 5635 O O . SER B 1 176 ? -15.898 -32.25 -1.764 1 85.94 176 SER B O 1
ATOM 5637 N N . ILE B 1 177 ? -15.391 -30.25 -1.037 1 87.06 177 ILE B N 1
ATOM 5638 C CA . ILE B 1 177 ? -16 -29.578 -2.188 1 87.06 177 ILE B CA 1
ATOM 5639 C C . ILE B 1 177 ? -15.211 -29.922 -3.451 1 87.06 177 ILE B C 1
ATOM 5641 O O . ILE B 1 177 ? -15.789 -30.234 -4.492 1 87.06 177 ILE B O 1
ATOM 5645 N N . ILE B 1 178 ? -13.93 -29.859 -3.316 1 92.19 178 ILE B N 1
ATOM 5646 C CA . ILE B 1 178 ? -13.062 -30.125 -4.457 1 92.19 178 ILE B CA 1
ATOM 5647 C C . ILE B 1 178 ? -13.164 -31.594 -4.852 1 92.19 178 ILE B C 1
ATOM 5649 O O . ILE B 1 178 ? -13.195 -31.922 -6.039 1 92.19 178 ILE B O 1
ATOM 5653 N N . GLN B 1 179 ? -13.297 -32.469 -3.844 1 92.38 179 GLN B N 1
ATOM 5654 C CA . GLN B 1 179 ? -13.469 -33.875 -4.078 1 92.38 179 GLN B CA 1
ATOM 5655 C C . GLN B 1 179 ? -14.711 -34.156 -4.91 1 92.38 179 GLN B C 1
ATOM 5657 O O . GLN B 1 179 ? -14.672 -34.969 -5.844 1 92.38 179 GLN B O 1
ATOM 5662 N N . THR B 1 180 ? -15.727 -33.562 -4.66 1 88.81 180 THR B N 1
ATOM 5663 C CA . THR B 1 180 ? -17 -33.781 -5.332 1 88.81 180 THR B CA 1
ATOM 5664 C C . THR B 1 180 ? -16.938 -33.344 -6.793 1 88.81 180 THR B C 1
ATOM 5666 O O . THR B 1 180 ? -17.562 -33.969 -7.66 1 88.81 180 THR B O 1
ATOM 5669 N N . LYS B 1 181 ? -16.141 -32.344 -7.078 1 90.88 181 LYS B N 1
ATOM 5670 C CA . LYS B 1 181 ? -16.156 -31.75 -8.414 1 90.88 181 LYS B CA 1
ATOM 5671 C C . LYS B 1 181 ? -14.992 -32.281 -9.25 1 90.88 181 LYS B C 1
ATOM 5673 O O . LYS B 1 181 ? -15.109 -32.438 -10.469 1 90.88 181 LYS B O 1
ATOM 5678 N N . LEU B 1 182 ? -13.883 -32.562 -8.609 1 94 182 LEU B N 1
ATOM 5679 C CA . LEU B 1 182 ? -12.688 -32.938 -9.359 1 94 182 LEU B CA 1
ATOM 5680 C C . LEU B 1 182 ? -12.211 -34.344 -8.961 1 94 182 LEU B C 1
ATOM 5682 O O . LEU B 1 182 ? -11.172 -34.812 -9.43 1 94 182 LEU B O 1
ATOM 5686 N N . ASP B 1 183 ? -12.906 -35.031 -8.055 1 92.19 183 ASP B N 1
ATOM 5687 C CA . ASP B 1 183 ? -12.695 -36.406 -7.652 1 92.19 183 ASP B CA 1
ATOM 5688 C C . ASP B 1 183 ? -11.398 -36.562 -6.863 1 92.19 183 ASP B C 1
ATOM 5690 O O . ASP B 1 183 ? -10.867 -37.688 -6.727 1 92.19 183 ASP B O 1
ATOM 5694 N N . ASN B 1 184 ? -10.758 -35.562 -6.465 1 93.94 184 ASN B N 1
ATOM 5695 C CA . ASN B 1 184 ? -9.531 -35.5 -5.68 1 93.94 184 ASN B CA 1
ATOM 5696 C C . ASN B 1 184 ? -9.5 -34.281 -4.777 1 93.94 184 ASN B C 1
ATOM 5698 O O . ASN B 1 184 ? -9.477 -33.125 -5.266 1 93.94 184 ASN B O 1
ATOM 5702 N N . PRO B 1 185 ? -9.508 -34.469 -3.467 1 92.06 185 PRO B N 1
ATOM 5703 C CA . PRO B 1 185 ? -9.516 -33.312 -2.568 1 92.06 185 PRO B CA 1
ATOM 5704 C C . PRO B 1 185 ? -8.273 -32.438 -2.725 1 92.06 185 PRO B C 1
ATOM 5706 O O . PRO B 1 185 ? -8.281 -31.281 -2.342 1 92.06 185 PRO B O 1
ATOM 5709 N N . ASP B 1 186 ? -7.215 -33.031 -3.281 1 93 186 ASP B N 1
ATOM 5710 C CA . ASP B 1 186 ? -5.977 -32.281 -3.49 1 93 186 ASP B CA 1
ATOM 5711 C C . ASP B 1 186 ? -5.758 -31.984 -4.973 1 93 186 ASP B C 1
ATOM 5713 O O . ASP B 1 186 ? -4.621 -32.031 -5.453 1 93 186 ASP B O 1
ATOM 5717 N N . ALA B 1 187 ? -6.902 -31.844 -5.637 1 95.69 187 ALA B N 1
ATOM 5718 C CA . ALA B 1 187 ? -6.801 -31.453 -7.039 1 95.69 187 ALA B CA 1
ATOM 5719 C C . ALA B 1 187 ? -6.055 -30.125 -7.188 1 95.69 187 ALA B C 1
ATOM 5721 O O . ALA B 1 187 ? -6.23 -29.219 -6.375 1 95.69 187 ALA B O 1
ATOM 5722 N N . THR B 1 188 ? -5.262 -30.031 -8.258 1 94.19 188 THR B N 1
ATOM 5723 C CA . THR B 1 188 ? -4.387 -28.891 -8.484 1 94.19 188 THR B CA 1
ATOM 5724 C C . THR B 1 188 ? -5.043 -27.891 -9.438 1 94.19 188 THR B C 1
ATOM 5726 O O . THR B 1 188 ? -6.125 -28.141 -9.961 1 94.19 188 THR B O 1
ATOM 5729 N N . PHE B 1 189 ? -4.383 -26.766 -9.609 1 96.06 189 PHE B N 1
ATOM 5730 C CA . PHE B 1 189 ? -4.85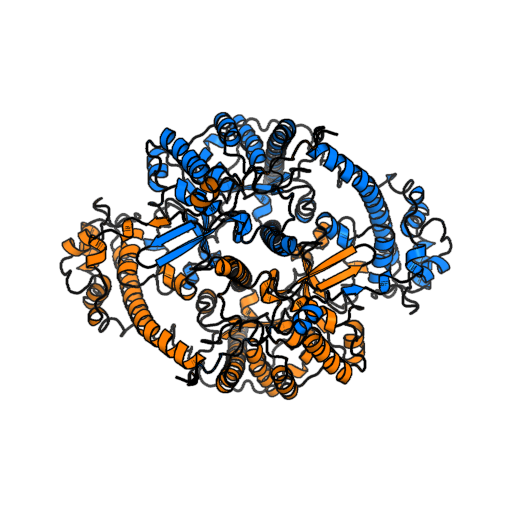2 -25.766 -10.562 1 96.06 189 PHE B CA 1
ATOM 5731 C C . PHE B 1 189 ? -4.891 -26.328 -11.969 1 96.06 189 PHE B C 1
ATOM 5733 O O . PHE B 1 189 ? -5.805 -26.047 -12.742 1 96.06 189 PHE B O 1
ATOM 5740 N N . LYS B 1 190 ? -3.938 -27.109 -12.273 1 93.81 190 LYS B N 1
ATOM 5741 C CA . LYS B 1 190 ? -3.891 -27.766 -13.578 1 93.81 190 LYS B CA 1
ATOM 5742 C C . LYS B 1 190 ? -5.059 -28.719 -13.766 1 93.81 190 LYS B C 1
ATOM 5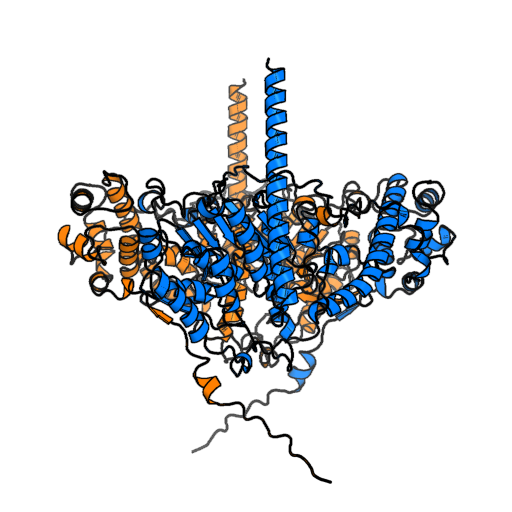744 O O . LYS B 1 190 ? -5.664 -28.781 -14.836 1 93.81 190 LYS B O 1
ATOM 5749 N N . ASP B 1 191 ? -5.332 -29.516 -12.688 1 95.62 191 ASP B N 1
ATOM 5750 C CA . ASP B 1 191 ? -6.453 -30.453 -12.75 1 95.62 191 ASP B CA 1
ATOM 5751 C C . ASP B 1 191 ? -7.754 -29.719 -13.07 1 95.62 191 ASP B C 1
ATOM 5753 O O . ASP B 1 191 ? -8.555 -30.188 -13.883 1 95.62 191 ASP B O 1
ATOM 5757 N N . LEU B 1 192 ? -7.941 -28.625 -12.43 1 97.25 192 LEU B N 1
ATOM 5758 C CA . LEU B 1 192 ? -9.141 -27.812 -12.656 1 97.25 192 LEU B CA 1
ATOM 5759 C C . LEU B 1 192 ? -9.203 -27.344 -14.109 1 97.25 192 LEU B C 1
ATOM 5761 O O . LEU B 1 192 ? -10.234 -27.484 -14.766 1 97.25 192 LEU B O 1
ATOM 5765 N N . TYR B 1 193 ? -8.156 -26.781 -14.562 1 96.81 193 TYR B N 1
ATOM 5766 C CA . TYR B 1 193 ? -8.102 -26.234 -15.914 1 96.81 193 TYR B CA 1
ATOM 5767 C C . TYR B 1 193 ? -8.344 -27.344 -16.953 1 96.81 193 TYR B C 1
ATOM 5769 O O . TYR B 1 193 ? -9.102 -27.141 -17.906 1 96.81 193 TYR B O 1
ATOM 5777 N N . ASP B 1 194 ? -7.711 -28.469 -16.766 1 95 194 ASP B N 1
ATOM 5778 C CA . ASP B 1 194 ? -7.828 -29.578 -17.719 1 95 194 ASP B CA 1
ATOM 5779 C C . ASP B 1 194 ? -9.258 -30.109 -17.766 1 95 194 ASP B C 1
ATOM 5781 O O . ASP B 1 194 ? -9.75 -30.484 -18.828 1 95 194 ASP B O 1
ATOM 5785 N N . LYS B 1 195 ? -9.867 -30.156 -16.688 1 95.38 195 LYS B N 1
ATOM 5786 C CA . LYS B 1 195 ? -11.203 -30.734 -16.594 1 95.38 195 LYS B CA 1
ATOM 5787 C C . LYS B 1 195 ? -12.266 -29.75 -17.062 1 95.38 195 LYS B C 1
ATOM 5789 O O . LYS B 1 195 ? -13.234 -30.125 -17.719 1 95.38 195 LYS B O 1
ATOM 5794 N N . THR B 1 196 ? -12.148 -28.469 -16.719 1 94.81 196 THR B N 1
ATOM 5795 C CA . THR B 1 196 ? -13.25 -27.531 -16.906 1 94.81 196 THR B CA 1
ATOM 5796 C C . THR B 1 196 ? -12.914 -26.484 -17.969 1 94.81 196 THR B C 1
ATOM 5798 O O . THR B 1 196 ? -13.797 -25.812 -18.484 1 94.81 196 THR B O 1
ATOM 5801 N N . GLY B 1 197 ? -11.641 -26.297 -18.219 1 95.31 197 GLY B N 1
ATOM 5802 C CA . GLY B 1 197 ? -11.211 -25.234 -19.094 1 95.31 197 GLY B CA 1
ATOM 5803 C C . GLY B 1 197 ? -11.227 -23.875 -18.438 1 95.31 197 GLY B C 1
ATOM 5804 O O . GLY B 1 197 ? -10.898 -22.859 -19.062 1 95.31 197 GLY B O 1
ATOM 5805 N N . LYS B 1 198 ? -11.594 -23.797 -17.188 1 97.25 198 LYS B N 1
ATOM 5806 C CA . LYS B 1 198 ? -11.664 -22.531 -16.469 1 97.25 198 LYS B CA 1
ATOM 5807 C C . LYS B 1 198 ? -10.352 -22.25 -15.727 1 97.25 198 LYS B C 1
ATOM 5809 O O . LYS B 1 198 ? -9.656 -23.188 -15.312 1 97.25 198 LYS B O 1
ATOM 5814 N N . GLU B 1 199 ? -10.062 -21 -15.562 1 98.5 199 GLU B N 1
ATOM 5815 C CA . GLU B 1 199 ? -8.852 -20.562 -14.875 1 98.5 199 GLU B CA 1
ATOM 5816 C C . GLU B 1 199 ? -9.188 -19.953 -13.516 1 98.5 199 GLU B C 1
ATOM 5818 O O . GLU B 1 199 ? -10.141 -19.188 -13.391 1 98.5 199 GLU B O 1
ATOM 5823 N N . LEU B 1 200 ? -8.414 -20.359 -12.523 1 98.56 200 LEU B N 1
ATOM 5824 C CA . LEU B 1 200 ? -8.57 -19.844 -11.164 1 98.56 200 LEU B CA 1
ATOM 5825 C C . LEU B 1 200 ? -7.273 -19.219 -10.672 1 98.56 200 LEU B C 1
ATOM 5827 O O . LEU B 1 200 ? -6.195 -19.797 -10.82 1 98.56 200 LEU B O 1
ATOM 5831 N N . CYS B 1 201 ? -7.391 -18.016 -10.18 1 98.56 201 CYS B N 1
ATOM 5832 C CA . CYS B 1 201 ? -6.246 -17.328 -9.586 1 98.56 201 CYS B CA 1
ATOM 5833 C C . CYS B 1 201 ? -6.516 -16.984 -8.125 1 98.56 201 CYS B C 1
ATOM 5835 O O . CYS B 1 201 ? -7.484 -16.281 -7.816 1 98.56 201 CYS B O 1
ATOM 5837 N N . ILE B 1 202 ? -5.691 -17.453 -7.262 1 97.19 202 ILE B N 1
ATOM 5838 C CA . ILE B 1 202 ? -5.77 -17.172 -5.836 1 97.19 202 ILE B CA 1
ATOM 5839 C C . ILE B 1 202 ? -4.539 -16.375 -5.402 1 97.19 202 ILE B C 1
ATOM 5841 O O . ILE B 1 202 ? -3.404 -16.797 -5.625 1 97.19 202 ILE B O 1
ATOM 5845 N N . VAL B 1 203 ? -4.781 -15.258 -4.773 1 94.56 203 VAL B N 1
ATOM 5846 C CA . VAL B 1 203 ? -3.68 -14.398 -4.352 1 94.56 203 VAL B CA 1
ATOM 5847 C C . VAL B 1 203 ? -3.285 -14.734 -2.916 1 94.56 203 VAL B C 1
ATOM 5849 O O . VAL B 1 203 ? -4.148 -14.883 -2.047 1 94.56 203 VAL B O 1
ATOM 5852 N N . VAL B 1 204 ? -1.986 -14.859 -2.723 1 91 204 VAL B N 1
ATOM 5853 C CA . VAL B 1 204 ? -1.431 -15.148 -1.406 1 91 204 VAL B CA 1
ATOM 5854 C C . VAL B 1 204 ? -0.279 -14.188 -1.107 1 91 204 VAL B C 1
ATOM 5856 O O . VAL B 1 204 ? 0.235 -13.531 -2.012 1 91 204 VAL B O 1
ATOM 5859 N N . THR B 1 205 ? 0.01 -14.055 0.135 1 85.56 205 THR B N 1
ATOM 5860 C CA . THR B 1 205 ? 1.146 -13.234 0.532 1 85.56 205 THR B CA 1
ATOM 5861 C C . THR B 1 205 ? 2.281 -14.102 1.071 1 85.56 205 THR B C 1
ATOM 5863 O O . THR B 1 205 ? 2.098 -14.836 2.045 1 85.56 205 THR B O 1
ATOM 5866 N N . ASN B 1 206 ? 3.416 -14.07 0.403 1 83.94 206 ASN B N 1
ATOM 5867 C CA . ASN B 1 206 ? 4.637 -14.711 0.882 1 83.94 206 ASN B CA 1
ATOM 5868 C C . ASN B 1 206 ? 5.43 -13.781 1.802 1 83.94 206 ASN B C 1
ATOM 5870 O O . ASN B 1 206 ? 6.113 -12.875 1.332 1 83.94 206 ASN B O 1
ATOM 5874 N N . LEU B 1 207 ? 5.414 -14.039 3.08 1 77.38 207 LEU B N 1
ATOM 5875 C CA . LEU B 1 207 ? 6.078 -13.18 4.051 1 77.38 207 LEU B CA 1
ATOM 5876 C C . LEU B 1 207 ? 7.598 -13.289 3.93 1 77.38 207 LEU B C 1
ATOM 5878 O O . LEU B 1 207 ? 8.312 -12.32 4.172 1 77.38 207 LEU B O 1
ATOM 5882 N N . SER B 1 208 ? 7.992 -14.43 3.588 1 74.81 208 SER B N 1
ATOM 5883 C CA . SER B 1 208 ? 9.43 -14.656 3.49 1 74.81 208 SER B CA 1
ATOM 5884 C C . SER B 1 208 ? 10.039 -13.844 2.352 1 74.81 208 SER B C 1
ATOM 5886 O O . SER B 1 208 ? 11.172 -13.359 2.461 1 74.81 208 SER B O 1
ATOM 5888 N N . LEU B 1 209 ? 9.273 -13.695 1.335 1 73.25 209 LEU B N 1
ATOM 5889 C CA . LEU B 1 209 ? 9.742 -12.93 0.182 1 73.25 209 LEU B CA 1
ATOM 5890 C C . LEU B 1 209 ? 9.164 -11.516 0.198 1 73.25 209 LEU B C 1
ATOM 5892 O O . LEU B 1 209 ? 9.555 -10.672 -0.613 1 73.25 209 LEU B O 1
ATOM 5896 N N . LYS B 1 210 ? 8.203 -11.32 1.082 1 75.69 210 LYS B N 1
ATOM 5897 C CA . LYS B 1 210 ? 7.555 -10.023 1.259 1 75.69 210 LYS B CA 1
ATOM 5898 C C . LYS B 1 210 ? 6.867 -9.57 -0.027 1 75.69 210 LYS B C 1
ATOM 5900 O O . LYS B 1 210 ? 6.992 -8.414 -0.429 1 75.69 210 LYS B O 1
ATOM 5905 N N . MET B 1 211 ? 6.238 -10.547 -0.642 1 78.69 211 MET B N 1
ATOM 5906 C CA . MET B 1 211 ? 5.562 -10.242 -1.902 1 78.69 211 MET B CA 1
ATOM 5907 C C . MET B 1 211 ? 4.262 -11.031 -2.023 1 78.69 211 MET B C 1
ATOM 5909 O O . MET B 1 211 ? 4.059 -12.016 -1.31 1 78.69 211 MET B O 1
ATOM 5913 N N . GLU B 1 212 ? 3.445 -10.523 -2.943 1 84.94 212 GLU B N 1
ATOM 5914 C CA . GLU B 1 212 ? 2.248 -11.281 -3.301 1 84.94 212 GLU B CA 1
ATOM 5915 C C . GLU B 1 212 ? 2.549 -12.312 -4.379 1 84.94 212 GLU B C 1
ATOM 5917 O O . GLU B 1 212 ? 3.473 -12.141 -5.176 1 84.94 212 GLU B O 1
ATOM 5922 N N . GLU B 1 213 ? 1.914 -13.367 -4.316 1 88.81 213 GLU B N 1
ATOM 5923 C CA . GLU B 1 213 ? 1.982 -14.406 -5.344 1 88.81 213 GLU B CA 1
ATOM 5924 C C . GLU B 1 213 ? 0.597 -14.719 -5.898 1 88.81 213 GLU B C 1
ATOM 5926 O O . GLU B 1 213 ? -0.398 -14.656 -5.176 1 88.81 213 GLU B O 1
ATOM 5931 N N . TYR B 1 214 ? 0.576 -14.977 -7.164 1 94.56 214 TYR B N 1
ATOM 5932 C CA . TYR B 1 214 ? -0.658 -15.32 -7.859 1 94.56 214 TYR B CA 1
ATOM 5933 C C . TYR B 1 214 ? -0.685 -16.797 -8.227 1 94.56 214 TYR B C 1
ATOM 5935 O O . TYR B 1 214 ? -0.073 -17.219 -9.211 1 94.56 214 TYR B O 1
ATOM 5943 N N . CYS B 1 215 ? -1.423 -17.578 -7.441 1 95.5 215 CYS B N 1
ATOM 5944 C CA . CYS B 1 215 ? -1.549 -19 -7.73 1 95.5 215 CYS B CA 1
ATOM 5945 C C . CYS B 1 215 ? -2.502 -19.234 -8.898 1 95.5 215 CYS B C 1
ATOM 5947 O O . CYS B 1 215 ? -3.65 -18.797 -8.867 1 95.5 215 CYS B O 1
ATOM 5949 N N . HIS B 1 216 ? -2.082 -19.922 -9.82 1 97.12 216 HIS B N 1
ATOM 5950 C CA . HIS B 1 216 ? -2.762 -20.062 -11.102 1 97.12 216 HIS B CA 1
ATOM 5951 C C . HIS B 1 216 ? -2.234 -21.266 -11.875 1 97.12 216 HIS B C 1
ATOM 5953 O O . HIS B 1 216 ? -1.169 -21.812 -11.547 1 97.12 216 HIS B O 1
ATOM 5959 N N . VAL B 1 217 ? -2.982 -21.719 -12.797 1 95.69 217 VAL B N 1
ATOM 5960 C CA . VAL B 1 217 ? -2.586 -22.859 -13.602 1 95.69 217 VAL B CA 1
ATOM 5961 C C . VAL B 1 217 ? -1.263 -22.562 -14.305 1 95.69 217 VAL B C 1
ATOM 5963 O O . VAL B 1 217 ? -0.446 -23.469 -14.508 1 95.69 217 VAL B O 1
ATOM 5966 N N . LYS B 1 218 ? -1.016 -21.359 -14.602 1 93.88 218 LYS B N 1
ATOM 5967 C CA . LYS B 1 218 ? 0.225 -21 -15.281 1 93.88 218 LYS B CA 1
ATOM 5968 C C . LYS B 1 218 ? 1.388 -20.922 -14.297 1 93.88 218 LYS B C 1
ATOM 5970 O O . LYS B 1 218 ? 2.492 -21.375 -14.594 1 93.88 218 LYS B O 1
ATOM 5975 N N . THR B 1 219 ? 1.197 -20.391 -13.125 1 91.38 219 THR B N 1
ATOM 5976 C CA . THR B 1 219 ? 2.283 -20.078 -12.203 1 91.38 219 THR B CA 1
ATOM 5977 C C . THR B 1 219 ? 2.504 -21.234 -11.227 1 91.38 219 THR B C 1
ATOM 5979 O O . THR B 1 219 ? 3.637 -21.5 -10.812 1 91.38 219 THR B O 1
ATOM 5982 N N . THR B 1 220 ? 1.45 -21.828 -10.82 1 89.19 220 THR B N 1
ATOM 5983 C CA . THR B 1 220 ? 1.528 -22.922 -9.844 1 89.19 220 THR B CA 1
ATOM 5984 C C . THR B 1 220 ? 0.612 -24.078 -10.25 1 89.19 220 THR B C 1
ATOM 5986 O O . THR B 1 220 ? -0.264 -24.469 -9.477 1 89.19 220 THR B O 1
ATOM 5989 N N . PRO B 1 221 ? 0.897 -24.656 -11.352 1 89.25 221 PRO B N 1
ATOM 5990 C CA . PRO B 1 221 ? 0.001 -25.703 -11.875 1 89.25 221 PRO B CA 1
ATOM 5991 C C . PRO B 1 221 ? -0.151 -26.875 -10.922 1 89.25 221 PRO B C 1
ATOM 5993 O O . PRO B 1 221 ? -1.23 -27.469 -10.828 1 89.25 221 PRO B O 1
ATOM 5996 N N . ASN B 1 222 ? 0.854 -27.188 -10.086 1 85.69 222 ASN B N 1
ATOM 5997 C CA . ASN B 1 222 ? 0.85 -28.406 -9.281 1 85.69 222 ASN B CA 1
ATOM 5998 C C . ASN B 1 222 ? 0.444 -28.141 -7.84 1 85.69 222 ASN B C 1
ATOM 6000 O O . ASN B 1 222 ? 0.437 -29.047 -7.008 1 85.69 222 ASN B O 1
ATOM 6004 N N . LEU B 1 223 ? 0.082 -26.984 -7.504 1 89.06 223 LEU B N 1
ATOM 6005 C CA . LEU B 1 223 ? -0.36 -26.656 -6.152 1 89.06 223 LEU B CA 1
ATOM 6006 C C . LEU B 1 223 ? -1.824 -27.031 -5.953 1 89.06 223 LEU B C 1
ATOM 6008 O O . LEU B 1 223 ? -2.68 -26.656 -6.758 1 89.06 223 LEU B O 1
ATOM 6012 N N . PRO B 1 224 ? -2.066 -27.797 -4.898 1 92.88 224 PRO B N 1
ATOM 6013 C CA . PRO B 1 224 ? -3.475 -28.078 -4.613 1 92.88 224 PRO B CA 1
ATOM 6014 C C . PRO B 1 224 ? -4.277 -26.812 -4.316 1 92.88 224 PRO B C 1
ATOM 6016 O O . PRO B 1 224 ? -3.799 -25.922 -3.594 1 92.88 224 PRO B O 1
ATOM 6019 N N . ILE B 1 225 ? -5.43 -26.75 -4.84 1 95.56 225 ILE B N 1
ATOM 6020 C CA . ILE B 1 225 ? -6.27 -25.562 -4.727 1 95.56 225 ILE B CA 1
ATOM 6021 C C . ILE B 1 225 ? -6.598 -25.312 -3.256 1 95.56 225 ILE B C 1
ATOM 6023 O O . ILE B 1 225 ? -6.551 -24.172 -2.795 1 95.56 225 ILE B O 1
ATOM 6027 N N . ARG B 1 226 ? -6.93 -26.375 -2.525 1 91.12 226 ARG B N 1
ATOM 6028 C CA . ARG B 1 226 ? -7.324 -26.172 -1.136 1 91.12 226 ARG B CA 1
ATOM 6029 C C . ARG B 1 226 ? -6.184 -25.594 -0.317 1 91.12 226 ARG B C 1
ATOM 6031 O O . ARG B 1 226 ? -6.414 -24.844 0.633 1 91.12 226 ARG B O 1
ATOM 6038 N N . ILE B 1 227 ? -4.938 -25.891 -0.678 1 88.88 227 ILE B N 1
ATOM 6039 C CA . ILE B 1 227 ? -3.775 -25.328 0.003 1 88.88 227 ILE B CA 1
ATOM 6040 C C . ILE B 1 227 ? -3.682 -23.828 -0.289 1 88.88 227 ILE B C 1
ATOM 6042 O O . ILE B 1 227 ? -3.459 -23.031 0.62 1 88.88 227 ILE B O 1
ATOM 6046 N N . ALA B 1 228 ? -3.85 -23.469 -1.521 1 92.69 228 ALA B N 1
ATOM 6047 C CA . ALA B 1 228 ? -3.812 -22.062 -1.908 1 92.69 228 ALA B CA 1
ATOM 6048 C C . ALA B 1 228 ? -4.895 -21.266 -1.183 1 92.69 228 ALA B C 1
ATOM 6050 O O . ALA B 1 228 ? -4.648 -20.141 -0.727 1 92.69 228 ALA B O 1
ATOM 6051 N N . ILE B 1 229 ? -6.082 -21.828 -1.087 1 90.75 229 ILE B N 1
ATOM 6052 C CA . ILE B 1 229 ? -7.176 -21.156 -0.392 1 90.75 229 ILE B CA 1
ATOM 6053 C C . ILE B 1 229 ? -6.805 -20.953 1.075 1 90.75 229 ILE B C 1
ATOM 6055 O O . ILE B 1 229 ? -7.02 -19.875 1.632 1 90.75 229 ILE B O 1
ATOM 6059 N N . ARG B 1 230 ? -6.258 -21.969 1.649 1 85.62 230 ARG B N 1
ATOM 6060 C CA . ARG B 1 230 ? -5.867 -21.875 3.053 1 85.62 230 ARG B CA 1
ATOM 6061 C C . ARG B 1 230 ? -4.812 -20.797 3.258 1 85.62 230 ARG B C 1
ATOM 6063 O O . ARG B 1 230 ? -4.859 -20.062 4.242 1 85.62 230 ARG B O 1
ATOM 6070 N N . MET B 1 231 ? -3.865 -20.797 2.363 1 85.62 231 MET B N 1
ATOM 6071 C CA . MET B 1 231 ? -2.857 -19.75 2.422 1 85.62 231 MET B CA 1
ATOM 6072 C C . MET B 1 231 ? -3.502 -18.375 2.32 1 85.62 231 MET B C 1
ATOM 6074 O O . MET B 1 231 ? -3.211 -17.484 3.125 1 85.62 231 MET B O 1
ATOM 6078 N N . SER B 1 232 ? -4.402 -18.172 1.462 1 89.44 232 SER B N 1
ATOM 6079 C CA . SER B 1 232 ? -5.008 -16.875 1.13 1 89.44 232 SER B CA 1
ATOM 6080 C C . SER B 1 232 ? -5.945 -16.406 2.236 1 89.44 232 SER B C 1
ATOM 6082 O O . SER B 1 232 ? -6.305 -15.234 2.291 1 89.44 232 SER B O 1
ATOM 6084 N N . THR B 1 233 ? -6.355 -17.297 3.105 1 80.12 233 THR B N 1
ATOM 6085 C CA . THR B 1 233 ? -7.309 -16.938 4.148 1 80.12 233 THR B CA 1
ATOM 6086 C C . THR B 1 233 ? -6.633 -16.906 5.516 1 80.12 233 THR B C 1
ATOM 6088 O O . THR B 1 233 ? -7.305 -16.844 6.547 1 80.12 233 THR B O 1
ATOM 6091 N N . SER B 1 234 ? -5.312 -17.031 5.512 1 77.81 234 SER B N 1
ATOM 6092 C CA . SER B 1 234 ? -4.562 -17.031 6.766 1 77.81 234 SER B CA 1
ATOM 6093 C C . SER B 1 234 ? -4.305 -15.609 7.258 1 77.81 234 SER B C 1
ATOM 6095 O O . SER B 1 234 ? -3.172 -15.125 7.199 1 77.81 234 SER B O 1
ATOM 6097 N N . LEU B 1 235 ? -5.293 -14.969 7.777 1 66.56 235 LEU B N 1
ATOM 6098 C CA . LEU B 1 235 ? -5.16 -13.609 8.289 1 66.56 235 LEU B CA 1
ATOM 6099 C C . LEU B 1 235 ? -4.16 -13.562 9.438 1 66.56 235 LEU B C 1
ATOM 6101 O O . LEU B 1 235 ? -4.301 -14.297 10.422 1 66.56 235 LEU B O 1
ATOM 6105 N N . PRO B 1 236 ? -3.154 -12.727 9.258 1 62.97 236 PRO B N 1
ATOM 6106 C CA . PRO B 1 236 ? -2.184 -12.648 10.359 1 62.97 236 PRO B CA 1
ATOM 6107 C C . PRO B 1 236 ? -2.832 -12.312 11.695 1 62.97 236 PRO B C 1
ATOM 6109 O O . PRO B 1 236 ? -3.734 -11.477 11.758 1 62.97 236 PRO B O 1
ATOM 6112 N N . GLY B 1 237 ? -2.338 -12.914 12.695 1 54.12 237 GLY B N 1
ATOM 6113 C CA . GLY B 1 237 ? -2.877 -12.68 14.023 1 54.12 237 GLY B CA 1
ATOM 6114 C C . GLY B 1 237 ? -4.113 -13.508 14.32 1 54.12 237 GLY B C 1
ATOM 6115 O O . GLY B 1 237 ? -4.441 -13.734 15.484 1 54.12 237 GLY B O 1
ATOM 6116 N N . VAL B 1 238 ? -4.812 -13.922 13.203 1 47.28 238 VAL B N 1
ATOM 6117 C CA . VAL B 1 238 ? -6.008 -14.734 13.391 1 47.28 238 VAL B CA 1
ATOM 6118 C C . VAL B 1 238 ? -5.68 -16.203 13.141 1 47.28 238 VAL B C 1
ATOM 6120 O O . VAL B 1 238 ? -6.078 -17.078 13.914 1 47.28 238 VAL B O 1
ATOM 6123 N N . TYR B 1 239 ? -4.977 -16.375 12.039 1 50.56 239 TYR B N 1
ATOM 6124 C CA . TYR B 1 239 ? -4.586 -17.734 11.68 1 50.56 239 TYR B CA 1
ATOM 6125 C C . TYR B 1 239 ? -3.07 -17.875 11.625 1 50.56 239 TYR B C 1
ATOM 6127 O O . TYR B 1 239 ? -2.361 -16.891 11.359 1 50.56 239 TYR B O 1
ATOM 6135 N N . TYR B 1 240 ? -2.633 -19.078 11.984 1 51.06 240 TYR B N 1
ATOM 6136 C CA . TYR B 1 240 ? -1.213 -19.375 11.805 1 51.06 240 TYR B CA 1
ATOM 6137 C C . TYR B 1 240 ? -0.823 -19.328 10.336 1 51.06 240 TYR B C 1
ATOM 6139 O O . TYR B 1 240 ? -1.567 -19.797 9.477 1 51.06 240 TYR B O 1
ATOM 6147 N N . PRO B 1 241 ? 0.232 -18.719 10.07 1 63.22 241 PRO B N 1
ATOM 6148 C CA . PRO B 1 241 ? 0.722 -18.703 8.688 1 63.22 241 PRO B CA 1
ATOM 6149 C C . PRO B 1 241 ? 0.914 -20.094 8.109 1 63.22 241 PRO B C 1
ATOM 6151 O O . PRO B 1 241 ? 1.169 -21.047 8.859 1 63.22 241 PRO B O 1
ATOM 6154 N N . PHE B 1 242 ? 0.605 -20.266 6.859 1 70.62 242 PHE B N 1
ATOM 6155 C CA . PHE B 1 242 ? 0.808 -21.531 6.156 1 70.62 242 PHE B CA 1
ATOM 6156 C C . PHE B 1 242 ? 2.25 -21.656 5.68 1 70.62 242 PHE B C 1
ATOM 6158 O O . PHE B 1 242 ? 2.846 -20.688 5.215 1 70.62 242 PHE B O 1
ATOM 6165 N N . GLN B 1 243 ? 2.781 -22.828 5.973 1 71.06 243 GLN B N 1
ATOM 6166 C CA . GLN B 1 243 ? 4.164 -23.078 5.574 1 71.06 243 GLN B CA 1
ATOM 6167 C C . GLN B 1 243 ? 4.23 -23.906 4.301 1 71.06 243 GLN B C 1
ATOM 6169 O O . GLN B 1 243 ? 3.516 -24.906 4.168 1 71.06 243 GLN B O 1
ATOM 6174 N N . LYS B 1 244 ? 4.938 -23.406 3.367 1 72.25 244 LYS B N 1
ATOM 6175 C CA . LYS B 1 244 ? 5.262 -24.172 2.174 1 72.25 244 LYS B CA 1
ATOM 6176 C C . LYS B 1 244 ? 6.758 -24.453 2.086 1 72.25 244 LYS B C 1
ATOM 6178 O O . LYS B 1 244 ? 7.574 -23.531 2.164 1 72.25 244 LYS B O 1
ATOM 6183 N N . VAL B 1 245 ? 7.059 -25.719 1.965 1 68.25 245 VAL B N 1
ATOM 6184 C CA . VAL B 1 245 ? 8.453 -26.141 1.912 1 68.25 245 VAL B CA 1
ATOM 6185 C C . VAL B 1 245 ? 8.844 -26.469 0.472 1 68.25 245 VAL B C 1
ATOM 6187 O O . VAL B 1 245 ? 8.188 -27.281 -0.184 1 68.25 245 VAL B O 1
ATOM 6190 N N . THR B 1 246 ? 9.703 -25.766 -0.056 1 66.62 246 THR B N 1
ATOM 6191 C CA . THR B 1 246 ? 10.289 -26 -1.369 1 66.62 246 THR B CA 1
ATOM 6192 C C . THR B 1 246 ? 11.781 -26.312 -1.247 1 66.62 246 THR B C 1
ATOM 6194 O O . THR B 1 246 ? 12.594 -25.406 -1.048 1 66.62 246 THR B O 1
ATOM 6197 N N . GLY B 1 247 ? 12.102 -27.531 -1.356 1 62.78 247 GLY B N 1
ATOM 6198 C CA . GLY B 1 247 ? 13.469 -27.922 -1.074 1 62.78 247 GLY B CA 1
ATOM 6199 C C . GLY B 1 247 ? 13.891 -27.641 0.355 1 62.78 247 GLY B C 1
ATOM 6200 O O . GLY B 1 247 ? 13.266 -28.125 1.301 1 62.78 247 GLY B O 1
ATOM 6201 N N . GLU B 1 248 ? 14.844 -26.75 0.498 1 61.31 248 GLU B N 1
ATOM 6202 C CA . GLU B 1 248 ? 15.352 -26.406 1.822 1 61.31 248 GLU B CA 1
ATOM 6203 C C . GLU B 1 248 ? 14.719 -25.125 2.338 1 61.31 248 GLU B C 1
ATOM 6205 O O . GLU B 1 248 ? 14.938 -24.734 3.486 1 61.31 248 GLU B O 1
ATOM 6210 N N . ARG B 1 249 ? 13.898 -24.688 1.494 1 68.38 249 ARG B N 1
ATOM 6211 C CA . ARG B 1 249 ? 13.32 -23.406 1.871 1 68.38 249 ARG B CA 1
ATOM 6212 C C . ARG B 1 249 ? 11.922 -23.578 2.443 1 68.38 249 ARG B C 1
ATOM 6214 O O . ARG B 1 249 ? 11.141 -24.391 1.951 1 68.38 249 ARG B O 1
ATOM 6221 N N . LYS B 1 250 ? 11.75 -22.891 3.521 1 75 250 LYS B N 1
ATOM 6222 C CA . LYS B 1 250 ? 10.43 -22.844 4.141 1 75 250 LYS B CA 1
ATOM 6223 C C . LYS B 1 250 ? 9.852 -21.422 4.094 1 75 250 LYS B C 1
ATOM 6225 O O . LYS B 1 250 ? 10.367 -20.516 4.75 1 75 250 LYS B O 1
ATOM 6230 N N . ASP B 1 251 ? 8.836 -21.312 3.293 1 78.12 251 ASP B N 1
ATOM 6231 C CA . ASP B 1 251 ? 8.188 -20 3.168 1 78.12 251 ASP B CA 1
ATOM 6232 C C . ASP B 1 251 ? 6.918 -19.938 4.016 1 78.12 251 ASP B C 1
ATOM 6234 O O . ASP B 1 251 ? 6.199 -20.938 4.145 1 78.12 251 ASP B O 1
ATOM 6238 N N . LEU B 1 252 ? 6.723 -18.828 4.531 1 80.81 252 LEU B N 1
ATOM 6239 C CA . LEU B 1 252 ? 5.508 -18.594 5.297 1 80.81 252 LEU B CA 1
ATOM 6240 C C . LEU B 1 252 ? 4.523 -17.734 4.504 1 80.81 252 LEU B C 1
ATOM 6242 O O . LEU B 1 252 ? 4.902 -16.703 3.938 1 80.81 252 LEU B O 1
ATOM 6246 N N . TYR B 1 253 ? 3.34 -18.266 4.453 1 83.44 253 TYR B N 1
ATOM 6247 C CA . TYR B 1 253 ? 2.301 -17.594 3.686 1 83.44 253 TYR B CA 1
ATOM 6248 C C . TYR B 1 253 ? 1.177 -17.109 4.594 1 83.44 253 TYR B C 1
ATOM 6250 O O . TYR B 1 253 ? 0.817 -17.781 5.562 1 83.44 253 TYR B O 1
ATOM 6258 N N . VAL B 1 254 ? 0.682 -15.961 4.309 1 80.81 254 VAL B N 1
ATOM 6259 C CA . VAL B 1 254 ? -0.488 -15.414 4.988 1 80.81 254 VAL B CA 1
ATOM 6260 C C . VAL B 1 254 ? -1.503 -14.922 3.963 1 80.81 254 VAL B C 1
ATOM 6262 O O . VAL B 1 254 ? -1.358 -15.18 2.766 1 80.81 254 VAL B O 1
ATOM 6265 N N . ASP B 1 255 ? -2.553 -14.312 4.457 1 79.81 255 ASP B N 1
ATOM 6266 C CA . ASP B 1 255 ? -3.672 -13.836 3.646 1 79.81 255 ASP B CA 1
ATOM 6267 C C . ASP B 1 255 ? -3.191 -12.914 2.529 1 79.81 255 ASP B C 1
ATOM 6269 O O . ASP B 1 255 ? -2.402 -12 2.771 1 79.81 255 ASP B O 1
ATOM 6273 N N . GLY B 1 256 ? -3.713 -13.195 1.363 1 79.31 256 GLY B N 1
ATOM 6274 C CA . GLY B 1 256 ? -3.338 -12.422 0.191 1 79.31 256 GLY B CA 1
ATOM 6275 C C . GLY B 1 256 ? -3.76 -10.969 0.278 1 79.31 256 GLY B C 1
ATOM 6276 O O . GLY B 1 256 ? -3.207 -10.109 -0.417 1 79.31 256 GLY B O 1
ATOM 6277 N N . GLY B 1 257 ? -4.672 -10.703 1.079 1 77.06 257 GLY B N 1
ATOM 6278 C CA . GLY B 1 257 ? -5.219 -9.359 1.208 1 77.06 257 GLY B CA 1
ATOM 6279 C C . GLY B 1 257 ? -4.27 -8.391 1.887 1 77.06 257 GLY B C 1
ATOM 6280 O O . GLY B 1 257 ? -4.469 -7.176 1.828 1 77.06 257 GLY B O 1
ATOM 6281 N N . LEU B 1 258 ? -3.197 -8.938 2.438 1 76.62 258 LEU B N 1
ATOM 6282 C CA . LEU B 1 258 ? -2.227 -8.078 3.1 1 76.62 258 LEU B CA 1
ATOM 6283 C C . LEU B 1 258 ? -1.581 -7.121 2.104 1 76.62 258 LEU B C 1
ATOM 6285 O O . LEU B 1 258 ? -1.381 -5.941 2.404 1 76.62 258 LEU B O 1
ATOM 6289 N N . ILE B 1 259 ? -1.311 -7.664 0.938 1 79.19 259 ILE B N 1
ATOM 6290 C CA . ILE B 1 259 ? -0.622 -6.852 -0.059 1 79.19 259 ILE B CA 1
ATOM 6291 C C . ILE B 1 259 ? -1.568 -6.539 -1.215 1 79.19 259 ILE B C 1
ATOM 6293 O O . ILE B 1 259 ? -1.563 -5.426 -1.746 1 79.19 259 ILE B O 1
ATOM 6297 N N . CYS B 1 260 ? -2.373 -7.5 -1.524 1 86.69 260 CYS B N 1
ATOM 6298 C CA . CYS B 1 260 ? -3.264 -7.344 -2.668 1 86.69 260 CYS B CA 1
ATOM 6299 C C . CYS B 1 260 ? -4.633 -7.949 -2.379 1 86.69 260 CYS B C 1
ATOM 6301 O O . CYS B 1 260 ? -4.902 -9.086 -2.764 1 86.69 260 CYS B O 1
ATOM 6303 N N . ASN B 1 261 ? -5.52 -7.098 -1.917 1 86.88 261 ASN B N 1
ATOM 6304 C CA . ASN B 1 261 ? -6.828 -7.582 -1.484 1 86.88 261 ASN B CA 1
ATOM 6305 C C . ASN B 1 261 ? -7.828 -7.598 -2.637 1 86.88 261 ASN B C 1
ATOM 6307 O O . ASN B 1 261 ? -8.844 -8.297 -2.574 1 86.88 261 ASN B O 1
ATOM 6311 N N . TYR B 1 262 ? -7.66 -6.82 -3.596 1 90.31 262 TYR B N 1
ATOM 6312 C CA . TYR B 1 262 ? -8.5 -6.727 -4.785 1 90.31 262 TYR B CA 1
ATOM 6313 C C . TYR B 1 262 ? -7.66 -6.867 -6.051 1 90.31 262 TYR B C 1
ATOM 6315 O O . TYR B 1 262 ? -7.383 -5.879 -6.734 1 90.31 262 TYR B O 1
ATOM 6323 N N . PRO B 1 263 ? -7.375 -8.125 -6.445 1 93 263 PRO B N 1
ATOM 6324 C CA . PRO B 1 263 ? -6.461 -8.367 -7.566 1 93 263 PRO B CA 1
ATOM 6325 C C . PRO B 1 263 ? -7.148 -8.25 -8.922 1 93 263 PRO B C 1
ATOM 6327 O O . PRO B 1 263 ? -7 -9.133 -9.773 1 93 263 PRO B O 1
ATOM 6330 N N . VAL B 1 264 ? -7.738 -7.121 -9.219 1 93.75 264 VAL B N 1
ATOM 6331 C CA . VAL B 1 264 ? -8.492 -6.945 -10.453 1 93.75 264 VAL B CA 1
ATOM 6332 C C . VAL B 1 264 ? -7.531 -6.926 -11.641 1 93.75 264 VAL B C 1
ATOM 6334 O O . VAL B 1 264 ? -7.91 -7.289 -12.758 1 93.75 264 VAL B O 1
ATOM 6337 N N . HIS B 1 265 ? -6.293 -6.695 -11.43 1 93 265 HIS B N 1
ATOM 6338 C CA . HIS B 1 265 ? -5.312 -6.578 -12.508 1 93 265 HIS B CA 1
ATOM 6339 C C . HIS B 1 265 ? -4.734 -7.938 -12.875 1 93 265 HIS B C 1
ATOM 6341 O O . HIS B 1 265 ? -3.98 -8.055 -13.844 1 93 265 HIS B O 1
ATOM 6347 N N . CYS B 1 266 ? -5.051 -8.953 -12.133 1 95.56 266 CYS B N 1
ATOM 6348 C CA . CYS B 1 266 ? -4.32 -10.211 -12.25 1 95.56 266 CYS B CA 1
ATOM 6349 C C . CYS B 1 266 ? -4.449 -10.797 -13.656 1 95.56 266 CYS B C 1
ATOM 6351 O O . CYS B 1 266 ? -3.578 -11.539 -14.102 1 95.56 266 CYS B O 1
ATOM 6353 N N . PHE B 1 267 ? -5.512 -10.453 -14.367 1 97.19 267 PHE B N 1
ATOM 6354 C CA . PHE B 1 267 ? -5.699 -10.992 -15.711 1 97.19 267 PHE B CA 1
ATOM 6355 C C . PHE B 1 267 ? -5.293 -9.977 -16.766 1 97.19 267 PHE B C 1
ATOM 6357 O O . PHE B 1 267 ? -5.551 -10.18 -17.953 1 97.19 267 PHE B O 1
ATOM 6364 N N . ASP B 1 268 ? -4.738 -8.883 -16.297 1 95.81 268 ASP B N 1
ATOM 6365 C CA . ASP B 1 268 ? -4.148 -7.926 -17.234 1 95.81 268 ASP B CA 1
ATOM 6366 C C . ASP B 1 268 ? -2.785 -8.398 -17.719 1 95.81 268 ASP B C 1
ATOM 6368 O O . ASP B 1 268 ? -2.15 -9.242 -17.078 1 95.81 268 ASP B O 1
ATOM 6372 N N . GLY B 1 269 ? -2.377 -7.98 -18.828 1 95.94 269 GLY B N 1
ATOM 6373 C CA . GLY B 1 269 ? -1.029 -8.227 -19.328 1 95.94 269 GLY B CA 1
ATOM 6374 C C . GLY B 1 269 ? -0.787 -9.68 -19.688 1 95.94 269 GLY B C 1
ATOM 6375 O O . GLY B 1 269 ? -1.708 -10.383 -20.109 1 95.94 269 GLY B O 1
ATOM 6376 N N . TRP B 1 270 ? 0.46 -10.102 -19.578 1 94.75 270 TRP B N 1
ATOM 6377 C CA . TRP B 1 270 ? 0.833 -11.391 -20.141 1 94.75 270 TRP B CA 1
ATOM 6378 C C . TRP B 1 270 ? 1.036 -12.438 -19.047 1 94.75 270 TRP B C 1
ATOM 6380 O O . TRP B 1 270 ? 1.064 -13.633 -19.328 1 94.75 270 TRP B O 1
ATOM 6390 N N . TRP B 1 271 ? 1.157 -12.023 -17.844 1 94.56 271 TRP B N 1
ATOM 6391 C CA . TRP B 1 271 ? 1.684 -12.859 -16.781 1 94.56 271 TRP B CA 1
ATOM 6392 C C . TRP B 1 271 ? 0.811 -14.094 -16.578 1 94.56 271 TRP B C 1
ATOM 6394 O O . TRP B 1 271 ? 1.321 -15.211 -16.453 1 94.56 271 TRP B O 1
ATOM 6404 N N . LEU B 1 272 ? -0.552 -13.922 -16.562 1 96.69 272 LEU B N 1
ATOM 6405 C CA . LEU B 1 272 ? -1.432 -15.062 -16.359 1 96.69 272 LEU B CA 1
ATOM 6406 C C . LEU B 1 272 ? -2.125 -15.453 -17.656 1 96.69 272 LEU B C 1
ATOM 6408 O O . LEU B 1 272 ? -3.082 -16.234 -17.641 1 96.69 272 LEU B O 1
ATOM 6412 N N . SER B 1 273 ? -1.67 -14.859 -18.766 1 95.44 273 SER B N 1
ATOM 6413 C CA . SER B 1 273 ? -2.207 -15.227 -20.062 1 95.44 273 SER B CA 1
ATOM 6414 C C . SER B 1 273 ? -1.757 -16.625 -20.484 1 95.44 273 SER B C 1
ATOM 6416 O O . SER B 1 273 ? -0.578 -16.969 -20.359 1 95.44 273 SER B O 1
ATOM 6418 N N . MET B 1 274 ? -2.646 -17.422 -20.906 1 93.56 274 MET B N 1
ATOM 6419 C CA . MET B 1 274 ? -2.354 -18.797 -21.312 1 93.56 274 MET B CA 1
ATOM 6420 C C . MET B 1 274 ? -2.072 -18.875 -22.812 1 93.56 274 MET B C 1
ATOM 6422 O O . MET B 1 274 ? -1.902 -19.969 -23.344 1 93.56 274 MET B O 1
ATOM 6426 N N . LYS B 1 275 ? -2.047 -17.734 -23.453 1 92.38 275 LYS B N 1
ATOM 6427 C CA . LYS B 1 275 ? -1.703 -17.719 -24.859 1 92.38 275 LYS B CA 1
ATOM 6428 C C . LYS B 1 275 ? -0.264 -18.172 -25.094 1 92.38 275 LYS B C 1
ATOM 6430 O O . LYS B 1 275 ? 0.622 -17.859 -24.281 1 92.38 275 LYS B O 1
ATOM 6435 N N . PRO B 1 276 ? -0.01 -18.859 -26.125 1 88.06 276 PRO B N 1
ATOM 6436 C CA . PRO B 1 276 ? 1.336 -19.375 -26.391 1 88.06 276 PRO B CA 1
ATOM 6437 C C . PRO B 1 276 ? 2.385 -18.266 -26.469 1 88.06 276 PRO B C 1
ATOM 6439 O O . PRO B 1 276 ? 3.52 -18.453 -26.031 1 88.06 276 PRO B O 1
ATOM 6442 N N . GLU B 1 277 ? 1.987 -17.094 -27 1 88.69 277 GLU B N 1
ATOM 6443 C CA . GLU B 1 277 ? 2.926 -15.984 -27.141 1 88.69 277 GLU B CA 1
ATOM 6444 C C . GLU B 1 277 ? 3.311 -15.406 -25.781 1 88.69 277 GLU B C 1
ATOM 6446 O O . GLU B 1 277 ? 4.293 -14.68 -25.672 1 88.69 277 GLU B O 1
ATOM 6451 N N . ASP B 1 278 ? 2.484 -15.758 -24.812 1 92.12 278 ASP B N 1
ATOM 6452 C CA . ASP B 1 278 ? 2.709 -15.203 -23.484 1 92.12 278 ASP B CA 1
ATOM 6453 C C . ASP B 1 278 ? 3.342 -16.234 -22.547 1 92.12 278 ASP B C 1
ATOM 6455 O O . ASP B 1 278 ? 3.369 -16.047 -21.344 1 92.12 278 ASP B O 1
ATOM 6459 N N . SER B 1 279 ? 3.859 -17.312 -23.156 1 88.94 279 SER B N 1
ATOM 6460 C CA . SER B 1 279 ? 4.469 -18.359 -22.328 1 88.94 279 SER B CA 1
ATOM 6461 C C . SER B 1 279 ? 5.68 -17.812 -21.578 1 88.94 279 SER B C 1
ATOM 6463 O O . SER B 1 279 ? 6.332 -16.875 -22.031 1 88.94 279 SER B O 1
ATOM 6465 N N . PHE B 1 280 ? 5.926 -18.391 -20.391 1 86.88 280 PHE B N 1
ATOM 6466 C CA . PHE B 1 280 ? 7.094 -17.984 -19.625 1 86.88 280 PHE B CA 1
ATOM 6467 C C . PHE B 1 280 ? 8.375 -18.203 -20.422 1 86.88 280 PHE B C 1
ATOM 6469 O O . PHE B 1 280 ? 9.328 -17.422 -20.297 1 86.88 280 PHE B O 1
ATOM 6476 N N . LEU B 1 281 ? 8.414 -19.234 -21.25 1 82.94 281 LEU B N 1
ATOM 6477 C CA . LEU B 1 281 ? 9.57 -19.531 -22.078 1 82.94 281 LEU B CA 1
ATOM 6478 C C . LEU B 1 281 ? 9.922 -18.359 -22.984 1 82.94 281 LEU B C 1
ATOM 6480 O O . LEU B 1 281 ? 11.102 -18.094 -23.234 1 82.94 281 LEU B O 1
ATOM 6484 N N . LYS B 1 282 ? 8.898 -17.703 -23.391 1 84.94 282 LYS B N 1
ATOM 6485 C CA . LYS B 1 282 ? 9.102 -16.594 -24.328 1 84.94 282 LYS B CA 1
ATOM 6486 C C . LYS B 1 282 ? 9.258 -15.266 -23.594 1 84.94 282 LYS B C 1
ATOM 6488 O O . LYS B 1 282 ? 10.109 -14.445 -23.969 1 84.94 282 LYS B O 1
ATOM 6493 N N . ARG B 1 283 ? 8.484 -15.062 -22.531 1 87.12 283 ARG B N 1
ATOM 6494 C CA . ARG B 1 283 ? 8.367 -13.742 -21.938 1 87.12 283 ARG B CA 1
ATOM 6495 C C . ARG B 1 283 ? 9.414 -13.539 -20.844 1 87.12 283 ARG B C 1
ATOM 6497 O O . ARG B 1 283 ? 9.82 -12.406 -20.578 1 87.12 283 ARG B O 1
ATOM 6504 N N . MET B 1 284 ? 9.82 -14.562 -20.234 1 82.94 284 MET B N 1
ATOM 6505 C CA . MET B 1 284 ? 10.773 -14.438 -19.141 1 82.94 284 MET B CA 1
ATOM 6506 C C . MET B 1 284 ? 12.211 -14.461 -19.656 1 82.94 284 MET B C 1
ATOM 6508 O O . MET B 1 284 ? 13.031 -15.242 -19.188 1 82.94 284 MET B O 1
ATOM 6512 N N . GLN B 1 285 ? 12.547 -13.727 -20.641 1 79.31 285 GLN B N 1
ATOM 6513 C CA . GLN B 1 285 ? 13.867 -13.664 -21.266 1 79.31 285 GLN B CA 1
ATOM 6514 C C . GLN B 1 285 ? 14.258 -12.219 -21.562 1 79.31 285 GLN B C 1
ATOM 6516 O O . GLN B 1 285 ? 13.406 -11.398 -21.922 1 79.31 285 GLN B O 1
ATOM 6521 N N . PRO B 1 286 ? 15.445 -11.945 -21.328 1 78.19 286 PRO B N 1
ATOM 6522 C CA . PRO B 1 286 ? 16.484 -12.75 -20.688 1 78.19 286 PRO B CA 1
ATOM 6523 C C . PRO B 1 286 ? 16.344 -12.789 -19.172 1 78.19 286 PRO B C 1
ATOM 6525 O O . PRO B 1 286 ? 15.844 -11.844 -18.562 1 78.19 286 PRO B O 1
ATOM 6528 N N . LEU B 1 287 ? 16.719 -13.883 -18.625 1 73.81 287 LEU B N 1
ATOM 6529 C CA . LEU B 1 287 ? 16.562 -14.062 -17.188 1 73.81 287 LEU B CA 1
ATOM 6530 C C . LEU B 1 287 ? 17.422 -13.062 -16.422 1 73.81 287 LEU B C 1
ATOM 6532 O O . LEU B 1 287 ? 17.188 -12.812 -15.234 1 73.81 287 LEU B O 1
ATOM 6536 N N . THR B 1 288 ? 18.391 -12.539 -17.094 1 66.75 288 THR B N 1
ATOM 6537 C CA . THR B 1 288 ? 19.234 -11.531 -16.469 1 66.75 288 THR B CA 1
ATOM 6538 C C . THR B 1 288 ? 18.438 -10.266 -16.156 1 66.75 288 THR B C 1
ATOM 6540 O O . THR B 1 288 ? 18.828 -9.469 -15.305 1 66.75 288 THR B O 1
ATOM 6543 N N . ASP B 1 289 ? 17.328 -10.133 -16.875 1 72 289 ASP B N 1
ATOM 6544 C CA . ASP B 1 289 ? 16.484 -8.969 -16.656 1 72 289 ASP B CA 1
ATOM 6545 C C . ASP B 1 289 ? 15.242 -9.336 -15.844 1 72 289 ASP B C 1
ATOM 6547 O O . ASP B 1 289 ? 14.203 -8.688 -15.961 1 72 289 ASP B O 1
ATOM 6551 N N . VAL B 1 290 ? 15.352 -10.375 -15.094 1 72 290 VAL B N 1
ATOM 6552 C CA . VAL B 1 290 ? 14.203 -10.898 -14.367 1 72 290 VAL B CA 1
ATOM 6553 C C . VAL B 1 290 ? 13.68 -9.844 -13.398 1 72 290 VAL B C 1
ATOM 6555 O O . VAL B 1 290 ? 12.469 -9.75 -13.172 1 72 290 VAL B O 1
ATOM 6558 N N . GLY B 1 291 ? 14.531 -9.047 -12.867 1 70.25 291 GLY B N 1
ATOM 6559 C CA . GLY B 1 291 ? 14.086 -7.988 -11.977 1 70.25 291 GLY B CA 1
ATOM 6560 C C . GLY B 1 291 ? 13.094 -7.039 -12.617 1 70.25 291 GLY B C 1
ATOM 6561 O O . GLY B 1 291 ? 12.078 -6.699 -12.016 1 70.25 291 GLY B O 1
ATOM 6562 N N . ARG B 1 292 ? 13.438 -6.672 -13.773 1 72 292 ARG B N 1
ATOM 6563 C CA . ARG B 1 292 ? 12.539 -5.793 -14.523 1 72 292 ARG B CA 1
ATOM 6564 C C . ARG B 1 292 ? 11.281 -6.535 -14.969 1 72 292 ARG B C 1
ATOM 6566 O O . ARG B 1 292 ? 10.18 -6 -14.875 1 72 292 ARG B O 1
ATOM 6573 N N . LEU B 1 293 ? 11.508 -7.734 -15.406 1 77.19 293 LEU B N 1
ATOM 6574 C CA . LEU B 1 293 ? 10.406 -8.531 -15.945 1 77.19 293 LEU B CA 1
ATOM 6575 C C . LEU B 1 293 ? 9.367 -8.812 -14.867 1 77.19 293 LEU B C 1
ATOM 6577 O O . LEU B 1 293 ? 8.18 -8.984 -15.18 1 77.19 293 LEU B O 1
ATOM 6581 N N . MET B 1 294 ? 9.828 -8.734 -13.648 1 79.06 294 MET B N 1
ATOM 6582 C CA . MET B 1 294 ? 8.938 -9.117 -12.547 1 79.06 294 MET B CA 1
ATOM 6583 C C . MET B 1 294 ? 8.211 -7.895 -11.992 1 79.06 294 MET B C 1
ATOM 6585 O O . MET B 1 294 ? 7.309 -8.031 -11.164 1 79.06 294 MET B O 1
ATOM 6589 N N . MET B 1 295 ? 8.516 -6.754 -12.516 1 77.31 295 MET B N 1
ATOM 6590 C CA . MET B 1 295 ? 7.809 -5.555 -12.078 1 77.31 295 MET B CA 1
ATOM 6591 C C . MET B 1 295 ? 6.336 -5.617 -12.469 1 77.31 295 MET B C 1
ATOM 6593 O O . MET B 1 295 ? 5.992 -6.137 -13.531 1 77.31 295 MET B O 1
ATOM 6597 N N . LYS B 1 296 ? 5.5 -5.059 -11.633 1 80.5 296 LYS B N 1
ATOM 6598 C CA . LYS B 1 296 ? 4.055 -5.125 -11.828 1 80.5 296 LYS B CA 1
ATOM 6599 C C . LYS B 1 296 ? 3.66 -4.539 -13.18 1 80.5 296 LYS B C 1
ATOM 6601 O O . LYS B 1 296 ? 2.826 -5.105 -13.891 1 80.5 296 LYS B O 1
ATOM 6606 N N . LYS B 1 297 ? 4.254 -3.436 -13.508 1 80.06 297 LYS B N 1
ATOM 6607 C CA . LYS B 1 297 ? 3.914 -2.764 -14.766 1 80.06 297 LYS B CA 1
ATOM 6608 C C . LYS B 1 297 ? 4.258 -3.639 -15.969 1 80.06 297 LYS B C 1
ATOM 6610 O O . LYS B 1 297 ? 3.576 -3.588 -16.984 1 80.06 297 LYS B O 1
ATOM 6615 N N . GLU B 1 298 ? 5.312 -4.398 -15.875 1 83.44 298 GLU B N 1
ATOM 6616 C CA . GLU B 1 298 ? 5.715 -5.293 -16.953 1 83.44 298 GLU B CA 1
ATOM 6617 C C . GLU B 1 298 ? 4.809 -6.516 -17.031 1 83.44 298 GLU B C 1
ATOM 6619 O O . GLU B 1 298 ? 4.43 -6.953 -18.125 1 83.44 298 GLU B O 1
ATOM 6624 N N . ARG B 1 299 ? 4.461 -7.051 -15.914 1 89.12 299 ARG B N 1
ATOM 6625 C CA . ARG B 1 299 ? 3.668 -8.273 -15.859 1 89.12 299 ARG B CA 1
ATOM 6626 C C . ARG B 1 299 ? 2.213 -8 -16.219 1 89.12 299 ARG B C 1
ATOM 6628 O O . ARG B 1 299 ? 1.597 -8.773 -16.969 1 89.12 299 ARG B O 1
ATOM 6635 N N . PHE B 1 300 ? 1.67 -6.84 -15.68 1 91.38 300 PHE B N 1
ATOM 6636 C CA . PHE B 1 300 ? 0.233 -6.598 -15.734 1 91.38 300 PHE B CA 1
ATOM 6637 C C . PHE B 1 300 ? -0.069 -5.293 -16.453 1 91.38 300 PHE B C 1
ATOM 6639 O O . PHE B 1 300 ? -1.135 -4.703 -16.266 1 91.38 300 PHE B O 1
ATOM 6646 N N . GLY B 1 301 ? 0.715 -4.797 -17.312 1 85.81 301 GLY B N 1
ATOM 6647 C CA . GLY B 1 301 ? 0.675 -3.445 -17.844 1 85.81 301 GLY B CA 1
ATOM 6648 C C . GLY B 1 301 ? -0.415 -3.246 -18.891 1 85.81 301 GLY B C 1
ATOM 6649 O O . GLY B 1 301 ? -0.827 -2.115 -19.156 1 85.81 301 GLY B O 1
ATOM 6650 N N . THR B 1 302 ? -0.968 -4.238 -19.484 1 89.69 302 THR B N 1
ATOM 6651 C CA . THR B 1 302 ? -1.995 -4.07 -20.516 1 89.69 302 THR B CA 1
ATOM 6652 C C . THR B 1 302 ? -3.383 -4.336 -19.938 1 89.69 302 THR B C 1
ATOM 6654 O O . THR B 1 302 ? -3.68 -5.453 -19.516 1 89.69 302 THR B O 1
ATOM 6657 N N . PHE B 1 303 ? -4.246 -3.348 -20 1 91.75 303 PHE B N 1
ATOM 6658 C CA . PHE B 1 303 ? -5.586 -3.4 -19.438 1 91.75 303 PHE B CA 1
ATOM 6659 C C . PHE B 1 303 ? -6.445 -4.426 -20.172 1 91.75 303 PHE B C 1
ATOM 6661 O O . PHE B 1 303 ? -6.508 -4.43 -21.391 1 91.75 303 PHE B O 1
ATOM 6668 N N . ASN B 1 304 ? -7.066 -5.293 -19.453 1 94.69 304 ASN B N 1
ATOM 6669 C CA . ASN B 1 304 ? -7.996 -6.277 -20 1 94.69 304 ASN B CA 1
ATOM 6670 C C . ASN B 1 304 ? -9.445 -5.824 -19.844 1 94.69 304 ASN B C 1
ATOM 6672 O O . ASN B 1 304 ? -10.008 -5.875 -18.75 1 94.69 304 ASN B O 1
ATOM 6676 N N . GLU B 1 305 ? -10.094 -5.492 -20.906 1 92.31 305 GLU B N 1
ATOM 6677 C CA . GLU B 1 305 ? -11.445 -4.945 -20.906 1 92.31 305 GLU B CA 1
ATOM 6678 C C . GLU B 1 305 ? -12.477 -6.012 -20.547 1 92.31 305 GLU B C 1
ATOM 6680 O O . GLU B 1 305 ? -13.633 -5.695 -20.25 1 92.31 305 GLU B O 1
ATOM 6685 N N . LYS B 1 306 ? -12.086 -7.223 -20.516 1 96.19 306 LYS B N 1
ATOM 6686 C CA . LYS B 1 306 ? -13.031 -8.305 -20.266 1 96.19 306 LYS B CA 1
ATOM 6687 C C . LYS B 1 306 ? -13.086 -8.656 -18.781 1 96.19 306 LYS B C 1
ATOM 6689 O O . LYS B 1 306 ? -13.758 -9.609 -18.375 1 96.19 306 LYS B O 1
ATOM 6694 N N . THR B 1 307 ? -12.328 -7.918 -17.984 1 96.94 307 THR B N 1
ATOM 6695 C CA . THR B 1 307 ? -12.258 -8.211 -16.562 1 96.94 307 THR B CA 1
ATOM 6696 C C . THR B 1 307 ? -13.078 -7.195 -15.766 1 96.94 307 THR B C 1
ATOM 6698 O O . THR B 1 307 ? -12.984 -5.988 -16 1 96.94 307 THR B O 1
ATOM 6701 N N . PHE B 1 308 ? -13.906 -7.645 -14.867 1 95.88 308 PHE B N 1
ATOM 6702 C CA . PHE B 1 308 ? -14.508 -6.773 -13.859 1 95.88 308 PHE B CA 1
ATOM 6703 C C . PHE B 1 308 ? -14.406 -7.398 -12.477 1 95.88 308 PHE B C 1
ATOM 6705 O O . PHE B 1 308 ? -14.094 -8.586 -12.344 1 95.88 308 PHE B O 1
ATOM 6712 N N . GLY B 1 309 ? -14.555 -6.652 -11.5 1 95.62 309 GLY B N 1
ATOM 6713 C CA . GLY B 1 309 ? -14.406 -7.152 -10.141 1 95.62 309 GLY B CA 1
ATOM 6714 C C . GLY B 1 309 ? -15.422 -6.574 -9.172 1 95.62 309 GLY B C 1
ATOM 6715 O O . GLY B 1 309 ? -16.266 -5.754 -9.562 1 95.62 309 GLY B O 1
ATOM 6716 N N . LEU B 1 310 ? -15.516 -7.141 -8 1 95.25 310 LEU B N 1
ATOM 6717 C CA . LEU B 1 310 ? -16.422 -6.723 -6.941 1 95.25 310 LEU B CA 1
ATOM 6718 C C . LEU B 1 310 ? -15.664 -6.387 -5.668 1 95.25 310 LEU B C 1
ATOM 6720 O O . LEU B 1 310 ? -14.789 -7.148 -5.242 1 95.25 310 LEU B O 1
ATOM 6724 N N . ILE B 1 311 ? -15.953 -5.25 -5.125 1 90.44 311 ILE B N 1
ATOM 6725 C CA . ILE B 1 311 ? -15.422 -4.887 -3.812 1 90.44 311 ILE B CA 1
ATOM 6726 C C . ILE B 1 311 ? -16.578 -4.727 -2.82 1 90.44 311 ILE B C 1
ATOM 6728 O O . ILE B 1 311 ? -17.719 -4.484 -3.219 1 90.44 311 ILE B O 1
ATOM 6732 N N . ILE B 1 312 ? -16.266 -4.918 -1.566 1 88.69 312 ILE B N 1
ATOM 6733 C CA . ILE B 1 312 ? -17.25 -4.801 -0.498 1 88.69 312 ILE B CA 1
ATOM 6734 C C . ILE B 1 312 ? -16.781 -3.775 0.53 1 88.69 312 ILE B C 1
ATOM 6736 O O . ILE B 1 312 ? -15.594 -3.729 0.872 1 88.69 312 ILE B O 1
ATOM 6740 N N . PHE B 1 313 ? -17.719 -2.922 0.908 1 80.56 313 PHE B N 1
ATOM 6741 C CA . PHE B 1 313 ? -17.391 -1.931 1.929 1 80.56 313 PHE B CA 1
ATOM 6742 C C . PHE B 1 313 ? -18.625 -1.594 2.756 1 80.56 313 PHE B C 1
ATOM 6744 O O . PHE B 1 313 ? -19.75 -1.868 2.34 1 80.56 313 PHE B O 1
ATOM 6751 N N . SER B 1 314 ? -18.438 -1.132 3.912 1 78.69 314 SER B N 1
ATOM 6752 C CA . SER B 1 314 ? -19.547 -0.697 4.77 1 78.69 314 SER B CA 1
ATOM 6753 C C . SER B 1 314 ? -19.641 0.824 4.805 1 78.69 314 SER B C 1
ATOM 6755 O O . SER B 1 314 ? -18.812 1.522 4.23 1 78.69 314 SER B O 1
ATOM 6757 N N . ASP B 1 315 ? -20.656 1.254 5.426 1 74.69 315 ASP B N 1
ATOM 6758 C CA . ASP B 1 315 ? -20.859 2.693 5.539 1 74.69 315 ASP B CA 1
ATOM 6759 C C . ASP B 1 315 ? -19.766 3.344 6.379 1 74.69 315 ASP B C 1
ATOM 6761 O O . ASP B 1 315 ? -19.625 4.57 6.375 1 74.69 315 ASP B O 1
ATOM 6765 N N . HIS B 1 316 ? -19.016 2.504 6.945 1 64.81 316 HIS B N 1
ATOM 6766 C CA . HIS B 1 316 ? -17.922 3.031 7.746 1 64.81 316 HIS B CA 1
ATOM 6767 C C . HIS B 1 316 ? -16.703 3.354 6.875 1 64.81 316 HIS B C 1
ATOM 6769 O O . HIS B 1 316 ? -15.773 4.02 7.328 1 64.81 316 HIS B O 1
ATOM 6775 N N . ASP B 1 317 ? -16.812 2.896 5.613 1 69.19 317 ASP B N 1
ATOM 6776 C CA . ASP B 1 317 ? -15.742 3.174 4.664 1 69.19 317 ASP B CA 1
ATOM 6777 C C . ASP B 1 317 ? -16.062 4.402 3.816 1 69.19 317 ASP B C 1
ATOM 6779 O O . ASP B 1 317 ? -16.25 4.293 2.604 1 69.19 317 ASP B O 1
ATOM 6783 N N . HIS B 1 318 ? -15.891 5.5 4.207 1 62.41 318 HIS B N 1
ATOM 6784 C CA . HIS B 1 318 ? -16.375 6.742 3.617 1 62.41 318 HIS B CA 1
ATOM 6785 C C . HIS B 1 318 ? -15.602 7.086 2.346 1 62.41 318 HIS B C 1
ATOM 6787 O O . HIS B 1 318 ? -16.172 7.652 1.407 1 62.41 318 HIS B O 1
ATOM 6793 N N . HIS B 1 319 ? -14.398 6.77 2.334 1 63.78 319 HIS B N 1
ATOM 6794 C CA . HIS B 1 319 ? -13.617 7.094 1.148 1 63.78 319 HIS B CA 1
ATOM 6795 C C . HIS B 1 319 ? -14.148 6.367 -0.081 1 63.78 319 HIS B C 1
ATOM 6797 O O . HIS B 1 319 ? -14.078 6.891 -1.196 1 63.78 319 HIS B O 1
ATOM 6803 N N . VAL B 1 320 ? -14.664 5.215 0.197 1 66.81 320 VAL B N 1
ATOM 6804 C CA . VAL B 1 320 ? -15.234 4.469 -0.922 1 66.81 320 VAL B CA 1
ATOM 6805 C C . VAL B 1 320 ? -16.547 5.113 -1.354 1 66.81 320 VAL B C 1
ATOM 6807 O O . VAL B 1 320 ? -16.797 5.297 -2.549 1 66.81 320 VAL B O 1
ATOM 6810 N N . LEU B 1 321 ? -17.297 5.594 -0.386 1 66.88 321 LEU B N 1
ATOM 6811 C CA . LEU B 1 321 ? -18.609 6.16 -0.634 1 66.88 321 LEU B CA 1
ATOM 6812 C C . LEU B 1 321 ? -18.516 7.453 -1.438 1 66.88 321 LEU B C 1
ATOM 6814 O O . LEU B 1 321 ? -19.344 7.715 -2.311 1 66.88 321 LEU B O 1
ATOM 6818 N N . TYR B 1 322 ? -17.438 8.078 -1.237 1 65.25 322 TYR B N 1
ATOM 6819 C CA . TYR B 1 322 ? -17.312 9.391 -1.858 1 65.25 322 TYR B CA 1
ATOM 6820 C C . TYR B 1 322 ? -16.641 9.289 -3.223 1 65.25 322 TYR B C 1
ATOM 6822 O O . TYR B 1 322 ? -16.812 10.172 -4.07 1 65.25 322 TYR B O 1
ATOM 6830 N N . ALA B 1 323 ? -15.945 8.281 -3.432 1 64.19 323 ALA B N 1
ATOM 6831 C CA . ALA B 1 323 ? -15.211 8.133 -4.691 1 64.19 323 ALA B CA 1
ATOM 6832 C C . ALA B 1 323 ? -16.172 7.859 -5.848 1 64.19 323 ALA B C 1
ATOM 6834 O O . ALA B 1 323 ? -15.945 8.32 -6.969 1 64.19 323 ALA B O 1
ATOM 6835 N N . ASN B 1 324 ? -17.234 7.164 -5.594 1 67.31 324 ASN B N 1
ATOM 6836 C CA . ASN B 1 324 ? -18.156 6.797 -6.664 1 67.31 324 ASN B CA 1
ATOM 6837 C C . ASN B 1 324 ? -19.594 6.711 -6.16 1 67.31 324 ASN B C 1
ATOM 6839 O O . ASN B 1 324 ? -20.219 5.648 -6.223 1 67.31 324 ASN B O 1
ATOM 6843 N N . PRO B 1 325 ? -20.125 7.836 -5.809 1 66.19 325 PRO B N 1
ATOM 6844 C CA . PRO B 1 325 ? -21.438 7.781 -5.184 1 66.19 325 PRO B CA 1
ATOM 6845 C C . PRO B 1 325 ? -22.516 7.23 -6.121 1 66.19 325 PRO B C 1
ATOM 6847 O O . PRO B 1 325 ? -23.469 6.586 -5.668 1 66.19 325 PRO B O 1
ATOM 6850 N N . ASP B 1 326 ? -22.281 7.395 -7.359 1 67.19 326 ASP B N 1
ATOM 6851 C CA . ASP B 1 326 ? -23.297 6.984 -8.328 1 67.19 326 ASP B CA 1
ATOM 6852 C C . ASP B 1 326 ? -23.312 5.465 -8.5 1 67.19 326 ASP B C 1
ATOM 6854 O O . ASP B 1 326 ? -24.297 4.902 -9 1 67.19 326 ASP B O 1
ATOM 6858 N N . LEU B 1 327 ? -22.359 4.828 -8.055 1 76.38 327 LEU B N 1
ATOM 6859 C CA . LEU B 1 327 ? -22.234 3.391 -8.266 1 76.38 327 LEU B CA 1
ATOM 6860 C C . LEU B 1 327 ? -22.469 2.631 -6.965 1 76.38 327 LEU B C 1
ATOM 6862 O O . LEU B 1 327 ? -22.156 1.442 -6.871 1 76.38 327 LEU B O 1
ATOM 6866 N N . ILE B 1 328 ? -23.062 3.338 -5.996 1 80.56 328 ILE B N 1
ATOM 6867 C CA . ILE B 1 328 ? -23.266 2.682 -4.707 1 80.56 328 ILE B CA 1
ATOM 6868 C C . ILE B 1 328 ? -24.766 2.514 -4.445 1 80.56 328 ILE B C 1
ATOM 6870 O O . ILE B 1 328 ? -25.5 3.498 -4.383 1 80.56 328 ILE B O 1
ATOM 6874 N N . ALA B 1 329 ? -25.172 1.253 -4.352 1 78.75 329 ALA B N 1
ATOM 6875 C CA . ALA B 1 329 ? -26.562 0.942 -4.023 1 78.75 329 ALA B CA 1
ATOM 6876 C C . ALA B 1 329 ? -26.844 1.164 -2.541 1 78.75 329 ALA B C 1
ATOM 6878 O O . ALA B 1 329 ? -26.219 0.53 -1.685 1 78.75 329 ALA B O 1
ATOM 6879 N N . ARG B 1 330 ? -27.672 2.008 -2.188 1 78.19 330 ARG B N 1
ATOM 6880 C CA . ARG B 1 330 ? -28.047 2.268 -0.798 1 78.19 330 ARG B CA 1
ATOM 6881 C C . ARG B 1 330 ? -29.219 1.393 -0.369 1 78.19 330 ARG B C 1
ATOM 6883 O O . ARG B 1 330 ? -30.141 1.158 -1.149 1 78.19 330 ARG B O 1
ATOM 6890 N N . PRO B 1 331 ? -29.047 0.906 0.854 1 81.75 331 PRO B N 1
ATOM 6891 C CA . PRO B 1 331 ? -30.141 0.041 1.298 1 81.75 331 PRO B CA 1
ATOM 6892 C C . PRO B 1 331 ? -31.438 0.814 1.57 1 81.75 331 PRO B C 1
ATOM 6894 O O . PRO B 1 331 ? -31.391 1.938 2.08 1 81.75 331 PRO B O 1
ATOM 6897 N N . THR B 1 332 ? -32.594 0.261 1.156 1 72.81 332 THR B N 1
ATOM 6898 C CA . THR B 1 332 ? -33.906 0.868 1.412 1 72.81 332 THR B CA 1
ATOM 6899 C C . THR B 1 332 ? -34.438 0.453 2.781 1 72.81 332 THR B C 1
ATOM 6901 O O . THR B 1 332 ? -35.156 1.208 3.424 1 72.81 332 THR B O 1
ATOM 6904 N N . VAL B 1 333 ? -34.125 -0.802 3.199 1 82.31 333 VAL B N 1
ATOM 6905 C CA . VAL B 1 333 ? -34.594 -1.324 4.469 1 82.31 333 VAL B CA 1
ATOM 6906 C C . VAL B 1 333 ? -33.438 -1.956 5.246 1 82.31 333 VAL B C 1
ATOM 6908 O O . VAL B 1 333 ? -32.625 -2.68 4.676 1 82.31 333 VAL B O 1
ATOM 6911 N N . ILE B 1 334 ? -33.375 -1.596 6.492 1 87.75 334 ILE B N 1
ATOM 6912 C CA . ILE B 1 334 ? -32.438 -2.229 7.398 1 87.75 334 ILE B CA 1
ATOM 6913 C C . ILE B 1 334 ? -33.156 -3.203 8.32 1 87.75 334 ILE B C 1
ATOM 6915 O O . ILE B 1 334 ? -34.062 -2.809 9.062 1 87.75 334 ILE B O 1
ATOM 6919 N N . PRO B 1 335 ? -32.75 -4.398 8.234 1 90.5 335 PRO B N 1
ATOM 6920 C CA . PRO B 1 335 ? -33.469 -5.383 9.07 1 90.5 335 PRO B CA 1
ATOM 6921 C C . PRO B 1 335 ? -33.344 -5.086 10.562 1 90.5 335 PRO B C 1
ATOM 6923 O O . PRO B 1 335 ? -32.344 -4.484 10.992 1 90.5 335 PRO B O 1
ATOM 6926 N N . ASP B 1 336 ? -34.344 -5.527 11.336 1 89.5 336 ASP B N 1
ATOM 6927 C CA . ASP B 1 336 ? -34.375 -5.301 12.781 1 89.5 336 ASP B CA 1
ATOM 6928 C C . ASP B 1 336 ? -33.625 -6.398 13.516 1 89.5 336 ASP B C 1
ATOM 6930 O O . ASP B 1 336 ? -34.219 -7.148 14.305 1 89.5 336 ASP B O 1
ATOM 6934 N N . THR B 1 337 ? -32.406 -6.551 13.281 1 91 337 THR B N 1
ATOM 6935 C CA . THR B 1 337 ? -31.516 -7.473 13.961 1 91 337 THR B CA 1
ATOM 6936 C C . THR B 1 337 ? -30.641 -6.73 14.977 1 91 337 THR B C 1
ATOM 6938 O O . THR B 1 337 ? -30.734 -5.508 15.094 1 91 337 THR B O 1
ATOM 6941 N N . VAL B 1 338 ? -29.922 -7.52 15.68 1 85.88 338 VAL B N 1
ATOM 6942 C CA . VAL B 1 338 ? -29.047 -6.898 16.672 1 85.88 338 VAL B CA 1
ATOM 6943 C C . VAL B 1 338 ? -28.094 -5.918 15.977 1 85.88 338 VAL B C 1
ATOM 6945 O O . VAL B 1 338 ? -27.922 -4.785 16.438 1 85.88 338 VAL B O 1
ATOM 6948 N N . LEU B 1 339 ? -27.5 -6.371 14.836 1 84.12 339 LEU B N 1
ATOM 6949 C CA . LEU B 1 339 ? -26.609 -5.508 14.078 1 84.12 339 LEU B CA 1
ATOM 6950 C C . LEU B 1 339 ? -27.359 -4.332 13.469 1 84.12 339 LEU B C 1
ATOM 6952 O O . LEU B 1 339 ? -26.875 -3.197 13.484 1 84.12 339 LEU B O 1
ATOM 6956 N N . GLY B 1 340 ? -28.547 -4.66 12.953 1 85.5 340 GLY B N 1
ATOM 6957 C CA . GLY B 1 340 ? -29.359 -3.615 12.352 1 85.5 340 GLY B CA 1
ATOM 6958 C C . GLY B 1 340 ? -29.797 -2.551 13.344 1 85.5 340 GLY B C 1
ATOM 6959 O O . GLY B 1 340 ? -29.75 -1.357 13.039 1 85.5 340 GLY B O 1
ATOM 6960 N N . ARG B 1 341 ? -30.141 -2.988 14.523 1 84.12 341 ARG B N 1
ATOM 6961 C CA . ARG B 1 341 ? -30.562 -2.055 15.562 1 84.12 341 ARG B CA 1
ATOM 6962 C C . ARG B 1 341 ? -29.406 -1.183 16.016 1 84.12 341 ARG B C 1
ATOM 6964 O O . ARG B 1 341 ? -29.578 0.017 16.25 1 84.12 341 ARG B O 1
ATOM 6971 N N . SER B 1 342 ? -28.344 -1.939 16.172 1 77.06 342 SER B N 1
ATOM 6972 C CA . SER B 1 342 ? -27.156 -1.177 16.578 1 77.06 342 SER B CA 1
ATOM 6973 C C . SER B 1 342 ? -26.828 -0.099 15.547 1 77.06 342 SER B C 1
ATOM 6975 O O . SER B 1 342 ? -26.438 1.012 15.906 1 77.06 342 SER B O 1
ATOM 6977 N N . TYR B 1 343 ? -27.016 -0.459 14.359 1 80.56 343 TYR B N 1
ATOM 6978 C CA . TYR B 1 343 ? -26.766 0.476 13.273 1 80.56 343 TYR B CA 1
ATOM 6979 C C . TYR B 1 343 ? -27.766 1.623 13.289 1 80.56 343 TYR B C 1
ATOM 6981 O O . TYR B 1 343 ? -27.391 2.789 13.141 1 80.56 343 TYR B O 1
ATOM 6989 N N . LYS B 1 344 ? -28.984 1.216 13.453 1 75.62 344 LYS B N 1
ATOM 6990 C CA . LYS B 1 344 ? -30.031 2.236 13.469 1 75.62 344 LYS B CA 1
ATOM 6991 C C . LYS B 1 344 ? -29.812 3.223 14.617 1 75.62 344 LYS B C 1
ATOM 6993 O O . LYS B 1 344 ? -30.062 4.422 14.461 1 75.62 344 LYS B O 1
ATOM 6998 N N . LYS B 1 345 ? -29.391 2.592 15.68 1 72.62 345 LYS B N 1
ATOM 6999 C CA . LYS B 1 345 ? -29.109 3.455 16.828 1 72.62 345 LYS B CA 1
ATOM 7000 C C . LYS B 1 345 ? -27.953 4.406 16.516 1 72.62 345 LYS B C 1
ATOM 7002 O O . LYS B 1 345 ? -28.047 5.609 16.797 1 72.62 345 LYS B O 1
ATOM 7007 N N . VAL B 1 346 ? -26.953 3.695 15.969 1 66.38 346 VAL B N 1
ATOM 7008 C CA . VAL B 1 346 ? -25.781 4.496 15.648 1 66.38 346 VAL B CA 1
ATOM 7009 C C . VAL B 1 346 ? -26.125 5.508 14.555 1 66.38 346 VAL B C 1
ATOM 7011 O O . VAL B 1 346 ? -25.703 6.664 14.617 1 66.38 346 VAL B O 1
ATOM 7014 N N . MET B 1 347 ? -26.938 5 13.648 1 68.19 347 MET B N 1
ATOM 7015 C CA . MET B 1 347 ? -27.281 5.867 12.523 1 68.19 347 MET B CA 1
ATOM 7016 C C . MET B 1 347 ? -28.188 7.004 12.977 1 68.19 347 MET B C 1
ATOM 7018 O O . MET B 1 347 ? -28.094 8.125 12.477 1 68.19 347 MET B O 1
ATOM 7022 N N . LYS B 1 348 ? -29.141 6.625 13.867 1 64.19 348 LYS B N 1
ATOM 7023 C CA . LYS B 1 348 ? -30 7.68 14.391 1 64.19 348 LYS B CA 1
ATOM 7024 C C . LYS B 1 348 ? -29.172 8.758 15.102 1 64.19 348 LYS B C 1
ATOM 7026 O O . LYS B 1 348 ? -29.406 9.953 14.914 1 64.19 348 LYS B O 1
ATOM 7031 N N . GLU B 1 349 ? -28.234 8.195 15.883 1 61.38 349 GLU B N 1
ATOM 7032 C CA . GLU B 1 349 ? -27.328 9.133 16.531 1 61.38 349 GLU B CA 1
ATOM 7033 C C . GLU B 1 349 ? -26.484 9.883 15.492 1 61.38 349 GLU B C 1
ATOM 7035 O O . GLU B 1 349 ? -26.266 11.086 15.633 1 61.38 349 GLU B O 1
ATOM 7040 N N . ARG B 1 350 ? -26.266 8.961 14.547 1 60.53 350 ARG B N 1
ATOM 7041 C CA . ARG B 1 350 ? -25.453 9.516 13.477 1 60.53 350 ARG B CA 1
ATOM 7042 C C . ARG B 1 350 ? -26.266 10.469 12.609 1 60.53 350 ARG B C 1
ATOM 7044 O O . ARG B 1 350 ? -25.734 11.453 12.086 1 60.53 350 ARG B O 1
ATOM 7051 N N . GLU B 1 351 ? -27.578 9.953 12.5 1 60.69 351 GLU B N 1
ATOM 7052 C CA . GLU B 1 351 ? -28.422 10.797 11.672 1 60.69 351 GLU B CA 1
ATOM 7053 C C . GLU B 1 351 ? -28.453 12.234 12.18 1 60.69 351 GLU B C 1
ATOM 7055 O O . GLU B 1 351 ? -28.391 13.18 11.391 1 60.69 351 GLU B O 1
ATOM 7060 N N . ASP B 1 352 ? -28.609 12.289 13.523 1 60.72 352 ASP B N 1
ATOM 7061 C CA . ASP B 1 352 ? -28.562 13.641 14.086 1 60.72 352 ASP B CA 1
ATOM 7062 C C . ASP B 1 352 ? -27.234 14.312 13.781 1 60.72 352 ASP B C 1
ATOM 7064 O O . ASP B 1 352 ? -27.188 15.492 13.422 1 60.72 352 ASP B O 1
ATOM 7068 N N . ASN B 1 353 ? -26.266 13.5 13.961 1 61.44 353 ASN B N 1
ATOM 7069 C CA . ASN B 1 353 ? -24.938 14.031 13.68 1 61.44 353 ASN B CA 1
ATOM 7070 C C . ASN B 1 353 ? -24.766 14.328 12.188 1 61.44 353 ASN B C 1
ATOM 7072 O O . ASN B 1 353 ? -24.156 15.328 11.82 1 61.44 353 ASN B O 1
ATOM 7076 N N . ILE B 1 354 ? -25.344 13.383 11.5 1 60.84 354 ILE B N 1
ATOM 7077 C CA . ILE B 1 354 ? -25.25 13.555 10.055 1 60.84 354 ILE B CA 1
ATOM 7078 C C . ILE B 1 354 ? -26.031 14.805 9.633 1 60.84 354 ILE B C 1
ATOM 7080 O O . ILE B 1 354 ? -25.562 15.578 8.789 1 60.84 354 ILE B O 1
ATOM 7084 N N . ARG B 1 355 ? -27.25 14.852 10.203 1 64.12 355 ARG B N 1
ATOM 7085 C CA . ARG B 1 355 ? -28.031 16.047 9.914 1 64.12 355 ARG B CA 1
ATOM 7086 C C . ARG B 1 355 ? -27.281 17.312 10.297 1 64.12 355 ARG B C 1
ATOM 7088 O O . ARG B 1 355 ? -27.234 18.266 9.531 1 64.12 355 ARG B O 1
ATOM 7095 N N . ARG B 1 356 ? -26.812 17.219 11.477 1 68.19 356 ARG B N 1
ATOM 7096 C CA . ARG B 1 356 ? -26.016 18.359 11.938 1 68.19 356 ARG B CA 1
ATOM 7097 C C . ARG B 1 356 ? -24.828 18.609 11 1 68.19 356 ARG B C 1
ATOM 7099 O O . ARG B 1 356 ? -24.578 19.75 10.617 1 68.19 356 ARG B O 1
ATOM 7106 N N . HIS B 1 357 ? -24.188 17.531 10.719 1 67.38 357 HIS B N 1
ATOM 7107 C CA . HIS B 1 357 ? -23.031 17.625 9.828 1 67.38 357 HIS B CA 1
ATOM 7108 C C . HIS B 1 357 ? -23.422 18.203 8.477 1 67.38 357 HIS B C 1
ATOM 7110 O O . HIS B 1 357 ? -22.719 19.062 7.93 1 67.38 357 HIS B O 1
ATOM 7116 N N . THR B 1 358 ? -24.453 17.656 8.047 1 66.38 358 THR B N 1
ATOM 7117 C CA . THR B 1 358 ? -24.891 18.078 6.723 1 66.38 358 THR B CA 1
ATOM 7118 C C . THR B 1 358 ? -25.25 19.562 6.727 1 66.38 358 THR B C 1
ATOM 7120 O O . THR B 1 358 ? -24.875 20.297 5.82 1 66.38 358 THR B O 1
ATOM 7123 N N . VAL B 1 359 ? -26.016 19.922 7.766 1 71.75 359 VAL B N 1
ATOM 7124 C CA . VAL B 1 359 ? -26.469 21.312 7.859 1 71.75 359 VAL B CA 1
ATOM 7125 C C . VAL B 1 359 ? -25.266 22.234 8.039 1 71.75 359 VAL B C 1
ATOM 7127 O O . VAL B 1 359 ? -25.156 23.266 7.363 1 71.75 359 VAL B O 1
ATOM 7130 N N . VAL B 1 360 ? -24.438 21.844 8.906 1 76.19 360 VAL B N 1
ATOM 7131 C CA . VAL B 1 360 ? -23.266 22.688 9.195 1 76.19 360 VAL B CA 1
ATOM 7132 C C . VAL B 1 360 ? -22.344 22.703 7.984 1 76.19 360 VAL B C 1
ATOM 7134 O O . VAL B 1 360 ? -21.781 23.75 7.648 1 76.19 360 VAL B O 1
ATOM 7137 N N . THR B 1 361 ? -22.172 21.547 7.363 1 74.69 361 THR B N 1
ATOM 7138 C CA . THR B 1 361 ? -21.312 21.484 6.188 1 74.69 361 THR B CA 1
ATOM 7139 C C . THR B 1 361 ? -21.875 22.344 5.062 1 74.69 361 THR B C 1
ATOM 7141 O O . THR B 1 361 ? -21.109 23.031 4.367 1 74.69 361 THR B O 1
ATOM 7144 N N . GLU B 1 362 ? -23.141 22.234 4.898 1 74.62 362 GLU B N 1
ATOM 7145 C CA . GLU B 1 362 ? -23.781 23.062 3.881 1 74.62 362 GLU B CA 1
ATOM 7146 C C . GLU B 1 362 ? -23.625 24.547 4.207 1 74.62 362 GLU B C 1
ATOM 7148 O O . GLU B 1 362 ? -23.312 25.359 3.326 1 74.62 362 GLU B O 1
ATOM 7153 N N . ALA B 1 363 ? -23.938 24.828 5.426 1 80.44 363 ALA B N 1
ATOM 7154 C CA . ALA B 1 363 ? -23.797 26.203 5.852 1 80.44 363 ALA B CA 1
ATOM 7155 C C . ALA B 1 363 ? -22.344 26.688 5.695 1 80.44 363 ALA B C 1
ATOM 7157 O O . ALA B 1 363 ? -22.109 27.812 5.254 1 80.44 363 ALA B O 1
ATOM 7158 N N . MET B 1 364 ? -21.5 25.828 6.082 1 82.94 364 MET B N 1
ATOM 7159 C CA . MET B 1 364 ? -20.078 26.156 5.961 1 82.94 364 MET B CA 1
ATOM 7160 C C . MET B 1 364 ? -19.672 26.312 4.5 1 82.94 364 MET B C 1
ATOM 7162 O O . MET B 1 364 ? -18.875 27.188 4.16 1 82.94 364 MET B O 1
ATOM 7166 N N . SER B 1 365 ? -20.172 25.344 3.688 1 81.5 365 SER B N 1
ATOM 7167 C CA . SER B 1 365 ? -19.906 25.438 2.258 1 81.5 365 SER B CA 1
ATOM 7168 C C . SER B 1 365 ? -20.344 26.781 1.701 1 81.5 365 SER B C 1
ATOM 7170 O O . SER B 1 365 ? -19.609 27.438 0.955 1 81.5 365 SER B O 1
ATOM 7172 N N . GLN B 1 366 ? -21.531 27.172 2.055 1 83.94 366 GLN B N 1
ATOM 7173 C CA . GLN B 1 366 ? -22.047 28.469 1.602 1 83.94 366 GLN B CA 1
ATOM 7174 C C . GLN B 1 366 ? -21.25 29.625 2.199 1 83.94 366 GLN B C 1
ATOM 7176 O O . GLN B 1 366 ? -21 30.625 1.528 1 83.94 366 GLN B O 1
ATOM 7181 N N . PHE B 1 367 ? -20.953 29.469 3.479 1 87.38 367 PHE B N 1
ATOM 7182 C CA . PHE B 1 367 ? -20.141 30.484 4.16 1 87.38 367 PHE B CA 1
ATOM 7183 C C . PHE B 1 367 ? -18.812 30.688 3.451 1 87.38 367 PHE B C 1
ATOM 7185 O O . PHE B 1 367 ? -18.422 31.812 3.16 1 87.38 367 PHE B O 1
ATOM 7192 N N . LEU B 1 368 ? -18.141 29.578 3.154 1 86.06 368 LEU B N 1
ATOM 7193 C CA . LEU B 1 368 ? -16.844 29.656 2.488 1 86.06 368 LEU B CA 1
ATOM 7194 C C . LEU B 1 368 ? -16.984 30.281 1.104 1 86.06 368 LEU B C 1
ATOM 7196 O O . LEU B 1 368 ? -16.109 31.031 0.673 1 86.06 368 LEU B O 1
ATOM 7200 N N . LYS B 1 369 ? -18.047 29.859 0.442 1 86.62 369 LYS B N 1
ATOM 7201 C CA . LYS B 1 369 ? -18.281 30.422 -0.886 1 86.62 369 LYS B CA 1
ATOM 7202 C C . LYS B 1 369 ? -18.406 31.938 -0.828 1 86.62 369 LYS B C 1
ATOM 7204 O O . LYS B 1 369 ? -17.75 32.656 -1.586 1 86.62 369 LYS B O 1
ATOM 7209 N N . VAL B 1 370 ? -19.234 32.438 0.084 1 88.88 370 VAL B N 1
ATOM 7210 C CA . VAL B 1 370 ? -19.484 33.875 0.174 1 88.88 370 VAL B CA 1
ATOM 7211 C C . VAL B 1 370 ? -18.219 34.594 0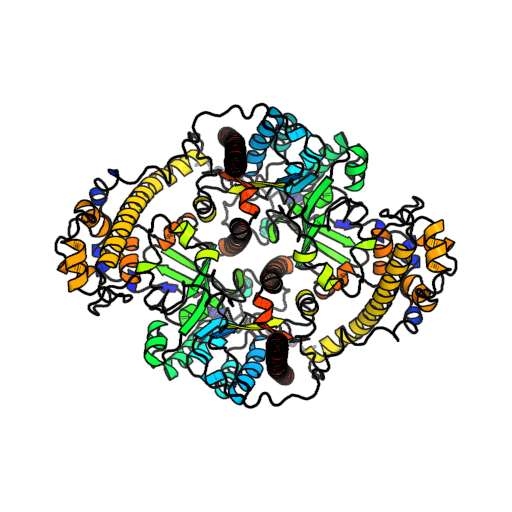.637 1 88.88 370 VAL B C 1
ATOM 7213 O O . VAL B 1 370 ? -17.906 35.688 0.162 1 88.88 370 VAL B O 1
ATOM 7216 N N . ILE B 1 371 ? -17.516 33.969 1.588 1 89.19 371 ILE B N 1
ATOM 7217 C CA . ILE B 1 371 ? -16.281 34.562 2.088 1 89.19 371 ILE B CA 1
ATOM 7218 C C . ILE B 1 371 ? -15.266 34.688 0.948 1 89.19 371 ILE B C 1
ATOM 7220 O O . ILE B 1 371 ? -14.57 35.688 0.828 1 89.19 371 ILE B O 1
ATOM 7224 N N . ASN B 1 372 ? -15.195 33.625 0.224 1 86.25 372 ASN B N 1
ATOM 7225 C CA . ASN B 1 372 ? -14.266 33.656 -0.9 1 86.25 372 ASN B CA 1
ATOM 7226 C C . ASN B 1 372 ? -14.633 34.719 -1.92 1 86.25 372 ASN B C 1
ATOM 7228 O O . ASN B 1 372 ? -13.758 35.344 -2.498 1 86.25 372 ASN B O 1
ATOM 7232 N N . ASP B 1 373 ? -15.93 34.875 -2.221 1 86.19 373 ASP B N 1
ATOM 7233 C CA . ASP B 1 373 ? -16.406 35.875 -3.168 1 86.19 373 ASP B CA 1
ATOM 7234 C C . ASP B 1 373 ? -16.062 37.281 -2.695 1 86.19 373 ASP B C 1
ATOM 7236 O O . ASP B 1 373 ? -15.93 38.188 -3.508 1 86.19 373 ASP B O 1
ATOM 7240 N N . HIS B 1 374 ? -15.898 37.438 -1.384 1 87.19 374 HIS B N 1
ATOM 7241 C CA . HIS B 1 374 ? -15.672 38.781 -0.835 1 87.19 374 HIS B CA 1
ATOM 7242 C C . HIS B 1 374 ? -14.227 38.938 -0.383 1 87.19 374 HIS B C 1
ATOM 7244 O O . HIS B 1 374 ? -13.898 39.906 0.307 1 87.19 374 HIS B O 1
ATOM 7250 N N . ASN B 1 375 ? -13.469 37.875 -0.546 1 87.81 375 ASN B N 1
ATOM 7251 C CA . ASN B 1 375 ? -12.031 38 -0.294 1 87.81 375 ASN B CA 1
ATOM 7252 C C . ASN B 1 375 ? -11.352 38.875 -1.349 1 87.81 375 ASN B C 1
ATOM 7254 O O . ASN B 1 375 ? -10.781 38.344 -2.312 1 87.81 375 ASN B O 1
ATOM 7258 N N . LEU B 1 376 ? -11.281 40.062 -1.14 1 81.5 376 LEU B N 1
ATOM 7259 C CA . LEU B 1 376 ? -10.898 41.062 -2.133 1 81.5 376 LEU B CA 1
ATOM 7260 C C . LEU B 1 376 ? -9.406 41 -2.426 1 81.5 376 LEU B C 1
ATOM 7262 O O . LEU B 1 376 ? -8.977 41.25 -3.555 1 81.5 376 LEU B O 1
ATOM 7266 N N . ASP B 1 377 ? -8.633 40.656 -1.441 1 80 377 ASP B N 1
ATOM 7267 C CA . ASP B 1 377 ? -7.188 40.625 -1.658 1 80 377 ASP B CA 1
ATOM 7268 C C . ASP B 1 377 ? -6.711 39.219 -2.043 1 80 377 ASP B C 1
ATOM 7270 O O . ASP B 1 377 ? -5.543 39.031 -2.393 1 80 377 ASP B O 1
ATOM 7274 N N . GLY B 1 378 ? -7.555 38.25 -1.982 1 79.06 378 GLY B N 1
ATOM 7275 C CA . GLY B 1 378 ? -7.281 36.906 -2.463 1 79.06 378 GLY B CA 1
ATOM 7276 C C . GLY B 1 378 ? -6.312 36.156 -1.578 1 79.06 378 GLY B C 1
ATOM 7277 O O . GLY B 1 378 ? -5.734 35.156 -2.004 1 79.06 378 GLY B O 1
ATOM 7278 N N . ASN B 1 379 ? -6.086 36.688 -0.406 1 79.69 379 ASN B N 1
ATOM 7279 C CA . ASN B 1 379 ? -5.137 36 0.468 1 79.69 379 ASN B CA 1
ATOM 7280 C C . ASN B 1 379 ? -5.801 34.875 1.241 1 79.69 379 ASN B C 1
ATOM 7282 O O . ASN B 1 379 ? -6.945 34.5 0.958 1 79.69 379 ASN B O 1
ATOM 7286 N N . ALA B 1 380 ? -5.008 34.25 2.084 1 84.19 380 ALA B N 1
ATOM 7287 C CA . ALA B 1 380 ? -5.477 33.031 2.758 1 84.19 380 ALA B CA 1
ATOM 7288 C C . ALA B 1 380 ? -6.25 33.375 4.027 1 84.19 380 ALA B C 1
ATOM 7290 O O . ALA B 1 380 ? -6.668 32.469 4.766 1 84.19 380 ALA B O 1
ATOM 7291 N N . THR B 1 381 ? -6.465 34.688 4.324 1 87.56 381 THR B N 1
ATOM 7292 C CA . THR B 1 381 ? -7.172 35.125 5.527 1 87.56 381 THR B CA 1
ATOM 7293 C C . THR B 1 381 ? -8.273 36.125 5.188 1 87.56 381 THR B C 1
ATOM 7295 O O . THR B 1 381 ? -8.305 36.656 4.082 1 87.56 381 THR B O 1
ATOM 7298 N N . ILE B 1 382 ? -9.219 36.281 6.098 1 90.94 382 ILE B N 1
ATOM 7299 C CA . ILE B 1 382 ? -10.352 37.188 5.945 1 90.94 382 ILE B CA 1
ATOM 7300 C C . ILE B 1 382 ? -10.336 38.219 7.066 1 90.94 382 ILE B C 1
ATOM 7302 O O . ILE B 1 382 ? -10.305 37.875 8.25 1 90.94 382 ILE B O 1
ATOM 7306 N N . ASN B 1 383 ? -10.297 39.438 6.676 1 91.62 383 ASN B N 1
ATOM 7307 C CA . ASN B 1 383 ? -10.32 40.5 7.691 1 91.62 383 ASN B CA 1
ATOM 7308 C C . ASN B 1 383 ? -11.75 40.875 8.055 1 91.62 383 ASN B C 1
ATOM 7310 O O . ASN B 1 383 ? -12.703 40.344 7.492 1 91.62 383 ASN B O 1
ATOM 7314 N N . MET B 1 384 ? -11.891 41.812 9.078 1 92.44 384 MET B N 1
ATOM 7315 C CA . MET B 1 384 ? -13.195 42.156 9.617 1 92.44 384 MET B CA 1
ATOM 7316 C C . MET B 1 384 ? -14.078 42.781 8.555 1 92.44 384 MET B C 1
ATOM 7318 O O . MET B 1 384 ? -15.273 42.5 8.461 1 92.44 384 MET B O 1
ATOM 7322 N N . SER B 1 385 ? -13.516 43.656 7.773 1 90.81 385 SER B N 1
ATOM 7323 C CA . SER B 1 385 ? -14.281 44.344 6.742 1 90.81 385 SER B CA 1
ATOM 7324 C C . SER B 1 385 ? -14.82 43.344 5.707 1 90.81 385 SER B C 1
ATOM 7326 O O . SER B 1 385 ? -15.992 43.406 5.328 1 90.81 385 SER B O 1
ATOM 7328 N N . GLU B 1 386 ? -13.992 42.5 5.219 1 91.56 386 GLU B N 1
ATOM 7329 C CA . GLU B 1 386 ? -14.398 41.469 4.258 1 91.56 386 GLU B CA 1
ATOM 7330 C C . GLU B 1 386 ? -15.477 40.562 4.848 1 91.56 386 GLU B C 1
ATOM 7332 O O . GLU B 1 386 ? -16.438 40.219 4.172 1 91.56 386 GLU B O 1
ATOM 7337 N N . PHE B 1 387 ? -15.234 40.219 6.074 1 92.12 387 PHE B N 1
ATOM 7338 C CA . PHE B 1 387 ? -16.156 39.312 6.777 1 92.12 387 PHE B CA 1
ATOM 7339 C C . PHE B 1 387 ? -17.547 39.969 6.875 1 92.12 387 PHE B C 1
ATOM 7341 O O . PHE B 1 387 ? -18.547 39.312 6.574 1 92.12 387 PHE B O 1
ATOM 7348 N N . GLU B 1 388 ? -17.594 41.219 7.262 1 90.75 388 GLU B N 1
ATOM 7349 C CA . GLU B 1 388 ? -18.859 41.938 7.422 1 90.75 388 GLU B CA 1
ATOM 7350 C C . GLU B 1 388 ? -19.609 42.031 6.098 1 90.75 388 GLU B C 1
ATOM 7352 O O . GLU B 1 388 ? -20.828 41.875 6.055 1 90.75 388 GLU B O 1
ATOM 7357 N N . GLN B 1 389 ? -18.938 42.25 5.074 1 88.06 389 GLN B N 1
ATOM 7358 C CA . GLN B 1 389 ? -19.562 42.344 3.758 1 88.06 389 GLN B CA 1
ATOM 7359 C C . GLN B 1 389 ? -20.109 40.969 3.316 1 88.06 389 GLN B C 1
ATOM 7361 O O . GLN B 1 389 ? -21.172 40.906 2.703 1 88.06 389 GLN B O 1
ATOM 7366 N N . ALA B 1 390 ? -19.344 39.969 3.619 1 88.31 390 ALA B N 1
ATOM 7367 C CA . ALA B 1 390 ? -19.719 38.625 3.197 1 88.31 390 ALA B CA 1
ATOM 7368 C C . ALA B 1 390 ? -21 38.156 3.9 1 88.31 390 ALA B C 1
ATOM 7370 O O . ALA B 1 390 ? -21.844 37.469 3.301 1 88.31 390 ALA B O 1
ATOM 7371 N N . ILE B 1 391 ? -21.141 38.469 5.094 1 86.81 391 ILE B N 1
ATOM 7372 C CA . ILE B 1 391 ? -22.25 37.938 5.875 1 86.81 391 ILE B CA 1
ATOM 7373 C C . ILE B 1 391 ? -23.469 38.844 5.734 1 86.81 391 ILE B C 1
ATOM 7375 O O . ILE B 1 391 ? -24.594 38.406 5.926 1 86.81 391 ILE B O 1
ATOM 7379 N N . THR B 1 392 ? -23.25 40.156 5.43 1 82.69 392 THR B N 1
ATOM 7380 C CA . THR B 1 392 ? -24.375 41.094 5.434 1 82.69 392 THR B CA 1
ATOM 7381 C C . THR B 1 392 ? -24.875 41.375 4.016 1 82.69 392 THR B C 1
ATOM 7383 O O . THR B 1 392 ? -26.047 41.656 3.812 1 82.69 392 THR B O 1
ATOM 7386 N N . LYS B 1 393 ? -24.047 41.281 3.068 1 70.44 393 LYS B N 1
ATOM 7387 C CA . LYS B 1 393 ? -24.422 41.75 1.734 1 70.44 393 LYS B CA 1
ATOM 7388 C C . LYS B 1 393 ? -24.734 40.562 0.809 1 70.44 393 LYS B C 1
ATOM 7390 O O . LYS B 1 393 ? -24.641 40.719 -0.415 1 70.44 393 LYS B O 1
ATOM 7395 N N . THR B 1 394 ? -24.875 39.438 1.247 1 68.94 394 THR B N 1
ATOM 7396 C CA . THR B 1 394 ? -25.094 38.344 0.301 1 68.94 394 THR B CA 1
ATOM 7397 C C . THR B 1 394 ? -26.422 37.656 0.577 1 68.94 394 THR B C 1
ATOM 7399 O O . THR B 1 394 ? -26.828 37.5 1.731 1 68.94 394 THR B O 1
ATOM 7402 N N . ALA B 1 395 ? -27.156 37.406 -0.51 1 75.06 395 ALA B N 1
ATOM 7403 C CA . ALA B 1 395 ? -28.406 36.656 -0.44 1 75.06 395 ALA B CA 1
ATOM 7404 C C . ALA B 1 395 ? -28.125 35.156 -0.338 1 75.06 395 ALA B C 1
ATOM 7406 O O . ALA B 1 395 ? -29 34.375 0.05 1 75.06 395 ALA B O 1
ATOM 7407 N N . GLU B 1 396 ? -26.922 34.812 -0.571 1 80.31 396 GLU B N 1
ATOM 7408 C CA . GLU B 1 396 ? -26.594 33.375 -0.644 1 80.31 396 GLU B CA 1
ATOM 7409 C C . GLU B 1 396 ? -26.375 32.781 0.747 1 80.31 396 GLU B C 1
ATOM 7411 O O . GLU B 1 396 ? -26.609 31.609 0.972 1 80.31 396 GLU B O 1
ATOM 7416 N N . PHE B 1 397 ? -25.875 33.625 1.655 1 87.25 397 PHE B N 1
ATOM 7417 C CA . PHE B 1 397 ? -25.703 33.188 3.039 1 87.25 397 PHE B CA 1
ATOM 7418 C C . PHE B 1 397 ? -26.812 33.719 3.918 1 87.25 397 PHE B C 1
ATOM 7420 O O . PHE B 1 397 ? -26.75 34.875 4.387 1 87.25 397 PHE B O 1
ATOM 7427 N N . THR B 1 398 ? -27.828 32.969 4.148 1 83.25 398 THR B N 1
ATOM 7428 C CA . THR B 1 398 ? -29.078 33.375 4.785 1 83.25 398 THR B CA 1
ATOM 7429 C C . THR B 1 398 ? -28.938 33.344 6.305 1 83.25 398 THR B C 1
ATOM 7431 O O . THR B 1 398 ? -27.953 32.875 6.836 1 83.25 398 THR B O 1
ATOM 7434 N N . ALA B 1 399 ? -29.938 33.906 6.914 1 81.56 399 ALA B N 1
ATOM 7435 C CA . ALA B 1 399 ? -30 33.906 8.375 1 81.56 399 ALA B CA 1
ATOM 7436 C C . ALA B 1 399 ? -30 32.469 8.914 1 81.56 399 ALA B C 1
ATOM 7438 O O . ALA B 1 399 ? -29.453 32.219 9.992 1 81.56 399 ALA B O 1
ATOM 7439 N N . ALA B 1 400 ? -30.547 31.625 8.133 1 81.5 400 ALA B N 1
ATOM 7440 C CA . ALA B 1 400 ? -30.578 30.219 8.531 1 81.5 400 ALA B CA 1
ATOM 7441 C C . ALA B 1 400 ? -29.188 29.609 8.539 1 81.5 400 ALA B C 1
ATOM 7443 O O . ALA B 1 400 ? -28.844 28.828 9.422 1 81.5 400 ALA B O 1
ATOM 7444 N N . HIS B 1 401 ? -28.406 29.984 7.547 1 84.81 401 HIS B N 1
ATOM 7445 C CA . HIS B 1 401 ? -27.031 29.516 7.477 1 84.81 401 HIS B CA 1
ATOM 7446 C C . HIS B 1 401 ? -26.219 30.016 8.664 1 84.81 401 HIS B C 1
ATOM 7448 O O . HIS B 1 401 ? -25.453 29.266 9.266 1 84.81 401 HIS B O 1
ATOM 7454 N N . SER B 1 402 ? -26.406 31.266 8.906 1 84.94 402 SER B N 1
ATOM 7455 C CA . SER B 1 402 ? -25.672 31.891 10.008 1 84.94 402 SER B CA 1
ATOM 7456 C C . SER B 1 402 ? -26.016 31.219 11.344 1 84.94 402 SER B C 1
ATOM 7458 O O . SER B 1 402 ? -25.141 30.969 12.164 1 84.94 402 SER B O 1
ATOM 7460 N N . LYS B 1 403 ? -27.281 30.953 11.523 1 81.75 403 LYS B N 1
ATOM 7461 C CA . LYS B 1 403 ? -27.734 30.297 12.75 1 81.75 403 LYS B CA 1
ATOM 7462 C C . LYS B 1 403 ? -27.156 28.891 12.867 1 81.75 403 LYS B C 1
ATOM 7464 O O . LYS B 1 403 ? -26.781 28.469 13.961 1 81.75 403 LYS B O 1
ATOM 7469 N N . ALA B 1 404 ? -27.094 28.266 11.805 1 80.06 404 ALA B N 1
ATOM 7470 C CA . ALA B 1 404 ? -26.578 26.891 11.789 1 80.06 404 ALA B CA 1
ATOM 7471 C C . ALA B 1 404 ? -25.094 26.875 12.109 1 80.06 404 ALA B C 1
ATOM 7473 O O . ALA B 1 404 ? -24.594 25.953 12.773 1 80.06 404 ALA B O 1
ATOM 7474 N N . LEU B 1 405 ? -24.406 27.844 11.617 1 82.44 405 LEU B N 1
ATOM 7475 C CA . LEU B 1 405 ? -22.953 27.844 11.727 1 82.44 405 LEU B CA 1
ATOM 7476 C C . LEU B 1 405 ? -22.5 28.484 13.039 1 82.44 405 LEU B C 1
ATOM 7478 O O . LEU B 1 405 ? -21.531 28.047 13.656 1 82.44 405 LEU B O 1
ATOM 7482 N N . PHE B 1 406 ? -23.203 29.609 13.367 1 82.94 406 PHE B N 1
ATOM 7483 C CA . PHE B 1 406 ? -22.656 30.406 14.461 1 82.94 406 PHE B CA 1
ATOM 7484 C C . PHE B 1 406 ? -23.594 30.344 15.672 1 82.94 406 PHE B C 1
ATOM 7486 O O . PHE B 1 406 ? -23.219 30.781 16.766 1 82.94 406 PHE B O 1
ATOM 7493 N N . GLY B 1 407 ? -24.656 29.781 15.516 1 78.25 407 GLY B N 1
ATOM 7494 C CA . GLY B 1 407 ? -25.625 29.766 16.609 1 78.25 407 GLY B CA 1
ATOM 7495 C C . GLY B 1 407 ? -26.516 31 16.625 1 78.25 407 GLY B C 1
ATOM 7496 O O . GLY B 1 407 ? -26.188 32.031 16.016 1 78.25 407 GLY B O 1
ATOM 7497 N N . SER B 1 408 ? -27.625 30.875 17.359 1 75.62 408 SER B N 1
ATOM 7498 C CA . SER B 1 408 ? -28.594 31.969 17.453 1 75.62 408 SER B CA 1
ATOM 7499 C C . SER B 1 408 ? -28.125 33.062 18.391 1 75.62 408 SER B C 1
ATOM 7501 O O . SER B 1 408 ? -28.609 34.188 18.344 1 75.62 408 SER B O 1
ATOM 7503 N N . HIS B 1 409 ? -27.078 32.719 19.141 1 76.5 409 HIS B N 1
ATOM 7504 C CA . HIS B 1 409 ? -26.656 33.688 20.172 1 76.5 409 HIS B CA 1
ATOM 7505 C C . HIS B 1 409 ? -25.734 34.75 19.594 1 76.5 409 HIS B C 1
ATOM 7507 O O . HIS B 1 409 ? -25.547 35.812 20.203 1 76.5 409 HIS B O 1
ATOM 7513 N N . LEU B 1 410 ? -25.141 34.344 18.516 1 78.25 410 LEU B N 1
ATOM 7514 C CA . LEU B 1 410 ? -24.281 35.344 17.875 1 78.25 410 LEU B CA 1
ATOM 7515 C C . LEU B 1 410 ? -24.984 35.969 16.688 1 78.25 410 LEU B C 1
ATOM 7517 O O . LEU B 1 410 ? -25.359 35.281 15.734 1 78.25 410 LEU B O 1
ATOM 7521 N N . SER B 1 411 ? -25.297 37.25 16.812 1 74.62 411 SER B N 1
ATOM 7522 C CA . SER B 1 411 ? -26.109 37.906 15.766 1 74.62 411 SER B CA 1
ATOM 7523 C C . SER B 1 411 ? -25.312 38.969 15.031 1 74.62 411 SER B C 1
ATOM 7525 O O . SER B 1 411 ? -25.516 39.188 13.836 1 74.62 411 SER B O 1
ATOM 7527 N N . SER B 1 412 ? -24.359 39.531 15.688 1 85.5 412 SER B N 1
ATOM 7528 C CA . SER B 1 412 ? -23.625 40.594 15.031 1 85.5 412 SER B CA 1
ATOM 7529 C C . SER B 1 412 ? -22.359 40.062 14.352 1 85.5 412 SER B C 1
ATOM 7531 O O . SER B 1 412 ? -21.703 39.156 14.867 1 85.5 412 SER B O 1
ATOM 7533 N N . PRO B 1 413 ? -22.094 40.562 13.141 1 88.44 413 PRO B N 1
ATOM 7534 C CA . PRO B 1 413 ? -20.875 40.156 12.445 1 88.44 413 PRO B CA 1
ATOM 7535 C C . PRO B 1 413 ? -19.609 40.344 13.297 1 88.44 413 PRO B C 1
ATOM 7537 O O . PRO B 1 413 ? -18.703 39.5 13.227 1 88.44 413 PRO B O 1
ATOM 7540 N N . GLY B 1 414 ? -19.578 41.375 14.094 1 88.5 414 GLY B N 1
ATOM 7541 C CA . GLY B 1 414 ? -18.438 41.625 14.953 1 88.5 414 GLY B CA 1
ATOM 7542 C C . GLY B 1 414 ? -18.234 40.531 16 1 88.5 414 GLY B C 1
ATOM 7543 O O . GLY B 1 414 ? -17.109 40.125 16.266 1 88.5 414 GLY B O 1
ATOM 7544 N N . GLU B 1 415 ? -19.359 40.125 16.594 1 87.69 415 GLU B N 1
ATOM 7545 C CA . GLU B 1 415 ? -19.297 39.094 17.609 1 87.69 415 GLU B CA 1
ATOM 7546 C C . GLU B 1 415 ? -18.875 37.75 17 1 87.69 415 GLU B C 1
ATOM 7548 O O . GLU B 1 415 ? -18.078 37.031 17.594 1 87.69 415 GLU B O 1
ATOM 7553 N N . ILE B 1 416 ? -19.406 37.5 15.844 1 88.31 416 ILE B N 1
ATOM 7554 C CA . ILE B 1 416 ? -19.078 36.25 15.148 1 88.31 416 ILE B CA 1
ATOM 7555 C C . ILE B 1 416 ? -17.594 36.25 14.773 1 88.31 416 ILE B C 1
ATOM 7557 O O . ILE B 1 416 ? -16.891 35.25 14.953 1 88.31 416 ILE B O 1
ATOM 7561 N N . PHE B 1 417 ? -17.156 37.344 14.266 1 90.25 417 PHE B N 1
ATOM 7562 C CA . PHE B 1 417 ? -15.75 37.469 13.875 1 90.25 417 PHE B CA 1
ATOM 7563 C C . PHE B 1 417 ? -14.828 37.25 15.062 1 90.25 417 PHE B C 1
ATOM 7565 O O . PHE B 1 417 ? -13.82 36.562 14.953 1 90.25 417 PHE B O 1
ATOM 7572 N N . SER B 1 418 ? -15.156 37.875 16.172 1 87.12 418 SER B N 1
ATOM 7573 C CA . SER B 1 418 ? -14.344 37.75 17.375 1 87.12 418 SER B CA 1
ATOM 7574 C C . SER B 1 418 ? -14.328 36.312 17.891 1 87.12 418 SER B C 1
ATOM 7576 O O . SER B 1 418 ? -13.336 35.844 18.453 1 87.12 418 SER B O 1
ATOM 7578 N N . ALA B 1 419 ? -15.398 35.688 17.734 1 82.81 419 ALA B N 1
ATOM 7579 C CA . ALA B 1 419 ? -15.484 34.281 18.156 1 82.81 419 ALA B CA 1
ATOM 7580 C C . ALA B 1 419 ? -14.633 33.375 17.266 1 82.81 419 ALA B C 1
ATOM 7582 O O . ALA B 1 419 ? -14.07 32.375 17.734 1 82.81 419 ALA B O 1
ATOM 7583 N N . LEU B 1 420 ? -14.586 33.719 16.016 1 85.56 420 LEU B N 1
ATOM 7584 C CA . LEU B 1 420 ? -13.852 32.906 15.047 1 85.56 420 LEU B CA 1
ATOM 7585 C C . LEU B 1 420 ? -12.352 33.188 15.148 1 85.56 420 LEU B C 1
ATOM 7587 O O . LEU B 1 420 ? -11.539 32.281 14.883 1 85.56 420 LEU B O 1
ATOM 7591 N N . ASP B 1 421 ? -12.039 34.375 15.438 1 86 421 ASP B N 1
ATOM 7592 C CA . ASP B 1 421 ? -10.641 34.781 15.523 1 86 421 ASP B CA 1
ATOM 7593 C C . ASP B 1 421 ? -10.016 34.312 16.844 1 86 421 ASP B C 1
ATOM 7595 O O . ASP B 1 421 ? -9.664 35.125 17.688 1 86 421 ASP B O 1
ATOM 7599 N N . VAL B 1 422 ? -9.727 33.094 16.969 1 78.5 422 VAL B N 1
ATOM 7600 C CA . VAL B 1 422 ? -9.297 32.438 18.203 1 78.5 422 VAL B CA 1
ATOM 7601 C C . VAL B 1 422 ? -7.926 32.938 18.609 1 78.5 422 VAL B C 1
ATOM 7603 O O . VAL B 1 422 ? -7.645 33.094 19.812 1 78.5 422 VAL B O 1
ATOM 7606 N N . ASN B 1 423 ? -7.07 33.281 17.672 1 76.06 423 ASN B N 1
ATOM 7607 C CA . ASN B 1 423 ? -5.723 33.688 18.031 1 76.06 423 ASN B CA 1
ATOM 7608 C C . ASN B 1 423 ? -5.637 35.219 18.172 1 76.06 423 ASN B C 1
ATOM 7610 O O . ASN B 1 423 ? -4.566 35.75 18.469 1 76.06 423 ASN B O 1
ATOM 7614 N N . ASP B 1 424 ? -6.699 35.938 17.906 1 80.44 424 ASP B N 1
ATOM 7615 C CA . ASP B 1 424 ? -6.859 37.375 18.141 1 80.44 424 ASP B CA 1
ATOM 7616 C C . ASP B 1 424 ? -5.887 38.188 17.281 1 80.44 424 ASP B C 1
ATOM 7618 O O . ASP B 1 424 ? -5.258 39.125 17.75 1 80.44 424 ASP B O 1
ATOM 7622 N N . ASP B 1 425 ? -5.637 37.719 16.062 1 82.62 425 ASP B N 1
ATOM 7623 C CA . ASP B 1 425 ? -4.715 38.438 15.188 1 82.62 425 ASP B CA 1
ATOM 7624 C C . ASP B 1 425 ? -5.477 39.344 14.211 1 82.62 425 ASP B C 1
ATOM 7626 O O . ASP B 1 425 ? -4.875 39.969 13.328 1 82.62 425 ASP B O 1
ATOM 7630 N N . GLY B 1 426 ? -6.754 39.375 14.367 1 87.88 426 GLY B N 1
ATOM 7631 C CA . GLY B 1 426 ? -7.578 40.281 13.586 1 87.88 426 GLY B CA 1
ATOM 7632 C C . GLY B 1 426 ? -7.977 39.719 12.234 1 87.88 426 GLY B C 1
ATOM 7633 O O . GLY B 1 426 ? -8.562 40.406 11.406 1 87.88 426 GLY B O 1
ATOM 7634 N N . GLU B 1 427 ? -7.555 38.531 11.961 1 90.75 427 GLU B N 1
ATOM 7635 C CA . GLU B 1 427 ? -7.918 37.844 10.727 1 90.75 427 GLU B CA 1
ATOM 7636 C C . GLU B 1 427 ? -8.414 36.438 11.008 1 90.75 427 GLU B C 1
ATOM 7638 O O . GLU B 1 427 ? -8.055 35.844 12.031 1 90.75 427 GLU B O 1
ATOM 7643 N N . ILE B 1 428 ? -9.305 36 10.148 1 89.12 428 ILE B N 1
ATOM 7644 C CA . ILE B 1 428 ? -9.797 34.625 10.266 1 89.12 428 ILE B CA 1
ATOM 7645 C C . ILE B 1 428 ? -9.203 33.781 9.148 1 89.12 428 ILE B C 1
ATOM 7647 O O . ILE B 1 428 ? -9.195 34.188 7.98 1 89.12 428 ILE B O 1
ATOM 7651 N N . ASP B 1 429 ? -8.625 32.688 9.57 1 85.19 429 ASP B N 1
ATOM 7652 C CA . ASP B 1 429 ? -8.094 31.797 8.562 1 85.19 429 ASP B CA 1
ATOM 7653 C C . ASP B 1 429 ? -8.945 30.531 8.453 1 85.19 429 ASP B C 1
ATOM 7655 O O . ASP B 1 429 ? -9.969 30.406 9.133 1 85.19 429 ASP B O 1
ATOM 7659 N N . TYR B 1 430 ? -8.609 29.734 7.492 1 85.38 430 TYR B N 1
ATOM 7660 C CA . TYR B 1 430 ? -9.383 28.531 7.199 1 85.38 430 TYR B CA 1
ATOM 7661 C C . TYR B 1 430 ? -9.453 27.609 8.414 1 85.38 430 TYR B C 1
ATOM 7663 O O . TYR B 1 430 ? -10.5 27.016 8.695 1 85.38 430 TYR B O 1
ATOM 7671 N N . HIS B 1 431 ? -8.391 27.438 9.125 1 80.81 431 HIS B N 1
ATOM 7672 C CA . HIS B 1 431 ? -8.328 26.531 10.266 1 80.81 431 HIS B CA 1
ATOM 7673 C C . HIS B 1 431 ? -9.258 26.984 11.391 1 80.81 431 HIS B C 1
ATOM 7675 O O . HIS B 1 431 ? -9.852 26.156 12.086 1 80.81 431 HIS B O 1
ATOM 7681 N N . GLU B 1 432 ? -9.305 28.25 11.562 1 80.38 432 GLU B N 1
ATOM 7682 C CA . GLU B 1 432 ? -10.219 28.812 12.555 1 80.38 432 GLU B CA 1
ATOM 7683 C C . GLU B 1 432 ? -11.672 28.547 12.172 1 80.38 432 GLU B C 1
ATOM 7685 O O . GLU B 1 432 ? -12.5 28.234 13.031 1 80.38 4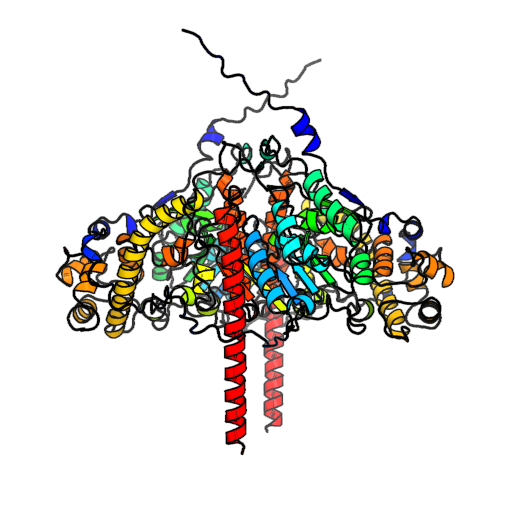32 GLU B O 1
ATOM 7690 N N . MET B 1 433 ? -11.914 28.703 10.914 1 81.81 433 MET B N 1
ATOM 7691 C CA . MET B 1 433 ? -13.258 28.406 10.422 1 81.81 433 MET B CA 1
ATOM 7692 C C . MET B 1 433 ? -13.594 26.938 10.617 1 81.81 433 MET B C 1
ATOM 7694 O O . MET B 1 433 ? -14.711 26.594 11.023 1 81.81 433 MET B O 1
ATOM 7698 N N . MET B 1 434 ? -12.578 26.125 10.344 1 78.69 434 MET B N 1
ATOM 7699 C CA . MET B 1 434 ? -12.805 24.688 10.477 1 78.69 434 MET B CA 1
ATOM 7700 C C . MET B 1 434 ? -12.961 24.297 11.945 1 78.69 434 MET B C 1
ATOM 7702 O O . MET B 1 434 ? -13.727 23.391 12.273 1 78.69 434 MET B O 1
ATOM 7706 N N . ALA B 1 435 ? -12.195 24.906 12.75 1 75.44 435 ALA B N 1
ATOM 7707 C CA . ALA B 1 435 ? -12.328 24.656 14.18 1 75.44 435 ALA B CA 1
ATOM 7708 C C . ALA B 1 435 ? -13.734 24.984 14.672 1 75.44 435 ALA B C 1
ATOM 7710 O O . ALA B 1 435 ? -14.281 24.281 15.523 1 75.44 435 ALA B O 1
ATOM 7711 N N . MET B 1 436 ? -14.258 26.047 14.164 1 76.44 436 MET B N 1
ATOM 7712 C CA . MET B 1 436 ? -15.625 26.406 14.5 1 76.44 436 MET B CA 1
ATOM 7713 C C . MET B 1 436 ? -16.609 25.359 14.016 1 76.44 436 MET B C 1
ATOM 7715 O O . MET B 1 436 ? -17.516 24.953 14.75 1 76.44 436 MET B O 1
ATOM 7719 N N . ALA B 1 437 ? -16.375 24.953 12.766 1 73.75 437 ALA B N 1
ATOM 7720 C CA . ALA B 1 437 ? -17.25 23.922 12.219 1 73.75 437 ALA B CA 1
ATOM 7721 C C . ALA B 1 437 ? -17.188 22.641 13.062 1 73.75 437 ALA B C 1
ATOM 7723 O O . ALA B 1 437 ? -18.203 22 13.305 1 73.75 437 ALA B O 1
ATOM 7724 N N . GLU B 1 438 ? -16.016 22.312 13.453 1 70.31 438 GLU B N 1
ATOM 7725 C CA . GLU B 1 438 ? -15.828 21.109 14.273 1 70.31 438 GLU B CA 1
ATOM 7726 C C . GLU B 1 438 ? -16.5 21.266 15.633 1 70.31 438 GLU B C 1
ATOM 7728 O O . GLU B 1 438 ? -17.062 20.297 16.172 1 70.31 438 GLU B O 1
ATOM 7733 N N . SER B 1 439 ? -16.359 22.438 16.156 1 68.44 439 SER B N 1
ATOM 7734 C CA . SER B 1 439 ? -16.984 22.703 17.453 1 68.44 439 SER B CA 1
ATOM 7735 C C . SER B 1 439 ? -18.5 22.594 17.375 1 68.44 439 SER B C 1
ATOM 7737 O O . SER B 1 439 ? -19.172 22.297 18.359 1 68.44 439 SER B O 1
ATOM 7739 N N . ARG B 1 440 ? -18.984 22.875 16.125 1 70.81 440 ARG B N 1
ATOM 7740 C CA . ARG B 1 440 ? -20.422 22.781 15.906 1 70.81 440 ARG B CA 1
ATOM 7741 C C . ARG B 1 440 ? -20.828 21.359 15.531 1 70.81 440 ARG B C 1
ATOM 7743 O O . ARG B 1 440 ? -22 21.062 15.336 1 70.81 440 ARG B O 1
ATOM 7750 N N . GLY B 1 441 ? -19.859 20.562 15.547 1 60.28 441 GLY B N 1
ATOM 7751 C CA . GLY B 1 441 ? -20.156 19.156 15.328 1 60.28 441 GLY B CA 1
ATOM 7752 C C . GLY B 1 441 ? -19.875 18.703 13.906 1 60.28 441 GLY B C 1
ATOM 7753 O O . GLY B 1 441 ? -20.203 17.578 13.531 1 60.28 441 GLY B O 1
ATOM 7754 N N . ALA B 1 442 ? -19.5 19.609 13.008 1 56.44 442 ALA B N 1
ATOM 7755 C CA . ALA B 1 442 ? -19.203 19.156 11.648 1 56.44 442 ALA B CA 1
ATOM 7756 C C . ALA B 1 442 ? -17.734 18.766 11.508 1 56.44 442 ALA B C 1
ATOM 7758 O O . ALA B 1 442 ? -16.875 19.625 11.281 1 56.44 442 ALA B O 1
ATOM 7759 N N . GLY B 1 443 ? -17.297 17.797 12.141 1 55.22 443 GLY B N 1
ATOM 7760 C CA . GLY B 1 443 ? -15.945 17.344 11.875 1 55.22 443 GLY B CA 1
ATOM 7761 C C . GLY B 1 443 ? -15.672 17.125 10.398 1 55.22 443 GLY B C 1
ATOM 7762 O O . GLY B 1 443 ? -15.836 16.016 9.891 1 55.22 443 GLY B O 1
ATOM 7763 N N . ILE B 1 444 ? -15.664 18.312 9.656 1 50.59 444 ILE B N 1
ATOM 7764 C CA . ILE B 1 444 ? -15.594 18.25 8.203 1 50.59 444 ILE B CA 1
ATOM 7765 C C . ILE B 1 444 ? -14.492 17.281 7.777 1 50.59 444 ILE B C 1
ATOM 7767 O O . ILE B 1 444 ? -14.711 16.391 6.949 1 50.59 444 ILE B O 1
ATOM 7771 N N . GLU B 1 445 ? -13.242 17.641 8.336 1 49.06 445 GLU B N 1
ATOM 7772 C CA . GLU B 1 445 ? -12.148 16.766 7.914 1 49.06 445 GLU B CA 1
ATOM 7773 C C . GLU B 1 445 ? -12.312 15.367 8.5 1 49.06 445 GLU B C 1
ATOM 7775 O O . GLU B 1 445 ? -12.062 14.375 7.816 1 49.06 445 GLU B O 1
ATOM 7780 N N . SER B 1 446 ? -12.766 15.578 9.836 1 45.56 446 SER B N 1
ATOM 7781 C CA . SER B 1 446 ? -12.945 14.312 10.539 1 45.56 446 SER B CA 1
ATOM 7782 C C . SER B 1 446 ? -14.062 13.484 9.906 1 45.56 446 SER B C 1
ATOM 7784 O O . SER B 1 446 ? -13.977 12.25 9.867 1 45.56 446 SER B O 1
ATOM 7786 N N . GLN B 1 447 ? -15.109 14.141 9.734 1 44.59 447 GLN B N 1
ATOM 7787 C CA . GLN B 1 447 ? -16.25 13.398 9.195 1 44.59 447 GLN B CA 1
ATOM 7788 C C . GLN B 1 447 ? -15.93 12.844 7.809 1 44.59 447 GLN B C 1
ATOM 7790 O O . GLN B 1 447 ? -16.328 11.727 7.473 1 44.59 447 GLN B O 1
ATOM 7795 N N . ILE B 1 448 ? -15.523 13.906 6.945 1 43 448 ILE B N 1
ATOM 7796 C CA . ILE B 1 448 ? -15.117 13.281 5.695 1 43 448 ILE B CA 1
ATOM 7797 C C . ILE B 1 448 ? -14.258 12.055 5.988 1 43 448 ILE B C 1
ATOM 7799 O O . ILE B 1 448 ? -14.453 10.992 5.391 1 43 448 ILE B O 1
ATOM 7803 N N . ILE B 1 449 ? -13.32 12.414 7.098 1 43.22 449 ILE B N 1
ATOM 7804 C CA . ILE B 1 449 ? -12.391 11.414 7.598 1 43.22 449 ILE B CA 1
ATOM 7805 C C . ILE B 1 449 ? -13.086 10.523 8.625 1 43.22 449 ILE B C 1
ATOM 7807 O O . ILE B 1 449 ? -12.781 9.336 8.727 1 43.22 449 ILE B O 1
ATOM 7811 N N . GLY B 1 450 ? -13.961 11.133 9.5 1 45.12 450 GLY B N 1
ATOM 7812 C CA . GLY B 1 450 ? -14.547 10.523 10.688 1 45.12 450 GLY B CA 1
ATOM 7813 C C . GLY B 1 450 ? -15.242 9.211 10.398 1 45.12 450 GLY B C 1
ATOM 7814 O O . GLY B 1 450 ? -15.289 8.32 11.25 1 45.12 450 GLY B O 1
ATOM 7815 N N . ALA B 1 451 ? -16.062 9.266 9.336 1 47.12 451 ALA B N 1
ATOM 7816 C CA . ALA B 1 451 ? -16.844 8.047 9.195 1 47.12 451 ALA B CA 1
ATOM 7817 C C . ALA B 1 451 ? -15.953 6.812 9.219 1 47.12 451 ALA B C 1
ATOM 7819 O O . ALA B 1 451 ? -16.406 5.715 9.555 1 47.12 451 ALA B O 1
ATOM 7820 N N . GLY B 1 452 ? -14.711 7.109 9.266 1 54.81 452 GLY B N 1
ATOM 7821 C CA . GLY B 1 452 ? -13.781 5.992 9.375 1 54.81 452 GLY B CA 1
ATOM 7822 C C . GLY B 1 452 ? -12.922 6.055 10.625 1 54.81 452 GLY B C 1
ATOM 7823 O O . GLY B 1 452 ? -11.953 5.301 10.75 1 54.81 452 GLY B O 1
ATOM 7824 N N . TRP B 1 453 ? -13.625 7.055 11.617 1 65 453 TRP B N 1
ATOM 7825 C CA . TRP B 1 453 ? -12.828 7.219 12.828 1 65 453 TRP B CA 1
ATOM 7826 C C . TRP B 1 453 ? -13.062 6.066 13.797 1 65 453 TRP B C 1
ATOM 7828 O O . TRP B 1 453 ? -14.195 5.629 13.992 1 65 453 TRP B O 1
ATOM 7838 N N . THR B 1 454 ? -12.125 5.461 14.344 1 64.44 454 THR B N 1
ATOM 7839 C CA . THR B 1 454 ? -12.195 4.383 15.32 1 64.44 454 THR B CA 1
ATOM 7840 C C . THR B 1 454 ? -11.469 4.77 16.609 1 64.44 454 THR B C 1
ATOM 7842 O O . THR B 1 454 ? -10.359 5.305 16.562 1 64.44 454 THR B O 1
ATOM 7845 N N . SER B 1 455 ? -12.289 4.762 17.656 1 64.94 455 SER B N 1
ATOM 7846 C CA . SER B 1 455 ? -11.641 4.973 18.938 1 64.94 455 SER B CA 1
ATOM 7847 C C . SER B 1 455 ? -10.703 3.822 19.281 1 64.94 455 SER B C 1
ATOM 7849 O O . SER B 1 455 ? -11.062 2.652 19.141 1 64.94 455 SER B O 1
ATOM 7851 N N . ILE B 1 456 ? -9.508 4.203 19.594 1 67.81 456 ILE B N 1
ATOM 7852 C CA . ILE B 1 456 ? -8.523 3.189 19.938 1 67.81 456 ILE B CA 1
ATOM 7853 C C . ILE B 1 456 ? -8.141 3.332 21.422 1 67.81 456 ILE B C 1
ATOM 7855 O O . ILE B 1 456 ? -7.414 4.258 21.781 1 67.81 456 ILE B O 1
ATOM 7859 N N . ASN B 1 457 ? -8.68 2.613 22.266 1 58.62 457 ASN B N 1
ATOM 7860 C CA . ASN B 1 457 ? -8.469 2.773 23.703 1 58.62 457 ASN B CA 1
ATOM 7861 C C . ASN B 1 457 ? -7.598 1.656 24.266 1 58.62 457 ASN B C 1
ATOM 7863 O O . ASN B 1 457 ? -7.059 1.781 25.375 1 58.62 457 ASN B O 1
ATOM 7867 N N . LYS B 1 458 ? -7.465 0.473 23.594 1 54.69 458 LYS B N 1
ATOM 7868 C CA . LYS B 1 458 ? -6.691 -0.646 24.125 1 54.69 458 LYS B CA 1
ATOM 7869 C C . LYS B 1 458 ? -5.52 -0.985 23.203 1 54.69 458 LYS B C 1
ATOM 7871 O O . LYS B 1 458 ? -5.633 -0.87 21.984 1 54.69 458 LYS B O 1
ATOM 7876 N N . PRO B 1 459 ? -4.32 -1.235 23.875 1 54.81 459 PRO B N 1
ATOM 7877 C CA . PRO B 1 459 ? -3.131 -1.567 23.094 1 54.81 459 PRO B CA 1
ATOM 7878 C C . PRO B 1 459 ? -3.391 -2.67 22.062 1 54.81 459 PRO B C 1
ATOM 7880 O O . PRO B 1 459 ? -2.846 -2.635 20.953 1 54.81 459 PRO B O 1
ATOM 7883 N N . GLN B 1 460 ? -4.168 -3.699 22.438 1 50.72 460 GLN B N 1
ATOM 7884 C CA . GLN B 1 460 ? -4.453 -4.805 21.531 1 50.72 460 GLN B CA 1
ATOM 7885 C C . GLN B 1 460 ? -5.164 -4.309 20.266 1 50.72 460 GLN B C 1
ATOM 7887 O O . GLN B 1 460 ? -5.016 -4.895 19.203 1 50.72 460 GLN B O 1
ATOM 7892 N N . ASN B 1 461 ? -5.727 -3.189 20.5 1 60.5 461 ASN B N 1
ATOM 7893 C CA . ASN B 1 461 ? -6.488 -2.623 19.391 1 60.5 461 ASN B CA 1
ATOM 7894 C C . ASN B 1 461 ? -5.586 -1.904 18.406 1 60.5 461 ASN B C 1
ATOM 7896 O O . ASN B 1 461 ? -5.969 -1.685 17.25 1 60.5 461 ASN B O 1
ATOM 7900 N N . ILE B 1 462 ? -4.332 -1.815 18.922 1 63.97 462 ILE B N 1
ATOM 7901 C CA . ILE B 1 462 ? -3.469 -1.009 18.078 1 63.97 462 ILE B CA 1
ATOM 7902 C C . ILE B 1 462 ? -3.033 -1.828 16.859 1 63.97 462 ILE B C 1
ATOM 7904 O O . ILE B 1 462 ? -3.062 -1.339 15.727 1 63.97 462 ILE B O 1
ATOM 7908 N N . ILE B 1 463 ? -2.719 -3.123 16.984 1 62.34 463 ILE B N 1
ATOM 7909 C CA . ILE B 1 463 ? -2.256 -3.971 15.898 1 62.34 463 ILE B CA 1
ATOM 7910 C C . ILE B 1 463 ? -3.391 -4.195 14.898 1 62.34 463 ILE B C 1
ATOM 7912 O O . ILE B 1 463 ? -3.186 -4.117 13.688 1 62.34 463 ILE B O 1
ATOM 7916 N N . ASP B 1 464 ? -4.512 -4.414 15.469 1 63.5 464 ASP B N 1
ATOM 7917 C CA . ASP B 1 464 ? -5.684 -4.562 14.609 1 63.5 464 ASP B CA 1
ATOM 7918 C C . ASP B 1 464 ? -5.926 -3.297 13.789 1 63.5 464 ASP B C 1
ATOM 7920 O O . ASP B 1 464 ? -6.215 -3.371 12.594 1 63.5 464 ASP B O 1
ATOM 7924 N N . CYS B 1 465 ? -5.777 -2.213 14.461 1 69.5 465 CYS B N 1
ATOM 7925 C CA . CYS B 1 465 ? -6.012 -0.946 13.781 1 69.5 465 CYS B CA 1
ATOM 7926 C C . CYS B 1 465 ? -4.961 -0.704 12.703 1 69.5 465 CYS B C 1
ATOM 7928 O O . CYS B 1 465 ? -5.27 -0.172 11.633 1 69.5 465 CYS B O 1
ATOM 7930 N N . VAL B 1 466 ? -3.775 -1.185 13.039 1 70.38 466 VAL B N 1
ATOM 7931 C CA . VAL B 1 466 ? -2.703 -1.062 12.055 1 70.38 466 VAL B CA 1
ATOM 7932 C C . VAL B 1 466 ? -3.039 -1.888 10.82 1 70.38 466 VAL B C 1
ATOM 7934 O O . VAL B 1 466 ? -2.928 -1.401 9.688 1 70.38 466 VAL B O 1
ATOM 7937 N N . PHE B 1 467 ? -3.539 -3.033 10.961 1 67.81 467 PHE B N 1
ATOM 7938 C CA . PHE B 1 467 ? -3.875 -3.902 9.836 1 67.81 467 PHE B CA 1
ATOM 7939 C C . PHE B 1 467 ? -5.043 -3.332 9.039 1 67.81 467 PHE B C 1
ATOM 7941 O O . PHE B 1 467 ? -5.008 -3.303 7.812 1 67.81 467 PHE B O 1
ATOM 7948 N N . ARG B 1 468 ? -5.992 -2.857 9.711 1 69.31 468 ARG B N 1
ATOM 7949 C CA . ARG B 1 468 ? -7.137 -2.252 9.039 1 69.31 468 ARG B CA 1
ATOM 7950 C C . ARG B 1 468 ? -6.715 -1.025 8.234 1 69.31 468 ARG B C 1
ATOM 7952 O O . ARG B 1 468 ? -7.215 -0.798 7.129 1 69.31 468 ARG B O 1
ATOM 7959 N N . THR B 1 469 ? -5.855 -0.331 8.922 1 71.25 469 THR B N 1
ATOM 7960 C CA . THR B 1 469 ? -5.344 0.848 8.234 1 71.25 469 THR B CA 1
ATOM 7961 C C . THR B 1 469 ? -4.641 0.453 6.941 1 71.25 469 THR B C 1
ATOM 7963 O O . THR B 1 469 ? -4.867 1.062 5.895 1 71.25 469 THR B O 1
ATOM 7966 N N . LEU B 1 470 ? -3.93 -0.561 6.98 1 69.75 470 LEU B N 1
ATOM 7967 C CA . LEU B 1 470 ? -3.213 -1.021 5.797 1 69.75 470 LEU B CA 1
ATOM 7968 C C . LEU B 1 470 ? -4.188 -1.528 4.738 1 69.75 470 LEU B C 1
ATOM 7970 O O . LEU B 1 470 ? -4.09 -1.146 3.568 1 69.75 470 LEU B O 1
ATOM 7974 N N . LEU B 1 471 ? -5.109 -2.355 5.113 1 68 471 LEU B N 1
ATOM 7975 C CA . LEU B 1 471 ? -6.082 -2.922 4.184 1 68 471 LEU B CA 1
ATOM 7976 C C . LEU B 1 471 ? -6.898 -1.821 3.51 1 68 471 LEU B C 1
ATOM 7978 O O . LEU B 1 471 ? -7.145 -1.876 2.305 1 68 471 LEU B O 1
ATOM 7982 N N . MET B 1 472 ? -7.266 -0.808 4.273 1 71.19 472 MET B N 1
ATOM 7983 C CA . MET B 1 472 ? -8.062 0.29 3.734 1 71.19 472 MET B CA 1
ATOM 7984 C C . MET B 1 472 ? -7.266 1.09 2.709 1 71.19 472 MET B C 1
ATOM 7986 O O . MET B 1 472 ? -7.816 1.538 1.701 1 71.19 472 MET B O 1
ATOM 7990 N N . ASN B 1 473 ? -6.047 1.236 3.002 1 71.81 473 ASN B N 1
ATOM 7991 C CA . ASN B 1 473 ? -5.254 2.059 2.096 1 71.81 473 ASN B CA 1
ATOM 7992 C C . ASN B 1 473 ? -4.91 1.31 0.812 1 71.81 473 ASN B C 1
ATOM 7994 O O . ASN B 1 473 ? -4.766 1.92 -0.249 1 71.81 473 ASN B O 1
ATOM 7998 N N . VAL B 1 474 ? -4.832 -0.003 0.88 1 67.94 474 VAL B N 1
ATOM 7999 C CA . VAL B 1 474 ? -4.695 -0.789 -0.341 1 67.94 474 VAL B CA 1
ATOM 8000 C C . VAL B 1 474 ? -5.949 -0.636 -1.197 1 67.94 474 VAL B C 1
ATOM 8002 O O . VAL B 1 474 ? -5.859 -0.45 -2.414 1 67.94 474 VAL B O 1
ATOM 8005 N N . LYS B 1 475 ? -7.098 -0.629 -0.548 1 70.06 475 LYS B N 1
ATOM 8006 C CA . LYS B 1 475 ? -8.367 -0.431 -1.236 1 70.06 475 LYS B CA 1
ATOM 8007 C C . LYS B 1 475 ? -8.438 0.953 -1.877 1 70.06 475 LYS B C 1
ATOM 8009 O O . LYS B 1 475 ? -8.883 1.093 -3.018 1 70.06 475 LYS B O 1
ATOM 8014 N N . ARG B 1 476 ? -7.98 1.932 -1.171 1 71.94 476 ARG B N 1
ATOM 8015 C CA . ARG B 1 476 ? -8 3.312 -1.644 1 71.94 476 ARG B CA 1
ATOM 8016 C C . ARG B 1 476 ? -7.148 3.475 -2.898 1 71.94 476 ARG B C 1
ATOM 8018 O O . ARG B 1 476 ? -7.5 4.246 -3.797 1 71.94 476 ARG B O 1
ATOM 8025 N N . ALA B 1 477 ? -6.078 2.752 -3.006 1 68.5 477 ALA B N 1
ATOM 8026 C CA . ALA B 1 477 ? -5.168 2.846 -4.145 1 68.5 477 ALA B CA 1
ATOM 8027 C C . ALA B 1 477 ? -5.863 2.438 -5.438 1 68.5 477 ALA B C 1
ATOM 8029 O O . ALA B 1 477 ? -5.645 3.049 -6.488 1 68.5 477 ALA B O 1
ATOM 8030 N N . PHE B 1 478 ? -6.789 1.575 -5.355 1 68.06 478 PHE B N 1
ATOM 8031 C CA . PHE B 1 478 ? -7.453 1.089 -6.562 1 68.06 478 PHE B CA 1
ATOM 8032 C C . PHE B 1 478 ? -8.586 2.02 -6.969 1 68.06 478 PHE B C 1
ATOM 8034 O O . PHE B 1 478 ? -8.969 2.072 -8.141 1 68.06 478 PHE B O 1
ATOM 8041 N N . LEU B 1 479 ? -9.172 2.705 -5.98 1 70.25 479 LEU B N 1
ATOM 8042 C CA . LEU B 1 479 ? -10.25 3.643 -6.277 1 70.25 479 LEU B CA 1
ATOM 8043 C C . LEU B 1 479 ? -9.727 4.836 -7.07 1 70.25 479 LEU B C 1
ATOM 8045 O O . LEU B 1 479 ? -10.469 5.453 -7.836 1 70.25 479 LEU B O 1
ATOM 8049 N N . GLU B 1 480 ? -8.438 5.02 -6.949 1 67.06 480 GLU B N 1
ATOM 8050 C CA . GLU B 1 480 ? -7.816 6.148 -7.641 1 67.06 480 GLU B CA 1
ATOM 8051 C C . GLU B 1 480 ? -7.309 5.738 -9.023 1 67.06 480 GLU B C 1
ATOM 8053 O O . GLU B 1 480 ? -6.945 6.594 -9.828 1 67.06 480 GLU B O 1
ATOM 8058 N N . SER B 1 481 ? -7.426 4.395 -9.328 1 69.19 481 SER B N 1
ATOM 8059 C CA . SER B 1 481 ? -6.926 3.885 -10.602 1 69.19 481 SER B CA 1
ATOM 8060 C C . SER B 1 481 ? -8.062 3.66 -11.594 1 69.19 481 SER B C 1
ATOM 8062 O O . SER B 1 481 ? -9.234 3.785 -11.234 1 69.19 481 SER B O 1
ATOM 8064 N N . ASP B 1 482 ? -7.789 3.484 -12.758 1 73.25 482 ASP B N 1
ATOM 8065 C CA . ASP B 1 482 ? -8.742 3.209 -13.828 1 73.25 482 ASP B CA 1
ATOM 8066 C C . ASP B 1 482 ? -9.562 1.958 -13.523 1 73.25 482 ASP B C 1
ATOM 8068 O O . ASP B 1 482 ? -10.578 1.702 -14.172 1 73.25 482 ASP B O 1
ATOM 8072 N N . ASP B 1 483 ? -9.297 1.378 -12.422 1 82.81 483 ASP B N 1
ATOM 8073 C CA . ASP B 1 483 ? -9.977 0.134 -12.094 1 82.81 483 ASP B CA 1
ATOM 8074 C C . ASP B 1 483 ? -11.367 0.408 -11.523 1 82.81 483 ASP B C 1
ATOM 8076 O O . ASP B 1 483 ? -12.188 -0.507 -11.391 1 82.81 483 ASP B O 1
ATOM 8080 N N . ASN B 1 484 ? -11.609 1.646 -11.328 1 76.81 484 ASN B N 1
ATOM 8081 C CA . ASN B 1 484 ? -12.93 1.999 -10.812 1 76.81 484 ASN B CA 1
ATOM 8082 C C . ASN B 1 484 ? -14.023 1.704 -11.836 1 76.81 484 ASN B C 1
ATOM 8084 O O . ASN B 1 484 ? -15.141 1.338 -11.469 1 76.81 484 ASN B O 1
ATOM 8088 N N . GLU B 1 485 ? -13.68 1.786 -13.055 1 81 485 GLU B N 1
ATOM 8089 C CA . GLU B 1 485 ? -14.656 1.631 -14.133 1 81 485 GLU B CA 1
ATOM 8090 C C . GLU B 1 485 ? -15.016 0.163 -14.344 1 81 485 GLU B C 1
ATOM 8092 O O . GLU B 1 485 ? -16.031 -0.148 -14.977 1 81 485 GLU B O 1
ATOM 8097 N N . ARG B 1 486 ? -14.359 -0.74 -13.812 1 91.38 486 ARG B N 1
ATOM 8098 C CA . ARG B 1 486 ? -14.656 -2.162 -13.953 1 91.38 486 ARG B CA 1
ATOM 8099 C C . ARG B 1 486 ? -14.922 -2.805 -12.602 1 91.38 486 ARG B C 1
ATOM 8101 O O . ARG B 1 486 ? -14.641 -3.986 -12.398 1 91.38 486 ARG B O 1
ATOM 8108 N N . THR B 1 487 ? -15.406 -1.953 -11.68 1 92 487 THR B N 1
ATOM 8109 C CA . THR B 1 487 ? -15.562 -2.463 -10.32 1 92 487 THR B CA 1
ATOM 8110 C C . THR B 1 487 ? -17 -2.277 -9.828 1 92 487 THR B C 1
ATOM 8112 O O . THR B 1 487 ? -17.531 -1.172 -9.883 1 92 487 THR B O 1
ATOM 8115 N N . VAL B 1 488 ? -17.641 -3.383 -9.445 1 92.88 488 VAL B N 1
ATOM 8116 C CA . VAL B 1 488 ? -18.906 -3.342 -8.734 1 92.88 488 VAL B CA 1
ATOM 8117 C C . VAL B 1 488 ? -18.672 -2.996 -7.262 1 92.88 488 VAL B C 1
ATOM 8119 O O . VAL B 1 488 ? -17.922 -3.688 -6.57 1 92.88 488 VAL B O 1
ATOM 8122 N N . MET B 1 489 ? -19.281 -2.014 -6.801 1 89.88 489 MET B N 1
ATOM 8123 C CA . MET B 1 489 ? -19.109 -1.573 -5.422 1 89.88 489 MET B CA 1
ATOM 8124 C C . MET B 1 489 ? -20.281 -1.995 -4.562 1 89.88 489 MET B C 1
ATOM 8126 O O . MET B 1 489 ? -21.359 -1.387 -4.629 1 89.88 489 MET B O 1
ATOM 8130 N N . ILE B 1 490 ? -20.062 -2.943 -3.709 1 92.06 490 ILE B N 1
ATOM 8131 C CA . ILE B 1 490 ? -21.141 -3.461 -2.885 1 92.06 490 ILE B CA 1
ATOM 8132 C C . ILE B 1 490 ? -21.094 -2.818 -1.5 1 92.06 490 ILE B C 1
ATOM 8134 O O . ILE B 1 490 ? -20.172 -3.066 -0.729 1 92.06 490 ILE B O 1
ATOM 8138 N N . ASN B 1 491 ? -22.078 -2.078 -1.182 1 88.06 491 ASN B N 1
ATOM 8139 C CA . ASN B 1 491 ? -22.188 -1.446 0.128 1 88.06 491 ASN B CA 1
ATOM 8140 C C . ASN B 1 491 ? -22.953 -2.33 1.107 1 88.06 491 ASN B C 1
ATOM 8142 O O . ASN B 1 491 ? -24.156 -2.549 0.941 1 88.06 491 ASN B O 1
ATOM 8146 N N . THR B 1 492 ? -22.328 -2.75 2.152 1 88.38 492 THR B N 1
ATOM 8147 C CA . THR B 1 492 ? -22.953 -3.633 3.131 1 88.38 492 THR B CA 1
ATOM 8148 C C . THR B 1 492 ? -23.5 -2.834 4.309 1 88.38 492 THR B C 1
ATOM 8150 O O . THR B 1 492 ? -23.859 -3.404 5.34 1 88.38 492 THR B O 1
ATOM 8153 N N . ALA B 1 493 ? -23.438 -1.544 4.113 1 85.06 493 ALA B N 1
ATOM 8154 C CA . ALA B 1 493 ? -24.016 -0.586 5.043 1 85.06 493 ALA B CA 1
ATOM 8155 C C . ALA B 1 493 ? -23.5 -0.805 6.461 1 85.06 493 ALA B C 1
ATOM 8157 O O . ALA B 1 493 ? -22.453 -0.282 6.828 1 85.06 493 ALA B O 1
ATOM 8158 N N . TYR B 1 494 ? -24.281 -1.751 7.316 1 80.56 494 TYR B N 1
ATOM 8159 C CA . TYR B 1 494 ? -23.984 -1.836 8.742 1 80.56 494 TYR B CA 1
ATOM 8160 C C . TYR B 1 494 ? -23.172 -3.088 9.055 1 80.56 494 TYR B C 1
ATOM 8162 O O . TYR B 1 494 ? -22.672 -3.25 10.18 1 80.56 494 TYR B O 1
ATOM 8170 N N . ILE B 1 495 ? -23.047 -3.893 8.172 1 79.44 495 ILE B N 1
ATOM 8171 C CA . ILE B 1 495 ? -22.328 -5.141 8.406 1 79.44 495 ILE B CA 1
ATOM 8172 C C . ILE B 1 495 ? -20.859 -4.957 8.055 1 79.44 495 ILE B C 1
ATOM 8174 O O . ILE B 1 495 ? -20.516 -4.668 6.91 1 79.44 495 ILE B O 1
ATOM 8178 N N . LYS B 1 496 ? -20.016 -5.129 9.016 1 71.44 496 LYS B N 1
ATOM 8179 C CA . LYS B 1 496 ? -18.562 -4.98 8.844 1 71.44 496 LYS B CA 1
ATOM 8180 C C . LYS B 1 496 ? -17.906 -6.32 8.539 1 71.44 496 LYS B C 1
ATOM 8182 O O . LYS B 1 496 ? -18.516 -7.375 8.727 1 71.44 496 LYS B O 1
ATOM 8187 N N . SER B 1 497 ? -16.688 -6.219 8.023 1 65.25 497 SER B N 1
ATOM 8188 C CA . SER B 1 497 ? -15.969 -7.414 7.598 1 65.25 497 SER B CA 1
ATOM 8189 C C . SER B 1 497 ? -15.734 -8.367 8.766 1 65.25 497 SER B C 1
ATOM 8191 O O . SER B 1 497 ? -15.633 -9.578 8.578 1 65.25 497 SER B O 1
ATOM 8193 N N . MET B 1 498 ? -15.742 -7.848 9.922 1 58.41 498 MET B N 1
ATOM 8194 C CA . MET B 1 498 ? -15.383 -8.695 11.055 1 58.41 498 MET B CA 1
ATOM 8195 C C . MET B 1 498 ? -16.625 -9.047 11.883 1 58.41 498 MET B C 1
ATOM 8197 O O . MET B 1 498 ? -16.5 -9.656 12.945 1 58.41 498 MET B O 1
ATOM 8201 N N . ASP B 1 499 ? -17.844 -8.625 11.422 1 58.91 499 ASP B N 1
ATOM 8202 C CA . ASP B 1 499 ? -19.062 -8.984 12.125 1 58.91 499 ASP B CA 1
ATOM 8203 C C . ASP B 1 499 ? -19.438 -10.445 11.867 1 58.91 499 ASP B C 1
ATOM 8205 O O . ASP B 1 499 ? -19.984 -10.773 10.82 1 58.91 499 ASP B O 1
ATOM 8209 N N . VAL B 1 500 ? -19.078 -11.297 12.82 1 57.59 500 VAL B N 1
ATOM 8210 C CA . VAL B 1 500 ? -19.219 -12.734 12.609 1 57.59 500 VAL B CA 1
ATOM 8211 C C . VAL B 1 500 ? -20.578 -13.203 13.109 1 57.59 500 VAL B C 1
ATOM 8213 O O . VAL B 1 500 ? -21.062 -14.266 12.703 1 57.59 500 VAL B O 1
ATOM 8216 N N . GLU B 1 501 ? -21.25 -12.383 13.938 1 66.56 501 GLU B N 1
ATOM 8217 C CA . GLU B 1 501 ? -22.547 -12.789 14.453 1 66.56 501 GLU B CA 1
ATOM 8218 C C . GLU B 1 501 ? -23.688 -12.141 13.672 1 66.56 501 GLU B C 1
ATOM 8220 O O . GLU B 1 501 ? -24.359 -11.227 14.164 1 66.56 501 GLU B O 1
ATOM 8225 N N . ALA B 1 502 ? -23.906 -12.648 12.492 1 74.56 502 ALA B N 1
ATOM 8226 C CA . ALA B 1 502 ? -24.969 -12.094 11.648 1 74.56 502 ALA B CA 1
ATOM 8227 C C . ALA B 1 502 ? -26.219 -12.961 11.703 1 74.56 502 ALA B C 1
ATOM 8229 O O . ALA B 1 502 ? -26.141 -14.188 11.633 1 74.56 502 ALA B O 1
ATOM 8230 N N . ALA B 1 503 ? -27.359 -12.328 12.031 1 83.44 503 ALA B N 1
ATOM 8231 C CA . ALA B 1 503 ? -28.672 -12.992 11.961 1 83.44 503 ALA B CA 1
ATOM 8232 C C . ALA B 1 503 ? -29.031 -13.336 10.523 1 83.44 503 ALA B C 1
ATOM 8234 O O . ALA B 1 503 ? -28.438 -12.812 9.578 1 83.44 503 ALA B O 1
ATOM 8235 N N . PRO B 1 504 ? -29.922 -14.289 10.367 1 83.19 504 PRO B N 1
ATOM 8236 C CA . PRO B 1 504 ? -30.344 -14.641 9.008 1 83.19 504 PRO B CA 1
ATOM 8237 C C . PRO B 1 504 ? -30.812 -13.43 8.211 1 83.19 504 PRO B C 1
ATOM 8239 O O . PRO B 1 504 ? -30.578 -13.352 7.004 1 83.19 504 PRO B O 1
ATOM 8242 N N . GLU B 1 505 ? -31.422 -12.523 8.922 1 89.38 505 GLU B N 1
ATOM 8243 C CA . GLU B 1 505 ? -31.891 -11.32 8.242 1 89.38 505 GLU B CA 1
ATOM 8244 C C . GLU B 1 505 ? -30.734 -10.469 7.75 1 89.38 505 GLU B C 1
ATOM 8246 O O . GLU B 1 505 ? -30.844 -9.781 6.73 1 89.38 505 GLU B O 1
ATOM 8251 N N . ASP B 1 506 ? -29.672 -10.516 8.484 1 88.69 506 ASP B N 1
ATOM 8252 C CA . ASP B 1 506 ? -28.469 -9.797 8.062 1 88.69 506 ASP B CA 1
ATOM 8253 C C . ASP B 1 506 ? -27.875 -10.414 6.793 1 88.69 506 ASP B C 1
ATOM 8255 O O . ASP B 1 506 ? -27.391 -9.695 5.914 1 88.69 506 ASP B O 1
ATOM 8259 N N . ILE B 1 507 ? -27.922 -11.688 6.754 1 85.56 507 ILE B N 1
ATOM 8260 C CA . ILE B 1 507 ? -27.391 -12.406 5.602 1 85.56 507 ILE B CA 1
ATOM 8261 C C . ILE B 1 507 ? -28.234 -12.094 4.363 1 85.56 507 ILE B C 1
ATOM 8263 O O . ILE B 1 507 ? -27.688 -11.867 3.281 1 85.56 507 ILE B O 1
ATOM 8267 N N . GLU B 1 508 ? -29.562 -12.078 4.531 1 87.88 508 GLU B N 1
ATOM 8268 C CA . GLU B 1 508 ? -30.469 -11.734 3.428 1 87.88 508 GLU B CA 1
ATOM 8269 C C . GLU B 1 508 ? -30.219 -10.312 2.938 1 87.88 508 GLU B C 1
ATOM 8271 O O . GLU B 1 508 ? -30.281 -10.039 1.737 1 87.88 508 GLU B O 1
ATOM 8276 N N . PHE B 1 509 ? -30.031 -9.5 3.887 1 91.38 509 PHE B N 1
ATOM 8277 C CA . PHE B 1 509 ? -29.703 -8.125 3.551 1 91.38 509 PHE B CA 1
ATOM 8278 C C . PHE B 1 509 ? -28.453 -8.055 2.691 1 91.38 509 PHE B C 1
ATOM 8280 O O . PHE B 1 509 ? -28.422 -7.34 1.686 1 91.38 509 PHE B O 1
ATOM 8287 N N . LEU B 1 510 ? -27.359 -8.797 3.031 1 89.75 510 LEU B N 1
ATOM 8288 C CA . LEU B 1 510 ? -26.109 -8.828 2.281 1 89.75 510 LEU B CA 1
ATOM 8289 C C . LEU B 1 510 ? -26.344 -9.32 0.858 1 89.75 510 LEU B C 1
ATOM 8291 O O . LEU B 1 510 ? -25.812 -8.75 -0.099 1 89.75 510 LEU B O 1
ATOM 8295 N N . ILE B 1 511 ? -27.125 -10.328 0.741 1 89.69 511 ILE B N 1
ATOM 8296 C CA . ILE B 1 511 ? -27.406 -10.922 -0.562 1 89.69 511 ILE B CA 1
ATOM 8297 C C . ILE B 1 511 ? -28.125 -9.906 -1.445 1 89.69 511 ILE B C 1
ATOM 8299 O O . ILE B 1 511 ? -27.781 -9.734 -2.617 1 89.69 511 ILE B O 1
ATOM 8303 N N . GLU B 1 512 ? -29.016 -9.211 -0.846 1 91.75 512 GLU B N 1
ATOM 8304 C CA . GLU B 1 512 ? -29.781 -8.211 -1.596 1 91.75 512 GLU B CA 1
ATOM 8305 C C . GLU B 1 512 ? -28.891 -7.051 -2.031 1 91.75 512 GLU B C 1
ATOM 8307 O O . GLU B 1 512 ? -29.016 -6.547 -3.148 1 91.75 512 GLU B O 1
ATOM 8312 N N . GLN B 1 513 ? -28.062 -6.664 -1.163 1 92.62 513 GLN B N 1
ATOM 8313 C CA . GLN B 1 513 ? -27.141 -5.586 -1.506 1 92.62 513 GLN B CA 1
ATOM 8314 C C . GLN B 1 513 ? -26.219 -5.992 -2.652 1 92.62 513 GLN B C 1
ATOM 8316 O O . GLN B 1 513 ? -25.875 -5.164 -3.494 1 92.62 513 GLN B O 1
ATOM 8321 N N . GLY B 1 514 ? -25.781 -7.27 -2.643 1 93.19 514 GLY B N 1
ATOM 8322 C CA . GLY B 1 514 ? -24.984 -7.773 -3.752 1 93.19 514 GLY B CA 1
ATOM 8323 C C . GLY B 1 514 ? -25.719 -7.73 -5.078 1 93.19 514 GLY B C 1
ATOM 8324 O O . GLY B 1 514 ? -25.156 -7.312 -6.094 1 93.19 514 GLY B O 1
ATOM 8325 N N . ARG B 1 515 ? -26.969 -8.094 -5.012 1 92.69 515 ARG B N 1
ATOM 8326 C CA . ARG B 1 515 ? -27.812 -8.102 -6.207 1 92.69 515 ARG B CA 1
ATOM 8327 C C . ARG B 1 515 ? -28 -6.691 -6.754 1 92.69 515 ARG B C 1
ATOM 8329 O O . ARG B 1 515 ? -27.766 -6.441 -7.938 1 92.69 515 ARG B O 1
ATOM 8336 N N . GLU B 1 516 ? -28.344 -5.789 -5.895 1 91.62 516 GLU B N 1
ATOM 8337 C CA . GLU B 1 516 ? -28.641 -4.418 -6.305 1 91.62 516 GLU B CA 1
ATOM 8338 C C . GLU B 1 516 ? -27.391 -3.717 -6.836 1 91.62 516 GLU B C 1
ATOM 8340 O O . GLU B 1 516 ? -27.469 -2.936 -7.785 1 91.62 516 GLU B O 1
ATOM 8345 N N . SER B 1 517 ? -26.312 -3.969 -6.199 1 92.88 517 SER B N 1
ATOM 8346 C CA . SER B 1 517 ? -25.078 -3.316 -6.613 1 92.88 517 SER B CA 1
ATOM 8347 C C . SER B 1 517 ? -24.641 -3.779 -8 1 92.88 517 SER B C 1
ATOM 8349 O O . SER B 1 517 ? -24.172 -2.979 -8.805 1 92.88 517 SER B O 1
ATOM 8351 N N . LEU B 1 518 ? -24.766 -5.066 -8.266 1 94 518 LEU B N 1
ATOM 8352 C CA . LEU B 1 518 ? -24.406 -5.582 -9.586 1 94 518 LEU B CA 1
ATOM 8353 C C . LEU B 1 518 ? -25.328 -4.992 -10.656 1 94 518 LEU B C 1
ATOM 8355 O O . LEU B 1 518 ? -24.859 -4.602 -11.727 1 94 518 LEU B O 1
ATOM 8359 N N . LEU B 1 519 ? -26.594 -4.93 -10.391 1 91.5 519 LEU B N 1
ATOM 8360 C CA . LEU B 1 519 ? -27.562 -4.379 -11.344 1 91.5 519 LEU B CA 1
ATOM 8361 C C . LEU B 1 519 ? -27.234 -2.916 -11.641 1 91.5 519 LEU B C 1
ATOM 8363 O O . LEU B 1 519 ? -27.281 -2.494 -12.805 1 91.5 519 LEU B O 1
ATOM 8367 N N . LEU B 1 520 ? -26.922 -2.236 -10.625 1 88.88 520 LEU B N 1
ATOM 8368 C CA . LEU B 1 520 ? -26.578 -0.831 -10.797 1 88.88 520 LEU B CA 1
ATOM 8369 C C . LEU B 1 520 ? -25.344 -0.682 -11.688 1 88.88 520 LEU B C 1
ATOM 8371 O O . LEU B 1 520 ? -25.312 0.197 -12.547 1 88.88 520 LEU B O 1
ATOM 8375 N N . PHE B 1 521 ? -24.406 -1.459 -11.461 1 91.12 521 PHE B N 1
ATOM 8376 C CA . PHE B 1 521 ? -23.172 -1.435 -12.242 1 91.12 521 PHE B CA 1
ATOM 8377 C C . PHE B 1 521 ? -23.469 -1.743 -13.711 1 91.12 521 PHE B C 1
ATOM 8379 O O . PHE B 1 521 ? -22.984 -1.037 -14.602 1 91.12 521 PHE B O 1
ATOM 8386 N N . LEU B 1 522 ? -24.219 -2.76 -13.977 1 91.44 522 LEU B N 1
ATOM 8387 C CA . LEU B 1 522 ? -24.531 -3.148 -15.344 1 91.44 522 LEU B CA 1
ATOM 8388 C C . LEU B 1 522 ? -25.375 -2.072 -16.031 1 91.44 522 LEU B C 1
ATOM 8390 O O . LEU B 1 522 ? -25.188 -1.812 -17.234 1 91.44 522 LEU B O 1
ATOM 8394 N N . ARG B 1 523 ? -26.234 -1.471 -15.336 1 87.44 523 ARG B N 1
ATOM 8395 C CA . ARG B 1 523 ? -27.031 -0.383 -15.898 1 87.44 523 ARG B CA 1
ATOM 8396 C C . ARG B 1 523 ? -26.156 0.814 -16.234 1 87.44 523 ARG B C 1
ATOM 8398 O O . ARG B 1 523 ? -26.359 1.479 -17.25 1 87.44 523 ARG B O 1
ATOM 8405 N N . TYR B 1 524 ? -25.281 1.026 -15.297 1 83.44 524 TYR B N 1
ATOM 8406 C CA . TYR B 1 524 ? -24.312 2.094 -15.547 1 83.44 524 TYR B CA 1
ATOM 8407 C C . TYR B 1 524 ? -23.516 1.824 -16.812 1 83.44 524 TYR B C 1
ATOM 8409 O O . TYR B 1 524 ? -23.312 2.727 -17.625 1 83.44 524 TYR B O 1
ATOM 8417 N N . LEU B 1 525 ? -23.062 0.638 -17.031 1 85.81 525 LEU B N 1
ATOM 8418 C CA . LEU B 1 525 ? -22.297 0.264 -18.219 1 85.81 525 LEU B CA 1
ATOM 8419 C C . LEU B 1 525 ? -23.141 0.383 -19.484 1 85.81 525 LEU B C 1
ATOM 8421 O O . LEU B 1 525 ? -22.656 0.804 -20.531 1 85.81 525 LEU B O 1
ATOM 8425 N N . ARG B 1 526 ? -24.344 0.027 -19.359 1 85.62 526 ARG B N 1
ATOM 8426 C CA . ARG B 1 526 ? -25.266 0.122 -20.484 1 85.62 526 ARG B CA 1
ATOM 8427 C C . ARG B 1 526 ? -25.469 1.574 -20.906 1 85.62 526 ARG B C 1
ATOM 8429 O O . ARG B 1 526 ? -25.484 1.886 -22.094 1 85.62 526 ARG B O 1
ATOM 8436 N N . LYS B 1 527 ? -25.625 2.377 -19.938 1 79.06 527 LYS B N 1
ATOM 8437 C CA . LYS B 1 527 ? -25.781 3.799 -20.219 1 79.06 527 LYS B CA 1
ATOM 8438 C C . LYS B 1 527 ? -24.547 4.371 -20.906 1 79.06 527 LYS B C 1
ATOM 8440 O O . LYS B 1 527 ? -24.656 5.184 -21.828 1 79.06 527 LYS B O 1
ATOM 8445 N N . LYS B 1 528 ? -23.469 3.949 -20.422 1 77.31 528 LYS B N 1
ATOM 8446 C CA . LYS B 1 528 ? -22.203 4.418 -21 1 77.31 528 LYS B CA 1
ATOM 8447 C C . LYS B 1 528 ? -22.047 3.914 -22.438 1 77.31 528 LYS B C 1
ATOM 8449 O O . LYS B 1 528 ? -21.547 4.633 -23.297 1 77.31 528 LYS B O 1
ATOM 8454 N N . GLN B 1 529 ? -22.406 2.656 -22.672 1 75.38 529 GLN B N 1
ATOM 8455 C CA . GLN B 1 529 ? -22.344 2.082 -24 1 75.38 529 GLN B CA 1
ATOM 8456 C C . GLN B 1 529 ? -23.297 2.814 -24.953 1 75.38 529 GLN B C 1
ATOM 8458 O O . GLN B 1 529 ? -22.984 3.004 -26.125 1 75.38 529 GLN B O 1
ATOM 8463 N N . ASN B 1 530 ? -24.406 3.213 -24.406 1 67.31 530 ASN B N 1
ATOM 8464 C CA . ASN B 1 530 ? -25.406 3.922 -25.203 1 67.31 530 ASN B CA 1
ATOM 8465 C C . ASN B 1 530 ? -24.953 5.348 -25.516 1 67.31 530 ASN B C 1
ATOM 8467 O O . ASN B 1 530 ? -25.172 5.848 -26.625 1 67.31 530 ASN B O 1
ATOM 8471 N N . VAL B 1 531 ? -24.344 5.867 -24.547 1 56 531 VAL B N 1
ATOM 8472 C CA . VAL B 1 531 ? -23.859 7.23 -24.75 1 56 531 VAL B CA 1
ATOM 8473 C C . VAL B 1 531 ? -22.734 7.234 -25.781 1 56 531 VAL B C 1
ATOM 8475 O O . VAL B 1 531 ? -22.672 8.117 -26.641 1 56 531 VAL B O 1
ATOM 8478 N N . LYS B 1 532 ? -21.922 6.281 -25.75 1 57.03 532 LYS B N 1
ATOM 8479 C CA . LYS B 1 532 ? -20.844 6.184 -26.734 1 57.03 532 LYS B CA 1
ATOM 8480 C C . LYS B 1 532 ? -21.391 5.938 -28.141 1 57.03 532 LYS B C 1
ATOM 8482 O O . LYS B 1 532 ? -20.844 6.449 -29.109 1 57.03 532 LYS B O 1
ATOM 8487 N N . LYS B 1 533 ? -22.469 5.223 -28.172 1 55.84 533 LYS B N 1
ATOM 8488 C CA . LYS B 1 533 ? -23.109 4.961 -29.453 1 55.84 533 LYS B CA 1
ATOM 8489 C C . LYS B 1 533 ? -23.703 6.238 -30.031 1 55.84 533 LYS B C 1
ATOM 8491 O O . LYS B 1 533 ? -23.594 6.484 -31.234 1 55.84 533 LYS B O 1
ATOM 8496 N N . ILE B 1 534 ? -24.156 6.934 -29.141 1 48.06 534 ILE B N 1
ATOM 8497 C CA . ILE B 1 534 ? -24.766 8.172 -29.609 1 48.06 534 ILE B CA 1
ATOM 8498 C C . ILE B 1 534 ? -23.688 9.133 -30.109 1 48.06 534 ILE B C 1
ATOM 8500 O O . ILE B 1 534 ? -23.859 9.766 -31.141 1 48.06 534 ILE B O 1
ATOM 8504 N N . THR B 1 535 ? -22.625 9.125 -29.266 1 50.44 535 THR B N 1
ATOM 8505 C CA . THR B 1 535 ? -21.547 10.023 -29.672 1 50.44 535 THR B CA 1
ATOM 8506 C C . THR B 1 535 ? -20.906 9.547 -30.969 1 50.44 535 THR B C 1
ATOM 8508 O O . THR B 1 535 ? -20.562 10.359 -31.828 1 50.44 535 THR B O 1
ATOM 8511 N N . VAL B 1 536 ? -20.812 8.312 -31.016 1 51.78 536 VAL B N 1
ATOM 8512 C CA . VAL B 1 536 ? -20.25 7.77 -32.25 1 51.78 536 VAL B CA 1
ATOM 8513 C C . VAL B 1 536 ? -21.234 7.973 -33.406 1 51.78 536 VAL B C 1
ATOM 8515 O O . VAL B 1 536 ? -20.844 8.336 -34.5 1 51.78 536 VAL B O 1
ATOM 8518 N N . GLU B 1 537 ? -22.406 7.762 -33.125 1 51 537 GLU B N 1
ATOM 8519 C CA . GLU B 1 537 ? -23.438 7.973 -34.125 1 51 537 GLU B CA 1
ATOM 8520 C C . GLU B 1 537 ? -23.547 9.445 -34.5 1 51 537 GLU B C 1
ATOM 8522 O O . GLU B 1 537 ? -23.688 9.789 -35.688 1 51 537 GLU B O 1
ATOM 8527 N N . GLU B 1 538 ? -23.469 10.18 -33.531 1 50.28 538 GLU B N 1
ATOM 8528 C CA . GLU B 1 538 ? -23.5 11.617 -33.812 1 50.28 538 GLU B CA 1
ATOM 8529 C C . GLU B 1 538 ? -22.266 12.047 -34.594 1 50.28 538 GLU B C 1
ATOM 8531 O O . GLU B 1 538 ? -22.344 12.891 -35.5 1 50.28 538 GLU B O 1
ATOM 8536 N N . CYS B 1 539 ? -21.188 11.531 -34.062 1 50.91 539 CYS B N 1
ATOM 8537 C CA . CYS B 1 539 ? -19.984 11.836 -34.812 1 50.91 539 CYS B CA 1
ATOM 8538 C C . CYS B 1 539 ? -20.078 11.312 -36.25 1 50.91 539 CYS B C 1
ATOM 8540 O O . CYS B 1 539 ? -19.625 11.969 -37.188 1 50.91 539 CYS B O 1
ATOM 8542 N N . ASN B 1 540 ? -20.641 10.211 -36.344 1 49.59 540 ASN B N 1
ATOM 8543 C CA . ASN B 1 540 ? -20.828 9.672 -37.688 1 49.59 540 ASN B CA 1
ATOM 8544 C C . ASN B 1 540 ? -21.859 10.484 -38.5 1 49.59 540 ASN B C 1
ATOM 8546 O O . ASN B 1 540 ? -21.734 10.648 -39.688 1 49.59 540 ASN B O 1
ATOM 8550 N N . THR B 1 541 ? -22.766 10.922 -37.844 1 49.62 541 THR B N 1
ATOM 8551 C CA . THR B 1 541 ? -23.75 11.719 -38.594 1 49.62 541 THR B CA 1
ATOM 8552 C C . THR B 1 541 ? -23.156 13.062 -39 1 49.62 541 THR B C 1
ATOM 8554 O O . THR B 1 541 ? -23.516 13.609 -40.031 1 49.62 541 THR B O 1
ATOM 8557 N N . GLN B 1 542 ? -22.281 13.508 -38.188 1 46.44 542 GLN B N 1
ATOM 8558 C CA . GLN B 1 542 ? -21.672 14.758 -38.594 1 46.44 542 GLN B CA 1
ATOM 8559 C C . GLN B 1 542 ? -20.703 14.531 -39.781 1 46.44 542 GLN B C 1
ATOM 8561 O O . GLN B 1 542 ? -20.359 15.469 -40.469 1 46.44 542 GLN B O 1
ATOM 8566 N N . LEU B 1 543 ? -20.234 13.359 -39.844 1 42.19 543 LEU B N 1
ATOM 8567 C CA . LEU B 1 543 ? -19.359 13.062 -40.969 1 42.19 543 LEU B CA 1
ATOM 8568 C C . LEU B 1 543 ? -20.172 12.711 -42.219 1 42.19 543 LEU B C 1
ATOM 8570 O O . LEU B 1 543 ? -19.625 12.594 -43.312 1 42.19 543 LEU B O 1
ATOM 8574 N N . THR B 1 544 ? -21.453 12.516 -41.969 1 36.31 544 THR B N 1
ATOM 8575 C CA . THR B 1 544 ? -22.234 12.406 -43.188 1 36.31 544 THR B CA 1
ATOM 8576 C C . THR B 1 544 ? -22.859 13.758 -43.562 1 36.31 544 THR B C 1
ATOM 8578 O O . THR B 1 544 ? -23.375 14.461 -42.688 1 36.31 544 THR B O 1
#

Secondary structure (DSSP, 8-state):
------------THHHHHTT---EEEPGGGG-HHHHTTPPPGGGSTTGGGGS-TTTTS-----S----TT------EEEE---GGGGGHHHHHHHHHHHTT-GGG--EEEESTHHHHHHHHHHTT--HHHHHHHHHHS----GGG-TTS-TTTTSSGGGT------HHHHHHHHHHHHHHHHS-TT-BHHHHHHHH--EEEEEEEETTTTEEEEE-TTT-TTSBHHHHHHHHT--TTTSPPEEEEETTEEEEEEETHHHHS--GGGGSTTTT--SGGG-HHHHS--GGGHHHHTSHHHHH-S--TTEEEEEEE-TT-HHHHHH-GGGBPPPS----SHHHHHHHHHHHHHHHHHHHHHHHHHHHHHHHHHHHHT-TT--SEEEHHHHHHHHHS-SSS-HHHHHHHH-TT--SHHHHHHHH-TT-SSEEEHHHHHHHHHHTT--HHHHHHHTT-----STHHHHHHHHHHHHHHHHHHHHTSGGGGGEEEEE-TT--TT-----HHHHHHHHHHHHHHHHHHHHHHHHHHHHHHHHHHHHHHHH-/------------THHHHHTT---EEEPGGGG-HHHHTTPPPGGGSTTGGGGS-TTTTS-----S----TT------EEEE---GGGGGHHHHHHHHHHHTT-GGG--EEEESTHHHHHHHHHHTT--HHHHHHHHHHS--S-TTS--SS-TTTTSSGGGS------HHHHHHHHHHHHHHHHS-TT-BHHHHHHHH--EEEEEEEETTTTEEEEE-TTT-TTSBHHHHHHHHT--TTTSPPEEEEETTEEEEEEETHHHHS--GGGGSTTTT--SGGG-HHHHS--GGGHHHHTSHHHHH-S--TTEEEEEEE-TT-HHHHHH-GGGBPPPS----SHHHHHHHHHHHHHHHHHHHHHHHHHHHHHHHHHHHHT-TT--SEEEHHHHHHHHHS-SSS-HHHHHHHH-TT--SHHHHHHHH-TT-SSEEEHHHHHHHHHHTT--HHHHHHHTT-----STHHHHHHHHHHHHHHHHHHHHTSGGGGGEEEEE-TT--TT-----HHHHHHHHHHHHHHHHHHHHHHHHHHHHHHHHHHHHHHHH-

Nearest PDB structures (foldseek):
  4akf-assembly1_A-2  TM=4.998E-01  e=2.064E-08  Legionella pneumophila
  5fya-assembly1_B  TM=6.207E-01  e=3.707E-06  Pseudomonas aeruginosa PAO1
  3tu3-assembly1_B  TM=2.791E-01  e=1.666E-05  Pseudomonas aeruginosa
  4qmk-assembly1_B  TM=2.836E-01  e=6.239E-05  Pseudomonas fluorescens A506
  4qmk-assembly1_A  TM=3.093E-01  e=2.678E-04  Pseudomonas fluorescens A506